Protein 6SZC (pdb70)

Structure (mmCIF, N/CA/C/O backbone):
data_6SZC
#
_entry.id   6SZC
#
loop_
_atom_site.group_PDB
_atom_site.id
_atom_site.type_symbol
_atom_site.label_atom_id
_atom_site.label_alt_id
_atom_site.label_comp_id
_atom_site.label_asym_id
_atom_site.label_entity_id
_atom_site.label_seq_id
_atom_site.pdbx_PDB_ins_code
_atom_site.Cartn_x
_atom_site.Cartn_y
_atom_site.Cartn_z
_atom_site.occupancy
_atom_site.B_iso_or_equiv
_atom_site.auth_seq_id
_atom_site.auth_comp_id
_atom_site.auth_asym_id
_atom_site.auth_atom_id
_atom_site.pdbx_PDB_model_num
ATOM 1 N N . GLN A 1 41 ? -4.508 10.527 -1.037 1.00 4.90 2053 GLN A N 1
ATOM 2 C CA . GLN A 1 41 ? -3.611 9.366 -1.235 1.00 4.58 2053 GLN A CA 1
ATOM 3 C C . GLN A 1 41 ? -3.426 8.618 0.077 1.00 3.90 2053 GLN A C 1
ATOM 4 O O . GLN A 1 41 ? -3.615 9.187 1.150 1.00 4.20 2053 GLN A O 1
ATOM 18 N N . GLY A 1 42 ? -3.058 7.343 -0.012 1.00 3.41 2054 GLY A N 1
ATOM 19 C CA . GLY A 1 42 ? -2.837 6.541 1.179 1.00 3.09 2054 GLY A CA 1
ATOM 20 C C . GLY A 1 42 ? -4.130 6.185 1.886 1.00 2.21 2054 GLY A C 1
ATOM 21 O O . GLY A 1 42 ? -4.622 5.061 1.774 1.00 2.29 2054 GLY A O 1
ATOM 25 N N . GLY A 1 43 ? -4.679 7.146 2.605 1.00 1.77 2055 GLY A N 1
ATOM 26 C CA . GLY A 1 43 ? -5.918 6.940 3.319 1.00 1.45 2055 GLY A CA 1
ATOM 27 C C . GLY A 1 43 ? -6.601 8.254 3.618 1.00 1.28 2055 GLY A C 1
ATOM 28 O O . GLY A 1 43 ? -6.430 8.821 4.698 1.00 1.66 2055 GLY A O 1
ATOM 32 N N . ASP A 1 44 ? -7.352 8.747 2.642 1.00 1.08 2056 ASP A N 1
ATOM 33 C CA . ASP A 1 44 ? -8.036 10.028 2.758 1.00 1.00 2056 ASP A CA 1
ATOM 34 C C . ASP A 1 44 ? -9.080 10.002 3.868 1.00 1.03 2056 ASP A C 1
ATOM 35 O O . ASP A 1 44 ? -10.000 9.184 3.858 1.00 1.04 2056 ASP A O 1
ATOM 44 N N . PRO A 1 45 ? -8.932 10.904 4.851 1.00 1.20 2057 PRO A N 1
ATOM 45 C CA . PRO A 1 45 ? -9.841 10.992 5.997 1.00 1.36 2057 PRO A CA 1
ATOM 46 C C . PRO A 1 45 ? -11.218 11.518 5.609 1.00 1.24 2057 PRO A C 1
ATOM 47 O O . PRO A 1 45 ? -12.241 11.031 6.088 1.00 1.34 2057 PRO A O 1
ATOM 58 N N . LEU A 1 46 ? -11.232 12.509 4.727 1.00 1.18 2058 LEU A N 1
ATOM 59 C CA . LEU A 1 46 ? -12.476 13.144 4.304 1.00 1.17 2058 LEU A CA 1
ATOM 60 C C . LEU A 1 46 ? -13.176 12.338 3.218 1.00 1.00 2058 LEU A C 1
ATOM 61 O O . LEU A 1 46 ? -14.271 12.683 2.777 1.00 1.06 2058 LEU A O 1
ATOM 77 N N . VAL A 1 47 ? -12.543 11.246 2.811 1.00 0.86 2059 VAL A N 1
ATOM 78 C CA . VAL A 1 47 ? -13.106 10.358 1.809 1.00 0.74 2059 VAL A CA 1
ATOM 79 C C . VAL A 1 47 ? -12.895 8.918 2.244 1.00 0.66 2059 VAL A C 1
ATOM 80 O O . VAL A 1 47 ? -11.910 8.283 1.861 1.00 0.62 2059 VAL A O 1
ATOM 93 N N . PRO A 1 48 ? -13.799 8.399 3.082 1.00 0.71 2060 PRO A N 1
ATOM 94 C CA . PRO A 1 48 ? -13.705 7.034 3.591 1.00 0.72 2060 PRO A CA 1
ATOM 95 C C . PRO A 1 48 ? -13.622 6.015 2.464 1.00 0.59 2060 PRO A C 1
ATOM 96 O O . PRO A 1 48 ? -14.402 6.060 1.511 1.00 0.58 2060 PRO A O 1
ATOM 107 N N . ILE A 1 49 ? -12.654 5.120 2.563 1.00 0.62 2061 ILE A N 1
ATOM 108 C CA . ILE A 1 49 ? -12.474 4.083 1.562 1.00 0.56 2061 ILE A CA 1
ATOM 109 C C . ILE A 1 49 ? -13.685 3.155 1.559 1.00 0.51 2061 ILE A C 1
ATOM 110 O O . ILE A 1 49 ? -14.245 2.854 2.615 1.00 0.57 2061 ILE A O 1
ATOM 126 N N . ASP A 1 50 ? -14.091 2.720 0.373 1.00 0.45 2062 ASP A N 1
ATOM 127 C CA . ASP A 1 50 ? -15.287 1.904 0.228 1.00 0.43 2062 ASP A CA 1
ATOM 128 C C . ASP A 1 50 ? -14.983 0.454 0.581 1.00 0.43 2062 ASP A C 1
ATOM 129 O O . ASP A 1 50 ? -14.048 -0.142 0.050 1.00 0.43 2062 ASP A O 1
ATOM 138 N N . GLU A 1 51 ? -15.782 -0.115 1.464 1.00 0.47 2063 GLU A N 1
ATOM 139 C CA . GLU A 1 51 ? -15.494 -1.435 2.004 1.00 0.52 2063 GLU A CA 1
ATOM 140 C C . GLU A 1 51 ? -16.149 -2.543 1.183 1.00 0.51 2063 GLU A C 1
ATOM 141 O O . GLU A 1 51 ? -16.038 -3.720 1.523 1.00 0.58 2063 GLU A O 1
ATOM 153 N N . THR A 1 52 ? -16.832 -2.177 0.106 1.00 0.49 2064 THR A N 1
ATOM 154 C CA . THR A 1 52 ? -17.478 -3.170 -0.741 1.00 0.54 2064 THR A CA 1
ATOM 155 C C . THR A 1 52 ? -16.785 -3.273 -2.096 1.00 0.50 2064 THR A C 1
ATOM 156 O O . THR A 1 52 ? -17.119 -4.129 -2.916 1.00 0.59 2064 THR A O 1
ATOM 167 N N . VAL A 1 53 ? -15.809 -2.402 -2.323 1.00 0.44 2065 VAL A N 1
ATOM 168 C CA . VAL A 1 53 ? -15.042 -2.421 -3.564 1.00 0.43 2065 VAL A CA 1
ATOM 169 C C . VAL A 1 53 ? -13.806 -3.295 -3.395 1.00 0.37 2065 VAL A C 1
ATOM 170 O O . VAL A 1 53 ? -13.649 -3.951 -2.365 1.00 0.46 2065 VAL A O 1
ATOM 183 N N . GLU A 1 54 ? -12.940 -3.314 -4.403 1.00 0.34 2066 GLU A N 1
ATOM 184 C CA . GLU A 1 54 ? -11.720 -4.102 -4.331 1.00 0.32 2066 GLU A CA 1
ATOM 185 C C . GLU A 1 54 ? -10.573 -3.290 -3.727 1.00 0.26 2066 GLU A C 1
ATOM 186 O O . GLU A 1 54 ? -10.110 -2.298 -4.313 1.00 0.28 2066 GLU A O 1
ATOM 198 N N . PRO A 1 55 ? -10.147 -3.665 -2.516 1.00 0.27 2067 PRO A N 1
ATOM 199 C CA . PRO A 1 55 ? -8.916 -3.199 -1.922 1.00 0.30 2067 PRO A CA 1
ATOM 200 C C . PRO A 1 55 ? -7.814 -4.252 -2.059 1.00 0.28 2067 PRO A C 1
ATOM 201 O O . PRO A 1 55 ? -7.870 -5.304 -1.425 1.00 0.34 2067 PRO A O 1
ATOM 212 N N . THR A 1 56 ? -6.827 -3.988 -2.898 1.00 0.29 2068 THR A N 1
ATOM 213 C CA . THR A 1 56 ? -5.777 -4.964 -3.171 1.00 0.32 2068 THR A CA 1
ATOM 214 C C . THR A 1 56 ? -4.457 -4.273 -3.471 1.00 0.39 2068 THR A C 1
ATOM 215 O O . THR A 1 56 ? -4.335 -3.057 -3.351 1.00 0.70 2068 THR A O 1
ATOM 226 N N . PHE A 1 57 ? -3.451 -5.057 -3.803 1.00 0.25 2069 PHE A N 1
ATOM 227 C CA . PHE A 1 57 ? -2.244 -4.514 -4.393 1.00 0.26 2069 PHE A CA 1
ATOM 228 C C . PHE A 1 57 ? -2.315 -4.781 -5.881 1.00 0.27 2069 PHE A C 1
ATOM 229 O O . PHE A 1 57 ? -3.017 -5.706 -6.281 1.00 0.31 2069 PHE A O 1
ATOM 246 N N . GLU A 1 58 ? -1.613 -4.005 -6.691 1.00 0.30 2070 GLU A N 1
ATOM 247 C CA . GLU A 1 58 ? -1.801 -4.043 -8.141 1.00 0.36 2070 GLU A CA 1
ATOM 248 C C . GLU A 1 58 ? -1.659 -5.468 -8.702 1.00 0.36 2070 GLU A C 1
ATOM 249 O O . GLU A 1 58 ? -2.376 -5.855 -9.633 1.00 0.44 2070 GLU A O 1
ATOM 261 N N . ASP A 1 59 ? -0.760 -6.256 -8.105 1.00 0.40 2071 ASP A N 1
ATOM 262 C CA . ASP A 1 59 ? -0.521 -7.639 -8.541 1.00 0.53 2071 ASP A CA 1
ATOM 263 C C . ASP A 1 59 ? -1.656 -8.565 -8.100 1.00 0.50 2071 ASP A C 1
ATOM 264 O O . ASP A 1 59 ? -1.677 -9.748 -8.444 1.00 0.62 2071 ASP A O 1
ATOM 273 N N . GLY A 1 60 ? -2.590 -8.025 -7.335 1.00 0.43 2072 GLY A N 1
ATOM 274 C CA . GLY A 1 60 ? -3.677 -8.819 -6.804 1.00 0.48 2072 GLY A CA 1
ATOM 275 C C . GLY A 1 60 ? -3.341 -9.398 -5.447 1.00 0.48 2072 GLY A C 1
ATOM 276 O O . GLY A 1 60 ? -4.032 -10.285 -4.954 1.00 0.63 2072 GLY A O 1
ATOM 280 N N . SER A 1 61 ? -2.290 -8.874 -4.836 1.00 0.37 2073 SER A N 1
ATOM 281 C CA . SER A 1 61 ? -1.787 -9.411 -3.577 1.00 0.38 2073 SER A CA 1
ATOM 282 C C . SER A 1 61 ? -2.527 -8.808 -2.381 1.00 0.35 2073 SER A C 1
ATOM 283 O O . SER A 1 61 ? -3.191 -7.773 -2.507 1.00 0.38 2073 SER A O 1
ATOM 291 N N . LYS A 1 62 ? -2.432 -9.473 -1.226 1.00 0.35 2074 LYS A N 1
ATOM 292 C CA . LYS A 1 62 ? -3.181 -9.063 -0.038 1.00 0.34 2074 LYS A CA 1
ATOM 293 C C . LYS A 1 62 ? -2.254 -8.613 1.095 1.00 0.34 2074 LYS A C 1
ATOM 294 O O . LYS A 1 62 ? -2.666 -7.863 1.981 1.00 0.42 2074 LYS A O 1
ATOM 313 N N . GLU A 1 63 ? -1.013 -9.084 1.079 1.00 0.33 2075 GLU A N 1
ATOM 314 C CA . GLU A 1 63 ? -0.007 -8.620 2.027 1.00 0.32 2075 GLU A CA 1
ATOM 315 C C . GLU A 1 63 ? 1.378 -8.737 1.419 1.00 0.34 2075 GLU A C 1
ATOM 316 O O . GLU A 1 63 ? 1.699 -9.715 0.747 1.00 0.47 2075 GLU A O 1
ATOM 328 N N . LYS A 1 64 ? 2.179 -7.711 1.631 1.00 0.35 2076 LYS A N 1
ATOM 329 C CA . LYS A 1 64 ? 3.558 -7.719 1.198 1.00 0.38 2076 LYS A CA 1
ATOM 330 C C . LYS A 1 64 ? 4.460 -7.272 2.332 1.00 0.37 2076 LYS A C 1
ATOM 331 O O . LYS A 1 64 ? 4.570 -6.080 2.618 1.00 0.37 2076 LYS A O 1
ATOM 350 N N . THR A 1 65 ? 5.069 -8.236 3.001 1.00 0.45 2077 THR A N 1
ATOM 351 C CA . THR A 1 65 ? 6.011 -7.939 4.058 1.00 0.47 2077 THR A CA 1
ATOM 352 C C . THR A 1 65 ? 7.436 -8.132 3.573 1.00 0.52 2077 THR A C 1
ATOM 353 O O . THR A 1 65 ? 7.861 -9.248 3.283 1.00 0.63 2077 THR A O 1
ATOM 364 N N . ILE A 1 66 ? 8.159 -7.039 3.461 1.00 0.51 2078 ILE A N 1
ATOM 365 C CA . ILE A 1 66 ? 9.573 -7.097 3.153 1.00 0.60 2078 ILE A CA 1
ATOM 366 C C . ILE A 1 66 ? 10.338 -6.572 4.357 1.00 0.60 2078 ILE A C 1
ATOM 367 O O . ILE A 1 66 ? 10.070 -5.465 4.818 1.00 0.53 2078 ILE A O 1
ATOM 383 N N . PRO A 1 67 ? 11.255 -7.383 4.911 1.00 0.72 2079 PRO A N 1
ATOM 384 C CA . PRO A 1 67 ? 12.010 -7.030 6.119 1.00 0.79 2079 PRO A CA 1
ATOM 385 C C . PRO A 1 67 ? 12.594 -5.620 6.068 1.00 0.74 2079 PRO A C 1
ATOM 386 O O . PRO A 1 67 ? 13.533 -5.345 5.317 1.00 0.76 2079 PRO A O 1
ATOM 397 N N . GLY A 1 68 ? 12.019 -4.730 6.870 1.00 0.73 2080 GLY A N 1
ATOM 398 C CA . GLY A 1 68 ? 12.497 -3.366 6.938 1.00 0.76 2080 GLY A CA 1
ATOM 399 C C . GLY A 1 68 ? 11.642 -2.400 6.137 1.00 0.70 2080 GLY A C 1
ATOM 400 O O . GLY A 1 68 ? 11.676 -1.196 6.376 1.00 0.94 2080 GLY A O 1
ATOM 404 N N . GLN A 1 69 ? 10.854 -2.929 5.214 1.00 0.54 2081 GLN A N 1
ATOM 405 C CA . GLN A 1 69 ? 10.091 -2.100 4.284 1.00 0.53 2081 GLN A CA 1
ATOM 406 C C . GLN A 1 69 ? 8.713 -1.780 4.849 1.00 0.50 2081 GLN A C 1
ATOM 407 O O . GLN A 1 69 ? 8.130 -0.733 4.559 1.00 0.57 2081 GLN A O 1
ATOM 421 N N . GLY A 1 70 ? 8.197 -2.697 5.649 1.00 0.47 2082 GLY A N 1
ATOM 422 C CA . GLY A 1 70 ? 6.884 -2.524 6.225 1.00 0.50 2082 GLY A CA 1
ATOM 423 C C . GLY A 1 70 ? 5.928 -3.604 5.766 1.00 0.40 2082 GLY A C 1
ATOM 424 O O . GLY A 1 70 ? 6.333 -4.552 5.086 1.00 0.45 2082 GLY A O 1
ATOM 428 N N . THR A 1 71 ? 4.668 -3.480 6.145 1.00 0.33 2083 THR A N 1
ATOM 429 C CA . THR A 1 71 ? 3.652 -4.415 5.705 1.00 0.29 2083 THR A CA 1
ATOM 430 C C . THR A 1 71 ? 2.413 -3.674 5.240 1.00 0.25 2083 THR A C 1
ATOM 431 O O . THR A 1 71 ? 1.947 -2.728 5.881 1.00 0.30 2083 THR A O 1
ATOM 442 N N . TYR A 1 72 ? 1.902 -4.093 4.110 1.00 0.28 2084 TYR A N 1
ATOM 443 C CA . TYR A 1 72 ? 0.638 -3.600 3.622 1.00 0.34 2084 TYR A CA 1
ATOM 444 C C . TYR A 1 72 ? -0.360 -4.737 3.748 1.00 0.32 2084 TYR A C 1
ATOM 445 O O . TYR A 1 72 ? -0.138 -5.815 3.204 1.00 0.29 2084 TYR A O 1
ATOM 463 N N . THR A 1 73 ? -1.417 -4.525 4.511 1.00 0.39 2085 THR A N 1
ATOM 464 C CA . THR A 1 73 ? -2.334 -5.609 4.835 1.00 0.40 2085 THR A CA 1
ATOM 465 C C . THR A 1 73 ? -3.781 -5.256 4.530 1.00 0.41 2085 THR A C 1
ATOM 466 O O . THR A 1 73 ? -4.316 -4.278 5.053 1.00 0.49 2085 THR A O 1
ATOM 477 N N . ILE A 1 74 ? -4.407 -6.052 3.679 1.00 0.39 2086 ILE A N 1
ATOM 478 C CA . ILE A 1 74 ? -5.823 -5.908 3.406 1.00 0.40 2086 ILE A CA 1
ATOM 479 C C . ILE A 1 74 ? -6.577 -7.145 3.874 1.00 0.45 2086 ILE A C 1
ATOM 480 O O . ILE A 1 74 ? -6.141 -8.276 3.652 1.00 0.55 2086 ILE A O 1
ATOM 496 N N . VAL A 1 75 ? -7.696 -6.925 4.546 1.00 0.49 2087 VAL A N 1
ATOM 497 C CA . VAL A 1 75 ? -8.577 -8.013 4.935 1.00 0.59 2087 VAL A CA 1
ATOM 498 C C . VAL A 1 75 ? -9.941 -7.825 4.270 1.00 0.58 2087 VAL A C 1
ATOM 499 O O . VAL A 1 75 ? -10.351 -6.691 3.997 1.00 0.53 2087 VAL A O 1
ATOM 512 N N . PRO A 1 76 ? -10.651 -8.940 3.990 1.00 0.66 2088 PRO A N 1
ATOM 513 C CA . PRO A 1 76 ? -11.910 -8.945 3.210 1.00 0.68 2088 PRO A CA 1
ATOM 514 C C . PRO A 1 76 ? -13.017 -8.053 3.779 1.00 0.66 2088 PRO A C 1
ATOM 515 O O . PRO A 1 76 ? -14.079 -7.920 3.171 1.00 0.69 2088 PRO A O 1
ATOM 526 N N . ASP A 1 77 ? -12.772 -7.445 4.934 1.00 0.67 2089 ASP A N 1
ATOM 527 C CA . ASP A 1 77 ? -13.729 -6.515 5.526 1.00 0.73 2089 ASP A CA 1
ATOM 528 C C . ASP A 1 77 ? -13.752 -5.206 4.748 1.00 0.66 2089 ASP A C 1
ATOM 529 O O . ASP A 1 77 ? -14.581 -4.333 5.004 1.00 0.73 2089 ASP A O 1
ATOM 538 N N . GLY A 1 78 ? -12.825 -5.069 3.809 1.00 0.59 2090 GLY A N 1
ATOM 539 C CA . GLY A 1 78 ? -12.770 -3.880 2.987 1.00 0.63 2090 GLY A CA 1
ATOM 540 C C . GLY A 1 78 ? -11.871 -2.819 3.582 1.00 0.70 2090 GLY A C 1
ATOM 541 O O . GLY A 1 78 ? -11.936 -1.653 3.201 1.00 0.83 2090 GLY A O 1
ATOM 545 N N . THR A 1 79 ? -11.027 -3.229 4.517 1.00 0.70 2091 THR A N 1
ATOM 546 C CA . THR A 1 79 ? -10.120 -2.310 5.182 1.00 0.79 2091 THR A CA 1
ATOM 547 C C . THR A 1 79 ? -8.668 -2.710 4.920 1.00 0.60 2091 THR A C 1
ATOM 548 O O . THR A 1 79 ? -8.328 -3.899 4.919 1.00 0.59 2091 THR A O 1
ATOM 559 N N . VAL A 1 80 ? -7.822 -1.714 4.669 1.00 0.60 2092 VAL A N 1
ATOM 560 C CA . VAL A 1 80 ? -6.420 -1.961 4.350 1.00 0.54 2092 VAL A CA 1
ATOM 561 C C . VAL A 1 80 ? -5.518 -1.075 5.193 1.00 0.55 2092 VAL A C 1
ATOM 562 O O . VAL A 1 80 ? -5.831 0.089 5.440 1.00 0.78 2092 VAL A O 1
ATOM 575 N N . THR A 1 81 ? -4.410 -1.630 5.644 1.00 0.47 2093 THR A N 1
ATOM 576 C CA . THR A 1 81 ? -3.411 -0.863 6.349 1.00 0.53 2093 THR A CA 1
ATOM 577 C C . THR A 1 81 ? -2.239 -0.538 5.428 1.00 0.44 2093 THR A C 1
ATOM 578 O O . THR A 1 81 ? -1.471 -1.426 5.049 1.00 0.41 2093 THR A O 1
ATOM 589 N N . PHE A 1 82 ? -2.122 0.728 5.047 1.00 0.46 2094 PHE A N 1
ATOM 590 C CA . PHE A 1 82 ? -0.971 1.186 4.289 1.00 0.42 2094 PHE A CA 1
ATOM 591 C C . PHE A 1 82 ? 0.122 1.564 5.271 1.00 0.43 2094 PHE A C 1
ATOM 592 O O . PHE A 1 82 ? 0.125 2.673 5.800 1.00 0.52 2094 PHE A O 1
ATOM 609 N N . THR A 1 83 ? 1.044 0.648 5.523 1.00 0.37 2095 THR A N 1
ATOM 610 C CA . THR A 1 83 ? 2.118 0.915 6.457 1.00 0.39 2095 THR A CA 1
ATOM 611 C C . THR A 1 83 ? 3.471 0.827 5.757 1.00 0.37 2095 THR A C 1
ATOM 612 O O . THR A 1 83 ? 4.093 -0.236 5.704 1.00 0.37 2095 THR A O 1
ATOM 623 N N . PRO A 1 84 ? 3.922 1.952 5.188 1.00 0.50 2096 PRO A N 1
ATOM 624 C CA . PRO A 1 84 ? 5.219 2.054 4.541 1.00 0.61 2096 PRO A CA 1
ATOM 625 C C . PRO A 1 84 ? 6.307 2.496 5.515 1.00 0.69 2096 PRO A C 1
ATOM 626 O O . PRO A 1 84 ? 6.013 2.983 6.611 1.00 0.81 2096 PRO A O 1
ATOM 637 N N . ASP A 1 85 ? 7.556 2.335 5.120 1.00 0.89 2097 ASP A N 1
ATOM 638 C CA . ASP A 1 85 ? 8.669 2.752 5.953 1.00 1.14 2097 ASP A CA 1
ATOM 639 C C . ASP A 1 85 ? 9.664 3.555 5.131 1.00 1.37 2097 ASP A C 1
ATOM 640 O O . ASP A 1 85 ? 10.479 2.993 4.401 1.00 1.39 2097 ASP A O 1
ATOM 649 N N . LYS A 1 86 ? 9.588 4.873 5.242 1.00 1.89 2098 LYS A N 1
ATOM 650 C CA . LYS A 1 86 ? 10.477 5.754 4.493 1.00 2.37 2098 LYS A CA 1
ATOM 651 C C . LYS A 1 86 ? 11.832 5.877 5.178 1.00 2.32 2098 LYS A C 1
ATOM 652 O O . LYS A 1 86 ? 12.620 6.767 4.859 1.00 2.66 2098 LYS A O 1
ATOM 671 N N . GLN A 1 87 ? 12.091 4.991 6.126 1.00 2.03 2099 GLN A N 1
ATOM 672 C CA . GLN A 1 87 ? 13.355 4.987 6.846 1.00 2.09 2099 GLN A CA 1
ATOM 673 C C . GLN A 1 87 ? 14.178 3.773 6.433 1.00 1.67 2099 GLN A C 1
ATOM 674 O O . GLN A 1 87 ? 15.244 3.502 6.992 1.00 1.81 2099 GLN A O 1
ATOM 688 N N . PHE A 1 88 ? 13.667 3.043 5.451 1.00 1.40 2100 PHE A N 1
ATOM 689 C CA . PHE A 1 88 ? 14.321 1.839 4.968 1.00 1.20 2100 PHE A CA 1
ATOM 690 C C . PHE A 1 88 ? 15.300 2.162 3.849 1.00 1.31 2100 PHE A C 1
ATOM 691 O O . PHE A 1 88 ? 14.930 2.220 2.677 1.00 1.72 2100 PHE A O 1
ATOM 708 N N . VAL A 1 89 ? 16.550 2.383 4.217 1.00 1.55 2101 VAL A N 1
ATOM 709 C CA . VAL A 1 89 ? 17.598 2.581 3.233 1.00 1.92 2101 VAL A CA 1
ATOM 710 C C . VAL A 1 89 ? 18.114 1.231 2.759 1.00 2.31 2101 VAL A C 1
ATOM 711 O O . VAL A 1 89 ? 18.790 0.514 3.498 1.00 2.68 2101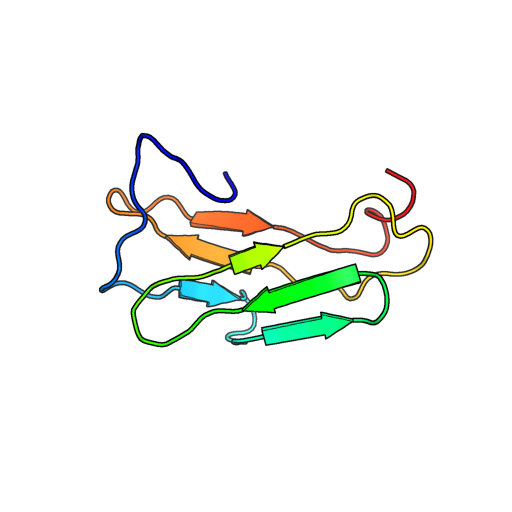 VAL A O 1
ATOM 724 N N . GLY A 1 90 ? 17.768 0.885 1.534 1.00 2.55 2102 GLY A N 1
ATOM 725 C CA . GLY A 1 90 ? 18.155 -0.388 0.974 1.00 3.15 2102 GLY A CA 1
ATOM 726 C C . GLY A 1 90 ? 17.448 -0.654 -0.335 1.00 3.22 2102 GLY A C 1
ATOM 727 O O . GLY A 1 90 ? 17.372 0.226 -1.193 1.00 3.84 2102 GLY A O 1
ATOM 731 N N . LYS A 1 91 ? 16.915 -1.851 -0.490 1.00 2.91 2103 LYS A N 1
ATOM 732 C CA . LYS A 1 91 ? 16.210 -2.205 -1.709 1.00 3.06 2103 LYS A CA 1
ATOM 733 C C . LYS A 1 91 ? 14.826 -2.760 -1.396 1.00 2.39 2103 LYS A C 1
ATOM 734 O O . LYS A 1 91 ? 14.686 -3.929 -1.032 1.00 2.33 2103 LYS A O 1
ATOM 753 N N . PRO A 1 92 ? 13.789 -1.923 -1.509 1.00 2.06 2104 PRO A N 1
ATOM 754 C CA . PRO A 1 92 ? 12.406 -2.367 -1.351 1.00 1.50 2104 PRO A CA 1
ATOM 755 C C . PRO A 1 92 ? 11.928 -3.170 -2.560 1.00 1.35 2104 PRO A C 1
ATOM 756 O O . PRO A 1 92 ? 12.453 -3.020 -3.668 1.00 1.62 2104 PRO A O 1
ATOM 767 N N . ASP A 1 93 ? 10.941 -4.027 -2.337 1.00 1.04 2105 ASP A N 1
ATOM 768 C CA . ASP A 1 93 ? 10.395 -4.864 -3.399 1.00 0.98 2105 ASP A CA 1
ATOM 769 C C . ASP A 1 93 ? 9.357 -4.084 -4.194 1.00 0.79 2105 ASP A C 1
ATOM 770 O O . ASP A 1 93 ? 8.443 -3.498 -3.612 1.00 0.78 2105 ASP A O 1
ATOM 779 N N . PRO A 1 94 ? 9.513 -4.037 -5.529 1.00 0.77 2106 PRO A N 1
ATOM 780 C CA . PRO A 1 94 ? 8.578 -3.338 -6.420 1.00 0.73 2106 PRO A CA 1
ATOM 781 C C . PRO A 1 94 ? 7.141 -3.827 -6.273 1.00 0.61 2106 PRO A C 1
ATOM 782 O O . PRO A 1 94 ? 6.782 -4.893 -6.778 1.00 0.74 2106 PRO A O 1
ATOM 793 N N . VAL A 1 95 ? 6.329 -3.047 -5.578 1.00 0.48 2107 VAL A N 1
ATOM 794 C CA . VAL A 1 95 ? 4.921 -3.363 -5.402 1.00 0.37 2107 VAL A CA 1
ATOM 795 C C . VAL A 1 95 ? 4.094 -2.081 -5.322 1.00 0.35 2107 VAL A C 1
ATOM 796 O O . VAL A 1 95 ? 4.513 -1.090 -4.717 1.00 0.60 2107 VAL A O 1
ATOM 809 N N . THR A 1 96 ? 2.941 -2.094 -5.968 1.00 0.32 2108 THR A N 1
ATOM 810 C CA . THR A 1 96 ? 2.024 -0.975 -5.920 1.00 0.30 2108 THR A CA 1
ATOM 811 C C . THR A 1 96 ? 0.752 -1.370 -5.179 1.00 0.30 2108 THR A C 1
ATOM 812 O O . THR A 1 96 ? 0.093 -2.346 -5.527 1.00 0.33 2108 THR A O 1
ATOM 823 N N . VAL A 1 97 ? 0.428 -0.616 -4.150 1.00 0.38 2109 VAL A N 1
ATOM 824 C CA . VAL A 1 97 ? -0.758 -0.870 -3.350 1.00 0.46 2109 VAL A CA 1
ATOM 825 C C . VAL A 1 97 ? -1.925 -0.065 -3.927 1.00 0.52 2109 VAL A C 1
ATOM 826 O O . VAL A 1 97 ? -1.763 1.121 -4.190 1.00 0.61 2109 VAL A O 1
ATOM 839 N N . LYS A 1 98 ? -3.086 -0.690 -4.144 1.00 0.53 2110 LYS A N 1
ATOM 840 C CA . LYS A 1 98 ? -4.184 0.001 -4.826 1.00 0.63 2110 LYS A CA 1
ATOM 841 C C . LYS A 1 98 ? -5.562 -0.372 -4.271 1.00 0.70 2110 LYS A C 1
ATOM 842 O O . LYS A 1 98 ? -6.068 -1.470 -4.510 1.00 0.99 2110 LYS A O 1
ATOM 861 N N . ARG A 1 99 ? -6.183 0.562 -3.575 1.00 0.52 2111 ARG A N 1
ATOM 862 C CA . ARG A 1 99 ? -7.569 0.405 -3.148 1.00 0.54 2111 ARG A CA 1
ATOM 863 C C . ARG A 1 99 ? -8.347 1.652 -3.544 1.00 0.44 2111 ARG A C 1
ATOM 864 O O . ARG A 1 99 ? -7.819 2.762 -3.463 1.00 0.47 2111 ARG A O 1
ATOM 885 N N . VAL A 1 100 ? -9.577 1.483 -3.997 1.00 0.35 2112 VAL A N 1
ATOM 886 C CA . VAL A 1 100 ? -10.373 2.632 -4.416 1.00 0.28 2112 VAL A CA 1
ATOM 887 C C . VAL A 1 100 ? -11.351 3.049 -3.320 1.00 0.25 2112 VAL A C 1
ATOM 888 O O . VAL A 1 100 ? -11.894 2.209 -2.602 1.00 0.29 2112 VAL A O 1
ATOM 901 N N . ASP A 1 101 ? -11.535 4.355 -3.172 1.00 0.26 2113 ASP A N 1
ATOM 902 C CA . ASP A 1 101 ? -12.409 4.897 -2.136 1.00 0.31 2113 ASP A CA 1
ATOM 903 C C . ASP A 1 101 ? -13.865 4.944 -2.596 1.00 0.33 2113 ASP A C 1
ATOM 904 O O . ASP A 1 101 ? -14.204 4.398 -3.648 1.00 0.34 2113 ASP A O 1
ATOM 913 N N . LYS A 1 102 ? -14.721 5.595 -1.807 1.00 0.40 2114 LYS A N 1
ATOM 914 C CA . LYS A 1 102 ? -16.143 5.701 -2.132 1.00 0.46 2114 LYS A CA 1
ATOM 915 C C . LYS A 1 102 ? -16.367 6.349 -3.493 1.00 0.52 2114 LYS A C 1
ATOM 916 O O . LYS A 1 102 ? -17.271 5.953 -4.227 1.00 0.65 2114 LYS A O 1
ATOM 935 N N . ASN A 1 103 ? -15.548 7.334 -3.832 1.00 0.52 2115 ASN A N 1
ATOM 936 C CA . ASN A 1 103 ? -15.678 8.021 -5.114 1.00 0.60 2115 ASN A CA 1
ATOM 937 C C . ASN A 1 103 ? -15.039 7.190 -6.213 1.00 0.54 2115 ASN A C 1
ATOM 938 O O . ASN A 1 103 ? -15.451 7.238 -7.375 1.00 0.70 2115 ASN A O 1
ATOM 949 N N . GLY A 1 104 ? -14.028 6.429 -5.831 1.00 0.38 2116 GLY A N 1
ATOM 950 C CA . GLY A 1 104 ? -13.377 5.531 -6.753 1.00 0.39 2116 GLY A CA 1
ATOM 951 C C . GLY A 1 104 ? -11.957 5.948 -7.058 1.00 0.38 2116 GLY A C 1
ATOM 952 O O . GLY A 1 104 ? -11.397 5.560 -8.085 1.00 0.44 2116 GLY A O 1
ATOM 956 N N . THR A 1 105 ? -11.369 6.738 -6.172 1.00 0.36 2117 THR A N 1
ATOM 957 C CA . THR A 1 105 ? -9.992 7.160 -6.336 1.00 0.38 2117 THR A CA 1
ATOM 958 C C . THR A 1 105 ? -9.047 6.125 -5.729 1.00 0.33 2117 THR A C 1
ATOM 959 O O . THR A 1 105 ? -9.151 5.797 -4.547 1.00 0.33 2117 THR A O 1
ATOM 970 N N . PRO A 1 106 ? -8.141 5.561 -6.541 1.00 0.38 2118 PRO A N 1
ATOM 971 C CA . PRO A 1 106 ? -7.164 4.586 -6.067 1.00 0.40 2118 PRO A CA 1
ATOM 972 C C . PRO A 1 106 ? -6.061 5.227 -5.228 1.00 0.35 2118 PRO A C 1
ATOM 973 O O . PRO A 1 106 ? -5.141 5.848 -5.764 1.00 0.39 2118 PRO A O 1
ATOM 984 N N . VAL A 1 107 ? -6.164 5.088 -3.914 1.00 0.33 2119 VAL A N 1
ATOM 985 C CA . VAL A 1 107 ? -5.089 5.494 -3.022 1.00 0.33 2119 VAL A CA 1
ATOM 986 C C . VAL A 1 107 ? -3.977 4.467 -3.109 1.00 0.36 2119 VAL A C 1
ATOM 987 O O . VAL A 1 107 ? -4.149 3.303 -2.749 1.00 0.39 2119 VAL A O 1
ATOM 1000 N N . THR A 1 108 ? -2.851 4.894 -3.647 1.00 0.39 2120 THR A N 1
ATOM 1001 C CA . THR A 1 108 ? -1.796 3.971 -3.992 1.00 0.44 2120 THR A CA 1
ATOM 1002 C C . THR A 1 108 ? -0.503 4.259 -3.251 1.00 0.53 2120 THR A C 1
ATOM 1003 O O . THR A 1 108 ? -0.251 5.382 -2.808 1.00 0.67 2120 THR A O 1
ATOM 1014 N N . ALA A 1 109 ? 0.293 3.220 -3.105 1.00 0.53 2121 ALA A N 1
ATOM 1015 C CA . ALA A 1 109 ? 1.663 3.353 -2.663 1.00 0.65 2121 ALA A CA 1
ATOM 1016 C C . ALA A 1 109 ? 2.541 2.574 -3.625 1.00 0.73 2121 ALA A C 1
ATOM 1017 O O . ALA A 1 109 ? 2.281 1.401 -3.890 1.00 0.69 2121 ALA A O 1
ATOM 1024 N N . THR A 1 110 ? 3.561 3.218 -4.154 1.00 0.98 2122 THR A N 1
ATOM 1025 C CA . THR A 1 110 ? 4.391 2.604 -5.172 1.00 1.15 2122 THR A CA 1
ATOM 1026 C C . THR A 1 110 ? 5.810 2.423 -4.664 1.00 0.99 2122 THR A C 1
ATOM 1027 O O . THR A 1 110 ? 6.577 3.379 -4.570 1.00 1.22 2122 THR A O 1
ATOM 1038 N N . TYR A 1 111 ? 6.149 1.196 -4.316 1.00 0.85 2123 TYR A N 1
ATOM 1039 C CA . TYR A 1 111 ? 7.469 0.899 -3.811 1.00 0.77 2123 TYR A CA 1
ATOM 1040 C C . TYR A 1 111 ? 8.361 0.342 -4.903 1.00 0.94 2123 TYR A C 1
ATOM 1041 O O . TYR A 1 111 ? 7.962 -0.536 -5.665 1.00 1.20 2123 TYR A O 1
ATOM 1059 N N . SER A 1 112 ? 9.560 0.891 -4.987 1.00 1.07 2124 SER A N 1
ATOM 1060 C CA . SER A 1 112 ? 10.536 0.517 -5.998 1.00 1.29 2124 SER A CA 1
ATOM 1061 C C . SER A 1 112 ? 11.928 0.884 -5.485 1.00 1.24 2124 SER A C 1
ATOM 1062 O O . SER A 1 112 ? 12.035 1.635 -4.519 1.00 1.31 2124 SER A O 1
ATOM 1070 N N . PRO A 1 113 ? 13.007 0.364 -6.114 1.00 1.46 2125 PRO A N 1
ATOM 1071 C CA . PRO A 1 113 ? 14.398 0.593 -5.661 1.00 1.71 2125 PRO A CA 1
ATOM 1072 C C . PRO A 1 113 ? 14.803 2.071 -5.608 1.00 1.73 2125 PRO A C 1
ATOM 1073 O O . PRO A 1 113 ? 15.898 2.403 -5.158 1.00 2.16 2125 PRO A O 1
ATOM 1084 N N . GLU A 1 114 ? 13.927 2.945 -6.083 1.00 1.86 2126 GLU A N 1
ATOM 1085 C CA . GLU A 1 114 ? 14.148 4.382 -5.993 1.00 2.08 2126 GLU A CA 1
ATOM 1086 C C . GLU A 1 114 ? 13.750 4.873 -4.599 1.00 1.98 2126 GLU A C 1
ATOM 1087 O O . GLU A 1 114 ? 14.401 5.738 -4.015 1.00 2.37 2126 GLU A O 1
ATOM 1099 N N . PHE A 1 115 ? 12.697 4.271 -4.059 1.00 2.04 2127 PHE A N 1
ATOM 1100 C CA . PHE A 1 115 ? 12.128 4.691 -2.783 1.00 2.23 2127 PHE A CA 1
ATOM 1101 C C . PHE A 1 115 ? 12.849 4.015 -1.623 1.00 2.57 2127 PHE A C 1
ATOM 1102 O O . PHE A 1 115 ? 12.287 3.161 -0.940 1.00 3.09 2127 PHE A O 1
ATOM 1119 N N . THR A 1 116 ? 14.100 4.391 -1.419 1.00 2.82 2128 THR A N 1
ATOM 1120 C CA . THR A 1 116 ? 14.898 3.833 -0.341 1.00 3.38 2128 THR A CA 1
ATOM 1121 C C . THR A 1 116 ? 15.314 4.919 0.654 1.00 2.89 2128 THR A C 1
ATOM 1122 O O . THR A 1 116 ? 14.675 5.107 1.689 1.00 3.03 2128 THR A O 1
ATOM 1133 N N . LYS A 1 117 ? 16.357 5.657 0.320 1.00 2.90 2129 LYS A N 1
ATOM 1134 C CA . LYS A 1 117 ? 16.860 6.716 1.176 1.00 2.79 2129 LYS A CA 1
ATOM 1135 C C . LYS A 1 117 ? 16.146 8.025 0.882 1.00 3.43 2129 LYS A C 1
ATOM 1136 O O . LYS A 1 117 ? 16.768 9.063 0.651 1.00 3.99 2129 LYS A O 1
ATOM 1155 N N . VAL A 1 118 ? 14.831 7.963 0.902 1.00 3.76 2130 VAL A N 1
ATOM 1156 C CA . VAL A 1 118 ? 14.003 9.110 0.584 1.00 4.65 2130 VAL A CA 1
ATOM 1157 C C . VAL A 1 118 ? 13.239 9.566 1.819 1.00 5.15 2130 VAL A C 1
ATOM 1158 O O . VAL A 1 118 ? 12.168 8.996 2.107 1.00 5.63 2130 VAL A O 1
ATOM 1172 N N . GLN A 1 41 ? -1.284 9.710 0.019 1.00 4.90 2053 GLN A N 2
ATOM 1173 C CA . GLN A 1 41 ? -0.921 9.571 1.450 1.00 4.58 2053 GLN A CA 2
ATOM 1174 C C . GLN A 1 41 ? -1.181 8.145 1.927 1.00 3.90 2053 GLN A C 2
ATOM 1175 O O . GLN A 1 41 ? -1.295 7.892 3.130 1.00 4.20 2053 GLN A O 2
ATOM 1189 N N . GLY A 1 42 ? -1.268 7.213 0.982 1.00 3.41 2054 GLY A N 2
ATOM 1190 C CA . GLY A 1 42 ? -1.609 5.845 1.319 1.00 3.09 2054 GLY A CA 2
ATOM 1191 C C . GLY A 1 42 ? -3.004 5.751 1.899 1.00 2.21 2054 GLY A C 2
ATOM 1192 O O . GLY A 1 42 ? -3.248 4.992 2.837 1.00 2.29 2054 GLY A O 2
ATOM 1196 N N . GLY A 1 43 ? -3.915 6.530 1.339 1.00 1.77 2055 GLY A N 2
ATOM 1197 C CA . GLY A 1 43 ? -5.260 6.607 1.865 1.00 1.45 2055 GLY A CA 2
ATOM 1198 C C . GLY A 1 43 ? -5.666 8.041 2.118 1.00 1.28 2055 GLY A C 2
ATOM 1199 O O . GLY A 1 43 ? -4.981 8.765 2.840 1.00 1.66 2055 GLY A O 2
ATOM 1203 N N . ASP A 1 44 ? -6.762 8.463 1.510 1.00 1.08 2056 ASP A N 2
ATOM 1204 C CA . ASP A 1 44 ? -7.242 9.830 1.664 1.00 1.00 2056 ASP A CA 2
ATOM 1205 C C . ASP A 1 44 ? -8.164 9.941 2.866 1.00 1.03 2056 ASP A C 2
ATOM 1206 O O . ASP A 1 44 ? -9.224 9.321 2.900 1.00 1.04 2056 ASP A O 2
ATOM 1215 N N . PRO A 1 45 ? -7.776 10.735 3.874 1.00 1.20 2057 PRO A N 2
ATOM 1216 C CA . PRO A 1 45 ? -8.565 10.893 5.096 1.00 1.36 2057 PRO A CA 2
ATOM 1217 C C . PRO A 1 45 ? -9.805 11.746 4.866 1.00 1.24 2057 PRO A C 2
ATOM 1218 O O . PRO A 1 45 ? -10.783 11.662 5.609 1.00 1.34 2057 PRO A O 2
ATOM 1229 N N . LEU A 1 46 ? -9.759 12.557 3.814 1.00 1.18 2058 LEU A N 2
ATOM 1230 C CA . LEU A 1 46 ? -10.863 13.444 3.482 1.00 1.17 2058 LEU A CA 2
ATOM 1231 C C . LEU A 1 46 ? -12.004 12.660 2.851 1.00 1.00 2058 LEU A C 2
ATOM 1232 O O . LEU A 1 46 ? -13.141 13.127 2.802 1.00 1.06 2058 LEU A O 2
ATOM 1248 N N . VAL A 1 47 ? -11.692 11.463 2.367 1.00 0.86 2059 VAL A N 2
ATOM 1249 C CA . VAL A 1 47 ? -12.698 10.591 1.787 1.00 0.74 2059 VAL A CA 2
ATOM 1250 C C . VAL A 1 47 ? -12.534 9.183 2.331 1.00 0.66 2059 VAL A C 2
ATOM 1251 O O . VAL A 1 47 ? -11.677 8.433 1.861 1.00 0.62 2059 VAL A O 2
ATOM 1264 N N . PRO A 1 48 ? -13.329 8.806 3.340 1.00 0.71 2060 PRO A N 2
ATOM 1265 C CA . PRO A 1 48 ? -13.270 7.464 3.913 1.00 0.72 2060 PRO A CA 2
ATOM 1266 C C . PRO A 1 48 ? -13.473 6.384 2.852 1.00 0.59 2060 PRO A C 2
ATOM 1267 O O . PRO A 1 48 ? -14.511 6.333 2.185 1.00 0.58 2060 PRO A O 2
ATOM 1278 N N . ILE A 1 49 ? -12.454 5.546 2.694 1.00 0.62 2061 ILE A N 2
ATOM 1279 C CA . ILE A 1 49 ? -12.471 4.452 1.725 1.00 0.56 2061 ILE A CA 2
ATOM 1280 C C . ILE A 1 49 ? -13.703 3.567 1.907 1.00 0.51 2061 ILE A C 2
ATOM 1281 O O . ILE A 1 49 ? -14.074 3.234 3.033 1.00 0.57 2061 ILE A O 2
ATOM 1297 N N . ASP A 1 50 ? -14.328 3.194 0.794 1.00 0.45 2062 ASP A N 2
ATOM 1298 C CA . ASP A 1 50 ? -15.500 2.328 0.827 1.00 0.43 2062 ASP A CA 2
ATOM 1299 C C . ASP A 1 50 ? -15.094 0.911 1.204 1.00 0.43 2062 ASP A C 2
ATOM 1300 O O . ASP A 1 50 ? -14.162 0.348 0.632 1.00 0.43 2062 ASP A O 2
ATOM 1309 N N . GLU A 1 51 ? -15.805 0.334 2.150 1.00 0.47 2063 GLU A N 2
ATOM 1310 C CA . GLU A 1 51 ? -15.424 -0.953 2.707 1.00 0.52 2063 GLU A CA 2
ATOM 1311 C C . GLU A 1 51 ? -15.985 -2.119 1.897 1.00 0.51 2063 GLU A C 2
ATOM 1312 O O . GLU A 1 51 ? -15.668 -3.278 2.169 1.00 0.58 2063 GLU A O 2
ATOM 1324 N N . THR A 1 52 ? -16.804 -1.827 0.896 1.00 0.49 2064 THR A N 2
ATOM 1325 C CA . THR A 1 52 ? -17.416 -2.881 0.104 1.00 0.54 2064 THR A CA 2
ATOM 1326 C C . THR A 1 52 ? -16.875 -2.914 -1.325 1.00 0.50 2064 THR A C 2
ATOM 1327 O O . THR A 1 52 ? -17.338 -3.700 -2.153 1.00 0.59 2064 THR A O 2
ATOM 1338 N N . VAL A 1 53 ? -15.899 -2.062 -1.616 1.00 0.44 2065 VAL A N 2
ATOM 1339 C CA . VAL A 1 53 ? -15.220 -2.100 -2.908 1.00 0.43 2065 VAL A CA 2
ATOM 1340 C C . VAL A 1 53 ? -14.016 -3.030 -2.829 1.00 0.37 2065 VAL A C 2
ATOM 1341 O O . VAL A 1 53 ? -13.779 -3.649 -1.789 1.00 0.46 2065 VAL A O 2
ATOM 1354 N N . GLU A 1 54 ? -13.257 -3.129 -3.912 1.00 0.34 2066 GLU A N 2
ATOM 1355 C CA . GLU A 1 54 ? -12.105 -4.014 -3.936 1.00 0.32 2066 GLU A CA 2
ATOM 1356 C C . GLU A 1 54 ? -10.823 -3.277 -3.563 1.00 0.26 2066 GLU A C 2
ATOM 1357 O O . GLU A 1 54 ? -10.413 -2.315 -4.231 1.00 0.28 2066 GLU A O 2
ATOM 1369 N N . PRO A 1 55 ? -10.205 -3.684 -2.450 1.00 0.27 2067 PRO A N 2
ATOM 1370 C CA . PRO A 1 55 ? -8.865 -3.293 -2.094 1.00 0.30 2067 PRO A CA 2
ATOM 1371 C C . PRO A 1 55 ? -7.854 -4.393 -2.429 1.00 0.28 2067 PRO A C 2
ATOM 1372 O O . PRO A 1 55 ? -7.815 -5.436 -1.781 1.00 0.34 2067 PRO A O 2
ATOM 1383 N N . THR A 1 56 ? -7.043 -4.160 -3.447 1.00 0.29 2068 THR A N 2
ATOM 1384 C CA . THR A 1 56 ? -6.055 -5.139 -3.882 1.00 0.32 2068 THR A CA 2
ATOM 1385 C C . THR A 1 56 ? -4.784 -4.448 -4.332 1.00 0.39 2068 THR A C 2
ATOM 1386 O O . THR A 1 56 ? -4.826 -3.364 -4.913 1.00 0.70 2068 THR A O 2
ATOM 1397 N N . PHE A 1 57 ? -3.654 -5.076 -4.081 1.00 0.25 2069 PHE A N 2
ATOM 1398 C CA . PHE A 1 57 ? -2.387 -4.522 -4.518 1.00 0.26 2069 PHE A CA 2
ATOM 1399 C C . PHE A 1 57 ? -2.319 -4.646 -6.028 1.00 0.27 2069 PHE A C 2
ATOM 1400 O O . PHE A 1 57 ? -2.994 -5.507 -6.591 1.00 0.31 2069 PHE A O 2
ATOM 1417 N N . GLU A 1 58 ? -1.523 -3.808 -6.672 1.00 0.30 2070 GLU A N 2
ATOM 1418 C CA . GLU A 1 58 ? -1.535 -3.698 -8.129 1.00 0.36 2070 GLU A CA 2
ATOM 1419 C C . GLU A 1 58 ? -1.386 -5.064 -8.804 1.00 0.36 2070 GLU A C 2
ATOM 1420 O O . GLU A 1 58 ? -2.053 -5.351 -9.802 1.00 0.44 2070 GLU A O 2
ATOM 1432 N N . ASP A 1 59 ? -0.538 -5.914 -8.236 1.00 0.40 2071 ASP A N 2
ATOM 1433 C CA . ASP A 1 59 ? -0.270 -7.229 -8.812 1.00 0.53 2071 ASP A CA 2
ATOM 1434 C C . ASP A 1 59 ? -1.216 -8.288 -8.246 1.00 0.50 2071 ASP A C 2
ATOM 1435 O O . ASP A 1 59 ? -0.939 -9.482 -8.324 1.00 0.62 2071 ASP A O 2
ATOM 1444 N N . GLY A 1 60 ? -2.331 -7.844 -7.675 1.00 0.43 2072 GLY A N 2
ATOM 1445 C CA . GLY A 1 60 ? -3.311 -8.765 -7.131 1.00 0.48 2072 GLY A CA 2
ATOM 1446 C C . GLY A 1 60 ? -2.875 -9.369 -5.810 1.00 0.48 2072 GLY A C 2
ATOM 1447 O O . GLY A 1 60 ? -3.262 -10.487 -5.474 1.00 0.63 2072 GLY A O 2
ATOM 1451 N N . SER A 1 61 ? -2.080 -8.628 -5.052 1.00 0.37 2073 SER A N 2
ATOM 1452 C CA . SER A 1 61 ? -1.554 -9.132 -3.787 1.00 0.38 2073 SER A CA 2
ATOM 1453 C C . SER A 1 61 ? -2.429 -8.683 -2.614 1.00 0.35 2073 SER A C 2
ATOM 1454 O O . SER A 1 61 ? -3.234 -7.756 -2.748 1.00 0.38 2073 SER A O 2
ATOM 1462 N N . LYS A 1 62 ? -2.280 -9.358 -1.475 1.00 0.35 2074 LYS A N 2
ATOM 1463 C CA . LYS A 1 62 ? -3.089 -9.071 -0.292 1.00 0.34 2074 LYS A CA 2
ATOM 1464 C C . LYS A 1 62 ? -2.220 -8.691 0.908 1.00 0.34 2074 LYS A C 2
ATOM 1465 O O . LYS A 1 62 ? -2.682 -8.015 1.827 1.00 0.42 2074 LYS A O 2
ATOM 1484 N N . GLU A 1 63 ? -0.972 -9.144 0.909 1.00 0.33 2075 GLU A N 2
ATOM 1485 C CA . GLU A 1 63 ? -0.022 -8.775 1.950 1.00 0.32 2075 GLU A CA 2
ATOM 1486 C C . GLU A 1 63 ? 1.404 -8.970 1.465 1.00 0.34 2075 GLU A C 2
ATOM 1487 O O . GLU A 1 63 ? 1.783 -10.049 1.002 1.00 0.47 2075 GLU A O 2
ATOM 1499 N N . LYS A 1 64 ? 2.179 -7.906 1.546 1.00 0.35 2076 LYS A N 2
ATOM 1500 C CA . LYS A 1 64 ? 3.589 -7.963 1.218 1.00 0.38 2076 LYS A CA 2
ATOM 1501 C C . LYS A 1 64 ? 4.412 -7.487 2.395 1.00 0.37 2076 LYS A C 2
ATOM 1502 O O . LYS A 1 64 ? 4.489 -6.289 2.664 1.00 0.37 2076 LYS A O 2
ATOM 1521 N N . THR A 1 65 ? 4.988 -8.428 3.120 1.00 0.45 2077 THR A N 2
ATOM 1522 C CA . THR A 1 65 ? 5.879 -8.090 4.202 1.00 0.47 2077 THR A CA 2
ATOM 1523 C C . THR A 1 65 ? 7.315 -8.127 3.738 1.00 0.52 2077 THR A C 2
ATOM 1524 O O . THR A 1 65 ? 7.844 -9.182 3.381 1.00 0.63 2077 THR A O 2
ATOM 1535 N N . ILE A 1 66 ? 7.927 -6.969 3.717 1.00 0.51 2078 ILE A N 2
ATOM 1536 C CA . ILE A 1 66 ? 9.345 -6.871 3.495 1.00 0.60 2078 ILE A CA 2
ATOM 1537 C C . ILE A 1 66 ? 9.970 -6.291 4.756 1.00 0.60 2078 ILE A C 2
ATOM 1538 O O . ILE A 1 66 ? 9.743 -5.130 5.082 1.00 0.53 2078 ILE A O 2
ATOM 1554 N N . PRO A 1 67 ? 10.708 -7.120 5.513 1.00 0.72 2079 PRO A N 2
ATOM 1555 C CA . PRO A 1 67 ? 11.251 -6.742 6.824 1.00 0.79 2079 PRO A CA 2
ATOM 1556 C C . PRO A 1 67 ? 11.974 -5.400 6.816 1.00 0.74 2079 PRO A C 2
ATOM 1557 O O . PRO A 1 67 ? 12.993 -5.231 6.144 1.00 0.76 2079 PRO A O 2
ATOM 1568 N N . GLY A 1 68 ? 11.423 -4.443 7.553 1.00 0.73 2080 GLY A N 2
ATOM 1569 C CA . GLY A 1 68 ? 12.025 -3.130 7.645 1.00 0.76 2080 GLY A CA 2
ATOM 1570 C C . GLY A 1 68 ? 11.526 -2.187 6.571 1.00 0.70 2080 GLY A C 2
ATOM 1571 O O . GLY A 1 68 ? 11.813 -0.993 6.609 1.00 0.94 2080 GLY A O 2
ATOM 1575 N N . GLN A 1 69 ? 10.771 -2.722 5.622 1.00 0.54 2081 GLN A N 2
ATOM 1576 C CA . GLN A 1 69 ? 10.283 -1.944 4.490 1.00 0.53 2081 GLN A CA 2
ATOM 1577 C C . GLN A 1 69 ? 8.791 -1.690 4.641 1.00 0.50 2081 GLN A C 2
ATOM 1578 O O . GLN A 1 69 ? 8.268 -0.664 4.195 1.00 0.57 2081 GLN A O 2
ATOM 1592 N N . GLY A 1 70 ? 8.111 -2.632 5.272 1.00 0.47 2082 GLY A N 2
ATOM 1593 C CA . GLY A 1 70 ? 6.721 -2.434 5.605 1.00 0.50 2082 GLY A CA 2
ATOM 1594 C C . GLY A 1 70 ? 5.868 -3.649 5.320 1.00 0.40 2082 GLY A C 2
ATOM 1595 O O . GLY A 1 70 ? 6.335 -4.637 4.747 1.00 0.45 2082 GLY A O 2
ATOM 1599 N N . THR A 1 71 ? 4.623 -3.583 5.757 1.00 0.33 2083 THR A N 2
ATOM 1600 C CA . THR A 1 71 ? 3.638 -4.594 5.433 1.00 0.29 2083 THR A CA 2
ATOM 1601 C C . THR A 1 71 ? 2.317 -3.933 5.108 1.00 0.25 2083 THR A C 2
ATOM 1602 O O . THR A 1 71 ? 1.819 -3.094 5.860 1.00 0.30 2083 THR A O 2
ATOM 1613 N N . TYR A 1 72 ? 1.774 -4.290 3.974 1.00 0.28 2084 TYR A N 2
ATOM 1614 C CA . TYR A 1 72 ? 0.472 -3.815 3.579 1.00 0.34 2084 TYR A CA 2
ATOM 1615 C C . TYR A 1 72 ? -0.495 -4.977 3.688 1.00 0.32 2084 TYR A C 2
ATOM 1616 O O . TYR A 1 72 ? -0.232 -6.050 3.151 1.00 0.29 2084 TYR A O 2
ATOM 1634 N N . THR A 1 73 ? -1.577 -4.790 4.417 1.00 0.39 2085 THR A N 2
ATOM 1635 C CA . THR A 1 73 ? -2.502 -5.879 4.675 1.00 0.40 2085 THR A CA 2
ATOM 1636 C C . THR A 1 73 ? -3.934 -5.507 4.326 1.00 0.41 2085 THR A C 2
ATOM 1637 O O . THR A 1 73 ? -4.435 -4.460 4.739 1.00 0.49 2085 THR A O 2
ATOM 1648 N N . ILE A 1 74 ? -4.580 -6.363 3.551 1.00 0.39 2086 ILE A N 2
ATOM 1649 C CA . ILE A 1 74 ? -5.985 -6.195 3.233 1.00 0.40 2086 ILE A CA 2
ATOM 1650 C C . ILE A 1 74 ? -6.766 -7.449 3.591 1.00 0.45 2086 ILE A C 2
ATOM 1651 O O . ILE A 1 74 ? -6.353 -8.567 3.274 1.00 0.55 2086 ILE A O 2
ATOM 1667 N N . VAL A 1 75 ? -7.878 -7.257 4.279 1.00 0.49 2087 VAL A N 2
ATOM 1668 C CA . VAL A 1 75 ? -8.831 -8.328 4.503 1.00 0.59 2087 VAL A CA 2
ATOM 1669 C C . VAL A 1 75 ? -10.212 -7.881 4.032 1.00 0.58 2087 VAL A C 2
ATOM 1670 O O . VAL A 1 75 ? -10.587 -6.711 4.196 1.00 0.53 2087 VAL A O 2
ATOM 1683 N N . PRO A 1 76 ? -10.980 -8.811 3.439 1.00 0.66 2088 PRO A N 2
ATOM 1684 C CA . PRO A 1 76 ? -12.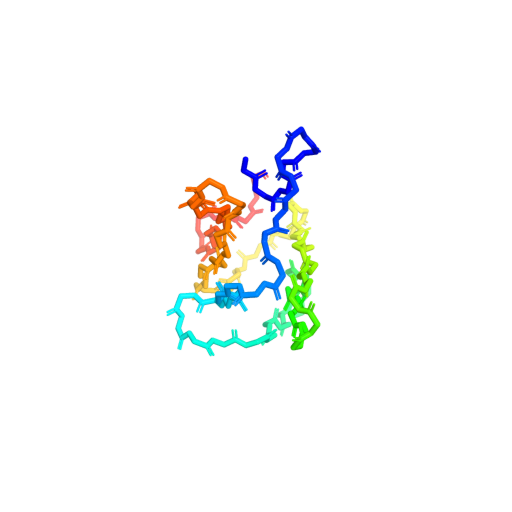250 -8.510 2.749 1.00 0.68 2088 PRO A CA 2
ATOM 1685 C C . PRO A 1 76 ? -13.333 -7.927 3.657 1.00 0.66 2088 PRO A C 2
ATOM 1686 O O . PRO A 1 76 ? -14.434 -7.619 3.197 1.00 0.69 2088 PRO A O 2
ATOM 1697 N N . ASP A 1 77 ? -13.019 -7.761 4.935 1.00 0.67 2089 ASP A N 2
ATOM 1698 C CA . ASP A 1 77 ? -13.956 -7.174 5.882 1.00 0.73 2089 ASP A CA 2
ATOM 1699 C C . ASP A 1 77 ? -14.082 -5.672 5.624 1.00 0.66 2089 ASP A C 2
ATOM 1700 O O . ASP A 1 77 ? -14.975 -5.005 6.144 1.00 0.73 2089 ASP A O 2
ATOM 1709 N N . GLY A 1 78 ? -13.177 -5.152 4.800 1.00 0.59 2090 GLY A N 2
ATOM 1710 C CA . GLY A 1 78 ? -13.229 -3.754 4.422 1.00 0.63 2090 GLY A CA 2
ATOM 1711 C C . GLY A 1 78 ? -12.156 -2.935 5.099 1.00 0.70 2090 GLY A C 2
ATOM 1712 O O . GLY A 1 78 ? -12.117 -1.712 4.966 1.00 0.83 2090 GLY A O 2
ATOM 1716 N N . THR A 1 79 ? -11.271 -3.607 5.812 1.00 0.70 2091 THR A N 2
ATOM 1717 C CA . THR A 1 79 ? -10.206 -2.929 6.523 1.00 0.79 2091 THR A CA 2
ATOM 1718 C C . THR A 1 79 ? -8.861 -3.235 5.876 1.00 0.60 2091 THR A C 2
ATOM 1719 O O . THR A 1 79 ? -8.519 -4.396 5.626 1.00 0.59 2091 THR A O 2
ATOM 1730 N N . VAL A 1 80 ? -8.120 -2.179 5.572 1.00 0.60 2092 VAL A N 2
ATOM 1731 C CA . VAL A 1 80 ? -6.853 -2.299 4.871 1.00 0.54 2092 VAL A CA 2
ATOM 1732 C C . VAL A 1 80 ? -5.826 -1.378 5.511 1.00 0.55 2092 VAL A C 2
ATOM 1733 O O . VAL A 1 80 ? -6.137 -0.238 5.855 1.00 0.78 2092 VAL A O 2
ATOM 1746 N N . THR A 1 81 ? -4.615 -1.870 5.683 1.00 0.47 2093 THR A N 2
ATOM 1747 C CA . THR A 1 81 ? -3.573 -1.108 6.319 1.00 0.53 2093 THR A CA 2
ATOM 1748 C C . THR A 1 81 ? -2.382 -0.903 5.380 1.00 0.44 2093 THR A C 2
ATOM 1749 O O . THR A 1 81 ? -1.665 -1.853 5.051 1.00 0.41 2093 THR A O 2
ATOM 1760 N N . PHE A 1 82 ? -2.197 0.335 4.928 1.00 0.46 2094 PHE A N 2
ATOM 1761 C CA . PHE A 1 82 ? -1.038 0.700 4.118 1.00 0.42 2094 PHE A CA 2
ATOM 1762 C C . PHE A 1 82 ? 0.098 1.145 5.036 1.00 0.43 2094 PHE A C 2
ATOM 1763 O O . PHE A 1 82 ? 0.110 2.286 5.499 1.00 0.52 2094 PHE A O 2
ATOM 1780 N N . THR A 1 83 ? 1.042 0.254 5.313 1.00 0.37 2095 THR A N 2
ATOM 1781 C CA . THR A 1 83 ? 2.147 0.583 6.204 1.00 0.39 2095 THR A CA 2
ATOM 1782 C C . THR A 1 83 ? 3.486 0.598 5.462 1.00 0.37 2095 THR A C 2
ATOM 1783 O O . THR A 1 83 ? 4.158 -0.428 5.358 1.00 0.37 2095 THR A O 2
ATOM 1794 N N . PRO A 1 84 ? 3.874 1.758 4.908 1.00 0.50 2096 PRO A N 2
ATOM 1795 C CA . PRO A 1 84 ? 5.162 1.932 4.257 1.00 0.61 2096 PRO A CA 2
ATOM 1796 C C . PRO A 1 84 ? 6.241 2.460 5.211 1.00 0.69 2096 PRO A C 2
ATOM 1797 O O . PRO A 1 84 ? 6.111 3.553 5.769 1.00 0.81 2096 PRO A O 2
ATOM 1808 N N . ASP A 1 85 ? 7.303 1.689 5.397 1.00 0.89 2097 ASP A N 2
ATOM 1809 C CA . ASP A 1 85 ? 8.447 2.150 6.175 1.00 1.14 2097 ASP A CA 2
ATOM 1810 C C . ASP A 1 85 ? 9.441 2.847 5.256 1.00 1.37 2097 ASP A C 2
ATOM 1811 O O . ASP A 1 85 ? 10.413 2.250 4.794 1.00 1.39 2097 ASP A O 2
ATOM 1820 N N . LYS A 1 86 ? 9.198 4.129 5.017 1.00 1.89 2098 LYS A N 2
ATOM 1821 C CA . LYS A 1 86 ? 9.946 4.888 4.023 1.00 2.37 2098 LYS A CA 2
ATOM 1822 C C . LYS A 1 86 ? 11.346 5.258 4.507 1.00 2.32 2098 LYS A C 2
ATOM 1823 O O . LYS A 1 86 ? 12.124 5.870 3.774 1.00 2.66 2098 LYS A O 2
ATOM 1842 N N . GLN A 1 87 ? 11.659 4.884 5.738 1.00 2.03 2099 GLN A N 2
ATOM 1843 C CA . GLN A 1 87 ? 12.985 5.116 6.294 1.00 2.09 2099 GLN A CA 2
ATOM 1844 C C . GLN A 1 87 ? 13.937 3.990 5.896 1.00 1.67 2099 GLN A C 2
ATOM 1845 O O . GLN A 1 87 ? 15.124 4.006 6.237 1.00 1.81 2099 GLN A O 2
ATOM 1859 N N . PHE A 1 88 ? 13.405 3.010 5.177 1.00 1.40 2100 PHE A N 2
ATOM 1860 C CA . PHE A 1 88 ? 14.193 1.873 4.725 1.00 1.20 2100 PHE A CA 2
ATOM 1861 C C . PHE A 1 88 ? 14.935 2.219 3.441 1.00 1.31 2100 PHE A C 2
ATOM 1862 O O . PHE A 1 88 ? 14.456 1.957 2.337 1.00 1.72 2100 PHE A O 2
ATOM 1879 N N . VAL A 1 89 ? 16.101 2.822 3.587 1.00 1.55 2101 VAL A N 2
ATOM 1880 C CA . VAL A 1 89 ? 16.913 3.180 2.440 1.00 1.92 2101 VAL A CA 2
ATOM 1881 C C . VAL A 1 89 ? 17.897 2.062 2.123 1.00 2.31 2101 VAL A C 2
ATOM 1882 O O . VAL A 1 89 ? 18.938 1.931 2.768 1.00 2.68 2101 VAL A O 2
ATOM 1895 N N . GLY A 1 90 ? 17.553 1.251 1.138 1.00 2.55 2102 GLY A N 2
ATOM 1896 C CA . GLY A 1 90 ? 18.409 0.154 0.738 1.00 3.15 2102 GLY A CA 2
ATOM 1897 C C . GLY A 1 90 ? 17.939 -0.469 -0.554 1.00 3.22 2102 GLY A C 2
ATOM 1898 O O . GLY A 1 90 ? 18.168 0.079 -1.632 1.00 3.84 2102 GLY A O 2
ATOM 1902 N N . LYS A 1 91 ? 17.275 -1.610 -0.451 1.00 2.91 2103 LYS A N 2
ATOM 1903 C CA . LYS A 1 91 ? 16.667 -2.248 -1.612 1.00 3.06 2103 LYS A CA 2
ATOM 1904 C C . LYS A 1 91 ? 15.226 -2.645 -1.313 1.00 2.39 2103 LYS A C 2
ATOM 1905 O O . LYS A 1 91 ? 14.927 -3.824 -1.124 1.00 2.33 2103 LYS A O 2
ATOM 1924 N N . PRO A 1 92 ? 14.316 -1.665 -1.246 1.00 2.06 2104 PRO A N 2
ATOM 1925 C CA . PRO A 1 92 ? 12.895 -1.930 -1.037 1.00 1.50 2104 PRO A CA 2
ATOM 1926 C C . PRO A 1 92 ? 12.290 -2.670 -2.222 1.00 1.35 2104 PRO A C 2
ATOM 1927 O O . PRO A 1 92 ? 12.446 -2.249 -3.370 1.00 1.62 2104 PRO A O 2
ATOM 1938 N N . ASP A 1 93 ? 11.620 -3.778 -1.935 1.00 1.04 2105 ASP A N 2
ATOM 1939 C CA . ASP A 1 93 ? 10.996 -4.589 -2.973 1.00 0.98 2105 ASP A CA 2
ATOM 1940 C C . ASP A 1 93 ? 9.946 -3.781 -3.729 1.00 0.79 2105 ASP A C 2
ATOM 1941 O O . ASP A 1 93 ? 9.023 -3.231 -3.119 1.00 0.78 2105 ASP A O 2
ATOM 1950 N N . PRO A 1 94 ? 10.099 -3.675 -5.062 1.00 0.77 2106 PRO A N 2
ATOM 1951 C CA . PRO A 1 94 ? 9.159 -2.946 -5.921 1.00 0.73 2106 PRO A CA 2
ATOM 1952 C C . PRO A 1 94 ? 7.745 -3.504 -5.829 1.00 0.61 2106 PRO A C 2
ATOM 1953 O O . PRO A 1 94 ? 7.506 -4.677 -6.124 1.00 0.74 2106 PRO A O 2
ATOM 1964 N N . VAL A 1 95 ? 6.816 -2.659 -5.418 1.00 0.48 2107 VAL A N 2
ATOM 1965 C CA . VAL A 1 95 ? 5.440 -3.069 -5.232 1.00 0.37 2107 VAL A CA 2
ATOM 1966 C C . VAL A 1 95 ? 4.522 -1.852 -5.327 1.00 0.35 2107 VAL A C 2
ATOM 1967 O O . VAL A 1 95 ? 4.979 -0.714 -5.227 1.00 0.60 2107 VAL A O 2
ATOM 1980 N N . THR A 1 96 ? 3.248 -2.087 -5.554 1.00 0.32 2108 THR A N 2
ATOM 1981 C CA . THR A 1 96 ? 2.271 -1.016 -5.593 1.00 0.30 2108 THR A CA 2
ATOM 1982 C C . THR A 1 96 ? 0.978 -1.464 -4.928 1.00 0.30 2108 THR A C 2
ATOM 1983 O O . THR A 1 96 ? 0.360 -2.442 -5.343 1.00 0.33 2108 THR A O 2
ATOM 1994 N N . VAL A 1 97 ? 0.588 -0.763 -3.879 1.00 0.38 2109 VAL A N 2
ATOM 1995 C CA . VAL A 1 97 ? -0.632 -1.088 -3.154 1.00 0.46 2109 VAL A CA 2
ATOM 1996 C C . VAL A 1 97 ? -1.785 -0.274 -3.731 1.00 0.52 2109 VAL A C 2
ATOM 1997 O O . VAL A 1 97 ? -1.571 0.858 -4.150 1.00 0.61 2109 VAL A O 2
ATOM 2010 N N . LYS A 1 98 ? -2.994 -0.835 -3.773 1.00 0.53 2110 LYS A N 2
ATOM 2011 C CA . LYS A 1 98 ? -4.109 -0.151 -4.415 1.00 0.63 2110 LYS A CA 2
ATOM 2012 C C . LYS A 1 98 ? -5.437 -0.478 -3.723 1.00 0.70 2110 LYS A C 2
ATOM 2013 O O . LYS A 1 98 ? -5.642 -1.586 -3.237 1.00 0.99 2110 LYS A O 2
ATOM 2032 N N . ARG A 1 99 ? -6.310 0.515 -3.644 1.00 0.52 2111 ARG A N 2
ATOM 2033 C CA . ARG A 1 99 ? -7.709 0.302 -3.289 1.00 0.54 2111 ARG A CA 2
ATOM 2034 C C . ARG A 1 99 ? -8.487 1.565 -3.602 1.00 0.44 2111 ARG A C 2
ATOM 2035 O O . ARG A 1 99 ? -7.951 2.665 -3.496 1.00 0.47 2111 ARG A O 2
ATOM 2056 N N . VAL A 1 100 ? -9.734 1.416 -4.013 1.00 0.35 2112 VAL A N 2
ATOM 2057 C CA . VAL A 1 100 ? -10.517 2.572 -4.430 1.00 0.28 2112 VAL A CA 2
ATOM 2058 C C . VAL A 1 100 ? -11.442 3.046 -3.314 1.00 0.25 2112 VAL A C 2
ATOM 2059 O O . VAL A 1 100 ? -11.875 2.260 -2.475 1.00 0.29 2112 VAL A O 2
ATOM 2072 N N . ASP A 1 101 ? -11.704 4.347 -3.290 1.00 0.26 2113 ASP A N 2
ATOM 2073 C CA . ASP A 1 101 ? -12.601 4.930 -2.296 1.00 0.31 2113 ASP A CA 2
ATOM 2074 C C . ASP A 1 101 ? -14.029 4.942 -2.827 1.00 0.33 2113 ASP A C 2
ATOM 2075 O O . ASP A 1 101 ? -14.315 4.331 -3.859 1.00 0.34 2113 ASP A O 2
ATOM 2084 N N . LYS A 1 102 ? -14.920 5.636 -2.130 1.00 0.40 2114 LYS A N 2
ATOM 2085 C CA . LYS A 1 102 ? -16.308 5.740 -2.556 1.00 0.46 2114 LYS A CA 2
ATOM 2086 C C . LYS A 1 102 ? -16.410 6.383 -3.938 1.00 0.52 2114 LYS A C 2
ATOM 2087 O O . LYS A 1 102 ? -17.221 5.964 -4.765 1.00 0.65 2114 LYS A O 2
ATOM 2106 N N . ASN A 1 103 ? -15.570 7.383 -4.194 1.00 0.52 2115 ASN A N 2
ATOM 2107 C CA . ASN A 1 103 ? -15.547 8.041 -5.499 1.00 0.60 2115 ASN A CA 2
ATOM 2108 C C . ASN A 1 103 ? -14.940 7.126 -6.558 1.00 0.54 2115 ASN A C 2
ATOM 2109 O O . ASN A 1 103 ? -15.300 7.195 -7.733 1.00 0.70 2115 ASN A O 2
ATOM 2120 N N . GLY A 1 104 ? -14.025 6.267 -6.134 1.00 0.38 2116 GLY A N 2
ATOM 2121 C CA . GLY A 1 104 ? -13.398 5.336 -7.051 1.00 0.39 2116 GLY A CA 2
ATOM 2122 C C . GLY A 1 104 ? -11.941 5.665 -7.293 1.00 0.38 2116 GLY A C 2
ATOM 2123 O O . GLY A 1 104 ? -11.318 5.128 -8.208 1.00 0.44 2116 GLY A O 2
ATOM 2127 N N . THR A 1 105 ? -11.397 6.541 -6.468 1.00 0.36 2117 THR A N 2
ATOM 2128 C CA . THR A 1 105 ? -10.012 6.954 -6.582 1.00 0.38 2117 THR A CA 2
ATOM 2129 C C . THR A 1 105 ? -9.097 5.900 -5.964 1.00 0.33 2117 THR A C 2
ATOM 2130 O O . THR A 1 105 ? -9.244 5.555 -4.790 1.00 0.33 2117 THR A O 2
ATOM 2141 N N . PRO A 1 106 ? -8.163 5.348 -6.747 1.00 0.38 2118 PRO A N 2
ATOM 2142 C CA . PRO A 1 106 ? -7.221 4.351 -6.252 1.00 0.40 2118 PRO A CA 2
ATOM 2143 C C . PRO A 1 106 ? -6.143 4.966 -5.363 1.00 0.35 2118 PRO A C 2
ATOM 2144 O O . PRO A 1 106 ? -5.218 5.614 -5.854 1.00 0.39 2118 PRO A O 2
ATOM 2155 N N . VAL A 1 107 ? -6.270 4.779 -4.055 1.00 0.33 2119 VAL A N 2
ATOM 2156 C CA . VAL A 1 107 ? -5.209 5.164 -3.140 1.00 0.33 2119 VAL A CA 2
ATOM 2157 C C . VAL A 1 107 ? -4.092 4.143 -3.246 1.00 0.36 2119 VAL A C 2
ATOM 2158 O O . VAL A 1 107 ? -4.288 2.948 -3.012 1.00 0.39 2119 VAL A O 2
ATOM 2171 N N . THR A 1 108 ? -2.935 4.609 -3.669 1.00 0.39 2120 THR A N 2
ATOM 2172 C CA . THR A 1 108 ? -1.850 3.717 -3.998 1.00 0.44 2120 THR A CA 2
ATOM 2173 C C . THR A 1 108 ? -0.559 4.128 -3.318 1.00 0.53 2120 THR A C 2
ATOM 2174 O O . THR A 1 108 ? -0.429 5.250 -2.827 1.00 0.67 2120 THR A O 2
ATOM 2185 N N . ALA A 1 109 ? 0.378 3.203 -3.281 1.00 0.53 2121 ALA A N 2
ATOM 2186 C CA . ALA A 1 109 ? 1.729 3.499 -2.863 1.00 0.65 2121 ALA A CA 2
ATOM 2187 C C . ALA A 1 109 ? 2.688 2.926 -3.890 1.00 0.73 2121 ALA A C 2
ATOM 2188 O O . ALA A 1 109 ? 2.611 1.742 -4.222 1.00 0.69 2121 ALA A O 2
ATOM 2195 N N . THR A 1 110 ? 3.580 3.758 -4.394 1.00 0.98 2122 THR A N 2
ATOM 2196 C CA . THR A 1 110 ? 4.505 3.338 -5.431 1.00 1.15 2122 THR A CA 2
ATOM 2197 C C . THR A 1 110 ? 5.863 3.021 -4.830 1.00 0.99 2122 THR A C 2
ATOM 2198 O O . THR A 1 110 ? 6.648 3.917 -4.531 1.00 1.22 2122 THR A O 2
ATOM 2209 N N . TYR A 1 111 ? 6.130 1.744 -4.639 1.00 0.85 2123 TYR A N 2
ATOM 2210 C CA . TYR A 1 111 ? 7.368 1.319 -4.022 1.00 0.77 2123 TYR A CA 2
ATOM 2211 C C . TYR A 1 111 ? 8.393 0.933 -5.074 1.00 0.94 2123 TYR A C 2
ATOM 2212 O O . TYR A 1 111 ? 8.207 -0.030 -5.819 1.00 1.20 2123 TYR A O 2
ATOM 2230 N N . SER A 1 112 ? 9.463 1.704 -5.136 1.00 1.07 2124 SER A N 2
ATOM 2231 C CA . SER A 1 112 ? 10.542 1.458 -6.073 1.00 1.29 2124 SER A CA 2
ATOM 2232 C C . SER A 1 112 ? 11.874 1.407 -5.322 1.00 1.24 2124 SER A C 2
ATOM 2233 O O . SER A 1 112 ? 11.960 1.925 -4.207 1.00 1.31 2124 SER A O 2
ATOM 2241 N N . PRO A 1 113 ? 12.913 0.775 -5.898 1.00 1.46 2125 PRO A N 2
ATOM 2242 C CA . PRO A 1 113 ? 14.221 0.616 -5.241 1.00 1.71 2125 PRO A CA 2
ATOM 2243 C C . PRO A 1 113 ? 14.737 1.894 -4.572 1.00 1.73 2125 PRO A C 2
ATOM 2244 O O . PRO A 1 113 ? 15.212 1.863 -3.438 1.00 2.16 2125 PRO A O 2
ATOM 2255 N N . GLU A 1 114 ? 14.642 3.017 -5.267 1.00 1.86 2126 GLU A N 2
ATOM 2256 C CA . GLU A 1 114 ? 15.167 4.274 -4.749 1.00 2.08 2126 GLU A CA 2
ATOM 2257 C C . GLU A 1 114 ? 14.046 5.222 -4.341 1.00 1.98 2126 GLU A C 2
ATOM 2258 O O . GLU A 1 114 ? 14.214 6.440 -4.373 1.00 2.37 2126 GLU A O 2
ATOM 2270 N N . PHE A 1 115 ? 12.908 4.667 -3.955 1.00 2.04 2127 PHE A N 2
ATOM 2271 C CA . PHE A 1 115 ? 11.766 5.483 -3.565 1.00 2.23 2127 PHE A CA 2
ATOM 2272 C C . PHE A 1 115 ? 11.932 6.001 -2.142 1.00 2.57 2127 PHE A C 2
ATOM 2273 O O . PHE A 1 115 ? 11.738 7.187 -1.870 1.00 3.09 2127 PHE A O 2
ATOM 2290 N N . THR A 1 116 ? 12.304 5.110 -1.243 1.00 2.82 2128 THR A N 2
ATOM 2291 C CA . THR A 1 116 ? 12.360 5.434 0.166 1.00 3.38 2128 THR A CA 2
ATOM 2292 C C . THR A 1 116 ? 13.716 6.001 0.566 1.00 2.89 2128 THR A C 2
ATOM 2293 O O . THR A 1 116 ? 14.722 5.291 0.597 1.00 3.03 2128 THR A O 2
ATOM 2304 N N . LYS A 1 117 ? 13.715 7.295 0.858 1.00 2.90 2129 LYS A N 2
ATOM 2305 C CA . LYS A 1 117 ? 14.921 8.028 1.239 1.00 2.79 2129 LYS A CA 2
ATOM 2306 C C . LYS A 1 117 ? 14.571 9.471 1.548 1.00 3.43 2129 LYS A C 2
ATOM 2307 O O . LYS A 1 117 ? 15.295 10.404 1.197 1.00 3.99 2129 LYS A O 2
ATOM 2326 N N . VAL A 1 118 ? 13.452 9.642 2.218 1.00 3.76 2130 VAL A N 2
ATOM 2327 C CA . VAL A 1 118 ? 12.934 10.958 2.525 1.00 4.65 2130 VAL A CA 2
ATOM 2328 C C . VAL A 1 118 ? 12.533 11.066 3.992 1.00 5.15 2130 VAL A C 2
ATOM 2329 O O . VAL A 1 118 ? 11.359 10.798 4.320 1.00 5.63 2130 VAL A O 2
ATOM 2343 N N . GLN A 1 41 ? -7.549 6.777 7.668 1.00 4.90 2053 GLN A N 3
ATOM 2344 C CA . GLN A 1 41 ? -7.253 5.340 7.854 1.00 4.58 2053 GLN A CA 3
ATOM 2345 C C . GLN A 1 41 ? -7.553 4.564 6.580 1.00 3.90 2053 GLN A C 3
ATOM 2346 O O . GLN A 1 41 ? -8.714 4.335 6.239 1.00 4.20 2053 GLN A O 3
ATOM 2360 N N . GLY A 1 42 ? -6.505 4.170 5.872 1.00 3.41 2054 GLY A N 3
ATOM 2361 C CA . GLY A 1 42 ? -6.682 3.398 4.661 1.00 3.09 2054 GLY A CA 3
ATOM 2362 C C . GLY A 1 42 ? -6.535 4.240 3.413 1.00 2.21 2054 GLY A C 3
ATOM 2363 O O . GLY A 1 42 ? -6.404 3.707 2.312 1.00 2.29 2054 GLY A O 3
ATOM 2367 N N . GLY A 1 43 ? -6.563 5.556 3.579 1.00 1.77 2055 GLY A N 3
ATOM 2368 C CA . GLY A 1 43 ? -6.427 6.439 2.444 1.00 1.45 2055 GLY A CA 3
ATOM 2369 C C . GLY A 1 43 ? -6.956 7.835 2.709 1.00 1.28 2055 GLY A C 3
ATOM 2370 O O . GLY A 1 43 ? -6.357 8.597 3.470 1.00 1.66 2055 GLY A O 3
ATOM 2374 N N . ASP A 1 44 ? -8.092 8.164 2.104 1.00 1.08 2056 ASP A N 3
ATOM 2375 C CA . ASP A 1 44 ? -8.603 9.533 2.123 1.00 1.00 2056 ASP A CA 3
ATOM 2376 C C . ASP A 1 44 ? -9.391 9.823 3.392 1.00 1.03 2056 ASP A C 3
ATOM 2377 O O . ASP A 1 44 ? -10.322 9.094 3.734 1.00 1.04 2056 ASP A O 3
ATOM 2386 N N . PRO A 1 45 ? -9.037 10.902 4.103 1.00 1.20 2057 PRO A N 3
ATOM 2387 C CA . PRO A 1 45 ? -9.751 11.314 5.308 1.00 1.36 2057 PRO A CA 3
ATOM 2388 C C . PRO A 1 45 ? -11.080 11.999 4.994 1.00 1.24 2057 PRO A C 3
ATOM 2389 O O . PRO A 1 45 ? -11.980 12.038 5.833 1.00 1.34 2057 PRO A O 3
ATOM 2400 N N . LEU A 1 46 ? -11.202 12.537 3.784 1.00 1.18 2058 LEU A N 3
ATOM 2401 C CA . LEU A 1 46 ? -12.420 13.229 3.375 1.00 1.17 2058 LEU A CA 3
ATOM 2402 C C . LEU A 1 46 ? -13.274 12.334 2.488 1.00 1.00 2058 LEU A C 3
ATOM 2403 O O . LEU A 1 46 ? -14.422 12.658 2.184 1.00 1.06 2058 LEU A O 3
ATOM 2419 N N . VAL A 1 47 ? -12.710 11.205 2.081 1.00 0.86 2059 VAL A N 3
ATOM 2420 C CA . VAL A 1 47 ? -13.440 10.217 1.310 1.00 0.74 2059 VAL A CA 3
ATOM 2421 C C . VAL A 1 47 ? -13.290 8.881 2.000 1.00 0.66 2059 VAL A C 3
ATOM 2422 O O . VAL A 1 47 ? -12.381 8.114 1.679 1.00 0.62 2059 VAL A O 3
ATOM 2435 N N . PRO A 1 48 ? -14.144 8.619 2.999 1.00 0.71 2060 PRO A N 3
ATOM 2436 C CA . PRO A 1 48 ? -14.131 7.367 3.744 1.00 0.72 2060 PRO A CA 3
ATOM 2437 C C . PRO A 1 48 ? -13.895 6.162 2.842 1.00 0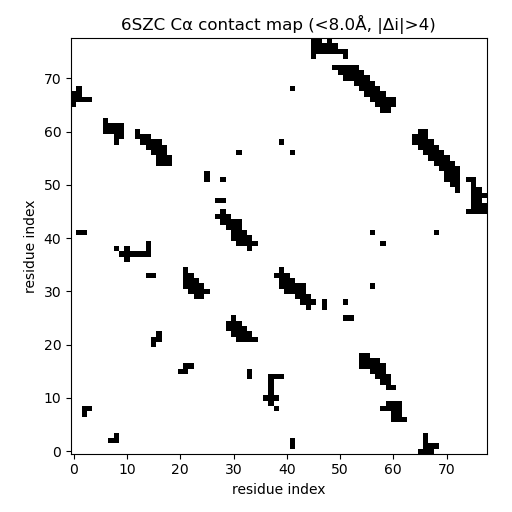.59 2060 PRO A C 3
ATOM 2438 O O . PRO A 1 48 ? -14.681 5.886 1.928 1.00 0.58 2060 PRO A O 3
ATOM 2449 N N . ILE A 1 49 ? -12.792 5.474 3.095 1.00 0.62 2061 ILE A N 3
ATOM 2450 C CA . ILE A 1 49 ? -12.425 4.284 2.350 1.00 0.56 2061 ILE A CA 3
ATOM 2451 C C . ILE A 1 49 ? -13.556 3.258 2.370 1.00 0.51 2061 ILE A C 3
ATOM 2452 O O . ILE A 1 49 ? -13.922 2.735 3.423 1.00 0.57 2061 ILE A O 3
ATOM 2468 N N . ASP A 1 50 ? -14.112 2.999 1.194 1.00 0.45 2062 ASP A N 3
ATOM 2469 C CA . ASP A 1 50 ? -15.287 2.149 1.063 1.00 0.43 2062 ASP A CA 3
ATOM 2470 C C . ASP A 1 50 ? -14.938 0.684 1.288 1.00 0.43 2062 ASP A C 3
ATOM 2471 O O . ASP A 1 50 ? -14.068 0.126 0.620 1.00 0.43 2062 ASP A O 3
ATOM 2480 N N . GLU A 1 51 ? -15.644 0.053 2.207 1.00 0.47 2063 GLU A N 3
ATOM 2481 C CA . GLU A 1 51 ? -15.318 -1.302 2.610 1.00 0.52 2063 GLU A CA 3
ATOM 2482 C C . GLU A 1 51 ? -15.991 -2.340 1.710 1.00 0.51 2063 GLU A C 3
ATOM 2483 O O . GLU A 1 51 ? -15.767 -3.537 1.869 1.00 0.58 2063 GLU A O 3
ATOM 2495 N N . THR A 1 52 ? -16.799 -1.894 0.757 1.00 0.49 2064 THR A N 3
ATOM 2496 C CA . THR A 1 52 ? -17.511 -2.823 -0.111 1.00 0.54 2064 THR A CA 3
ATOM 2497 C C . THR A 1 52 ? -16.908 -2.865 -1.518 1.00 0.50 2064 THR A C 3
ATOM 2498 O O . THR A 1 52 ? -17.314 -3.673 -2.352 1.00 0.59 2064 THR A O 3
ATOM 2509 N N . VAL A 1 53 ? -15.935 -1.999 -1.776 1.00 0.44 2065 VAL A N 3
ATOM 2510 C CA . VAL A 1 53 ? -15.229 -2.004 -3.054 1.00 0.43 2065 VAL A CA 3
ATOM 2511 C C . VAL A 1 53 ? -13.935 -2.801 -2.928 1.00 0.37 2065 VAL A C 3
ATOM 2512 O O . VAL A 1 53 ? -13.479 -3.064 -1.814 1.00 0.46 2065 VAL A O 3
ATOM 2525 N N . GLU A 1 54 ? -13.353 -3.181 -4.064 1.00 0.34 2066 GLU A N 3
ATOM 2526 C CA . GLU A 1 54 ? -12.180 -4.059 -4.080 1.00 0.32 2066 GLU A CA 3
ATOM 2527 C C . GLU A 1 54 ? -10.912 -3.338 -3.623 1.00 0.26 2066 GLU A C 3
ATOM 2528 O O . GLU A 1 54 ? -10.455 -2.375 -4.257 1.00 0.28 2066 GLU A O 3
ATOM 2540 N N . PRO A 1 55 ? -10.362 -3.760 -2.474 1.00 0.27 2067 PRO A N 3
ATOM 2541 C CA . PRO A 1 55 ? -9.055 -3.353 -2.015 1.00 0.30 2067 PRO A CA 3
ATOM 2542 C C . PRO A 1 55 ? -7.998 -4.436 -2.252 1.00 0.28 2067 PRO A C 3
ATOM 2543 O O . PRO A 1 55 ? -7.997 -5.470 -1.585 1.00 0.34 2067 PRO A O 3
ATOM 2554 N N . THR A 1 56 ? -7.097 -4.206 -3.194 1.00 0.29 2068 THR A N 3
ATOM 2555 C CA . THR A 1 56 ? -6.070 -5.187 -3.502 1.00 0.32 2068 THR A CA 3
ATOM 2556 C C . THR A 1 56 ? -4.721 -4.521 -3.730 1.00 0.39 2068 THR A C 3
ATOM 2557 O O . THR A 1 56 ? -4.566 -3.314 -3.560 1.00 0.70 2068 THR A O 3
ATOM 2568 N N . PHE A 1 57 ? -3.732 -5.328 -4.043 1.00 0.25 2069 PHE A N 3
ATOM 2569 C CA . PHE A 1 57 ? -2.462 -4.822 -4.520 1.00 0.26 2069 PHE A CA 3
ATOM 2570 C C . PHE A 1 57 ? -2.424 -5.005 -6.024 1.00 0.27 2069 PHE A C 3
ATOM 2571 O O . PHE A 1 57 ? -3.078 -5.918 -6.524 1.00 0.31 2069 PHE A O 3
ATOM 2588 N N . GLU A 1 58 ? -1.683 -4.165 -6.737 1.00 0.30 2070 GLU A N 3
ATOM 2589 C CA . GLU A 1 58 ? -1.742 -4.140 -8.203 1.00 0.36 2070 GLU A CA 3
ATOM 2590 C C . GLU A 1 58 ? -1.531 -5.533 -8.803 1.00 0.36 2070 GLU A C 3
ATOM 2591 O O . GLU A 1 58 ? -2.214 -5.924 -9.757 1.00 0.44 2070 GLU A O 3
ATOM 2603 N N . ASP A 1 59 ? -0.617 -6.288 -8.208 1.00 0.40 2071 ASP A N 3
ATOM 2604 C CA . ASP A 1 59 ? -0.265 -7.618 -8.699 1.00 0.53 2071 ASP A CA 3
ATOM 2605 C C . ASP A 1 59 ? -1.300 -8.663 -8.269 1.00 0.50 2071 ASP A C 3
ATOM 2606 O O . ASP A 1 59 ? -1.221 -9.827 -8.657 1.00 0.62 2071 ASP A O 3
ATOM 2615 N N . GLY A 1 60 ? -2.289 -8.237 -7.494 1.00 0.43 2072 GLY A N 3
ATOM 2616 C CA . GLY A 1 60 ? -3.289 -9.159 -6.990 1.00 0.48 2072 GLY A CA 3
ATOM 2617 C C . GLY A 1 60 ? -2.903 -9.742 -5.648 1.00 0.48 2072 GLY A C 3
ATOM 2618 O O . GLY A 1 60 ? -3.291 -10.859 -5.311 1.00 0.63 2072 GLY A O 3
ATOM 2622 N N . SER A 1 61 ? -2.145 -8.979 -4.873 1.00 0.37 2073 SER A N 3
ATOM 2623 C CA . SER A 1 61 ? -1.667 -9.443 -3.577 1.00 0.38 2073 SER A CA 3
ATOM 2624 C C . SER A 1 61 ? -2.557 -8.913 -2.451 1.00 0.35 2073 SER A C 3
ATOM 2625 O O . SER A 1 61 ? -3.410 -8.054 -2.681 1.00 0.38 2073 SER A O 3
ATOM 2633 N N . LYS A 1 62 ? -2.364 -9.442 -1.243 1.00 0.35 2074 LYS A N 3
ATOM 2634 C CA . LYS A 1 62 ? -3.161 -9.036 -0.086 1.00 0.34 2074 LYS A CA 3
ATOM 2635 C C . LYS A 1 62 ? -2.268 -8.639 1.095 1.00 0.34 2074 LYS A C 3
ATOM 2636 O O . LYS A 1 62 ? -2.723 -8.007 2.049 1.00 0.42 2074 LYS A O 3
ATOM 2655 N N . GLU A 1 63 ? -1.004 -9.032 1.035 1.00 0.33 2075 GLU A N 3
ATOM 2656 C CA . GLU A 1 63 ? -0.010 -8.599 2.006 1.00 0.32 2075 GLU A CA 3
ATOM 2657 C C . GLU A 1 63 ? 1.375 -8.696 1.398 1.00 0.34 2075 GLU A C 3
ATOM 2658 O O . GLU A 1 63 ? 1.799 -9.763 0.956 1.00 0.47 2075 GLU A O 3
ATOM 2670 N N . LYS A 1 64 ? 2.062 -7.575 1.348 1.00 0.35 2076 LYS A N 3
ATOM 2671 C CA . LYS A 1 64 ? 3.453 -7.569 0.960 1.00 0.38 2076 LYS A CA 3
ATOM 2672 C C . LYS A 1 64 ? 4.301 -7.115 2.126 1.00 0.37 2076 LYS A C 3
ATOM 2673 O O . LYS A 1 64 ? 4.087 -6.039 2.683 1.00 0.37 2076 LYS A O 3
ATOM 2692 N N . THR A 1 65 ? 5.227 -7.963 2.524 1.00 0.45 2077 THR A N 3
ATOM 2693 C CA . THR A 1 65 ? 6.104 -7.659 3.627 1.00 0.47 2077 THR A CA 3
ATOM 2694 C C . THR A 1 65 ? 7.552 -7.889 3.244 1.00 0.52 2077 THR A C 3
ATOM 2695 O O . THR A 1 65 ? 7.934 -8.987 2.841 1.00 0.63 2077 THR A O 3
ATOM 2706 N N . ILE A 1 66 ? 8.340 -6.843 3.349 1.00 0.51 2078 ILE A N 3
ATOM 2707 C CA . ILE A 1 66 ? 9.775 -6.944 3.185 1.00 0.60 2078 ILE A CA 3
ATOM 2708 C C . ILE A 1 66 ? 10.418 -6.490 4.483 1.00 0.60 2078 ILE A C 3
ATOM 2709 O O . ILE A 1 66 ? 10.110 -5.402 4.964 1.00 0.53 2078 ILE A O 3
ATOM 2725 N N . PRO A 1 67 ? 11.269 -7.331 5.099 1.00 0.72 2079 PRO A N 3
ATOM 2726 C CA . PRO A 1 67 ? 11.888 -7.014 6.392 1.00 0.79 2079 PRO A CA 3
ATOM 2727 C C . PRO A 1 67 ? 12.561 -5.649 6.391 1.00 0.74 2079 PRO A C 3
ATOM 2728 O O . PRO A 1 67 ? 13.611 -5.462 5.777 1.00 0.76 2079 PRO A O 3
ATOM 2739 N N . GLY A 1 68 ? 11.946 -4.701 7.087 1.00 0.73 2080 GLY A N 3
ATOM 2740 C CA . GLY A 1 68 ? 12.467 -3.353 7.139 1.00 0.76 2080 GLY A CA 3
ATOM 2741 C C . GLY A 1 68 ? 11.637 -2.377 6.326 1.00 0.70 2080 GLY A C 3
ATOM 2742 O O . GLY A 1 68 ? 11.646 -1.177 6.595 1.00 0.94 2080 GLY A O 3
ATOM 2746 N N . GLN A 1 69 ? 10.905 -2.891 5.344 1.00 0.54 2081 GLN A N 3
ATOM 2747 C CA . GLN A 1 69 ? 10.116 -2.051 4.447 1.00 0.53 2081 GLN A CA 3
ATOM 2748 C C . GLN A 1 69 ? 8.709 -1.865 5.000 1.00 0.50 2081 GLN A C 3
ATOM 2749 O O . GLN A 1 69 ? 8.072 -0.834 4.780 1.00 0.57 2081 GLN A O 3
ATOM 2763 N N . GLY A 1 70 ? 8.228 -2.876 5.709 1.00 0.47 2082 GLY A N 3
ATOM 2764 C CA . GLY A 1 70 ? 6.932 -2.780 6.350 1.00 0.50 2082 GLY A CA 3
ATOM 2765 C C . GLY A 1 70 ? 5.942 -3.796 5.828 1.00 0.40 2082 GLY A C 3
ATOM 2766 O O . GLY A 1 70 ? 6.298 -4.680 5.042 1.00 0.45 2082 GLY A O 3
ATOM 2770 N N . THR A 1 71 ? 4.699 -3.673 6.273 1.00 0.33 2083 THR A N 3
ATOM 2771 C CA . THR A 1 71 ? 3.631 -4.541 5.816 1.00 0.29 2083 THR A CA 3
ATOM 2772 C C . THR A 1 71 ? 2.435 -3.714 5.384 1.00 0.25 2083 THR A C 3
ATOM 2773 O O . THR A 1 71 ? 2.013 -2.780 6.072 1.00 0.30 2083 THR A O 3
ATOM 2784 N N . TYR A 1 72 ? 1.914 -4.044 4.230 1.00 0.28 2084 TYR A N 3
ATOM 2785 C CA . TYR A 1 72 ? 0.681 -3.463 3.757 1.00 0.34 2084 TYR A CA 3
ATOM 2786 C C . TYR A 1 72 ? -0.357 -4.569 3.772 1.00 0.32 2084 TYR A C 3
ATOM 2787 O O . TYR A 1 72 ? -0.230 -5.553 3.047 1.00 0.29 2084 TYR A O 3
ATOM 2805 N N . THR A 1 73 ? -1.337 -4.445 4.645 1.00 0.39 2085 THR A N 3
ATOM 2806 C CA . THR A 1 73 ? -2.265 -5.533 4.884 1.00 0.40 2085 THR A CA 3
ATOM 2807 C C . THR A 1 73 ? -3.703 -5.148 4.573 1.00 0.41 2085 THR A C 3
ATOM 2808 O O . THR A 1 73 ? -4.186 -4.092 4.991 1.00 0.49 2085 THR A O 3
ATOM 2819 N N . ILE A 1 74 ? -4.372 -6.010 3.824 1.00 0.39 2086 ILE A N 3
ATOM 2820 C CA . ILE A 1 74 ? -5.782 -5.846 3.537 1.00 0.40 2086 ILE A CA 3
ATOM 2821 C C . ILE A 1 74 ? -6.548 -7.076 4.018 1.00 0.45 2086 ILE A C 3
ATOM 2822 O O . ILE A 1 74 ? -6.085 -8.205 3.853 1.00 0.55 2086 ILE A O 3
ATOM 2838 N N . VAL A 1 75 ? -7.701 -6.853 4.635 1.00 0.49 2087 VAL A N 3
ATOM 2839 C CA . VAL A 1 75 ? -8.569 -7.951 5.043 1.00 0.59 2087 VAL A CA 3
ATOM 2840 C C . VAL A 1 75 ? -9.918 -7.840 4.331 1.00 0.58 2087 VAL A C 3
ATOM 2841 O O . VAL A 1 75 ? -10.340 -6.740 3.955 1.00 0.53 2087 VAL A O 3
ATOM 2854 N N . PRO A 1 76 ? -10.610 -8.987 4.138 1.00 0.66 2088 PRO A N 3
ATOM 2855 C CA . PRO A 1 76 ? -11.820 -9.085 3.293 1.00 0.68 2088 PRO A CA 3
ATOM 2856 C C . PRO A 1 76 ? -12.978 -8.198 3.749 1.00 0.66 2088 PRO A C 3
ATOM 2857 O O . PRO A 1 76 ? -14.008 -8.124 3.076 1.00 0.69 2088 PRO A O 3
ATOM 2868 N N . ASP A 1 77 ? -12.816 -7.528 4.881 1.00 0.67 2089 ASP A N 3
ATOM 2869 C CA . ASP A 1 77 ? -13.834 -6.610 5.372 1.00 0.73 2089 ASP A CA 3
ATOM 2870 C C . ASP A 1 77 ? -13.852 -5.345 4.528 1.00 0.66 2089 ASP A C 3
ATOM 2871 O O . ASP A 1 77 ? -14.782 -4.545 4.609 1.00 0.73 2089 ASP A O 3
ATOM 2880 N N . GLY A 1 78 ? -12.815 -5.176 3.716 1.00 0.59 2090 GLY A N 3
ATOM 2881 C CA . GLY A 1 78 ? -12.747 -4.041 2.822 1.00 0.63 2090 GLY A CA 3
ATOM 2882 C C . GLY A 1 78 ? -11.886 -2.928 3.374 1.00 0.70 2090 GLY A C 3
ATOM 2883 O O . GLY A 1 78 ? -11.933 -1.799 2.889 1.00 0.83 2090 GLY A O 3
ATOM 2887 N N . THR A 1 79 ? -11.083 -3.251 4.372 1.00 0.70 2091 THR A N 3
ATOM 2888 C CA . THR A 1 79 ? -10.236 -2.262 5.015 1.00 0.79 2091 THR A CA 3
ATOM 2889 C C . THR A 1 79 ? -8.762 -2.594 4.789 1.00 0.60 2091 THR A C 3
ATOM 2890 O O . THR A 1 79 ? -8.372 -3.766 4.778 1.00 0.59 2091 THR A O 3
ATOM 2901 N N . VAL A 1 80 ? -7.959 -1.558 4.569 1.00 0.60 2092 VAL A N 3
ATOM 2902 C CA . VAL A 1 80 ? -6.535 -1.720 4.305 1.00 0.54 2092 VAL A CA 3
ATOM 2903 C C . VAL A 1 80 ? -5.735 -0.740 5.151 1.00 0.55 2092 VAL A C 3
ATOM 2904 O O . VAL A 1 80 ? -6.227 0.336 5.494 1.00 0.78 2092 VAL A O 3
ATOM 2917 N N . THR A 1 81 ? -4.515 -1.118 5.493 1.00 0.47 2093 THR A N 3
ATOM 2918 C CA . THR A 1 81 ? -3.608 -0.223 6.181 1.00 0.53 2093 THR A CA 3
ATOM 2919 C C . THR A 1 81 ? -2.291 -0.124 5.417 1.00 0.44 2093 THR A C 3
ATOM 2920 O O . THR A 1 81 ? -1.631 -1.134 5.147 1.00 0.41 2093 THR A O 3
ATOM 2931 N N . PHE A 1 82 ? -1.932 1.091 5.030 1.00 0.46 2094 PHE A N 3
ATOM 2932 C CA . PHE A 1 82 ? -0.676 1.324 4.340 1.00 0.42 2094 PHE A CA 3
ATOM 2933 C C . PHE A 1 82 ? 0.412 1.625 5.364 1.00 0.43 2094 PHE A C 3
ATOM 2934 O O . PHE A 1 82 ? 0.512 2.747 5.860 1.00 0.52 2094 PHE A O 3
ATOM 2951 N N . THR A 1 83 ? 1.211 0.616 5.701 1.00 0.37 2095 THR A N 3
ATOM 2952 C CA . THR A 1 83 ? 2.301 0.809 6.644 1.00 0.39 2095 THR A CA 3
ATOM 2953 C C . THR A 1 83 ? 3.651 0.641 5.942 1.00 0.37 2095 THR A C 3
ATOM 2954 O O . THR A 1 83 ? 4.213 -0.453 5.904 1.00 0.37 2095 THR A O 3
ATOM 2965 N N . PRO A 1 84 ? 4.175 1.733 5.364 1.00 0.50 2096 PRO A N 3
ATOM 2966 C CA . PRO A 1 84 ? 5.460 1.737 4.683 1.00 0.61 2096 PRO A CA 3
ATOM 2967 C C . PRO A 1 84 ? 6.607 2.133 5.608 1.00 0.69 2096 PRO A C 3
ATOM 2968 O O . PRO A 1 84 ? 6.397 2.404 6.794 1.00 0.81 2096 PRO A O 3
ATOM 2979 N N . ASP A 1 85 ? 7.812 2.164 5.066 1.00 0.89 2097 ASP A N 3
ATOM 2980 C CA . ASP A 1 85 ? 8.955 2.713 5.780 1.00 1.14 2097 ASP A CA 3
ATOM 2981 C C . ASP A 1 85 ? 9.700 3.675 4.868 1.00 1.37 2097 ASP A C 3
ATOM 2982 O O . ASP A 1 85 ? 9.852 3.421 3.672 1.00 1.39 2097 ASP A O 3
ATOM 2991 N N . LYS A 1 86 ? 10.144 4.782 5.437 1.00 1.89 2098 LYS A N 3
ATOM 2992 C CA . LYS A 1 86 ? 10.728 5.868 4.664 1.00 2.37 2098 LYS A CA 3
ATOM 2993 C C . LYS A 1 86 ? 12.240 5.707 4.510 1.00 2.32 2098 LYS A C 3
ATOM 2994 O O . LYS A 1 86 ? 12.828 6.193 3.543 1.00 2.66 2098 LYS A O 3
ATOM 3013 N N . GLN A 1 87 ? 12.864 5.016 5.455 1.00 2.03 2099 GLN A N 3
ATOM 3014 C CA . GLN A 1 87 ? 14.318 4.945 5.509 1.00 2.09 2099 GLN A CA 3
ATOM 3015 C C . GLN A 1 87 ? 14.818 3.512 5.399 1.00 1.67 2099 GLN A C 3
ATOM 3016 O O . GLN A 1 87 ? 15.797 3.138 6.049 1.00 1.81 2099 GLN A O 3
ATOM 3030 N N . PHE A 1 88 ? 14.156 2.705 4.589 1.00 1.40 2100 PHE A N 3
ATOM 3031 C CA . PHE A 1 88 ? 14.582 1.328 4.408 1.00 1.20 2100 PHE A CA 3
ATOM 3032 C C . PHE A 1 88 ? 15.712 1.242 3.387 1.00 1.31 2100 PHE A C 3
ATOM 3033 O O . PHE A 1 88 ? 15.483 1.044 2.190 1.00 1.72 2100 PHE A O 3
ATOM 3050 N N . VAL A 1 89 ? 16.931 1.403 3.865 1.00 1.55 2101 VAL A N 3
ATOM 3051 C CA . VAL A 1 89 ? 18.095 1.261 3.018 1.00 1.92 2101 VAL A CA 3
ATOM 3052 C C . VAL A 1 89 ? 18.600 -0.172 3.075 1.00 2.31 2101 VAL A C 3
ATOM 3053 O O . VAL A 1 89 ? 19.111 -0.625 4.100 1.00 2.68 2101 VAL A O 3
ATOM 3066 N N . GLY A 1 90 ? 18.428 -0.886 1.979 1.00 2.55 2102 GLY A N 3
ATOM 3067 C CA . GLY A 1 90 ? 18.858 -2.264 1.912 1.00 3.15 2102 GLY A CA 3
ATOM 3068 C C . GLY A 1 90 ? 18.361 -2.938 0.656 1.00 3.22 2102 GLY A C 3
ATOM 3069 O O . GLY A 1 90 ? 18.754 -2.560 -0.447 1.00 3.84 2102 GLY A O 3
ATOM 3073 N N . LYS A 1 91 ? 17.474 -3.907 0.810 1.00 2.91 2103 LYS A N 3
ATOM 3074 C CA . LYS A 1 91 ? 16.921 -4.616 -0.336 1.00 3.06 2103 LYS A CA 3
ATOM 3075 C C . LYS A 1 91 ? 15.398 -4.464 -0.410 1.00 2.39 2103 LYS A C 3
ATOM 3076 O O . LYS A 1 91 ? 14.649 -5.378 -0.060 1.00 2.33 2103 LYS A O 3
ATOM 3095 N N . PRO A 1 92 ? 14.920 -3.294 -0.868 1.00 2.06 2104 PRO A N 3
ATOM 3096 C CA . PRO A 1 92 ? 13.490 -3.020 -1.030 1.00 1.50 2104 PRO A CA 3
ATOM 3097 C C . PRO A 1 92 ? 12.914 -3.736 -2.244 1.00 1.35 2104 PRO A C 3
ATOM 3098 O O . PRO A 1 92 ? 13.644 -4.097 -3.170 1.00 1.62 2104 PRO A O 3
ATOM 3109 N N . ASP A 1 93 ? 11.610 -3.944 -2.241 1.00 1.04 2105 ASP A N 3
ATOM 3110 C CA . ASP A 1 93 ? 10.947 -4.620 -3.345 1.00 0.98 2105 ASP A CA 3
ATOM 3111 C C . ASP A 1 93 ? 9.903 -3.711 -3.974 1.00 0.79 2105 ASP A C 3
ATOM 3112 O O . ASP A 1 93 ? 8.952 -3.294 -3.306 1.00 0.78 2105 ASP A O 3
ATOM 3121 N N . PRO A 1 94 ? 10.089 -3.366 -5.260 1.00 0.77 2106 PRO A N 3
ATOM 3122 C CA . PRO A 1 94 ? 9.136 -2.541 -6.008 1.00 0.73 2106 PRO A CA 3
ATOM 3123 C C . PRO A 1 94 ? 7.732 -3.129 -5.977 1.00 0.61 2106 PRO A C 3
ATOM 3124 O O . PRO A 1 94 ? 7.535 -4.307 -6.283 1.00 0.74 2106 PRO A O 3
ATOM 3135 N N . VAL A 1 95 ? 6.761 -2.310 -5.605 1.00 0.48 2107 VAL A N 3
ATOM 3136 C CA . VAL A 1 95 ? 5.397 -2.776 -5.457 1.00 0.37 2107 VAL A CA 3
ATOM 3137 C C . VAL A 1 95 ? 4.422 -1.605 -5.575 1.00 0.35 2107 VAL A C 3
ATOM 3138 O O . VAL A 1 95 ? 4.814 -0.442 -5.451 1.00 0.60 2107 VAL A O 3
ATOM 3151 N N . THR A 1 96 ? 3.166 -1.912 -5.841 1.00 0.32 2108 THR A N 3
ATOM 3152 C CA . THR A 1 96 ? 2.130 -0.902 -5.908 1.00 0.30 2108 THR A CA 3
ATOM 3153 C C . THR A 1 96 ? 0.847 -1.418 -5.266 1.00 0.30 2108 THR A C 3
ATOM 3154 O O . THR A 1 96 ? 0.278 -2.421 -5.697 1.00 0.33 2108 THR A O 3
ATOM 3165 N N . VAL A 1 97 ? 0.411 -0.735 -4.225 1.00 0.38 2109 VAL A N 3
ATOM 3166 C CA . VAL A 1 97 ? -0.834 -1.076 -3.561 1.00 0.46 2109 VAL A CA 3
ATOM 3167 C C . VAL A 1 97 ? -1.953 -0.269 -4.208 1.00 0.52 2109 VAL A C 3
ATOM 3168 O O . VAL A 1 97 ? -1.753 0.904 -4.505 1.00 0.61 2109 VAL A O 3
ATOM 3181 N N . LYS A 1 98 ? -3.111 -0.881 -4.451 1.00 0.53 2110 LYS A N 3
ATOM 3182 C CA . LYS A 1 98 ? -4.162 -0.205 -5.206 1.00 0.63 2110 LYS A CA 3
ATOM 3183 C C . LYS A 1 98 ? -5.547 -0.585 -4.697 1.00 0.70 2110 LYS A C 3
ATOM 3184 O O . LYS A 1 98 ? -6.034 -1.687 -4.936 1.00 0.99 2110 LYS A O 3
ATOM 3203 N N . ARG A 1 99 ? -6.197 0.348 -4.035 1.00 0.52 2111 ARG A N 3
ATOM 3204 C CA . ARG A 1 99 ? -7.563 0.150 -3.598 1.00 0.54 2111 ARG A CA 3
ATOM 3205 C C . ARG A 1 99 ? -8.345 1.436 -3.804 1.00 0.44 2111 ARG A C 3
ATOM 3206 O O . ARG A 1 99 ? -7.806 2.525 -3.629 1.00 0.47 2111 ARG A O 3
ATOM 3227 N N . VAL A 1 100 ? -9.604 1.320 -4.194 1.00 0.35 2112 VAL A N 3
ATOM 3228 C CA . VAL A 1 100 ? -10.394 2.506 -4.501 1.00 0.28 2112 VAL A CA 3
ATOM 3229 C C . VAL A 1 100 ? -11.301 2.889 -3.338 1.00 0.25 2112 VAL A C 3
ATOM 3230 O O . VAL A 1 100 ? -11.553 2.084 -2.439 1.00 0.29 2112 VAL A O 3
ATOM 3243 N N . ASP A 1 101 ? -11.754 4.134 -3.352 1.00 0.26 2113 ASP A N 3
ATOM 3244 C CA . ASP A 1 101 ? -12.645 4.654 -2.323 1.00 0.31 2113 ASP A CA 3
ATOM 3245 C C . ASP A 1 101 ? -14.046 4.888 -2.880 1.00 0.33 2113 ASP A C 3
ATOM 3246 O O . ASP A 1 101 ? -14.347 4.465 -3.998 1.00 0.34 2113 ASP A O 3
ATOM 3255 N N . LYS A 1 102 ? -14.895 5.566 -2.112 1.00 0.40 2114 LYS A N 3
ATOM 3256 C CA . LYS A 1 102 ? -16.277 5.814 -2.527 1.00 0.46 2114 LYS A CA 3
ATOM 3257 C C . LYS A 1 102 ? -16.349 6.680 -3.785 1.00 0.52 2114 LYS A C 3
ATOM 3258 O O . LYS A 1 102 ? -17.318 6.610 -4.538 1.00 0.65 2114 LYS A O 3
ATOM 3277 N N . ASN A 1 103 ? -15.318 7.481 -4.019 1.00 0.52 2115 ASN A N 3
ATOM 3278 C CA . ASN A 1 103 ? -15.273 8.345 -5.194 1.00 0.60 2115 ASN A CA 3
ATOM 3279 C C . ASN A 1 103 ? -14.715 7.583 -6.387 1.00 0.54 2115 ASN A C 3
ATOM 3280 O O . ASN A 1 103 ? -14.759 8.061 -7.520 1.00 0.70 2115 ASN A O 3
ATOM 3291 N N . GLY A 1 104 ? -14.192 6.395 -6.119 1.00 0.38 2116 GLY A N 3
ATOM 3292 C CA . GLY A 1 104 ? -13.565 5.603 -7.157 1.00 0.39 2116 GLY A CA 3
ATOM 3293 C C . GLY A 1 104 ? -12.108 5.976 -7.330 1.00 0.38 2116 GLY A C 3
ATOM 3294 O O . GLY A 1 104 ? -11.483 5.643 -8.339 1.00 0.44 2116 GLY A O 3
ATOM 3298 N N . THR A 1 105 ? -11.572 6.676 -6.340 1.00 0.36 2117 THR A N 3
ATOM 3299 C CA . THR A 1 105 ? -10.187 7.107 -6.367 1.00 0.38 2117 THR A CA 3
ATOM 3300 C C . THR A 1 105 ? -9.285 5.994 -5.842 1.00 0.33 2117 THR A C 3
ATOM 3301 O O . THR A 1 105 ? -9.571 5.405 -4.801 1.00 0.33 2117 THR A O 3
ATOM 3312 N N . PRO A 1 106 ? -8.204 5.662 -6.558 1.00 0.38 2118 PRO A N 3
ATOM 3313 C CA . PRO A 1 106 ? -7.276 4.638 -6.125 1.00 0.40 2118 PRO A CA 3
ATOM 3314 C C . PRO A 1 106 ? -6.180 5.191 -5.220 1.00 0.35 2118 PRO A C 3
ATOM 3315 O O . PRO A 1 106 ? -5.253 5.854 -5.689 1.00 0.39 2118 PRO A O 3
ATOM 3326 N N . VAL A 1 107 ? -6.299 4.939 -3.923 1.00 0.33 2119 VAL A N 3
ATOM 3327 C CA . VAL A 1 107 ? -5.227 5.262 -2.995 1.00 0.33 2119 VAL A CA 3
ATOM 3328 C C . VAL A 1 107 ? -4.118 4.233 -3.154 1.00 0.36 2119 VAL A C 3
ATOM 3329 O O . VAL A 1 107 ? -4.279 3.052 -2.834 1.00 0.39 2119 VAL A O 3
ATOM 3342 N N . THR A 1 108 ? -3.014 4.683 -3.719 1.00 0.39 2120 THR A N 3
ATOM 3343 C CA . THR A 1 108 ? -1.950 3.792 -4.123 1.00 0.44 2120 THR A CA 3
ATOM 3344 C C . THR A 1 108 ? -0.626 4.185 -3.496 1.00 0.53 2120 THR A C 3
ATOM 3345 O O . THR A 1 108 ? -0.493 5.259 -2.908 1.00 0.67 2120 THR A O 3
ATOM 3356 N N . ALA A 1 109 ? 0.350 3.306 -3.630 1.00 0.53 2121 ALA A N 3
ATOM 3357 C CA . ALA A 1 109 ? 1.702 3.597 -3.201 1.00 0.65 2121 ALA A CA 3
ATOM 3358 C C . ALA A 1 109 ? 2.685 3.143 -4.269 1.00 0.73 2121 ALA A C 3
ATOM 3359 O O . ALA A 1 109 ? 2.633 1.996 -4.718 1.00 0.69 2121 ALA A O 3
ATOM 3366 N N . THR A 1 110 ? 3.563 4.044 -4.677 1.00 0.98 2122 THR A N 3
ATOM 3367 C CA . THR A 1 110 ? 4.593 3.730 -5.653 1.00 1.15 2122 THR A CA 3
ATOM 3368 C C . THR A 1 110 ? 5.879 3.347 -4.942 1.00 0.99 2122 THR A C 3
ATOM 3369 O O . THR A 1 110 ? 6.627 4.212 -4.479 1.00 1.22 2122 THR A O 3
ATOM 3380 N N . TYR A 1 111 ? 6.132 2.058 -4.836 1.00 0.85 2123 TYR A N 3
ATOM 3381 C CA . TYR A 1 111 ? 7.273 1.588 -4.081 1.00 0.77 2123 TYR A CA 3
ATOM 3382 C C . TYR A 1 111 ? 8.405 1.147 -4.988 1.00 0.94 2123 TYR A C 3
ATOM 3383 O O . TYR A 1 111 ? 8.231 0.302 -5.862 1.00 1.20 2123 TYR A O 3
ATOM 3401 N N . SER A 1 112 ? 9.561 1.748 -4.775 1.00 1.07 2124 SER A N 3
ATOM 3402 C CA . SER A 1 112 ? 10.776 1.387 -5.481 1.00 1.29 2124 SER A CA 3
ATOM 3403 C C . SER A 1 112 ? 11.970 1.760 -4.610 1.00 1.24 2124 SER A C 3
ATOM 3404 O O . SER A 1 112 ? 11.842 2.654 -3.774 1.00 1.31 2124 SER A O 3
ATOM 3412 N N . PRO A 1 113 ? 13.119 1.077 -4.750 1.00 1.46 2125 PRO A N 3
ATOM 3413 C CA . PRO A 1 113 ? 14.314 1.349 -3.934 1.00 1.71 2125 PRO A CA 3
ATOM 3414 C C . PRO A 1 113 ? 14.617 2.843 -3.754 1.00 1.73 2125 PRO A C 3
ATOM 3415 O O . PRO A 1 113 ? 14.993 3.282 -2.663 1.00 2.16 2125 PRO A O 3
ATOM 3426 N N . GLU A 1 114 ? 14.416 3.620 -4.814 1.00 1.86 2126 GLU A N 3
ATOM 3427 C CA . GLU A 1 114 ? 14.711 5.054 -4.805 1.00 2.08 2126 GLU A CA 3
ATOM 3428 C C . GLU A 1 114 ? 13.826 5.837 -3.822 1.00 1.98 2126 GLU A C 3
ATOM 3429 O O . GLU A 1 114 ? 14.093 7.007 -3.543 1.00 2.37 2126 GLU A O 3
ATOM 3441 N N . PHE A 1 115 ? 12.780 5.199 -3.305 1.00 2.04 2127 PHE A N 3
ATOM 3442 C CA . PHE A 1 115 ? 11.868 5.855 -2.369 1.00 2.23 2127 PHE A CA 3
ATOM 3443 C C . PHE A 1 115 ? 12.260 5.577 -0.923 1.00 2.57 2127 PHE A C 3
ATOM 3444 O O . PHE A 1 115 ? 11.659 6.116 0.006 1.00 3.09 2127 PHE A O 3
ATOM 3461 N N . THR A 1 116 ? 13.255 4.728 -0.730 1.00 2.82 2128 THR A N 3
ATOM 3462 C CA . THR A 1 116 ? 13.714 4.401 0.609 1.00 3.38 2128 THR A CA 3
ATOM 3463 C C . THR A 1 116 ? 15.199 4.699 0.763 1.00 2.89 2128 THR A C 3
ATOM 3464 O O . THR A 1 116 ? 15.644 5.203 1.795 1.00 3.03 2128 THR A O 3
ATOM 3475 N N . LYS A 1 117 ? 15.959 4.389 -0.276 1.00 2.90 2129 LYS A N 3
ATOM 3476 C CA . LYS A 1 117 ? 17.386 4.659 -0.294 1.00 2.79 2129 LYS A CA 3
ATOM 3477 C C . LYS A 1 117 ? 17.757 5.458 -1.543 1.00 3.43 2129 LYS A C 3
ATOM 3478 O O . LYS A 1 117 ? 16.879 6.015 -2.206 1.00 3.99 2129 LYS A O 3
ATOM 3497 N N . VAL A 1 118 ? 19.054 5.513 -1.843 1.00 3.76 2130 VAL A N 3
ATOM 3498 C CA . VAL A 1 118 ? 19.574 6.264 -2.980 1.00 4.65 2130 VAL A CA 3
ATOM 3499 C C . VAL A 1 118 ? 19.366 7.762 -2.762 1.00 5.15 2130 VAL A C 3
ATOM 3500 O O . VAL A 1 118 ? 20.155 8.357 -1.999 1.00 5.63 2130 VAL A O 3
ATOM 3514 N N . GLN A 1 41 ? -2.061 6.951 5.911 1.00 4.90 2053 GLN A N 4
ATOM 3515 C CA . GLN A 1 41 ? -1.597 5.544 5.929 1.00 4.58 2053 GLN A CA 4
ATOM 3516 C C . GLN A 1 41 ? -2.500 4.672 5.062 1.00 3.90 2053 GLN A C 4
ATOM 3517 O O . GLN A 1 41 ? -2.664 3.479 5.322 1.00 4.20 2053 GLN A O 4
ATOM 3531 N N . GLY A 1 42 ? -3.082 5.270 4.031 1.00 3.41 2054 GLY A N 4
ATOM 3532 C CA . GLY A 1 42 ? -3.961 4.535 3.151 1.00 3.09 2054 GLY A CA 4
ATOM 3533 C C . GLY A 1 42 ? -5.416 4.729 3.506 1.00 2.21 2054 GLY A C 4
ATOM 3534 O O . GLY A 1 42 ? -6.022 3.877 4.153 1.00 2.29 2054 GLY A O 4
ATOM 3538 N N . GLY A 1 43 ? -5.975 5.853 3.092 1.00 1.77 2055 GLY A N 4
ATOM 3539 C CA . GLY A 1 43 ? -7.366 6.133 3.372 1.00 1.45 2055 GLY A CA 4
ATOM 3540 C C . GLY A 1 43 ? -7.607 7.600 3.629 1.00 1.28 2055 GLY A C 4
ATOM 3541 O O . GLY A 1 43 ? -7.002 8.188 4.529 1.00 1.66 2055 GLY A O 4
ATOM 3545 N N . ASP A 1 44 ? -8.489 8.194 2.844 1.00 1.08 2056 ASP A N 4
ATOM 3546 C CA . ASP A 1 44 ? -8.757 9.620 2.944 1.00 1.00 2056 ASP A CA 4
ATOM 3547 C C . ASP A 1 44 ? -9.699 9.902 4.108 1.00 1.03 2056 ASP A C 4
ATOM 3548 O O . ASP A 1 44 ? -10.740 9.263 4.241 1.00 1.04 2056 ASP A O 4
ATOM 3557 N N . PRO A 1 45 ? -9.333 10.850 4.982 1.00 1.20 2057 PRO A N 4
ATOM 3558 C CA . PRO A 1 45 ? -10.168 11.229 6.123 1.00 1.36 2057 PRO A CA 4
ATOM 3559 C C . PRO A 1 45 ? -11.436 11.967 5.701 1.00 1.24 2057 PRO A C 4
ATOM 3560 O O . PRO A 1 45 ? -12.417 12.008 6.444 1.00 1.34 2057 PRO A O 4
ATOM 3571 N N . LEU A 1 46 ? -11.412 12.549 4.509 1.00 1.18 2058 LEU A N 4
ATOM 3572 C CA . LEU A 1 46 ? -12.572 13.254 3.985 1.00 1.17 2058 LEU A CA 4
ATOM 3573 C C . LEU A 1 46 ? -13.411 12.315 3.131 1.00 1.00 2058 LEU A C 4
ATOM 3574 O O . LEU A 1 46 ? -14.619 12.503 2.985 1.00 1.06 2058 LEU A O 4
ATOM 3590 N N . VAL A 1 47 ? -12.764 11.308 2.557 1.00 0.86 2059 VAL A N 4
ATOM 3591 C CA . VAL A 1 47 ? -13.466 10.316 1.755 1.00 0.74 2059 VAL A CA 4
ATOM 3592 C C . VAL A 1 47 ? -13.147 8.912 2.248 1.00 0.66 2059 VAL A C 4
ATOM 3593 O O . VAL A 1 47 ? -12.169 8.304 1.807 1.00 0.62 2059 VAL A O 4
ATOM 3606 N N . PRO A 1 48 ? -13.949 8.384 3.184 1.00 0.71 2060 PRO A N 4
ATOM 3607 C CA . PRO A 1 48 ? -13.774 7.021 3.680 1.00 0.72 2060 PRO A CA 4
ATOM 3608 C C . PRO A 1 48 ? -13.838 5.998 2.547 1.00 0.59 2060 PRO A C 4
ATOM 3609 O O . PRO A 1 48 ? -14.827 5.929 1.811 1.00 0.58 2060 PRO A O 4
ATOM 3620 N N . ILE A 1 49 ? -12.762 5.233 2.404 1.00 0.62 2061 ILE A N 4
ATOM 3621 C CA . ILE A 1 49 ? -12.658 4.210 1.369 1.00 0.56 2061 ILE A CA 4
ATOM 3622 C C . ILE A 1 49 ? -13.855 3.265 1.418 1.00 0.51 2061 ILE A C 4
ATOM 3623 O O . ILE A 1 49 ? -14.232 2.782 2.486 1.00 0.57 2061 ILE A O 4
ATOM 3639 N N . ASP A 1 50 ? -14.449 3.012 0.259 1.00 0.45 2062 ASP A N 4
ATOM 3640 C CA . ASP A 1 50 ? -15.632 2.171 0.181 1.00 0.43 2062 ASP A CA 4
ATOM 3641 C C . ASP A 1 50 ? -15.290 0.735 0.550 1.00 0.43 2062 ASP A C 4
ATOM 3642 O O . ASP A 1 50 ? -14.293 0.183 0.092 1.00 0.43 2062 ASP A O 4
ATOM 3651 N N . GLU A 1 51 ? -16.131 0.127 1.363 1.00 0.47 2063 GLU A N 4
ATOM 3652 C CA . GLU A 1 51 ? -15.823 -1.171 1.936 1.00 0.52 2063 GLU A CA 4
ATOM 3653 C C . GLU A 1 51 ? -16.376 -2.311 1.090 1.00 0.51 2063 GLU A C 4
ATOM 3654 O O . GLU A 1 51 ? -16.160 -3.483 1.401 1.00 0.58 2063 GLU A O 4
ATOM 3666 N N . THR A 1 52 ? -17.082 -1.977 0.018 1.00 0.49 2064 THR A N 4
ATOM 3667 C CA . THR A 1 52 ? -17.618 -2.998 -0.867 1.00 0.54 2064 THR A CA 4
ATOM 3668 C C . THR A 1 52 ? -16.851 -3.066 -2.186 1.00 0.50 2064 THR A C 4
ATOM 3669 O O . THR A 1 52 ? -17.181 -3.862 -3.067 1.00 0.59 2064 THR A O 4
ATOM 3680 N N . VAL A 1 53 ? -15.814 -2.248 -2.316 1.00 0.44 2065 VAL A N 4
ATOM 3681 C CA . VAL A 1 53 ? -14.969 -2.280 -3.506 1.00 0.43 2065 VAL A CA 4
ATOM 3682 C C . VAL A 1 53 ? -13.783 -3.211 -3.288 1.00 0.37 2065 VAL A C 4
ATOM 3683 O O . VAL A 1 53 ? -13.701 -3.885 -2.259 1.00 0.46 2065 VAL A O 4
ATOM 3696 N N . GLU A 1 54 ? -12.872 -3.250 -4.254 1.00 0.34 2066 GLU A N 4
ATOM 3697 C CA . GLU A 1 54 ? -11.689 -4.092 -4.156 1.00 0.32 2066 GLU A CA 4
ATOM 3698 C C . GLU A 1 54 ? -10.520 -3.339 -3.523 1.00 0.26 2066 GLU A C 4
ATOM 3699 O O . GLU A 1 54 ? -10.032 -2.339 -4.071 1.00 0.28 2066 GLU A O 4
ATOM 3711 N N . PRO A 1 55 ? -10.099 -3.775 -2.329 1.00 0.27 2067 PRO A N 4
ATOM 3712 C CA . PRO A 1 55 ? -8.849 -3.369 -1.731 1.00 0.30 2067 PRO A CA 4
ATOM 3713 C C . PRO A 1 55 ? -7.773 -4.447 -1.904 1.00 0.28 2067 PRO A C 4
ATOM 3714 O O . PRO A 1 55 ? -7.827 -5.493 -1.264 1.00 0.34 2067 PRO A O 4
ATOM 3725 N N . THR A 1 56 ? -6.799 -4.191 -2.764 1.00 0.29 2068 THR A N 4
ATOM 3726 C CA . THR A 1 56 ? -5.755 -5.170 -3.052 1.00 0.32 2068 THR A CA 4
ATOM 3727 C C . THR A 1 56 ? -4.450 -4.475 -3.402 1.00 0.39 2068 THR A C 4
ATOM 3728 O O . THR A 1 56 ? -4.346 -3.253 -3.329 1.00 0.70 2068 THR A O 4
ATOM 3739 N N . PHE A 1 57 ? -3.442 -5.255 -3.739 1.00 0.25 2069 PHE A N 4
ATOM 3740 C CA . PHE A 1 57 ? -2.251 -4.714 -4.359 1.00 0.26 2069 PHE A CA 4
ATOM 3741 C C . PHE A 1 57 ? -2.331 -4.999 -5.844 1.00 0.27 2069 PHE A C 4
ATOM 3742 O O . PHE A 1 57 ? -2.810 -6.057 -6.248 1.00 0.31 2069 PHE A O 4
ATOM 3759 N N . GLU A 1 58 ? -1.864 -4.054 -6.649 1.00 0.30 2070 GLU A N 4
ATOM 3760 C CA . GLU A 1 58 ? -2.018 -4.122 -8.097 1.00 0.36 2070 GLU A CA 4
ATOM 3761 C C . GLU A 1 58 ? -1.261 -5.315 -8.679 1.00 0.36 2070 GLU A C 4
ATOM 3762 O O . GLU A 1 58 ? -1.501 -5.725 -9.814 1.00 0.44 2070 GLU A O 4
ATOM 3774 N N . ASP A 1 59 ? -0.357 -5.876 -7.884 1.00 0.40 2071 ASP A N 4
ATOM 3775 C CA . ASP A 1 59 ? 0.392 -7.060 -8.285 1.00 0.53 2071 ASP A CA 4
ATOM 3776 C C . ASP A 1 59 ? -0.403 -8.332 -7.995 1.00 0.50 2071 ASP A C 4
ATOM 3777 O O . ASP A 1 59 ? 0.078 -9.442 -8.222 1.00 0.62 2071 ASP A O 4
ATOM 3786 N N . GLY A 1 60 ? -1.617 -8.162 -7.485 1.00 0.43 2072 GLY A N 4
ATOM 3787 C CA . GLY A 1 60 ? -2.484 -9.295 -7.219 1.00 0.48 2072 GLY A CA 4
ATOM 3788 C C . GLY A 1 60 ? -2.231 -9.919 -5.862 1.00 0.48 2072 GLY A C 4
ATOM 3789 O O . GLY A 1 60 ? -2.539 -11.091 -5.641 1.00 0.63 2072 GLY A O 4
ATOM 3793 N N . SER A 1 61 ? -1.673 -9.140 -4.953 1.00 0.37 2073 SER A N 4
ATOM 3794 C CA . SER A 1 61 ? -1.333 -9.635 -3.629 1.00 0.38 2073 SER A CA 4
ATOM 3795 C C . SER A 1 61 ? -2.234 -9.021 -2.556 1.00 0.35 2073 SER A C 4
ATOM 3796 O O . SER A 1 61 ? -2.938 -8.034 -2.804 1.00 0.38 2073 SER A O 4
ATOM 3804 N N . LYS A 1 62 ? -2.227 -9.636 -1.376 1.00 0.35 2074 LYS A N 4
ATOM 3805 C CA . LYS A 1 62 ? -3.030 -9.174 -0.250 1.00 0.34 2074 LYS A CA 4
ATOM 3806 C C . LYS A 1 62 ? -2.135 -8.661 0.877 1.00 0.34 2074 LYS A C 4
ATOM 3807 O O . LYS A 1 62 ? -2.399 -7.613 1.460 1.00 0.42 2074 LYS A O 4
ATOM 3826 N N . GLU A 1 63 ? -1.083 -9.407 1.185 1.00 0.33 2075 GLU A N 4
ATOM 3827 C CA . GLU A 1 63 ? -0.087 -8.954 2.147 1.00 0.32 2075 GLU A CA 4
ATOM 3828 C C . GLU A 1 63 ? 1.270 -8.871 1.479 1.00 0.34 2075 GLU A C 4
ATOM 3829 O O . GLU A 1 63 ? 1.640 -9.745 0.696 1.00 0.47 2075 GLU A O 4
ATOM 3841 N N . LYS A 1 64 ? 2.001 -7.816 1.778 1.00 0.35 2076 LYS A N 4
ATOM 3842 C CA . LYS A 1 64 ? 3.333 -7.645 1.230 1.00 0.38 2076 LYS A CA 4
ATOM 3843 C C . LYS A 1 64 ? 4.321 -7.381 2.355 1.00 0.37 2076 LYS A C 4
ATOM 3844 O O . LYS A 1 64 ? 4.417 -6.261 2.854 1.00 0.37 2076 LYS A O 4
ATOM 3863 N N . THR A 1 65 ? 5.034 -8.418 2.765 1.00 0.45 2077 THR A N 4
ATOM 3864 C CA . THR A 1 65 ? 6.065 -8.274 3.776 1.00 0.47 2077 THR A CA 4
ATOM 3865 C C . THR A 1 65 ? 7.440 -8.471 3.164 1.00 0.52 2077 THR A C 4
ATOM 3866 O O . THR A 1 65 ? 7.729 -9.511 2.568 1.00 0.63 2077 THR A O 4
ATOM 3877 N N . ILE A 1 66 ? 8.273 -7.462 3.296 1.00 0.51 2078 ILE A N 4
ATOM 3878 C CA . ILE A 1 66 ? 9.654 -7.551 2.873 1.00 0.60 2078 ILE A CA 4
ATOM 3879 C C . ILE A 1 66 ? 10.544 -7.148 4.040 1.00 0.60 2078 ILE A C 4
ATOM 3880 O O . ILE A 1 66 ? 10.332 -6.094 4.637 1.00 0.53 2078 ILE A O 4
ATOM 3896 N N . PRO A 1 67 ? 11.510 -8.010 4.412 1.00 0.72 2079 PRO A N 4
ATOM 3897 C CA . PRO A 1 67 ? 12.376 -7.796 5.579 1.00 0.79 2079 PRO A CA 4
ATOM 3898 C C . PRO A 1 67 ? 12.957 -6.386 5.648 1.00 0.74 2079 PRO A C 4
ATOM 3899 O O . PRO A 1 67 ? 13.803 -6.007 4.836 1.00 0.76 2079 PRO A O 4
ATOM 3910 N N . GLY A 1 68 ? 12.477 -5.612 6.614 1.00 0.73 2080 GLY A N 4
ATOM 3911 C CA . GLY A 1 68 ? 12.986 -4.274 6.822 1.00 0.76 2080 GLY A CA 4
ATOM 3912 C C . GLY A 1 68 ? 12.176 -3.213 6.102 1.00 0.70 2080 GLY A C 4
ATOM 3913 O O . GLY A 1 68 ? 12.326 -2.028 6.382 1.00 0.94 2080 GLY A O 4
ATOM 3917 N N . GLN A 1 69 ? 11.308 -3.630 5.191 1.00 0.54 2081 GLN A N 4
ATOM 3918 C CA . GLN A 1 69 ? 10.544 -2.686 4.382 1.00 0.53 2081 GLN A CA 4
ATOM 3919 C C . GLN A 1 69 ? 9.181 -2.422 5.008 1.00 0.50 2081 GLN A C 4
ATOM 3920 O O . GLN A 1 69 ? 8.638 -1.322 4.902 1.00 0.57 2081 GLN A O 4
ATOM 3934 N N . GLY A 1 70 ? 8.639 -3.436 5.663 1.00 0.47 2082 GLY A N 4
ATOM 3935 C CA . GLY A 1 70 ? 7.370 -3.286 6.343 1.00 0.50 2082 GLY A CA 4
ATOM 3936 C C . GLY A 1 70 ? 6.331 -4.250 5.817 1.00 0.40 2082 GLY A C 4
ATOM 3937 O O . GLY A 1 70 ? 6.675 -5.314 5.294 1.00 0.45 2082 GLY A O 4
ATOM 3941 N N . THR A 1 71 ? 5.062 -3.896 5.969 1.00 0.33 2083 THR A N 4
ATOM 3942 C CA . THR A 1 71 ? 3.976 -4.714 5.454 1.00 0.29 2083 THR A CA 4
ATOM 3943 C C . THR A 1 71 ? 2.733 -3.874 5.201 1.00 0.25 2083 THR A C 4
ATOM 3944 O O . THR A 1 71 ? 2.391 -2.974 5.972 1.00 0.30 2083 THR A O 4
ATOM 3955 N N . TYR A 1 72 ? 2.086 -4.159 4.097 1.00 0.28 2084 TYR A N 4
ATOM 3956 C CA . TYR A 1 72 ? 0.792 -3.595 3.801 1.00 0.34 2084 TYR A CA 4
ATOM 3957 C C . TYR A 1 72 ? -0.220 -4.725 3.931 1.00 0.32 2084 TYR A C 4
ATOM 3958 O O . TYR A 1 72 ? -0.068 -5.761 3.284 1.00 0.29 2084 TYR A O 4
ATOM 3976 N N . THR A 1 73 ? -1.203 -4.566 4.800 1.00 0.39 2085 THR A N 4
ATOM 3977 C CA . THR A 1 73 ? -2.159 -5.635 5.055 1.00 0.40 2085 THR A CA 4
ATOM 3978 C C . THR A 1 73 ? -3.579 -5.213 4.701 1.00 0.41 2085 THR A C 4
ATOM 3979 O O . THR A 1 73 ? -4.021 -4.118 5.064 1.00 0.49 2085 THR A O 4
ATOM 3990 N N . ILE A 1 74 ? -4.289 -6.079 3.992 1.00 0.39 2086 ILE A N 4
ATOM 3991 C CA . ILE A 1 74 ? -5.684 -5.835 3.658 1.00 0.40 2086 ILE A CA 4
ATOM 3992 C C . ILE A 1 74 ? -6.578 -6.837 4.373 1.00 0.45 2086 ILE A C 4
ATOM 3993 O O . ILE A 1 74 ? -6.262 -8.023 4.451 1.00 0.55 2086 ILE A O 4
ATOM 4009 N N . VAL A 1 75 ? -7.681 -6.361 4.918 1.00 0.49 2087 VAL A N 4
ATOM 4010 C CA . VAL A 1 75 ? -8.671 -7.245 5.504 1.00 0.59 2087 VAL A CA 4
ATOM 4011 C C . VAL A 1 75 ? -10.024 -7.029 4.834 1.00 0.58 2087 VAL A C 4
ATOM 4012 O O . VAL A 1 75 ? -10.364 -5.904 4.450 1.00 0.53 2087 VAL A O 4
ATOM 4025 N N . PRO A 1 76 ? -10.804 -8.116 4.677 1.00 0.66 2088 PRO A N 4
ATOM 4026 C CA . PRO A 1 76 ? -12.062 -8.111 3.912 1.00 0.68 2088 PRO A CA 4
ATOM 4027 C C . PRO A 1 76 ? -13.132 -7.178 4.480 1.00 0.66 2088 PRO A C 4
ATOM 4028 O O . PRO A 1 76 ? -14.232 -7.087 3.934 1.00 0.69 2088 PRO A O 4
ATOM 4039 N N . ASP A 1 77 ? -12.817 -6.492 5.573 1.00 0.67 2089 ASP A N 4
ATOM 4040 C CA . ASP A 1 77 ? -13.709 -5.481 6.122 1.00 0.73 2089 ASP A CA 4
ATOM 4041 C C . ASP A 1 77 ? -13.782 -4.296 5.165 1.00 0.66 2089 ASP A C 4
ATOM 4042 O O . ASP A 1 77 ? -14.740 -3.526 5.175 1.00 0.73 2089 ASP A O 4
ATOM 4051 N N . GLY A 1 78 ? -12.766 -4.185 4.319 1.00 0.59 2090 GLY A N 4
ATOM 4052 C CA . GLY A 1 78 ? -12.711 -3.112 3.350 1.00 0.63 2090 GLY A CA 4
ATOM 4053 C C . GLY A 1 78 ? -11.623 -2.117 3.679 1.00 0.70 2090 GLY A C 4
ATOM 4054 O O . GLY A 1 78 ? -11.470 -1.099 3.004 1.00 0.83 2090 GLY A O 4
ATOM 4058 N N . THR A 1 79 ? -10.847 -2.431 4.704 1.00 0.70 2091 THR A N 4
ATOM 4059 C CA . THR A 1 79 ? -9.833 -1.519 5.197 1.00 0.79 2091 THR A CA 4
ATOM 4060 C C . THR A 1 79 ? -8.433 -2.088 4.976 1.00 0.60 2091 THR A C 4
ATOM 4061 O O . THR A 1 79 ? -8.214 -3.300 5.065 1.00 0.59 2091 THR A O 4
ATOM 4072 N N . VAL A 1 80 ? -7.498 -1.200 4.655 1.00 0.60 2092 VAL A N 4
ATOM 4073 C CA . VAL A 1 80 ? -6.114 -1.574 4.394 1.00 0.54 2092 VAL A CA 4
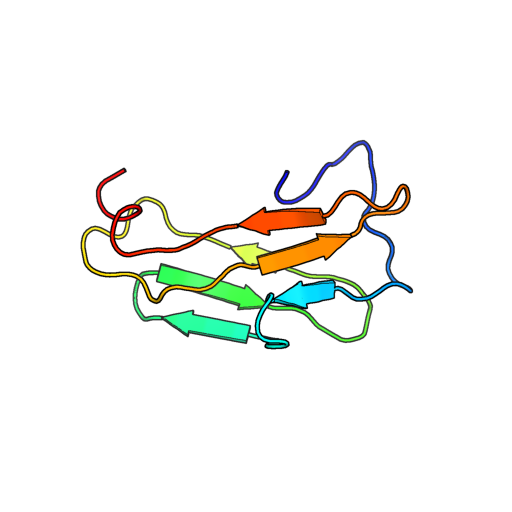ATOM 4074 C C . VAL A 1 80 ? -5.189 -0.546 5.022 1.00 0.55 2092 VAL A C 4
ATOM 4075 O O . VAL A 1 80 ? -5.451 0.655 4.942 1.00 0.78 2092 VAL A O 4
ATOM 4088 N N . THR A 1 81 ? -4.124 -1.000 5.652 1.00 0.47 2093 THR A N 4
ATOM 4089 C CA . THR A 1 81 ? -3.142 -0.087 6.198 1.00 0.53 2093 THR A CA 4
ATOM 4090 C C . THR A 1 81 ? -1.873 -0.113 5.353 1.00 0.44 2093 THR A C 4
ATOM 4091 O O . THR A 1 81 ? -1.261 -1.165 5.151 1.00 0.41 2093 THR A O 4
ATOM 4102 N N . PHE A 1 82 ? -1.504 1.043 4.823 1.00 0.46 2094 PHE A N 4
ATOM 4103 C CA . PHE A 1 82 ? -0.285 1.158 4.044 1.00 0.42 2094 PHE A CA 4
ATOM 4104 C C . PHE A 1 82 ? 0.865 1.451 5.004 1.00 0.43 2094 PHE A C 4
ATOM 4105 O O . PHE A 1 82 ? 1.057 2.597 5.407 1.00 0.52 2094 PHE A O 4
ATOM 4122 N N . THR A 1 83 ? 1.616 0.421 5.388 1.00 0.37 2095 THR A N 4
ATOM 4123 C CA . THR A 1 83 ? 2.647 0.593 6.397 1.00 0.39 2095 THR A CA 4
ATOM 4124 C C . THR A 1 83 ? 4.046 0.300 5.859 1.00 0.37 2095 THR A C 4
ATOM 4125 O O . THR A 1 83 ? 4.453 -0.857 5.744 1.00 0.37 2095 THR A O 4
ATOM 4136 N N . PRO A 1 84 ? 4.791 1.352 5.503 1.00 0.50 2096 PRO A N 4
ATOM 4137 C CA . PRO A 1 84 ? 6.216 1.249 5.245 1.00 0.61 2096 PRO A CA 4
ATOM 4138 C C . PRO A 1 84 ? 7.000 1.393 6.547 1.00 0.69 2096 PRO A C 4
ATOM 4139 O O . PRO A 1 84 ? 6.604 2.156 7.432 1.00 0.81 2096 PRO A O 4
ATOM 4150 N N . ASP A 1 85 ? 8.085 0.646 6.682 1.00 0.89 2097 ASP A N 4
ATOM 4151 C CA . ASP A 1 85 ? 8.880 0.681 7.905 1.00 1.14 2097 ASP A CA 4
ATOM 4152 C C . ASP A 1 85 ? 9.436 2.077 8.139 1.00 1.37 2097 ASP A C 4
ATOM 4153 O O . ASP A 1 85 ? 9.953 2.716 7.220 1.00 1.39 2097 ASP A O 4
ATOM 4162 N N . LYS A 1 86 ? 9.331 2.535 9.377 1.00 1.89 2098 LYS A N 4
ATOM 4163 C CA . LYS A 1 86 ? 9.663 3.909 9.731 1.00 2.37 2098 LYS A CA 4
ATOM 4164 C C . LYS A 1 86 ? 11.166 4.156 9.703 1.00 2.32 2098 LYS A C 4
ATOM 4165 O O . LYS A 1 86 ? 11.608 5.303 9.711 1.00 2.66 2098 LYS A O 4
ATOM 4184 N N . GLN A 1 87 ? 11.953 3.089 9.663 1.00 2.03 2099 GLN A N 4
ATOM 4185 C CA . GLN A 1 87 ? 13.395 3.222 9.676 1.00 2.09 2099 GLN A CA 4
ATOM 4186 C C . GLN A 1 87 ? 13.984 2.608 8.420 1.00 1.67 2099 GLN A C 4
ATOM 4187 O O . GLN A 1 87 ? 15.148 2.211 8.402 1.00 1.81 2099 GLN A O 4
ATOM 4201 N N . PHE A 1 88 ? 13.175 2.518 7.372 1.00 1.40 2100 PHE A N 4
ATOM 4202 C CA . PHE A 1 88 ? 13.644 1.957 6.122 1.00 1.20 2100 PHE A CA 4
ATOM 4203 C C . PHE A 1 88 ? 14.588 2.924 5.432 1.00 1.31 2100 PHE A C 4
ATOM 4204 O O . PHE A 1 88 ? 14.252 4.087 5.200 1.00 1.72 2100 PHE A O 4
ATOM 4221 N N . VAL A 1 89 ? 15.771 2.434 5.131 1.00 1.55 2101 VAL A N 4
ATOM 4222 C CA . VAL A 1 89 ? 16.769 3.207 4.422 1.00 1.92 2101 VAL A CA 4
ATOM 4223 C C . VAL A 1 89 ? 16.404 3.321 2.937 1.00 2.31 2101 VAL A C 4
ATOM 4224 O O . VAL A 1 89 ? 16.604 2.391 2.154 1.00 2.68 2101 VAL A O 4
ATOM 4237 N N . GLY A 1 90 ? 15.833 4.459 2.569 1.00 2.55 2102 GLY A N 4
ATOM 4238 C CA . GLY A 1 90 ? 15.425 4.680 1.196 1.00 3.15 2102 GLY A CA 4
ATOM 4239 C C . GLY A 1 90 ? 13.930 4.517 1.014 1.00 3.22 2102 GLY A C 4
ATOM 4240 O O . GLY A 1 90 ? 13.150 4.817 1.922 1.00 3.84 2102 GLY A O 4
ATOM 4244 N N . LYS A 1 91 ? 13.528 4.052 -0.156 1.00 2.91 2103 LYS A N 4
ATOM 4245 C CA . LYS A 1 91 ? 12.123 3.807 -0.448 1.00 3.06 2103 LYS A CA 4
ATOM 4246 C C . LYS A 1 91 ? 11.847 2.314 -0.574 1.00 2.39 2103 LYS A C 4
ATOM 4247 O O . LYS A 1 91 ? 12.606 1.588 -1.217 1.00 2.33 2103 LYS A O 4
ATOM 4266 N N . PRO A 1 92 ? 10.757 1.851 0.066 1.00 2.06 2104 PRO A N 4
ATOM 4267 C CA . PRO A 1 92 ? 10.315 0.445 0.048 1.00 1.50 2104 PRO A CA 4
ATOM 4268 C C . PRO A 1 92 ? 10.376 -0.210 -1.334 1.00 1.35 2104 PRO A C 4
ATOM 4269 O O . PRO A 1 92 ? 10.219 0.448 -2.366 1.00 1.62 2104 PRO A O 4
ATOM 4280 N N . ASP A 1 93 ? 10.616 -1.521 -1.325 1.00 1.04 2105 ASP A N 4
ATOM 4281 C CA . ASP A 1 93 ? 10.671 -2.327 -2.543 1.00 0.98 2105 ASP A CA 4
ATOM 4282 C C . ASP A 1 93 ? 9.383 -2.219 -3.356 1.00 0.79 2105 ASP A C 4
ATOM 4283 O O . ASP A 1 93 ? 8.314 -1.951 -2.805 1.00 0.78 2105 ASP A O 4
ATOM 4292 N N . PRO A 1 94 ? 9.492 -2.439 -4.682 1.00 0.77 2106 PRO A N 4
ATOM 4293 C CA . PRO A 1 94 ? 8.390 -2.269 -5.643 1.00 0.73 2106 PRO A CA 4
ATOM 4294 C C . PRO A 1 94 ? 7.114 -3.027 -5.287 1.00 0.61 2106 PRO A C 4
ATOM 4295 O O . P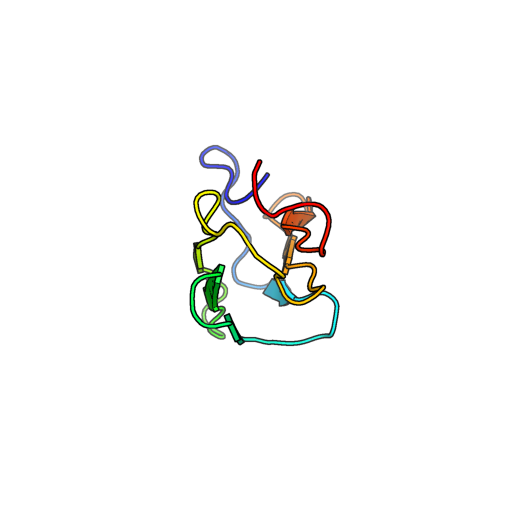RO A 1 94 ? 7.074 -4.261 -5.297 1.00 0.74 2106 PRO A O 4
ATOM 4306 N N . VAL A 1 95 ? 6.076 -2.265 -4.977 1.00 0.48 2107 VAL A N 4
ATOM 4307 C CA . VAL A 1 95 ? 4.742 -2.802 -4.777 1.00 0.37 2107 VAL A CA 4
ATOM 4308 C C . VAL A 1 95 ? 3.711 -1.686 -4.911 1.00 0.35 2107 VAL A C 4
ATOM 4309 O O . VAL A 1 95 ? 3.759 -0.690 -4.188 1.00 0.60 2107 VAL A O 4
ATOM 4322 N N . THR A 1 96 ? 2.806 -1.829 -5.862 1.00 0.32 2108 THR A N 4
ATOM 4323 C CA . THR A 1 96 ? 1.751 -0.853 -6.031 1.00 0.30 2108 THR A CA 4
ATOM 4324 C C . THR A 1 96 ? 0.493 -1.311 -5.311 1.00 0.30 2108 THR A C 4
ATOM 4325 O O . THR A 1 96 ? -0.071 -2.363 -5.610 1.00 0.33 2108 THR A O 4
ATOM 4336 N N . VAL A 1 97 ? 0.079 -0.519 -4.345 1.00 0.38 2109 VAL A N 4
ATOM 4337 C CA . VAL A 1 97 ? -1.089 -0.822 -3.541 1.00 0.46 2109 VAL A CA 4
ATOM 4338 C C . VAL A 1 97 ? -2.315 -0.179 -4.184 1.00 0.52 2109 VAL A C 4
ATOM 4339 O O . VAL A 1 97 ? -2.237 0.959 -4.619 1.00 0.61 2109 VAL A O 4
ATOM 4352 N N . LYS A 1 98 ? -3.436 -0.897 -4.263 1.00 0.53 2110 LYS A N 4
ATOM 4353 C CA . LYS A 1 98 ? -4.595 -0.391 -5.001 1.00 0.63 2110 LYS A CA 4
ATOM 4354 C C . LYS A 1 98 ? -5.914 -0.693 -4.284 1.00 0.70 2110 LYS A C 4
ATOM 4355 O O . LYS A 1 98 ? -6.381 -1.831 -4.263 1.00 0.99 2110 LYS A O 4
ATOM 4374 N N . ARG A 1 99 ? -6.531 0.344 -3.744 1.00 0.52 2111 ARG A N 4
ATOM 4375 C CA . ARG A 1 99 ? -7.886 0.244 -3.214 1.00 0.54 2111 ARG A CA 4
ATOM 4376 C C . ARG A 1 99 ? -8.633 1.534 -3.534 1.00 0.44 2111 ARG A C 4
ATOM 4377 O O . ARG A 1 99 ? -8.100 2.625 -3.337 1.00 0.47 2111 ARG A O 4
ATOM 4398 N N . VAL A 1 100 ? -9.847 1.417 -4.045 1.00 0.35 2112 VAL A N 4
ATOM 4399 C CA . VAL A 1 100 ? -10.581 2.599 -4.499 1.00 0.28 2112 VAL A CA 4
ATOM 4400 C C . VAL A 1 100 ? -11.589 3.072 -3.456 1.00 0.25 2112 VAL A C 4
ATOM 4401 O O . VAL A 1 100 ? -12.059 2.293 -2.631 1.00 0.29 2112 VAL A O 4
ATOM 4414 N N . ASP A 1 101 ? -11.887 4.367 -3.480 1.00 0.26 2113 ASP A N 4
ATOM 4415 C CA . ASP A 1 101 ? -12.864 4.940 -2.566 1.00 0.31 2113 ASP A CA 4
ATOM 4416 C C . ASP A 1 101 ? -14.247 4.946 -3.211 1.00 0.33 2113 ASP A C 4
ATOM 4417 O O . ASP A 1 101 ? -14.435 4.361 -4.279 1.00 0.34 2113 ASP A O 4
ATOM 4426 N N . LYS A 1 102 ? -15.205 5.609 -2.578 1.00 0.40 2114 LYS A N 4
ATOM 4427 C CA . LYS A 1 102 ? -16.564 5.670 -3.102 1.00 0.46 2114 LYS A CA 4
ATOM 4428 C C . LYS A 1 102 ? -16.611 6.417 -4.435 1.00 0.52 2114 LYS A C 4
ATOM 4429 O O . LYS A 1 102 ? -17.389 6.066 -5.323 1.00 0.65 2114 LYS A O 4
ATOM 4448 N N . ASN A 1 103 ? -15.755 7.425 -4.586 1.00 0.52 2115 ASN A N 4
ATOM 4449 C CA . ASN A 1 103 ? -15.650 8.151 -5.850 1.00 0.60 2115 ASN A CA 4
ATOM 4450 C C . ASN A 1 103 ? -15.027 7.271 -6.921 1.00 0.54 2115 ASN A C 4
ATOM 4451 O O . ASN A 1 103 ? -15.320 7.415 -8.108 1.00 0.70 2115 ASN A O 4
ATOM 4462 N N . GLY A 1 104 ? -14.167 6.360 -6.491 1.00 0.38 2116 GLY A N 4
ATOM 4463 C CA . GLY A 1 104 ? -13.492 5.477 -7.418 1.00 0.39 2116 GLY A CA 4
ATOM 4464 C C . GLY A 1 104 ? -12.017 5.795 -7.531 1.00 0.38 2116 GLY A C 4
ATOM 4465 O O . GLY A 1 104 ? -11.314 5.231 -8.369 1.00 0.44 2116 GLY A O 4
ATOM 4469 N N . THR A 1 105 ? -11.552 6.696 -6.679 1.00 0.36 2117 THR A N 4
ATOM 4470 C CA . THR A 1 105 ? -10.155 7.080 -6.651 1.00 0.38 2117 THR A CA 4
ATOM 4471 C C . THR A 1 105 ? -9.348 6.066 -5.849 1.00 0.33 2117 THR A C 4
ATOM 4472 O O . THR A 1 105 ? -9.609 5.850 -4.665 1.00 0.33 2117 THR A O 4
ATOM 4483 N N . PRO A 1 106 ? -8.378 5.403 -6.483 1.00 0.38 2118 PRO A N 4
ATOM 4484 C CA . PRO A 1 106 ? -7.532 4.436 -5.807 1.00 0.40 2118 PRO A CA 4
ATOM 4485 C C . PRO A 1 106 ? -6.433 5.102 -4.987 1.00 0.35 2118 PRO A C 4
ATOM 4486 O O . PRO A 1 106 ? -5.576 5.799 -5.533 1.00 0.39 2118 PRO A O 4
ATOM 4497 N N . VAL A 1 107 ? -6.469 4.910 -3.672 1.00 0.33 2119 VAL A N 4
ATOM 4498 C CA . VAL A 1 107 ? -5.341 5.284 -2.836 1.00 0.33 2119 VAL A CA 4
ATOM 4499 C C . VAL A 1 107 ? -4.248 4.257 -3.043 1.00 0.36 2119 VAL A C 4
ATOM 4500 O O . VAL A 1 107 ? -4.375 3.090 -2.665 1.00 0.39 2119 VAL A O 4
ATOM 4513 N N . THR A 1 108 ? -3.204 4.694 -3.714 1.00 0.39 2120 THR A N 4
ATOM 4514 C CA . THR A 1 108 ? -2.165 3.804 -4.171 1.00 0.44 2120 THR A CA 4
ATOM 4515 C C . THR A 1 108 ? -0.815 4.231 -3.643 1.00 0.53 2120 THR A C 4
ATOM 4516 O O . THR A 1 108 ? -0.658 5.323 -3.088 1.00 0.67 2120 THR A O 4
ATOM 4527 N N . ALA A 1 109 ? 0.150 3.356 -3.808 1.00 0.53 2121 ALA A N 4
ATOM 4528 C CA . ALA A 1 109 ? 1.530 3.703 -3.589 1.00 0.65 2121 ALA A CA 4
ATOM 4529 C C . ALA A 1 109 ? 2.319 3.278 -4.805 1.00 0.73 2121 ALA A C 4
ATOM 4530 O O . ALA A 1 109 ? 2.242 2.124 -5.226 1.00 0.69 2121 ALA A O 4
ATOM 4537 N N . THR A 1 110 ? 3.059 4.203 -5.376 1.00 0.98 2122 THR A N 4
ATOM 4538 C CA . THR A 1 110 ? 3.842 3.908 -6.553 1.00 1.15 2122 THR A CA 4
ATOM 4539 C C . THR A 1 110 ? 5.251 3.545 -6.134 1.00 0.99 2122 THR A C 4
ATOM 4540 O O . THR A 1 110 ? 6.071 4.415 -5.845 1.00 1.22 2122 THR A O 4
ATOM 4551 N N . TYR A 1 111 ? 5.520 2.257 -6.072 1.00 0.85 2123 TYR A N 4
ATOM 4552 C CA . TYR A 1 111 ? 6.805 1.793 -5.609 1.00 0.77 2123 TYR A CA 4
ATOM 4553 C C . TYR A 1 111 ? 7.517 0.969 -6.660 1.00 0.94 2123 TYR A C 4
ATOM 4554 O O . TYR A 1 111 ? 6.992 -0.024 -7.166 1.00 1.20 2123 TYR A O 4
ATOM 4572 N N . SER A 1 112 ? 8.721 1.412 -6.980 1.00 1.07 2124 SER A N 4
ATOM 4573 C CA . SER A 1 112 ? 9.535 0.809 -8.014 1.00 1.29 2124 SER A CA 4
ATOM 4574 C C . SER A 1 112 ? 10.953 0.617 -7.463 1.00 1.24 2124 SER A C 4
ATOM 4575 O O . SER A 1 112 ? 11.289 1.212 -6.436 1.00 1.31 2124 SER A O 4
ATOM 4583 N N . PRO A 1 113 ? 11.793 -0.241 -8.086 1.00 1.46 2125 PRO A N 4
ATOM 4584 C CA . PRO A 1 113 ? 13.192 -0.433 -7.660 1.00 1.71 2125 PRO A CA 4
ATOM 4585 C C . PRO A 1 113 ? 14.072 0.792 -7.937 1.00 1.73 2125 PRO A C 4
ATOM 4586 O O . PRO A 1 113 ? 15.136 0.693 -8.557 1.00 2.16 2125 PRO A O 4
ATOM 4597 N N . GLU A 1 114 ? 13.608 1.939 -7.474 1.00 1.86 2126 GLU A N 4
ATOM 4598 C CA . GLU A 1 114 ? 14.348 3.182 -7.552 1.00 2.08 2126 GLU A CA 4
ATOM 4599 C C . GLU A 1 114 ? 14.282 3.854 -6.188 1.00 1.98 2126 GLU A C 4
ATOM 4600 O O . GLU A 1 114 ? 13.309 3.652 -5.454 1.00 2.37 2126 GLU A O 4
ATOM 4612 N N . PHE A 1 115 ? 15.307 4.633 -5.852 1.00 2.04 2127 PHE A N 4
ATOM 4613 C CA . PHE A 1 115 ? 15.437 5.214 -4.517 1.00 2.23 2127 PHE A CA 4
ATOM 4614 C C . PHE A 1 115 ? 15.604 4.110 -3.484 1.00 2.57 2127 PHE A C 4
ATOM 4615 O O . PHE A 1 115 ? 14.942 4.102 -2.448 1.00 3.09 2127 PHE A O 4
ATOM 4632 N N . THR A 1 116 ? 16.490 3.174 -3.781 1.00 2.82 2128 THR A N 4
ATOM 4633 C CA . THR A 1 116 ? 16.738 2.044 -2.902 1.00 3.38 2128 THR A CA 4
ATOM 4634 C C . THR A 1 116 ? 17.571 2.459 -1.687 1.00 2.89 2128 THR A C 4
ATOM 4635 O O . THR A 1 116 ? 17.764 3.652 -1.435 1.00 3.03 2128 THR A O 4
ATOM 4646 N N . LYS A 1 117 ? 18.059 1.480 -0.937 1.00 2.90 2129 LYS A N 4
ATOM 4647 C CA . LYS A 1 117 ? 18.875 1.752 0.241 1.00 2.79 2129 LYS A CA 4
ATOM 4648 C C . LYS A 1 117 ? 20.184 2.440 -0.142 1.00 3.43 2129 LYS A C 4
ATOM 4649 O O . LYS A 1 117 ? 20.528 2.549 -1.321 1.00 3.99 2129 LYS A O 4
ATOM 4668 N N . VAL A 1 118 ? 20.907 2.896 0.863 1.00 3.76 2130 VAL A N 4
ATOM 4669 C CA . VAL A 1 118 ? 22.246 3.415 0.672 1.00 4.65 2130 VAL A CA 4
ATOM 4670 C C . VAL A 1 118 ? 23.222 2.518 1.423 1.00 5.15 2130 VAL A C 4
ATOM 4671 O O . VAL A 1 118 ? 24.355 2.316 0.940 1.00 5.63 2130 VAL A O 4
ATOM 4685 N N . GLN A 1 41 ? -0.297 9.458 -3.394 1.00 4.90 2053 GLN A N 5
ATOM 4686 C CA . GLN A 1 41 ? -0.462 8.899 -2.033 1.00 4.58 2053 GLN A CA 5
ATOM 4687 C C . GLN A 1 41 ? -1.760 8.096 -1.969 1.00 3.90 2053 GLN A C 5
ATOM 4688 O O . GLN A 1 41 ? -2.554 8.123 -2.911 1.00 4.20 2053 GLN A O 5
ATOM 4702 N N . GLY A 1 42 ? -1.967 7.371 -0.878 1.00 3.41 2054 GLY A N 5
ATOM 4703 C CA . GLY A 1 42 ? -3.175 6.599 -0.726 1.00 3.09 2054 GLY A CA 5
ATOM 4704 C C . GLY A 1 42 ? -3.499 6.326 0.726 1.00 2.21 2054 GLY A C 5
ATOM 4705 O O . GLY A 1 42 ? -2.661 6.542 1.603 1.00 2.29 2054 GLY A O 5
ATOM 4709 N N . GLY A 1 43 ? -4.709 5.846 0.978 1.00 1.77 2055 GLY A N 5
ATOM 4710 C CA . GLY A 1 43 ? -5.113 5.513 2.327 1.00 1.45 2055 GLY A CA 5
ATOM 4711 C C . GLY A 1 43 ? -5.627 6.719 3.081 1.00 1.28 2055 GLY A C 5
ATOM 4712 O O . GLY A 1 43 ? -5.258 6.943 4.235 1.00 1.66 2055 GLY A O 5
ATOM 4716 N N . ASP A 1 44 ? -6.472 7.495 2.420 1.00 1.08 2056 ASP A N 5
ATOM 4717 C CA . ASP A 1 44 ? -7.046 8.702 3.003 1.00 1.00 2056 ASP A CA 5
ATOM 4718 C C . ASP A 1 44 ? -7.874 8.380 4.243 1.00 1.03 2056 ASP A C 5
ATOM 4719 O O . ASP A 1 44 ? -8.831 7.611 4.179 1.00 1.04 2056 ASP A O 5
ATOM 4728 N N . PRO A 1 45 ? -7.507 8.956 5.397 1.00 1.20 2057 PRO A N 5
ATOM 4729 C CA . PRO A 1 45 ? -8.272 8.791 6.631 1.00 1.36 2057 PRO A CA 5
ATOM 4730 C C . PRO A 1 45 ? -9.533 9.654 6.640 1.00 1.24 2057 PRO A C 5
ATOM 4731 O O . PRO A 1 45 ? -10.486 9.380 7.370 1.00 1.34 2057 PRO A O 5
ATOM 4742 N N . LEU A 1 46 ? -9.528 10.697 5.816 1.00 1.18 2058 LEU A N 5
ATOM 4743 C CA . LEU A 1 46 ? -10.685 11.572 5.674 1.00 1.17 2058 LEU A CA 5
ATOM 4744 C C . LEU A 1 46 ? -11.656 10.992 4.655 1.00 1.00 2058 LEU A C 5
ATOM 4745 O O . LEU A 1 46 ? -12.848 11.301 4.663 1.00 1.06 2058 LEU A O 5
ATOM 4761 N N . VAL A 1 47 ? -11.137 10.141 3.782 1.00 0.86 2059 VAL A N 5
ATOM 4762 C CA . VAL A 1 47 ? -11.954 9.479 2.776 1.00 0.74 2059 VAL A CA 5
ATOM 4763 C C . VAL A 1 47 ? -11.737 7.978 2.882 1.00 0.66 2059 VAL A C 5
ATOM 4764 O O . VAL A 1 47 ? -10.917 7.409 2.163 1.00 0.62 2059 VAL A O 5
ATOM 4777 N N . PRO A 1 48 ? -12.455 7.327 3.803 1.00 0.71 2060 PRO A N 5
ATOM 4778 C CA . PRO A 1 48 ? -12.279 5.902 4.077 1.00 0.72 2060 PRO A CA 5
ATOM 4779 C C . PRO A 1 48 ? -12.512 5.046 2.841 1.00 0.59 2060 PRO A C 5
ATOM 4780 O O . PRO A 1 48 ? -13.399 5.328 2.030 1.00 0.58 2060 PRO A O 5
ATOM 4791 N N . ILE A 1 49 ? -11.701 4.008 2.700 1.00 0.62 2061 ILE A N 5
ATOM 4792 C CA . ILE A 1 49 ? -11.806 3.098 1.572 1.00 0.56 2061 ILE A CA 5
ATOM 4793 C C . ILE A 1 49 ? -13.153 2.389 1.595 1.00 0.51 2061 ILE A C 5
ATOM 4794 O O . ILE A 1 49 ? -13.612 1.946 2.649 1.00 0.57 2061 ILE A O 5
ATOM 4810 N N . ASP A 1 50 ? -13.789 2.300 0.436 1.00 0.45 2062 ASP A N 5
ATOM 4811 C CA . ASP A 1 50 ? -15.093 1.669 0.336 1.00 0.43 2062 ASP A CA 5
ATOM 4812 C C . ASP A 1 50 ? -14.962 0.163 0.535 1.00 0.43 2062 ASP A C 5
ATOM 4813 O O . ASP A 1 50 ? -14.156 -0.493 -0.121 1.00 0.43 2062 ASP A O 5
ATOM 4822 N N . GLU A 1 51 ? -15.767 -0.377 1.432 1.00 0.47 2063 GLU A N 5
ATOM 4823 C CA . GLU A 1 51 ? -15.621 -1.764 1.845 1.00 0.52 2063 GLU A CA 5
ATOM 4824 C C . GLU A 1 51 ? -16.435 -2.713 0.964 1.00 0.51 2063 GLU A C 5
ATOM 4825 O O . GLU A 1 51 ? -16.417 -3.928 1.173 1.00 0.58 2063 GLU A O 5
ATOM 4837 N N . THR A 1 52 ? -17.138 -2.173 -0.026 1.00 0.49 2064 THR A N 5
ATOM 4838 C CA . THR A 1 52 ? -17.911 -3.010 -0.933 1.00 0.54 2064 THR A CA 5
ATOM 4839 C C . THR A 1 52 ? -17.221 -3.127 -2.291 1.00 0.50 2064 THR A C 5
ATOM 4840 O O . THR A 1 52 ? -17.579 -3.972 -3.113 1.00 0.59 2064 THR A O 5
ATOM 4851 N N . VAL A 1 53 ? -16.225 -2.280 -2.520 1.00 0.44 2065 VAL A N 5
ATOM 4852 C CA . VAL A 1 53 ? -15.431 -2.348 -3.742 1.00 0.43 2065 VAL A CA 5
ATOM 4853 C C . VAL A 1 53 ? -14.216 -3.237 -3.517 1.00 0.37 2065 VAL A C 5
ATOM 4854 O O . VAL A 1 53 ? -14.088 -3.855 -2.459 1.00 0.46 2065 VAL A O 5
ATOM 4867 N N . GLU A 1 54 ? -13.333 -3.312 -4.504 1.00 0.34 2066 GLU A N 5
ATOM 4868 C CA . GLU A 1 54 ? -12.138 -4.132 -4.384 1.00 0.32 2066 GLU A CA 5
ATOM 4869 C C . GLU A 1 54 ? -10.957 -3.320 -3.856 1.00 0.26 2066 GLU A C 5
ATOM 4870 O O . GLU A 1 54 ? -10.494 -2.360 -4.499 1.00 0.28 2066 GLU A O 5
ATOM 4882 N N . PRO A 1 55 ? -10.496 -3.650 -2.639 1.00 0.27 2067 PRO A N 5
ATOM 4883 C CA . PRO A 1 55 ? -9.241 -3.174 -2.118 1.00 0.30 2067 PRO A CA 5
ATOM 4884 C C . PRO A 1 55 ? -8.146 -4.236 -2.239 1.00 0.28 2067 PRO A C 5
ATOM 4885 O O . PRO A 1 55 ? -8.133 -5.218 -1.502 1.00 0.34 2067 PRO A O 5
ATOM 4896 N N . THR A 1 56 ? -7.220 -4.036 -3.164 1.00 0.29 2068 THR A N 5
ATOM 4897 C CA . THR A 1 56 ? -6.153 -4.997 -3.384 1.00 0.32 2068 THR A CA 5
ATOM 4898 C C . THR A 1 56 ? -4.824 -4.298 -3.616 1.00 0.39 2068 THR A C 5
ATOM 4899 O O . THR A 1 56 ? -4.728 -3.070 -3.538 1.00 0.70 2068 THR A O 5
ATOM 4910 N N . PHE A 1 57 ? -3.787 -5.091 -3.803 1.00 0.25 2069 PHE A N 5
ATOM 4911 C CA . PHE A 1 57 ? -2.513 -4.586 -4.271 1.00 0.26 2069 PHE A CA 5
ATOM 4912 C C . PHE A 1 57 ? -2.364 -4.929 -5.744 1.00 0.27 2069 PHE A C 5
ATOM 4913 O O . PHE A 1 57 ? -3.028 -5.845 -6.218 1.00 0.31 2069 PHE A O 5
ATOM 4930 N N . GLU A 1 58 ? -1.492 -4.211 -6.443 1.00 0.30 2070 GLU A N 5
ATOM 4931 C CA . GLU A 1 58 ? -1.420 -4.257 -7.909 1.00 0.36 2070 GLU A CA 5
ATOM 4932 C C . GLU A 1 58 ? -1.328 -5.693 -8.440 1.00 0.36 2070 GLU A C 5
ATOM 4933 O O . GLU A 1 58 ? -2.026 -6.058 -9.387 1.00 0.44 2070 GLU A O 5
ATOM 4945 N N . ASP A 1 59 ? -0.494 -6.513 -7.813 1.00 0.40 2071 ASP A N 5
ATOM 4946 C CA . ASP A 1 59 ? -0.287 -7.891 -8.266 1.00 0.53 2071 ASP A CA 5
ATOM 4947 C C . ASP A 1 59 ? -1.408 -8.813 -7.763 1.00 0.50 2071 ASP A C 5
ATOM 4948 O O . ASP A 1 59 ? -1.378 -10.025 -7.963 1.00 0.62 2071 ASP A O 5
ATOM 4957 N N . GLY A 1 60 ? -2.414 -8.222 -7.133 1.00 0.43 2072 GLY A N 5
ATOM 4958 C CA . GLY A 1 60 ? -3.518 -8.992 -6.593 1.00 0.48 2072 GLY A CA 5
ATOM 4959 C C . GLY A 1 60 ? -3.255 -9.421 -5.168 1.00 0.48 2072 GLY A C 5
ATOM 4960 O O . GLY A 1 60 ? -3.990 -10.232 -4.603 1.00 0.63 2072 GLY A O 5
ATOM 4964 N N . SER A 1 61 ? -2.221 -8.844 -4.576 1.00 0.37 2073 SER A N 5
ATOM 4965 C CA . SER A 1 61 ? -1.769 -9.254 -3.253 1.00 0.38 2073 SER A CA 5
ATOM 4966 C C . SER A 1 61 ? -2.718 -8.746 -2.173 1.00 0.35 2073 SER A C 5
ATOM 4967 O O . SER A 1 61 ? -3.520 -7.835 -2.412 1.00 0.38 2073 SER A O 5
ATOM 4975 N N . LYS A 1 62 ? -2.642 -9.351 -0.992 1.00 0.35 2074 LYS A N 5
ATOM 4976 C CA . LYS A 1 62 ? -3.486 -8.956 0.129 1.00 0.34 2074 LYS A CA 5
ATOM 4977 C C . LYS A 1 62 ? -2.636 -8.506 1.320 1.00 0.34 2074 LYS A C 5
ATOM 4978 O O . LYS A 1 62 ? -3.111 -7.793 2.201 1.00 0.42 2074 LYS A O 5
ATOM 4997 N N . GLU A 1 63 ? -1.380 -8.933 1.344 1.00 0.33 2075 GLU A N 5
ATOM 4998 C CA . GLU A 1 63 ? -0.436 -8.505 2.371 1.00 0.32 2075 GLU A CA 5
ATOM 4999 C C . GLU A 1 63 ? 0.989 -8.648 1.863 1.00 0.34 2075 GLU A C 5
ATOM 5000 O O . GLU A 1 63 ? 1.371 -9.691 1.333 1.00 0.47 2075 GLU A O 5
ATOM 5012 N N . LYS A 1 64 ? 1.764 -7.588 2.008 1.00 0.35 2076 LYS A N 5
ATOM 5013 C CA . LYS A 1 64 ? 3.159 -7.601 1.605 1.00 0.38 2076 LYS A CA 5
ATOM 5014 C C . LYS A 1 64 ? 4.055 -7.158 2.748 1.00 0.37 2076 LYS A C 5
ATOM 5015 O O . LYS A 1 64 ? 4.169 -5.965 3.034 1.00 0.37 2076 LYS A O 5
ATOM 5034 N N . THR A 1 65 ? 4.667 -8.124 3.416 1.00 0.45 2077 THR A N 5
ATOM 5035 C CA . THR A 1 65 ? 5.631 -7.830 4.457 1.00 0.47 2077 THR A CA 5
ATOM 5036 C C . THR A 1 65 ? 7.040 -7.883 3.899 1.00 0.52 2077 THR A C 5
ATOM 5037 O O . THR A 1 65 ? 7.456 -8.892 3.328 1.00 0.63 2077 THR A O 5
ATOM 5048 N N . ILE A 1 66 ? 7.762 -6.796 4.057 1.00 0.51 2078 ILE A N 5
ATOM 5049 C CA . ILE A 1 66 ? 9.141 -6.734 3.623 1.00 0.60 2078 ILE A CA 5
ATOM 5050 C C . ILE A 1 66 ? 10.016 -6.286 4.792 1.00 0.60 2078 ILE A C 5
ATOM 5051 O O . ILE A 1 66 ? 9.766 -5.235 5.387 1.00 0.53 2078 ILE A O 5
ATOM 5067 N N . PRO A 1 67 ? 11.020 -7.105 5.160 1.00 0.72 2079 PRO A N 5
ATOM 5068 C CA . PRO A 1 67 ? 11.884 -6.852 6.322 1.00 0.79 2079 PRO A CA 5
ATOM 5069 C C . PRO A 1 67 ? 12.487 -5.451 6.331 1.00 0.74 2079 PRO A C 5
ATOM 5070 O O . PRO A 1 67 ? 13.350 -5.124 5.514 1.00 0.76 2079 PRO A O 5
ATOM 5081 N N . GLY A 1 68 ? 12.019 -4.631 7.262 1.00 0.73 2080 GLY A N 5
ATOM 5082 C CA . GLY A 1 68 ? 12.538 -3.290 7.412 1.00 0.76 2080 GLY A CA 5
ATOM 5083 C C . GLY A 1 68 ? 11.723 -2.259 6.660 1.00 0.70 2080 GLY A C 5
ATOM 5084 O O . GLY A 1 68 ? 11.956 -1.059 6.799 1.00 0.94 2080 GLY A O 5
ATOM 5088 N N . GLN A 1 69 ? 10.759 -2.718 5.877 1.00 0.54 2081 GLN A N 5
ATOM 5089 C CA . GLN A 1 69 ? 9.975 -1.823 5.035 1.00 0.53 2081 GLN A CA 5
ATOM 5090 C C . GLN A 1 69 ? 8.549 -1.696 5.568 1.00 0.50 2081 GLN A C 5
ATOM 5091 O O . GLN A 1 69 ? 7.921 -0.640 5.463 1.00 0.57 2081 GLN A O 5
ATOM 5105 N N . GLY A 1 70 ? 8.046 -2.779 6.145 1.00 0.47 2082 GLY A N 5
ATOM 5106 C CA . GLY A 1 70 ? 6.734 -2.747 6.757 1.00 0.50 2082 GLY A CA 5
ATOM 5107 C C . GLY A 1 70 ? 5.782 -3.748 6.141 1.00 0.40 2082 GLY A C 5
ATOM 5108 O O . GLY A 1 70 ? 6.207 -4.769 5.592 1.00 0.45 2082 GLY A O 5
ATOM 5112 N N . THR A 1 71 ? 4.491 -3.469 6.248 1.00 0.33 2083 THR A N 5
ATOM 5113 C CA . THR A 1 71 ? 3.468 -4.322 5.668 1.00 0.29 2083 THR A CA 5
ATOM 5114 C C . THR A 1 71 ? 2.243 -3.505 5.292 1.00 0.25 2083 THR A C 5
ATOM 5115 O O . THR A 1 71 ? 1.819 -2.610 6.027 1.00 0.30 2083 THR A O 5
ATOM 5126 N N . TYR A 1 72 ? 1.701 -3.795 4.132 1.00 0.28 2084 TYR A N 5
ATOM 5127 C CA . TYR A 1 72 ? 0.427 -3.243 3.731 1.00 0.34 2084 TYR A CA 5
ATOM 5128 C C . TYR A 1 72 ? -0.576 -4.384 3.702 1.00 0.32 2084 TYR A C 5
ATOM 5129 O O . TYR A 1 72 ? -0.357 -5.380 3.009 1.00 0.29 2084 TYR A O 5
ATOM 5147 N N . THR A 1 73 ? -1.644 -4.267 4.470 1.00 0.39 2085 THR A N 5
ATOM 5148 C CA . THR A 1 73 ? -2.570 -5.375 4.644 1.00 0.40 2085 THR A CA 5
ATOM 5149 C C . THR A 1 73 ? -3.979 -5.050 4.160 1.00 0.41 2085 THR A C 5
ATOM 5150 O O . THR A 1 73 ? -4.360 -3.881 4.026 1.00 0.49 2085 THR A O 5
ATOM 5161 N N . ILE A 1 74 ? -4.730 -6.106 3.868 1.00 0.39 2086 ILE A N 5
ATOM 5162 C CA . ILE A 1 74 ? -6.142 -6.000 3.552 1.00 0.40 2086 ILE A CA 5
ATOM 5163 C C . ILE A 1 74 ? -6.818 -7.353 3.769 1.00 0.45 2086 ILE A C 5
ATOM 5164 O O . ILE A 1 74 ? -6.383 -8.375 3.229 1.00 0.55 2086 ILE A O 5
ATOM 5180 N N . VAL A 1 75 ? -7.850 -7.369 4.599 1.00 0.49 2087 VAL A N 5
ATOM 5181 C CA . VAL A 1 75 ? -8.651 -8.567 4.784 1.00 0.59 2087 VAL A CA 5
ATOM 5182 C C . VAL A 1 75 ? -10.004 -8.365 4.109 1.00 0.58 2087 VAL A C 5
ATOM 5183 O O . VAL A 1 75 ? -10.426 -7.225 3.898 1.00 0.53 2087 VAL A O 5
ATOM 5196 N N . PRO A 1 76 ? -10.700 -9.464 3.759 1.00 0.66 2088 PRO A N 5
ATOM 5197 C CA . PRO A 1 76 ? -11.924 -9.422 2.939 1.00 0.68 2088 PRO A CA 5
ATOM 5198 C C . PRO A 1 76 ? -13.082 -8.645 3.574 1.00 0.66 2088 PRO A C 5
ATOM 5199 O O . PRO A 1 76 ? -14.164 -8.558 2.992 1.00 0.69 2088 PRO A O 5
ATOM 5210 N N . ASP A 1 77 ? -12.862 -8.095 4.764 1.00 0.67 2089 ASP A N 5
ATOM 5211 C CA . ASP A 1 77 ? -13.850 -7.229 5.397 1.00 0.73 2089 ASP A CA 5
ATOM 5212 C C . ASP A 1 77 ? -13.734 -5.815 4.848 1.00 0.66 2089 ASP A C 5
ATOM 5213 O O . ASP A 1 77 ? -14.610 -4.979 5.066 1.00 0.73 2089 ASP A O 5
ATOM 5222 N N . GLY A 1 78 ? -12.642 -5.558 4.137 1.00 0.59 2090 GLY A N 5
ATOM 5223 C CA . GLY A 1 78 ? -12.422 -4.250 3.557 1.00 0.63 2090 GLY A CA 5
ATOM 5224 C C . GLY A 1 78 ? -11.527 -3.383 4.416 1.00 0.70 2090 GLY A C 5
ATOM 5225 O O . GLY A 1 78 ? -11.684 -2.165 4.453 1.00 0.83 2090 GLY A O 5
ATOM 5229 N N . THR A 1 79 ? -10.586 -4.009 5.109 1.00 0.70 2091 THR A N 5
ATOM 5230 C CA . THR A 1 79 ? -9.676 -3.281 5.978 1.00 0.79 2091 THR A CA 5
ATOM 5231 C C . THR A 1 79 ? -8.461 -2.809 5.192 1.00 0.60 2091 THR A C 5
ATOM 5232 O O . THR A 1 79 ? -7.907 -3.555 4.384 1.00 0.59 2091 THR A O 5
ATOM 5243 N N . VAL A 1 80 ? -8.055 -1.570 5.407 1.00 0.60 2092 VAL A N 5
ATOM 5244 C CA . VAL A 1 80 ? -6.938 -1.010 4.667 1.00 0.54 2092 VAL A CA 5
ATOM 5245 C C . VAL A 1 80 ? -6.004 -0.224 5.575 1.00 0.55 2092 VAL A C 5
ATOM 5246 O O . VAL A 1 80 ? -6.435 0.665 6.306 1.00 0.78 2092 VAL A O 5
ATOM 5259 N N . THR A 1 81 ? -4.729 -0.571 5.533 1.00 0.47 2093 THR A N 5
ATOM 5260 C CA . THR A 1 81 ? -3.711 0.212 6.201 1.00 0.53 2093 THR A CA 5
ATOM 5261 C C . THR A 1 81 ? -2.402 0.162 5.417 1.00 0.44 2093 THR A C 5
ATOM 5262 O O . THR A 1 81 ? -1.746 -0.879 5.322 1.00 0.41 2093 THR A O 5
ATOM 5273 N N . PHE A 1 82 ? -2.049 1.287 4.813 1.00 0.46 2094 PHE A N 5
ATOM 5274 C CA . PHE A 1 82 ? -0.782 1.406 4.113 1.00 0.42 2094 PHE A CA 5
ATOM 5275 C C . PHE A 1 82 ? 0.291 1.778 5.124 1.00 0.43 2094 PHE A C 5
ATOM 5276 O O . PHE A 1 82 ? 0.361 2.927 5.568 1.00 0.52 2094 PHE A O 5
ATOM 5293 N N . THR A 1 83 ? 1.091 0.797 5.530 1.00 0.37 2095 THR A N 5
ATOM 5294 C CA . THR A 1 83 ? 2.115 1.028 6.533 1.00 0.39 2095 THR A CA 5
ATOM 5295 C C . THR A 1 83 ? 3.511 0.957 5.911 1.00 0.37 2095 THR A C 5
ATOM 5296 O O . THR A 1 83 ? 4.129 -0.109 5.862 1.00 0.37 2095 THR A O 5
ATOM 5307 N N . PRO A 1 84 ? 4.012 2.095 5.411 1.00 0.50 2096 PRO A N 5
ATOM 5308 C CA . PRO A 1 84 ? 5.318 2.186 4.781 1.00 0.61 2096 PRO A CA 5
ATOM 5309 C C . PRO A 1 84 ? 6.419 2.570 5.768 1.00 0.69 2096 PRO A C 5
ATOM 5310 O O . PRO A 1 84 ? 6.139 2.984 6.897 1.00 0.81 2096 PRO A O 5
ATOM 5321 N N . ASP A 1 85 ? 7.665 2.419 5.353 1.00 0.89 2097 ASP A N 5
ATOM 5322 C CA . ASP A 1 85 ? 8.795 2.926 6.123 1.00 1.14 2097 ASP A CA 5
ATOM 5323 C C . ASP A 1 85 ? 9.728 3.700 5.202 1.00 1.37 2097 ASP A C 5
ATOM 5324 O O . ASP A 1 85 ? 10.383 3.120 4.339 1.00 1.39 2097 ASP A O 5
ATOM 5333 N N . LYS A 1 86 ? 9.773 5.015 5.374 1.00 1.89 2098 LYS A N 5
ATOM 5334 C CA . LYS A 1 86 ? 10.573 5.865 4.497 1.00 2.37 2098 LYS A CA 5
ATOM 5335 C C . LYS A 1 86 ? 12.003 6.009 5.014 1.00 2.32 2098 LYS A C 5
ATOM 5336 O O . LYS A 1 86 ? 12.723 6.932 4.630 1.00 2.66 2098 LYS A O 5
ATOM 5355 N N . GLN A 1 87 ? 12.411 5.099 5.884 1.00 2.03 2099 GLN A N 5
ATOM 5356 C CA . GLN A 1 87 ? 13.757 5.121 6.430 1.00 2.09 2099 GLN A CA 5
ATOM 5357 C C . GLN A 1 87 ? 14.487 3.831 6.079 1.00 1.67 2099 GLN A C 5
ATOM 5358 O O . GLN A 1 87 ? 15.601 3.585 6.542 1.00 1.81 2099 GLN A O 5
ATOM 5372 N N . PHE A 1 88 ? 13.850 3.020 5.247 1.00 1.40 2100 PHE A N 5
ATOM 5373 C CA . PHE A 1 88 ? 14.410 1.741 4.838 1.00 1.20 2100 PHE A CA 5
ATOM 5374 C C . PHE A 1 88 ? 15.381 1.915 3.679 1.00 1.31 2100 PHE A C 5
ATOM 5375 O O . PHE A 1 88 ? 14.988 2.289 2.572 1.00 1.72 2100 PHE A O 5
ATOM 5392 N N . VAL A 1 89 ? 16.649 1.654 3.943 1.00 1.55 2101 VAL A N 5
ATOM 5393 C CA . VAL A 1 89 ? 17.663 1.686 2.909 1.00 1.92 2101 VAL A CA 5
ATOM 5394 C C . VAL A 1 89 ? 18.208 0.282 2.682 1.00 2.31 2101 VAL A C 5
ATOM 5395 O O . VAL A 1 89 ? 19.058 -0.201 3.430 1.00 2.68 2101 VAL A O 5
ATOM 5408 N N . GLY A 1 90 ? 17.698 -0.372 1.651 1.00 2.55 2102 GLY A N 5
ATOM 5409 C CA . GLY A 1 90 ? 18.110 -1.725 1.347 1.00 3.15 2102 GLY A CA 5
ATOM 5410 C C . GLY A 1 90 ? 17.263 -2.329 0.253 1.00 3.22 2102 GLY A C 5
ATOM 5411 O O . GLY A 1 90 ? 16.850 -3.487 0.343 1.00 3.84 2102 GLY A O 5
ATOM 5415 N N . LYS A 1 91 ? 17.010 -1.525 -0.777 1.00 2.91 2103 LYS A N 5
ATOM 5416 C CA . LYS A 1 91 ? 16.180 -1.913 -1.917 1.00 3.06 2103 LYS A CA 5
ATOM 5417 C C . LYS A 1 91 ? 14.755 -2.261 -1.479 1.00 2.39 2103 LYS A C 5
ATOM 5418 O O . LYS A 1 91 ? 14.433 -3.431 -1.264 1.00 2.33 2103 LYS A O 5
ATOM 5437 N N . PRO A 1 92 ? 13.888 -1.246 -1.323 1.00 2.06 2104 PRO A N 5
ATOM 5438 C CA . PRO A 1 92 ? 12.469 -1.469 -1.040 1.00 1.50 2104 PRO A CA 5
ATOM 5439 C C . PRO A 1 92 ? 11.814 -2.297 -2.142 1.00 1.35 2104 PRO A C 5
ATOM 5440 O O . PRO A 1 92 ? 12.029 -2.042 -3.330 1.00 1.62 2104 PRO A O 5
ATOM 5451 N N . ASP A 1 93 ? 11.034 -3.292 -1.739 1.00 1.04 2105 ASP A N 5
ATOM 5452 C CA . ASP A 1 93 ? 10.391 -4.202 -2.682 1.00 0.98 2105 ASP A CA 5
ATOM 5453 C C . ASP A 1 93 ? 9.455 -3.446 -3.613 1.00 0.79 2105 ASP A C 5
ATOM 5454 O O . ASP A 1 93 ? 8.574 -2.713 -3.155 1.00 0.78 2105 ASP A O 5
ATOM 5463 N N . PRO A 1 94 ? 9.656 -3.598 -4.933 1.00 0.77 2106 PRO A N 5
ATOM 5464 C CA . PRO A 1 94 ? 8.828 -2.938 -5.939 1.00 0.73 2106 PRO A CA 5
ATOM 5465 C C . PRO A 1 94 ? 7.384 -3.413 -5.891 1.00 0.61 2106 PRO A C 5
ATOM 5466 O O . PRO A 1 94 ? 7.024 -4.444 -6.466 1.00 0.74 2106 PRO A O 5
ATOM 5477 N N . VAL A 1 95 ? 6.564 -2.657 -5.191 1.00 0.48 2107 VAL A N 5
ATOM 5478 C CA . VAL A 1 95 ? 5.158 -2.964 -5.068 1.00 0.37 2107 VAL A CA 5
ATOM 5479 C C . VAL A 1 95 ? 4.335 -1.732 -5.426 1.00 0.35 2107 VAL A C 5
ATOM 5480 O O . VAL A 1 95 ? 4.843 -0.610 -5.442 1.00 0.60 2107 VAL A O 5
ATOM 5493 N N . THR A 1 96 ? 3.082 -1.946 -5.738 1.00 0.32 2108 THR A N 5
ATOM 5494 C CA . THR A 1 96 ? 2.163 -0.862 -5.979 1.00 0.30 2108 THR A CA 5
ATOM 5495 C C . THR A 1 96 ? 0.815 -1.205 -5.382 1.00 0.30 2108 THR A C 5
ATOM 5496 O O . THR A 1 96 ? 0.304 -2.311 -5.561 1.00 0.33 2108 THR A O 5
ATOM 5507 N N . VAL A 1 97 ? 0.265 -0.278 -4.635 1.00 0.38 2109 VAL A N 5
ATOM 5508 C CA . VAL A 1 97 ? -1.037 -0.472 -4.048 1.00 0.46 2109 VAL A CA 5
ATOM 5509 C C . VAL A 1 97 ? -2.087 0.085 -4.993 1.00 0.52 2109 VAL A C 5
ATOM 5510 O O . VAL A 1 97 ? -1.884 1.141 -5.574 1.00 0.61 2109 VAL A O 5
ATOM 5523 N N . LYS A 1 98 ? -3.186 -0.628 -5.173 1.00 0.53 2110 LYS A N 5
ATOM 5524 C CA . LYS A 1 98 ? -4.223 -0.180 -6.088 1.00 0.63 2110 LYS A CA 5
AT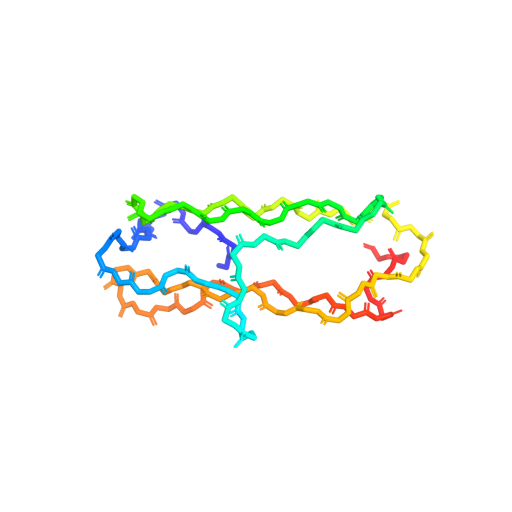OM 5525 C C . LYS A 1 98 ? -5.593 -0.562 -5.548 1.00 0.70 2110 LYS A C 5
ATOM 5526 O O . LYS A 1 98 ? -5.968 -1.733 -5.549 1.00 0.99 2110 LYS A O 5
ATOM 5545 N N . ARG A 1 99 ? -6.336 0.430 -5.090 1.00 0.52 2111 ARG A N 5
ATOM 5546 C CA . ARG A 1 99 ? -7.697 0.215 -4.626 1.00 0.54 2111 ARG A CA 5
ATOM 5547 C C . ARG A 1 99 ? -8.455 1.524 -4.641 1.00 0.44 2111 ARG A C 5
ATOM 5548 O O . ARG A 1 99 ? -7.848 2.591 -4.594 1.00 0.47 2111 ARG A O 5
ATOM 5569 N N . VAL A 1 100 ? -9.771 1.454 -4.717 1.00 0.35 2112 VAL A N 5
ATOM 5570 C CA . VAL A 1 100 ? -10.566 2.673 -4.824 1.00 0.28 2112 VAL A CA 5
ATOM 5571 C C . VAL A 1 100 ? -11.346 2.948 -3.543 1.00 0.25 2112 VAL A C 5
ATOM 5572 O O . VAL A 1 100 ? -11.842 2.030 -2.889 1.00 0.29 2112 VAL A O 5
ATOM 5585 N N . ASP A 1 101 ? -11.411 4.220 -3.173 1.00 0.26 2113 ASP A N 5
ATOM 5586 C CA . ASP A 1 101 ? -12.149 4.640 -1.988 1.00 0.31 2113 ASP A CA 5
ATOM 5587 C C . ASP A 1 101 ? -13.598 4.969 -2.331 1.00 0.33 2113 ASP A C 5
ATOM 5588 O O . ASP A 1 101 ? -14.059 4.674 -3.436 1.00 0.34 2113 ASP A O 5
ATOM 5597 N N . LYS A 1 102 ? -14.313 5.575 -1.389 1.00 0.40 2114 LYS A N 5
ATOM 5598 C CA . LYS A 1 102 ? -15.731 5.881 -1.570 1.00 0.46 2114 LYS A CA 5
ATOM 5599 C C . LYS A 1 102 ? -15.976 6.794 -2.773 1.00 0.52 2114 LYS A C 5
ATOM 5600 O O . LYS A 1 102 ? -17.026 6.718 -3.412 1.00 0.65 2114 LYS A O 5
ATOM 5619 N N . ASN A 1 103 ? -15.011 7.643 -3.096 1.00 0.52 2115 ASN A N 5
ATOM 5620 C CA . ASN A 1 103 ? -15.155 8.555 -4.227 1.00 0.60 2115 ASN A CA 5
ATOM 5621 C C . ASN A 1 103 ? -14.727 7.880 -5.521 1.00 0.54 2115 ASN A C 5
ATOM 5622 O O . ASN A 1 103 ? -14.966 8.394 -6.613 1.00 0.70 2115 ASN A O 5
ATOM 5633 N N . GLY A 1 104 ? -14.097 6.721 -5.392 1.00 0.38 2116 GLY A N 5
ATOM 5634 C CA . GLY A 1 104 ? -13.633 5.993 -6.555 1.00 0.39 2116 GLY A CA 5
ATOM 5635 C C . GLY A 1 104 ? -12.214 6.362 -6.927 1.00 0.38 2116 GLY A C 5
ATOM 5636 O O . GLY A 1 104 ? -11.739 6.032 -8.015 1.00 0.44 2116 GLY A O 5
ATOM 5640 N N . THR A 1 105 ? -11.536 7.052 -6.022 1.00 0.36 2117 THR A N 5
ATOM 5641 C CA . THR A 1 105 ? -10.154 7.436 -6.237 1.00 0.38 2117 THR A CA 5
ATOM 5642 C C . THR A 1 105 ? -9.222 6.256 -5.970 1.00 0.33 2117 THR A C 5
ATOM 5643 O O . THR A 1 105 ? -9.322 5.601 -4.931 1.00 0.33 2117 THR A O 5
ATOM 5654 N N . PRO A 1 106 ? -8.329 5.941 -6.921 1.00 0.38 2118 PRO A N 5
ATOM 5655 C CA . PRO A 1 106 ? -7.350 4.877 -6.748 1.00 0.40 2118 PRO A CA 5
ATOM 5656 C C . PRO A 1 106 ? -6.212 5.299 -5.827 1.00 0.35 2118 PRO A C 5
ATOM 5657 O O . PRO A 1 106 ? -5.277 5.983 -6.246 1.00 0.39 2118 PRO A O 5
ATOM 5668 N N . VAL A 1 107 ? -6.302 4.890 -4.573 1.00 0.33 2119 VAL A N 5
ATOM 5669 C CA . VAL A 1 107 ? -5.240 5.130 -3.611 1.00 0.33 2119 VAL A CA 5
ATOM 5670 C C . VAL A 1 107 ? -4.084 4.175 -3.882 1.00 0.36 2119 VAL A C 5
ATOM 5671 O O . VAL A 1 107 ? -4.194 2.958 -3.697 1.00 0.39 2119 VAL A O 5
ATOM 5684 N N . THR A 1 108 ? -2.991 4.735 -4.377 1.00 0.39 2120 THR A N 5
ATOM 5685 C CA . THR A 1 108 ? -1.844 3.944 -4.773 1.00 0.44 2120 THR A CA 5
ATOM 5686 C C . THR A 1 108 ? -0.609 4.347 -3.984 1.00 0.53 2120 THR A C 5
ATOM 5687 O O . THR A 1 108 ? -0.596 5.377 -3.304 1.00 0.67 2120 THR A O 5
ATOM 5698 N N . ALA A 1 109 ? 0.417 3.524 -4.075 1.00 0.53 2121 ALA A N 5
ATOM 5699 C CA . ALA A 1 109 ? 1.709 3.841 -3.503 1.00 0.65 2121 ALA A CA 5
ATOM 5700 C C . ALA A 1 109 ? 2.795 3.377 -4.456 1.00 0.73 2121 ALA A C 5
ATOM 5701 O O . ALA A 1 109 ? 2.786 2.226 -4.898 1.00 0.69 2121 ALA A O 5
ATOM 5708 N N . THR A 1 110 ? 3.714 4.267 -4.779 1.00 0.98 2122 THR A N 5
ATOM 5709 C CA . THR A 1 110 ? 4.770 3.956 -5.721 1.00 1.15 2122 THR A CA 5
ATOM 5710 C C . THR A 1 110 ? 5.998 3.432 -4.996 1.00 0.99 2122 THR A C 5
ATOM 5711 O O . THR A 1 110 ? 6.794 4.198 -4.453 1.00 1.22 2122 THR A O 5
ATOM 5722 N N . TYR A 1 111 ? 6.139 2.119 -4.980 1.00 0.85 2123 TYR A N 5
ATOM 5723 C CA . TYR A 1 111 ? 7.245 1.486 -4.296 1.00 0.77 2123 TYR A CA 5
ATOM 5724 C C . TYR A 1 111 ? 8.150 0.761 -5.280 1.00 0.94 2123 TYR A C 5
ATOM 5725 O O . TYR A 1 111 ? 7.703 -0.088 -6.047 1.00 1.20 2123 TYR A O 5
ATOM 5743 N N . SER A 1 112 ? 9.418 1.129 -5.264 1.00 1.07 2124 SER A N 5
ATOM 5744 C CA . SER A 1 112 ? 10.426 0.522 -6.121 1.00 1.29 2124 SER A CA 5
ATOM 5745 C C . SER A 1 112 ? 11.800 0.734 -5.499 1.00 1.24 2124 SER A C 5
ATOM 5746 O O . SER A 1 112 ? 11.929 1.561 -4.597 1.00 1.31 2124 SER A O 5
ATOM 5754 N N . PRO A 1 113 ? 12.830 -0.015 -5.935 1.00 1.46 2125 PRO A N 5
ATOM 5755 C CA . PRO A 1 113 ? 14.197 0.147 -5.428 1.00 1.71 2125 PRO A CA 5
ATOM 5756 C C . PRO A 1 113 ? 14.617 1.615 -5.334 1.00 1.73 2125 PRO A C 5
ATOM 5757 O O . PRO A 1 113 ? 15.098 2.069 -4.290 1.00 2.16 2125 PRO A O 5
ATOM 5768 N N . GLU A 1 114 ? 14.400 2.361 -6.413 1.00 1.86 2126 GLU A N 5
ATOM 5769 C CA . GLU A 1 114 ? 14.753 3.774 -6.452 1.00 2.08 2126 GLU A CA 5
ATOM 5770 C C . GLU A 1 114 ? 13.664 4.623 -5.788 1.00 1.98 2126 GLU A C 5
ATOM 5771 O O . GLU A 1 114 ? 13.051 5.488 -6.413 1.00 2.37 2126 GLU A O 5
ATOM 5783 N N . PHE A 1 115 ? 13.415 4.337 -4.523 1.00 2.04 2127 PHE A N 5
ATOM 5784 C CA . PHE A 1 115 ? 12.492 5.114 -3.714 1.00 2.23 2127 PHE A CA 5
ATOM 5785 C C . PHE A 1 115 ? 13.194 5.554 -2.436 1.00 2.57 2127 PHE A C 5
ATOM 5786 O O . PHE A 1 115 ? 13.738 4.716 -1.711 1.00 3.09 2127 PHE A O 5
ATOM 5803 N N . THR A 1 116 ? 13.200 6.865 -2.183 1.00 2.82 2128 THR A N 5
ATOM 5804 C CA . THR A 1 116 ? 13.851 7.459 -1.007 1.00 3.38 2128 THR A CA 5
ATOM 5805 C C . THR A 1 116 ? 15.300 6.964 -0.847 1.00 2.89 2128 THR A C 5
ATOM 5806 O O . THR A 1 116 ? 15.969 6.661 -1.842 1.00 3.03 2128 THR A O 5
ATOM 5817 N N . LYS A 1 117 ? 15.774 6.897 0.407 1.00 2.90 2129 LYS A N 5
ATOM 5818 C CA . LYS A 1 117 ? 17.124 6.417 0.744 1.00 2.79 2129 LYS A CA 5
ATOM 5819 C C . LYS A 1 117 ? 18.187 7.443 0.383 1.00 3.43 2129 LYS A C 5
ATOM 5820 O O . LYS A 1 117 ? 17.885 8.575 -0.005 1.00 3.99 2129 LYS A O 5
ATOM 5839 N N . VAL A 1 118 ? 19.434 7.031 0.519 1.00 3.76 2130 VAL A N 5
ATOM 5840 C CA . VAL A 1 118 ? 20.555 7.864 0.162 1.00 4.65 2130 VAL A CA 5
ATOM 5841 C C . VAL A 1 118 ? 21.232 7.328 -1.096 1.00 5.15 2130 VAL A C 5
ATOM 5842 O O . VAL A 1 118 ? 21.175 8.013 -2.137 1.00 5.63 2130 VAL A O 5
ATOM 5856 N N . GLN A 1 41 ? -3.648 6.775 8.482 1.00 4.90 2053 GLN A N 6
ATOM 5857 C CA . GLN A 1 41 ? -3.943 7.856 7.513 1.00 4.58 2053 GLN A CA 6
ATOM 5858 C C . GLN A 1 41 ? -4.899 7.361 6.429 1.00 3.90 2053 GLN A C 6
ATOM 5859 O O . GLN A 1 41 ? -5.796 8.090 6.000 1.00 4.20 2053 GLN A O 6
ATOM 5873 N N . GLY A 1 42 ? -4.700 6.126 5.979 1.00 3.41 2054 GLY A N 6
ATOM 5874 C CA . GLY A 1 42 ? -5.599 5.540 5.002 1.00 3.09 2054 GLY A CA 6
ATOM 5875 C C . GLY A 1 42 ? -5.250 5.929 3.582 1.00 2.21 2054 GLY A C 6
ATOM 5876 O O . GLY A 1 42 ? -4.859 5.085 2.774 1.00 2.29 2054 GLY A O 6
ATOM 5880 N N . GLY A 1 43 ? -5.387 7.210 3.288 1.00 1.77 2055 GLY A N 6
ATOM 5881 C CA . GLY A 1 43 ? -5.105 7.717 1.962 1.00 1.45 2055 GLY A CA 6
ATOM 5882 C C . GLY A 1 43 ? -5.698 9.092 1.772 1.00 1.28 2055 GLY A C 6
ATOM 5883 O O . GLY A 1 43 ? -4.975 10.082 1.672 1.00 1.66 2055 GLY A O 6
ATOM 5887 N N . ASP A 1 44 ? -7.019 9.156 1.736 1.00 1.08 2056 ASP A N 6
ATOM 5888 C CA . ASP A 1 44 ? -7.722 10.429 1.692 1.00 1.00 2056 ASP A CA 6
ATOM 5889 C C . ASP A 1 44 ? -8.639 10.563 2.895 1.00 1.03 2056 ASP A C 6
ATOM 5890 O O . ASP A 1 44 ? -9.713 9.970 2.931 1.00 1.04 2056 ASP A O 6
ATOM 5899 N N . PRO A 1 45 ? -8.228 11.340 3.908 1.00 1.20 2057 PRO A N 6
ATOM 5900 C CA . PRO A 1 45 ? -9.046 11.562 5.103 1.00 1.36 2057 PRO A CA 6
ATOM 5901 C C . PRO A 1 45 ? -10.294 12.388 4.793 1.00 1.24 2057 PRO A C 6
ATOM 5902 O O . PRO A 1 45 ? -11.185 12.529 5.629 1.00 1.34 2057 PRO A O 6
ATOM 5913 N N . LEU A 1 46 ? -10.346 12.929 3.581 1.00 1.18 2058 LEU A N 6
ATOM 5914 C CA . LEU A 1 46 ? -11.503 13.686 3.126 1.00 1.17 2058 LEU A CA 6
ATOM 5915 C C . LEU A 1 46 ? -12.560 12.742 2.568 1.00 1.00 2058 LEU A C 6
ATOM 5916 O O . LEU A 1 46 ? -13.732 13.099 2.462 1.00 1.06 2058 LEU A O 6
ATOM 5932 N N . VAL A 1 47 ? -12.140 11.527 2.227 1.00 0.86 2059 VAL A N 6
ATOM 5933 C CA . VAL A 1 47 ? -13.030 10.544 1.636 1.00 0.74 2059 VAL A CA 6
ATOM 5934 C C . VAL A 1 47 ? -12.745 9.184 2.238 1.00 0.66 2059 VAL A C 6
ATOM 5935 O O . VAL A 1 47 ? -11.894 8.445 1.739 1.00 0.62 2059 VAL A O 6
ATOM 5948 N N . PRO A 1 48 ? -13.426 8.848 3.334 1.00 0.71 2060 PRO A N 6
ATOM 5949 C CA . PRO A 1 48 ? -13.247 7.562 4.000 1.00 0.72 2060 PRO A CA 6
ATOM 5950 C C . PRO A 1 48 ? -13.419 6.396 3.028 1.00 0.59 2060 PRO A C 6
ATOM 5951 O O . PRO A 1 48 ? -14.466 6.253 2.391 1.00 0.58 2060 PRO A O 6
ATOM 5962 N N . ILE A 1 49 ? -12.362 5.598 2.910 1.00 0.62 2061 ILE A N 6
ATOM 5963 C CA . ILE A 1 49 ? -12.309 4.480 1.969 1.00 0.56 2061 ILE A CA 6
ATOM 5964 C C . ILE A 1 49 ? -13.548 3.592 2.077 1.00 0.51 2061 ILE A C 6
ATOM 5965 O O . ILE A 1 49 ? -13.990 3.247 3.174 1.00 0.57 2061 ILE A O 6
ATOM 5981 N N . ASP A 1 50 ? -14.096 3.236 0.923 1.00 0.45 2062 ASP A N 6
ATOM 5982 C CA . ASP A 1 50 ? -15.317 2.446 0.858 1.00 0.43 2062 ASP A CA 6
ATOM 5983 C C . ASP A 1 50 ? -15.028 0.983 1.164 1.00 0.43 2062 ASP A C 6
ATOM 5984 O O . ASP A 1 50 ? -14.129 0.384 0.580 1.00 0.43 2062 ASP A O 6
ATOM 5993 N N . GLU A 1 51 ? -15.802 0.406 2.064 1.00 0.47 2063 GLU A N 6
ATOM 5994 C CA . GLU A 1 51 ? -15.539 -0.947 2.529 1.00 0.52 2063 GLU A CA 6
ATOM 5995 C C . GLU A 1 51 ? -16.200 -2.000 1.645 1.00 0.51 2063 GLU A C 6
ATOM 5996 O O . GLU A 1 51 ? -15.949 -3.197 1.805 1.00 0.58 2063 GLU A O 6
ATOM 6008 N N . THR A 1 52 ? -17.036 -1.572 0.712 1.00 0.49 2064 THR A N 6
ATOM 6009 C CA . THR A 1 52 ? -17.732 -2.517 -0.144 1.00 0.54 2064 THR A CA 6
ATOM 6010 C C . THR A 1 52 ? -17.089 -2.613 -1.528 1.00 0.50 2064 THR A C 6
ATOM 6011 O O . THR A 1 52 ? -17.543 -3.379 -2.380 1.00 0.59 2064 THR A O 6
ATOM 6022 N N . VAL A 1 53 ? -16.015 -1.860 -1.740 1.00 0.44 2065 VAL A N 6
ATOM 6023 C CA . VAL A 1 53 ? -15.278 -1.923 -3.001 1.00 0.43 2065 VAL A CA 6
ATOM 6024 C C . VAL A 1 53 ? -14.135 -2.927 -2.902 1.00 0.37 2065 VAL A C 6
ATOM 6025 O O . VAL A 1 53 ? -14.006 -3.626 -1.896 1.00 0.46 2065 VAL A O 6
ATOM 6038 N N . GLU A 1 54 ? -13.317 -2.997 -3.948 1.00 0.34 2066 GLU A N 6
ATOM 6039 C CA . GLU A 1 54 ? -12.175 -3.903 -3.973 1.00 0.32 2066 GLU A CA 6
ATOM 6040 C C . GLU A 1 54 ? -10.884 -3.186 -3.583 1.00 0.26 2066 GLU A C 6
ATOM 6041 O O . GLU A 1 54 ? -10.369 -2.335 -4.324 1.00 0.28 2066 GLU A O 6
ATOM 6053 N N . PRO A 1 55 ? -10.375 -3.479 -2.384 1.00 0.27 2067 PRO A N 6
ATOM 6054 C CA . PRO A 1 55 ? -9.042 -3.097 -1.966 1.00 0.30 2067 PRO A CA 6
ATOM 6055 C C . PRO A 1 55 ? -8.042 -4.218 -2.244 1.00 0.28 2067 PRO A C 6
ATOM 6056 O O . PRO A 1 55 ? -8.067 -5.257 -1.583 1.00 0.34 2067 PRO A O 6
ATOM 6067 N N . THR A 1 56 ? -7.176 -4.013 -3.226 1.00 0.29 2068 THR A N 6
ATOM 6068 C CA . THR A 1 56 ? -6.212 -5.031 -3.627 1.00 0.32 2068 THR A CA 6
ATOM 6069 C C . THR A 1 56 ? -4.937 -4.387 -4.144 1.00 0.39 2068 THR A C 6
ATOM 6070 O O . THR A 1 56 ? -4.972 -3.328 -4.765 1.00 0.70 2068 THR A O 6
ATOM 6081 N N . PHE A 1 57 ? -3.810 -5.028 -3.898 1.00 0.25 2069 PHE A N 6
ATOM 6082 C CA . PHE A 1 57 ? -2.549 -4.540 -4.422 1.00 0.26 2069 PHE A CA 6
ATOM 6083 C C . PHE A 1 57 ? -2.551 -4.790 -5.916 1.00 0.27 2069 PHE A C 6
ATOM 6084 O O . PHE A 1 57 ? -3.150 -5.757 -6.376 1.00 0.31 2069 PHE A O 6
ATOM 6101 N N . GLU A 1 58 ? -1.887 -3.919 -6.663 1.00 0.30 2070 GLU A N 6
ATOM 6102 C CA . GLU A 1 58 ? -2.066 -3.853 -8.110 1.00 0.36 2070 GLU A CA 6
ATOM 6103 C C . GLU A 1 58 ? -1.680 -5.163 -8.807 1.00 0.36 2070 GLU A C 6
ATOM 6104 O O . GLU A 1 58 ? -2.099 -5.416 -9.936 1.00 0.44 2070 GLU A O 6
ATOM 6116 N N . ASP A 1 59 ? -0.890 -5.997 -8.130 1.00 0.40 2071 ASP A N 6
ATOM 6117 C CA . ASP A 1 59 ? -0.484 -7.292 -8.683 1.00 0.53 2071 ASP A CA 6
ATOM 6118 C C . ASP A 1 59 ? -1.450 -8.397 -8.263 1.00 0.50 2071 ASP A C 6
ATOM 6119 O O . ASP A 1 59 ? -1.257 -9.562 -8.607 1.00 0.62 2071 ASP A O 6
ATOM 6128 N N . GLY A 1 60 ? -2.482 -8.030 -7.517 1.00 0.43 2072 GLY A N 6
ATOM 6129 C CA . GLY A 1 60 ? -3.418 -9.013 -7.007 1.00 0.48 2072 GLY A CA 6
ATOM 6130 C C . GLY A 1 60 ? -2.971 -9.587 -5.679 1.00 0.48 2072 GLY A C 6
ATOM 6131 O O . GLY A 1 60 ? -3.338 -10.704 -5.315 1.00 0.63 2072 GLY A O 6
ATOM 6135 N N . SER A 1 61 ? -2.173 -8.822 -4.949 1.00 0.37 2073 SER A N 6
ATOM 6136 C CA . SER A 1 61 ? -1.661 -9.266 -3.662 1.00 0.38 2073 SER A CA 6
ATOM 6137 C C . SER A 1 61 ? -2.544 -8.750 -2.528 1.00 0.35 2073 SER A C 6
ATOM 6138 O O . SER A 1 61 ? -3.209 -7.718 -2.663 1.00 0.38 2073 SER A O 6
ATOM 6146 N N . LYS A 1 62 ? -2.567 -9.487 -1.425 1.00 0.35 2074 LYS A N 6
ATOM 6147 C CA . LYS A 1 62 ? -3.365 -9.118 -0.263 1.00 0.34 2074 LYS A CA 6
ATOM 6148 C C . LYS A 1 62 ? -2.462 -8.718 0.904 1.00 0.34 2074 LYS A C 6
ATOM 6149 O O . LYS A 1 62 ? -2.885 -8.006 1.814 1.00 0.42 2074 LYS A O 6
ATOM 6168 N N . GLU A 1 63 ? -1.222 -9.184 0.875 1.00 0.33 2075 GLU A N 6
ATOM 6169 C CA . GLU A 1 63 ? -0.222 -8.768 1.847 1.00 0.32 2075 GLU A CA 6
ATOM 6170 C C . GLU A 1 63 ? 1.145 -8.677 1.189 1.00 0.34 2075 GLU A C 6
ATOM 6171 O O . GLU A 1 63 ? 1.474 -9.457 0.296 1.00 0.47 2075 GLU A O 6
ATOM 6183 N N . LYS A 1 64 ? 1.921 -7.706 1.629 1.00 0.35 2076 LYS A N 6
ATOM 6184 C CA . LYS A 1 64 ? 3.255 -7.482 1.111 1.00 0.38 2076 LYS A CA 6
ATOM 6185 C C . LYS A 1 64 ? 4.190 -7.129 2.254 1.00 0.37 2076 LYS A C 6
ATOM 6186 O O . LYS A 1 64 ? 4.089 -6.042 2.828 1.00 0.37 2076 LYS A O 6
ATOM 6205 N N . THR A 1 65 ? 5.071 -8.048 2.604 1.00 0.45 2077 THR A N 6
ATOM 6206 C CA . THR A 1 65 ? 6.027 -7.795 3.660 1.00 0.47 2077 THR A CA 6
ATOM 6207 C C . THR A 1 65 ? 7.455 -7.867 3.147 1.00 0.52 2077 THR A C 6
ATOM 6208 O O . THR A 1 65 ? 7.826 -8.790 2.419 1.00 0.63 2077 THR A O 6
ATOM 6219 N N . ILE A 1 66 ? 8.239 -6.875 3.524 1.00 0.51 2078 ILE A N 6
ATOM 6220 C CA . ILE A 1 66 ? 9.664 -6.869 3.264 1.00 0.60 2078 ILE A CA 6
ATOM 6221 C C . ILE A 1 66 ? 10.373 -6.395 4.525 1.00 0.60 2078 ILE A C 6
ATOM 6222 O O . ILE A 1 66 ? 10.056 -5.322 5.038 1.00 0.53 2078 ILE A O 6
ATOM 6238 N N . PRO A 1 67 ? 11.298 -7.205 5.064 1.00 0.72 2079 PRO A N 6
ATOM 6239 C CA . PRO A 1 67 ? 12.016 -6.875 6.300 1.00 0.79 2079 PRO A CA 6
ATOM 6240 C C . PRO A 1 67 ? 12.659 -5.493 6.249 1.00 0.74 2079 PRO A C 6
ATOM 6241 O O . PRO A 1 67 ? 13.628 -5.269 5.520 1.00 0.76 2079 PRO A O 6
ATOM 6252 N N . GLY A 1 68 ? 12.104 -4.571 7.023 1.00 0.73 2080 GLY A N 6
ATOM 6253 C CA . GLY A 1 68 ? 12.607 -3.215 7.051 1.00 0.76 2080 GLY A CA 6
ATOM 6254 C C . GLY A 1 68 ? 11.677 -2.240 6.357 1.00 0.70 2080 GLY A C 6
ATOM 6255 O O . GLY A 1 68 ? 11.702 -1.043 6.642 1.00 0.94 2080 GLY A O 6
ATOM 6259 N N . GLN A 1 69 ? 10.837 -2.756 5.467 1.00 0.54 2081 GLN A N 6
ATOM 6260 C CA . GLN A 1 69 ? 9.950 -1.917 4.667 1.00 0.53 2081 GLN A CA 6
ATOM 6261 C C . GLN A 1 69 ? 8.571 -1.835 5.310 1.00 0.50 2081 GLN A C 6
ATOM 6262 O O . GLN A 1 69 ? 7.875 -0.826 5.195 1.00 0.57 2081 GLN A O 6
ATOM 6276 N N . GLY A 1 70 ? 8.182 -2.906 5.984 1.00 0.47 2082 GLY A N 6
ATOM 6277 C CA . GLY A 1 70 ? 6.899 -2.936 6.653 1.00 0.50 2082 GLY A CA 6
ATOM 6278 C C . GLY A 1 70 ? 5.963 -3.956 6.045 1.00 0.40 2082 GLY A C 6
ATOM 6279 O O . GLY A 1 70 ? 6.410 -4.953 5.471 1.00 0.45 2082 GLY A O 6
ATOM 6283 N N . THR A 1 71 ? 4.666 -3.723 6.178 1.00 0.33 2083 THR A N 6
ATOM 6284 C CA . THR A 1 71 ? 3.669 -4.616 5.617 1.00 0.29 2083 THR A CA 6
ATOM 6285 C C . THR A 1 71 ? 2.408 -3.852 5.243 1.00 0.25 2083 THR A C 6
ATOM 6286 O O . THR A 1 71 ? 2.028 -2.872 5.891 1.00 0.30 2083 THR A O 6
ATOM 6297 N N . TYR A 1 72 ? 1.793 -4.292 4.169 1.00 0.28 2084 TYR A N 6
ATOM 6298 C CA . TYR A 1 72 ? 0.505 -3.791 3.757 1.00 0.34 2084 TYR A CA 6
ATOM 6299 C C . TYR A 1 72 ? -0.454 -4.972 3.741 1.00 0.32 2084 TYR A C 6
ATOM 6300 O O . TYR A 1 72 ? -0.155 -5.992 3.122 1.00 0.29 2084 TYR A O 6
ATOM 6318 N N . THR A 1 73 ? -1.567 -4.870 4.454 1.00 0.39 2085 THR A N 6
ATOM 6319 C CA . THR A 1 73 ? -2.476 -6.003 4.576 1.00 0.40 2085 THR A CA 6
ATOM 6320 C C . THR A 1 73 ? -3.917 -5.634 4.246 1.00 0.41 2085 THR A C 6
ATOM 6321 O O . THR A 1 73 ? -4.425 -4.599 4.686 1.00 0.49 2085 THR A O 6
ATOM 6332 N N . ILE A 1 74 ? -4.560 -6.486 3.459 1.00 0.39 2086 ILE A N 6
ATOM 6333 C CA . ILE A 1 74 ? -5.991 -6.398 3.217 1.00 0.40 2086 ILE A CA 6
ATOM 6334 C C . ILE A 1 74 ? -6.642 -7.760 3.420 1.00 0.45 2086 ILE A C 6
ATOM 6335 O O . ILE A 1 74 ? -6.243 -8.754 2.811 1.00 0.55 2086 ILE A O 6
ATOM 6351 N N . VAL A 1 75 ? -7.627 -7.801 4.298 1.00 0.49 2087 VAL A N 6
ATOM 6352 C CA . VAL A 1 75 ? -8.446 -8.984 4.469 1.00 0.59 2087 VAL A CA 6
ATOM 6353 C C . VAL A 1 75 ? -9.861 -8.683 3.984 1.00 0.58 2087 VAL A C 6
ATOM 6354 O O . VAL A 1 75 ? -10.296 -7.526 4.026 1.00 0.53 2087 VAL A O 6
ATOM 6367 N N . PRO A 1 76 ? -10.589 -9.717 3.509 1.00 0.66 2088 PRO A N 6
ATOM 6368 C CA . PRO A 1 76 ? -11.874 -9.565 2.790 1.00 0.68 2088 PRO A CA 6
ATOM 6369 C C . PRO A 1 76 ? -12.948 -8.784 3.548 1.00 0.66 2088 PRO A C 6
ATOM 6370 O O . PRO A 1 76 ? -14.014 -8.504 2.998 1.00 0.69 2088 PRO A O 6
ATOM 6381 N N . ASP A 1 77 ? -12.679 -8.437 4.800 1.00 0.67 2089 ASP A N 6
ATOM 6382 C CA . ASP A 1 77 ? -13.595 -7.610 5.574 1.00 0.73 2089 ASP A CA 6
ATOM 6383 C C . ASP A 1 77 ? -13.664 -6.205 4.982 1.00 0.66 2089 ASP A C 6
ATOM 6384 O O . ASP A 1 77 ? -14.656 -5.492 5.147 1.00 0.73 2089 ASP A O 6
ATOM 6393 N N . GLY A 1 78 ? -12.608 -5.826 4.272 1.00 0.59 2090 GLY A N 6
ATOM 6394 C CA . GLY A 1 78 ? -12.555 -4.517 3.652 1.00 0.63 2090 GLY A CA 6
ATOM 6395 C C . GLY A 1 78 ? -11.653 -3.564 4.404 1.00 0.70 2090 GLY A C 6
ATOM 6396 O O . GLY A 1 78 ? -11.751 -2.349 4.242 1.00 0.83 2090 GLY A O 6
ATOM 6400 N N . THR A 1 79 ? -10.760 -4.117 5.210 1.00 0.70 2091 THR A N 6
ATOM 6401 C CA . THR A 1 79 ? -9.878 -3.308 6.034 1.00 0.79 2091 THR A CA 6
ATOM 6402 C C . THR A 1 79 ? -8.440 -3.402 5.535 1.00 0.60 2091 THR A C 6
ATOM 6403 O O . THR A 1 79 ? -7.897 -4.499 5.363 1.00 0.59 2091 THR A O 6
ATOM 6414 N N . VAL A 1 80 ? -7.834 -2.247 5.283 1.00 0.60 2092 VAL A N 6
ATOM 6415 C CA . VAL A 1 80 ? -6.475 -2.187 4.765 1.00 0.54 2092 VAL A CA 6
ATOM 6416 C C . VAL A 1 80 ? -5.656 -1.177 5.546 1.00 0.55 2092 VAL A C 6
ATOM 6417 O O . VAL A 1 80 ? -6.136 -0.087 5.858 1.00 0.78 2092 VAL A O 6
ATOM 6430 N N . THR A 1 81 ? -4.431 -1.535 5.862 1.00 0.47 2093 THR A N 6
ATOM 6431 C CA . THR A 1 81 ? -3.521 -0.602 6.485 1.00 0.53 2093 THR A CA 6
ATOM 6432 C C . THR A 1 81 ? -2.297 -0.393 5.603 1.00 0.44 2093 THR A C 6
ATOM 6433 O O . THR A 1 81 ? -1.570 -1.340 5.288 1.00 0.41 2093 THR A O 6
ATOM 6444 N N . PHE A 1 82 ? -2.096 0.840 5.159 1.00 0.46 2094 PHE A N 6
ATOM 6445 C CA . PHE A 1 82 ? -0.888 1.179 4.431 1.00 0.42 2094 PHE A CA 6
ATOM 6446 C C . PHE A 1 82 ? 0.205 1.519 5.433 1.00 0.43 2094 PHE A C 6
ATOM 6447 O O . PHE A 1 82 ? 0.263 2.642 5.933 1.00 0.52 2094 PHE A O 6
ATOM 6464 N N . THR A 1 83 ? 1.063 0.549 5.740 1.00 0.37 2095 THR A N 6
ATOM 6465 C CA . THR A 1 83 ? 2.119 0.764 6.714 1.00 0.39 2095 THR A CA 6
ATOM 6466 C C . THR A 1 83 ? 3.497 0.640 6.057 1.00 0.37 2095 THR A C 6
ATOM 6467 O O . THR A 1 83 ? 4.094 -0.438 6.033 1.00 0.37 2095 THR A O 6
ATOM 6478 N N . PRO A 1 84 ? 4.004 1.750 5.497 1.00 0.50 2096 PRO A N 6
ATOM 6479 C CA . PRO A 1 84 ? 5.327 1.809 4.896 1.00 0.61 2096 PRO A CA 6
ATOM 6480 C C . PRO A 1 84 ? 6.397 2.268 5.886 1.00 0.69 2096 PRO A C 6
ATOM 6481 O O . PRO A 1 84 ? 6.085 2.716 6.992 1.00 0.81 2096 PRO A O 6
ATOM 6492 N N . ASP A 1 85 ? 7.654 2.148 5.486 1.00 0.89 2097 ASP A N 6
ATOM 6493 C CA . ASP A 1 85 ? 8.757 2.711 6.251 1.00 1.14 2097 ASP A CA 6
ATOM 6494 C C . ASP A 1 85 ? 9.469 3.748 5.397 1.00 1.37 2097 ASP A C 6
ATOM 6495 O O . ASP A 1 85 ? 10.185 3.405 4.457 1.00 1.39 2097 ASP A O 6
ATOM 6504 N N . LYS A 1 86 ? 9.263 5.012 5.729 1.00 1.89 2098 LYS A N 6
ATOM 6505 C CA . LYS A 1 86 ? 9.729 6.118 4.897 1.00 2.37 2098 LYS A CA 6
ATOM 6506 C C . LYS A 1 86 ? 11.248 6.249 4.911 1.00 2.32 2098 LYS A C 6
ATOM 6507 O O . LYS A 1 86 ? 11.816 7.005 4.121 1.00 2.66 2098 LYS A O 6
ATOM 6526 N N . GLN A 1 87 ? 11.906 5.517 5.800 1.00 2.03 2099 GLN A N 6
ATOM 6527 C CA . GLN A 1 87 ? 13.345 5.644 5.960 1.00 2.09 2099 GLN A CA 6
ATOM 6528 C C . GLN A 1 87 ? 14.065 4.398 5.459 1.00 1.67 2099 GLN A C 6
ATOM 6529 O O . GLN A 1 87 ? 15.275 4.251 5.648 1.00 1.81 2099 GLN A O 6
ATOM 6543 N N . PHE A 1 88 ? 13.332 3.509 4.812 1.00 1.40 2100 PHE A N 6
ATOM 6544 C CA . PHE A 1 88 ? 13.919 2.280 4.308 1.00 1.20 2100 PHE A CA 6
ATOM 6545 C C . PHE A 1 88 ? 14.448 2.471 2.890 1.00 1.31 2100 PHE A C 6
ATOM 6546 O O . PHE A 1 88 ? 13.821 2.059 1.915 1.00 1.72 2100 PHE A O 6
ATOM 6563 N N . VAL A 1 89 ? 15.597 3.115 2.780 1.00 1.55 2101 VAL A N 6
ATOM 6564 C CA . VAL A 1 89 ? 16.260 3.247 1.497 1.00 1.92 2101 VAL A CA 6
ATOM 6565 C C . VAL A 1 89 ? 17.441 2.287 1.417 1.00 2.31 2101 VAL A C 6
ATOM 6566 O O . VAL A 1 89 ? 18.316 2.275 2.288 1.00 2.68 2101 VAL A O 6
ATOM 6579 N N . GLY A 1 90 ? 17.437 1.464 0.384 1.00 2.55 2102 GLY A N 6
ATOM 6580 C CA . GLY A 1 90 ? 18.468 0.465 0.210 1.00 3.15 2102 GLY A CA 6
ATOM 6581 C C . GLY A 1 90 ? 18.052 -0.573 -0.807 1.00 3.22 2102 GLY A C 6
ATOM 6582 O O . GLY A 1 90 ? 18.423 -0.488 -1.977 1.00 3.84 2102 GLY A O 6
ATOM 6586 N N . LYS A 1 91 ? 17.264 -1.543 -0.371 1.00 2.91 2103 LYS A N 6
ATOM 6587 C CA . LYS A 1 91 ? 16.727 -2.543 -1.281 1.00 3.06 2103 LYS A CA 6
ATOM 6588 C C . LYS A 1 91 ? 15.275 -2.875 -0.925 1.00 2.39 2103 LYS A C 6
ATOM 6589 O O . LYS A 1 91 ? 14.994 -3.901 -0.304 1.00 2.33 2103 LYS A O 6
ATOM 6608 N N . PRO A 1 92 ? 14.338 -1.986 -1.285 1.00 2.06 2104 PRO A N 6
ATOM 6609 C CA . PRO A 1 92 ? 12.907 -2.227 -1.129 1.00 1.50 2104 PRO A CA 6
ATOM 6610 C C . PRO A 1 92 ? 12.361 -3.095 -2.259 1.00 1.35 2104 PRO A C 6
ATOM 6611 O O . PRO A 1 92 ? 13.052 -3.354 -3.250 1.00 1.62 2104 PRO A O 6
ATOM 6622 N N . ASP A 1 93 ? 11.131 -3.553 -2.110 1.00 1.04 2105 ASP A N 6
ATOM 6623 C CA . ASP A 1 93 ? 10.492 -4.359 -3.141 1.00 0.98 2105 ASP A CA 6
ATOM 6624 C C . ASP A 1 93 ? 9.494 -3.517 -3.923 1.00 0.79 2105 ASP A C 6
ATOM 6625 O O . ASP A 1 93 ? 8.618 -2.884 -3.331 1.00 0.78 2105 ASP A O 6
ATOM 6634 N N . PRO A 1 94 ? 9.635 -3.475 -5.259 1.00 0.77 2106 PRO A N 6
ATOM 6635 C CA . PRO A 1 94 ? 8.732 -2.714 -6.128 1.00 0.73 2106 PRO A CA 6
ATOM 6636 C C . PRO A 1 94 ? 7.301 -3.238 -6.061 1.00 0.61 2106 PRO A C 6
ATOM 6637 O O . PRO A 1 94 ? 6.978 -4.277 -6.637 1.00 0.74 2106 PRO A O 6
ATOM 6648 N N . VAL A 1 95 ? 6.450 -2.519 -5.348 1.00 0.48 2107 VAL A N 6
ATOM 6649 C CA . VAL A 1 95 ? 5.077 -2.942 -5.155 1.00 0.37 2107 VAL A CA 6
ATOM 6650 C C . VAL A 1 95 ? 4.125 -1.751 -5.202 1.00 0.35 2107 VAL A C 6
ATOM 6651 O O . VAL A 1 95 ? 4.387 -0.701 -4.605 1.00 0.60 2107 VAL A O 6
ATOM 6664 N N . THR A 1 96 ? 3.043 -1.913 -5.941 1.00 0.32 2108 THR A N 6
ATOM 6665 C CA . THR A 1 96 ? 1.978 -0.935 -5.965 1.00 0.30 2108 THR A CA 6
ATOM 6666 C C . THR A 1 96 ? 0.810 -1.418 -5.111 1.00 0.30 2108 THR A C 6
ATOM 6667 O O . THR A 1 96 ? 0.102 -2.365 -5.469 1.00 0.33 2108 THR A O 6
ATOM 6678 N N . VAL A 1 97 ? 0.627 -0.771 -3.975 1.00 0.38 2109 VAL A N 6
ATOM 6679 C CA . VAL A 1 97 ? -0.438 -1.116 -3.048 1.00 0.46 2109 VAL A CA 6
ATOM 6680 C C . VAL A 1 97 ? -1.670 -0.288 -3.387 1.00 0.52 2109 VAL A C 6
ATOM 6681 O O . VAL A 1 97 ? -1.591 0.935 -3.408 1.00 0.61 2109 VAL A O 6
ATOM 6694 N N . LYS A 1 98 ? -2.800 -0.936 -3.659 1.00 0.53 2110 LYS A N 6
ATOM 6695 C CA . LYS A 1 98 ? -3.943 -0.227 -4.209 1.00 0.63 2110 LYS A CA 6
ATOM 6696 C C . LYS A 1 98 ? -5.228 -0.511 -3.431 1.00 0.70 2110 LYS A C 6
ATOM 6697 O O . LYS A 1 98 ? -5.392 -1.571 -2.830 1.00 0.99 2110 LYS A O 6
ATOM 6716 N N . ARG A 1 99 ? -6.105 0.480 -3.420 1.00 0.52 2111 ARG A N 6
ATOM 6717 C CA . ARG A 1 99 ? -7.491 0.313 -3.008 1.00 0.54 2111 ARG A CA 6
ATOM 6718 C C . ARG A 1 99 ? -8.265 1.550 -3.427 1.00 0.44 2111 ARG A C 6
ATOM 6719 O O . ARG A 1 99 ? -7.759 2.664 -3.314 1.00 0.47 2111 ARG A O 6
ATOM 6740 N N . VAL A 1 100 ? -9.466 1.363 -3.940 1.00 0.35 2112 VAL A N 6
ATOM 6741 C CA . VAL A 1 100 ? -10.230 2.491 -4.456 1.00 0.28 2112 VAL A CA 6
ATOM 6742 C C . VAL A 1 100 ? -11.247 2.973 -3.429 1.00 0.25 2112 VAL A C 6
ATOM 6743 O O . VAL A 1 100 ? -11.734 2.198 -2.612 1.00 0.29 2112 VAL A O 6
ATOM 6756 N N . ASP A 1 101 ? -11.529 4.268 -3.456 1.00 0.26 2113 ASP A N 6
ATOM 6757 C CA . ASP A 1 101 ? -12.472 4.865 -2.518 1.00 0.31 2113 ASP A CA 6
ATOM 6758 C C . ASP A 1 101 ? -13.869 4.924 -3.131 1.00 0.33 2113 ASP A C 6
ATOM 6759 O O . ASP A 1 101 ? -14.115 4.322 -4.179 1.00 0.34 2113 ASP A O 6
ATOM 6768 N N . LYS A 1 102 ? -14.776 5.648 -2.487 1.00 0.40 2114 LYS A N 6
ATOM 6769 C CA . LYS A 1 102 ? -16.147 5.778 -2.972 1.00 0.46 2114 LYS A CA 6
ATOM 6770 C C . LYS A 1 102 ? -16.193 6.467 -4.339 1.00 0.52 2114 LYS A C 6
ATOM 6771 O O . LYS A 1 102 ? -17.054 6.166 -5.166 1.00 0.65 2114 LYS A O 6
ATOM 6790 N N . ASN A 1 103 ? -15.257 7.382 -4.577 1.00 0.52 2115 ASN A N 6
ATOM 6791 C CA . ASN A 1 103 ? -15.154 8.055 -5.872 1.00 0.60 2115 ASN A CA 6
ATOM 6792 C C . ASN A 1 103 ? -14.496 7.142 -6.900 1.00 0.54 2115 ASN A C 6
ATOM 6793 O O . ASN A 1 103 ? -14.545 7.403 -8.102 1.00 0.70 2115 ASN A O 6
ATOM 6804 N N . GLY A 1 104 ? -13.868 6.078 -6.419 1.00 0.38 2116 GLY A N 6
ATOM 6805 C CA . GLY A 1 104 ? -13.203 5.143 -7.304 1.00 0.39 2116 GLY A CA 6
ATOM 6806 C C . GLY A 1 104 ? -11.746 5.490 -7.517 1.00 0.38 2116 GLY A C 6
ATOM 6807 O O . GLY A 1 104 ? -11.093 4.941 -8.403 1.00 0.44 2116 GLY A O 6
ATOM 6811 N N . THR A 1 105 ? -11.234 6.397 -6.700 1.00 0.36 2117 THR A N 6
ATOM 6812 C CA . THR A 1 105 ? -9.849 6.817 -6.797 1.00 0.38 2117 THR A CA 6
ATOM 6813 C C . THR A 1 105 ? -8.956 5.869 -6.000 1.00 0.33 2117 THR A C 6
ATOM 6814 O O . THR A 1 105 ? -9.154 5.682 -4.798 1.00 0.33 2117 THR A O 6
ATOM 6825 N N . PRO A 1 106 ? -7.980 5.232 -6.659 1.00 0.38 2118 PRO A N 6
ATOM 6826 C CA . PRO A 1 106 ? -7.073 4.304 -5.998 1.00 0.40 2118 PRO A CA 6
ATOM 6827 C C . PRO A 1 106 ? -6.030 5.013 -5.139 1.00 0.35 2118 PRO A C 6
ATOM 6828 O O . PRO A 1 106 ? -5.111 5.647 -5.658 1.00 0.39 2118 PRO A O 6
ATOM 6839 N N . VAL A 1 107 ? -6.182 4.916 -3.825 1.00 0.33 2119 VAL A N 6
ATOM 6840 C CA . VAL A 1 107 ? -5.131 5.347 -2.919 1.00 0.33 2119 VAL A CA 6
ATOM 6841 C C . VAL A 1 107 ? -4.032 4.305 -2.958 1.00 0.36 2119 VAL A C 6
ATOM 6842 O O . VAL A 1 107 ? -4.229 3.153 -2.568 1.00 0.39 2119 VAL A O 6
ATOM 6855 N N . THR A 1 108 ? -2.897 4.694 -3.501 1.00 0.39 2120 THR A N 6
ATOM 6856 C CA . THR A 1 108 ? -1.854 3.743 -3.800 1.00 0.44 2120 THR A CA 6
ATOM 6857 C C . THR A 1 108 ? -0.520 4.151 -3.207 1.00 0.53 2120 THR A C 6
ATOM 6858 O O . THR A 1 108 ? -0.294 5.315 -2.873 1.00 0.67 2120 THR A O 6
ATOM 6869 N N . ALA A 1 109 ? 0.347 3.169 -3.066 1.00 0.53 2121 ALA A N 6
ATOM 6870 C CA . ALA A 1 109 ? 1.733 3.403 -2.728 1.00 0.65 2121 ALA A CA 6
ATOM 6871 C C . ALA A 1 109 ? 2.588 2.662 -3.738 1.00 0.73 2121 ALA A C 6
ATOM 6872 O O . ALA A 1 109 ? 2.382 1.468 -3.959 1.00 0.69 2121 ALA A O 6
ATOM 6879 N N . THR A 1 110 ? 3.527 3.355 -4.357 1.00 0.98 2122 THR A N 6
ATOM 6880 C CA . THR A 1 110 ? 4.328 2.757 -5.410 1.00 1.15 2122 THR A CA 6
ATOM 6881 C C . THR A 1 110 ? 5.790 2.676 -5.008 1.00 0.99 2122 THR A C 6
ATOM 6882 O O . THR A 1 110 ? 6.531 3.657 -5.092 1.00 1.22 2122 THR A O 6
ATOM 6893 N N . TYR A 1 111 ? 6.198 1.500 -4.568 1.00 0.85 2123 TYR A N 6
ATOM 6894 C CA . TYR A 1 111 ? 7.568 1.277 -4.152 1.00 0.77 2123 TYR A CA 6
ATOM 6895 C C . TYR A 1 111 ? 8.423 0.815 -5.315 1.00 0.94 2123 TYR A C 6
ATOM 6896 O O . TYR A 1 111 ? 7.924 0.202 -6.260 1.00 1.20 2123 TYR A O 6
ATOM 6914 N N . SER A 1 112 ? 9.707 1.120 -5.246 1.00 1.07 2124 SER A N 6
ATOM 6915 C CA . SER A 1 112 ? 10.629 0.778 -6.311 1.00 1.29 2124 SER A CA 6
ATOM 6916 C C . SER A 1 112 ? 12.023 0.496 -5.745 1.00 1.24 2124 SER A C 6
ATOM 6917 O O . SER A 1 112 ? 12.265 0.767 -4.567 1.00 1.31 2124 SER A O 6
ATOM 6925 N N . PRO A 1 113 ? 12.949 -0.073 -6.547 1.00 1.46 2125 PRO A N 6
ATOM 6926 C CA . PRO A 1 113 ? 14.316 -0.372 -6.091 1.00 1.71 2125 PRO A CA 6
ATOM 6927 C C . PRO A 1 113 ? 15.004 0.829 -5.438 1.00 1.73 2125 PRO A C 6
ATOM 6928 O O . PRO A 1 113 ? 15.697 0.685 -4.427 1.00 2.16 2125 PRO A O 6
ATOM 6939 N N . GLU A 1 114 ? 14.813 2.009 -6.012 1.00 1.86 2126 GLU A N 6
ATOM 6940 C CA . GLU A 1 114 ? 15.407 3.223 -5.469 1.00 2.08 2126 GLU A CA 6
ATOM 6941 C C . GLU A 1 114 ? 14.451 3.893 -4.485 1.00 1.98 2126 GLU A C 6
ATOM 6942 O O . GLU A 1 114 ? 14.804 4.143 -3.331 1.00 2.37 2126 GLU A O 6
ATOM 6954 N N . PHE A 1 115 ? 13.238 4.160 -4.962 1.00 2.04 2127 PHE A N 6
ATOM 6955 C CA . PHE A 1 115 ? 12.172 4.771 -4.167 1.00 2.23 2127 PHE A CA 6
ATOM 6956 C C . PHE A 1 115 ? 12.540 6.188 -3.714 1.00 2.57 2127 PHE A C 6
ATOM 6957 O O . PHE A 1 115 ? 12.341 7.151 -4.458 1.00 3.09 2127 PHE A O 6
ATOM 6974 N N . THR A 1 116 ? 13.082 6.311 -2.508 1.00 2.82 2128 THR A N 6
ATOM 6975 C CA . THR A 1 116 ? 13.419 7.605 -1.925 1.00 3.38 2128 THR A CA 6
ATOM 6976 C C . THR A 1 116 ? 14.396 7.397 -0.769 1.00 2.89 2128 THR A C 6
ATOM 6977 O O . THR A 1 116 ? 14.474 6.302 -0.217 1.00 3.03 2128 THR A O 6
ATOM 6988 N N . LYS A 1 117 ? 15.143 8.431 -0.414 1.00 2.90 2129 LYS A N 6
ATOM 6989 C CA . LYS A 1 117 ? 16.037 8.359 0.730 1.00 2.79 2129 LYS A CA 6
ATOM 6990 C C . LYS A 1 117 ? 15.751 9.498 1.695 1.00 3.43 2129 LYS A C 6
ATOM 6991 O O . LYS A 1 117 ? 14.883 10.334 1.444 1.00 3.99 2129 LYS A O 6
ATOM 7010 N N . VAL A 1 118 ? 16.491 9.532 2.790 1.00 3.76 2130 VAL A N 6
ATOM 7011 C CA . VAL A 1 118 ? 16.268 10.514 3.833 1.00 4.65 2130 VAL A CA 6
ATOM 7012 C C . VAL A 1 118 ? 17.551 11.280 4.123 1.00 5.15 2130 VAL A C 6
ATOM 7013 O O . VAL A 1 118 ? 17.654 12.452 3.714 1.00 5.63 2130 VAL A O 6
ATOM 7027 N N . GLN A 1 41 ? -1.697 6.242 6.999 1.00 4.90 2053 GLN A N 7
ATOM 7028 C CA . GLN A 1 41 ? -1.567 4.818 6.611 1.00 4.58 2053 GLN A CA 7
ATOM 7029 C C . GLN A 1 41 ? -2.578 4.463 5.525 1.00 3.90 2053 GLN A C 7
ATOM 7030 O O . GLN A 1 41 ? -3.223 3.412 5.574 1.00 4.20 2053 GLN A O 7
ATOM 7044 N N . GLY A 1 42 ? -2.705 5.339 4.539 1.00 3.41 2054 GLY A N 7
ATOM 7045 C CA . GLY A 1 42 ? -3.648 5.117 3.466 1.00 3.09 2054 GLY A CA 7
ATOM 7046 C C . GLY A 1 42 ? -3.462 6.104 2.337 1.00 2.21 2054 GLY A C 7
ATOM 7047 O O . GLY A 1 42 ? -2.744 5.827 1.377 1.00 2.29 2054 GLY A O 7
ATOM 7051 N N . GLY A 1 43 ? -4.096 7.262 2.457 1.00 1.77 2055 GLY A N 7
ATOM 7052 C CA . GLY A 1 43 ? -3.964 8.281 1.435 1.00 1.45 2055 GLY A CA 7
ATOM 7053 C C . GLY A 1 43 ? -5.279 8.949 1.096 1.00 1.28 2055 GLY A C 7
ATOM 7054 O O . GLY A 1 43 ? -5.304 9.935 0.364 1.00 1.66 2055 GLY A O 7
ATOM 7058 N N . ASP A 1 44 ? -6.373 8.403 1.611 1.00 1.08 2056 ASP A N 7
ATOM 7059 C CA . ASP A 1 44 ? -7.701 8.970 1.388 1.00 1.00 2056 ASP A CA 7
ATOM 7060 C C . ASP A 1 44 ? -8.075 9.935 2.512 1.00 1.03 2056 ASP A C 7
ATOM 7061 O O . ASP A 1 44 ? -8.628 9.539 3.534 1.00 1.04 2056 ASP A O 7
ATOM 7070 N N . PRO A 1 45 ? -7.851 11.238 2.302 1.00 1.20 2057 PRO A N 7
ATOM 7071 C CA . PRO A 1 45 ? -7.966 12.235 3.368 1.00 1.36 2057 PRO A CA 7
ATOM 7072 C C . PRO A 1 45 ? -9.405 12.441 3.825 1.00 1.24 2057 PRO A C 7
ATOM 7073 O O . PRO A 1 45 ? -9.708 12.351 5.014 1.00 1.34 2057 PRO A O 7
ATOM 7084 N N . LEU A 1 46 ? -10.287 12.717 2.882 1.00 1.18 2058 LEU A N 7
ATOM 7085 C CA . LEU A 1 46 ? -11.684 12.952 3.197 1.00 1.17 2058 LEU A CA 7
ATOM 7086 C C . LEU A 1 46 ? -12.556 11.957 2.459 1.00 1.00 2058 LEU A C 7
ATOM 7087 O O . LEU A 1 46 ? -13.754 12.182 2.289 1.00 1.06 2058 LEU A O 7
ATOM 7103 N N . VAL A 1 47 ? -11.966 10.855 2.014 1.00 0.86 2059 VAL A N 7
ATOM 7104 C CA . VAL A 1 47 ? -12.728 9.859 1.289 1.00 0.74 2059 VAL A CA 7
ATOM 7105 C C . VAL A 1 47 ? -12.447 8.482 1.850 1.00 0.66 2059 VAL A C 7
ATOM 7106 O O . VAL A 1 47 ? -11.699 7.710 1.258 1.00 0.62 2059 VAL A O 7
ATOM 7119 N N . PRO A 1 48 ? -13.052 8.161 2.996 1.00 0.71 2060 PRO A N 7
ATOM 7120 C CA . PRO A 1 48 ? -12.860 6.872 3.649 1.00 0.72 2060 PRO A CA 7
ATOM 7121 C C . PRO A 1 48 ? -13.148 5.707 2.707 1.00 0.59 2060 PRO A C 7
ATOM 7122 O O . PRO A 1 48 ? -14.248 5.592 2.156 1.00 0.58 2060 PRO A O 7
ATOM 7133 N N . ILE A 1 49 ? -12.134 4.869 2.511 1.00 0.62 2061 ILE A N 7
ATOM 7134 C CA . ILE A 1 49 ? -12.212 3.720 1.613 1.00 0.56 2061 ILE A CA 7
ATOM 7135 C C . ILE A 1 49 ? -13.456 2.874 1.879 1.00 0.51 2061 ILE A C 7
ATOM 7136 O O . ILE A 1 49 ? -13.723 2.483 3.017 1.00 0.57 2061 ILE A O 7
ATOM 7152 N N . ASP A 1 50 ? -14.207 2.602 0.817 1.00 0.45 2062 ASP A N 7
ATOM 7153 C CA . ASP A 1 50 ? -15.430 1.814 0.913 1.00 0.43 2062 ASP A CA 7
ATOM 7154 C C . ASP A 1 50 ? -15.100 0.376 1.295 1.00 0.43 2062 ASP A C 7
ATOM 7155 O O . ASP A 1 50 ? -14.168 -0.222 0.761 1.00 0.43 2062 ASP A O 7
ATOM 7164 N N . GLU A 1 51 ? -15.875 -0.178 2.205 1.00 0.47 2063 GLU A N 7
ATOM 7165 C CA . GLU A 1 51 ? -15.556 -1.469 2.791 1.00 0.52 2063 GLU A CA 7
ATOM 7166 C C . GLU A 1 51 ? -16.136 -2.635 1.992 1.00 0.51 2063 GLU A C 7
ATOM 7167 O O . GLU A 1 51 ? -15.972 -3.794 2.373 1.00 0.58 2063 GLU A O 7
ATOM 7179 N N . THR A 1 52 ? -16.813 -2.340 0.889 1.00 0.49 2064 THR A N 7
ATOM 7180 C CA . THR A 1 52 ? -17.388 -3.390 0.061 1.00 0.54 2064 THR A CA 7
ATOM 7181 C C . THR A 1 52 ? -16.832 -3.361 -1.365 1.00 0.50 2064 THR A C 7
ATOM 7182 O O . THR A 1 52 ? -17.197 -4.193 -2.202 1.00 0.59 2064 THR A O 7
ATOM 7193 N N . VAL A 1 53 ? -15.943 -2.412 -1.637 1.00 0.44 2065 VAL A N 7
ATOM 7194 C CA . VAL A 1 53 ? -15.305 -2.320 -2.948 1.00 0.43 2065 VAL A CA 7
ATOM 7195 C C . VAL A 1 53 ? -14.074 -3.213 -2.996 1.00 0.37 2065 VAL A C 7
ATOM 7196 O O . VAL A 1 53 ? -13.833 -3.991 -2.071 1.00 0.46 2065 VAL A O 7
ATOM 7209 N N . GLU A 1 54 ? -13.314 -3.122 -4.081 1.00 0.34 2066 GLU A N 7
ATOM 7210 C CA . GLU A 1 54 ? -12.118 -3.934 -4.243 1.00 0.32 2066 GLU A CA 7
ATOM 7211 C C . GLU A 1 54 ? -10.864 -3.178 -3.806 1.00 0.26 2066 GLU A C 7
ATOM 7212 O O . GLU A 1 54 ? -10.414 -2.245 -4.484 1.00 0.28 2066 GLU A O 7
ATOM 7224 N N . PRO A 1 55 ? -10.311 -3.529 -2.638 1.00 0.27 2067 PRO A N 7
ATOM 7225 C CA . PRO A 1 55 ? -8.996 -3.101 -2.235 1.00 0.30 2067 PRO A CA 7
ATOM 7226 C C . PRO A 1 55 ? -7.968 -4.207 -2.469 1.00 0.28 2067 PRO A C 7
ATOM 7227 O O . PRO A 1 55 ? -7.929 -5.202 -1.745 1.00 0.34 2067 PRO A O 7
ATOM 7238 N N . THR A 1 56 ? -7.135 -4.027 -3.479 1.00 0.29 2068 THR A N 7
ATOM 7239 C CA . THR A 1 56 ? -6.166 -5.040 -3.859 1.00 0.32 2068 THR A CA 7
ATOM 7240 C C . THR A 1 56 ? -4.850 -4.397 -4.257 1.00 0.39 2068 THR A C 7
ATOM 7241 O O . THR A 1 56 ? -4.817 -3.289 -4.785 1.00 0.70 2068 THR A O 7
ATOM 7252 N N . PHE A 1 57 ? -3.763 -5.090 -4.004 1.00 0.25 2069 PHE A N 7
ATOM 7253 C CA . PHE A 1 57 ? -2.463 -4.592 -4.394 1.00 0.26 2069 PHE A CA 7
ATOM 7254 C C . PHE A 1 57 ? -2.319 -4.753 -5.892 1.00 0.27 2069 PHE A C 7
ATOM 7255 O O . PHE A 1 57 ? -2.907 -5.675 -6.454 1.00 0.31 2069 PHE A O 7
ATOM 7272 N N . GLU A 1 58 ? -1.569 -3.871 -6.533 1.00 0.30 2070 GLU A N 7
ATOM 7273 C CA . GLU A 1 58 ? -1.482 -3.846 -7.991 1.00 0.36 2070 GLU A CA 7
ATOM 7274 C C . GLU A 1 58 ? -1.162 -5.242 -8.532 1.00 0.36 2070 GLU A C 7
ATOM 7275 O O . GLU A 1 58 ? -1.775 -5.704 -9.495 1.00 0.44 2070 GLU A O 7
ATOM 7287 N N . ASP A 1 59 ? -0.242 -5.925 -7.855 1.00 0.40 2071 ASP A N 7
ATOM 7288 C CA . ASP A 1 59 ? 0.209 -7.257 -8.260 1.00 0.53 2071 ASP A CA 7
ATOM 7289 C C . ASP A 1 59 ? -0.851 -8.337 -8.014 1.00 0.50 2071 ASP A C 7
ATOM 7290 O O . ASP A 1 59 ? -0.614 -9.514 -8.293 1.00 0.62 2071 ASP A O 7
ATOM 7299 N N . GLY A 1 60 ? -2.014 -7.948 -7.498 1.00 0.43 2072 GLY A N 7
ATOM 7300 C CA . GLY A 1 60 ? -3.038 -8.921 -7.171 1.00 0.48 2072 GLY A CA 7
ATOM 7301 C C . GLY A 1 60 ? -2.807 -9.554 -5.813 1.00 0.48 2072 GLY A C 7
ATOM 7302 O O . GLY A 1 60 ? -3.172 -10.706 -5.583 1.00 0.63 2072 GLY A O 7
ATOM 7306 N N . SER A 1 61 ? -2.195 -8.802 -4.912 1.00 0.37 2073 SER A N 7
ATOM 7307 C CA . SER A 1 61 ? -1.853 -9.316 -3.593 1.00 0.38 2073 SER A CA 7
ATOM 7308 C C . SER A 1 61 ? -2.772 -8.730 -2.520 1.00 0.35 2073 SER A C 7
ATOM 7309 O O . SER A 1 61 ? -3.408 -7.695 -2.729 1.00 0.38 2073 SER A O 7
ATOM 7317 N N . LYS A 1 62 ? -2.854 -9.417 -1.384 1.00 0.35 2074 LYS A N 7
ATOM 7318 C CA . LYS A 1 62 ? -3.637 -8.949 -0.246 1.00 0.34 2074 LYS A CA 7
ATOM 7319 C C . LYS A 1 62 ? -2.720 -8.518 0.898 1.00 0.34 2074 LYS A C 7
ATOM 7320 O O . LYS A 1 62 ? -3.136 -7.804 1.811 1.00 0.42 2074 LYS A O 7
ATOM 7339 N N . GLU A 1 63 ? -1.479 -8.976 0.854 1.00 0.33 2075 GLU A N 7
ATOM 7340 C CA . GLU A 1 63 ? -0.456 -8.532 1.790 1.00 0.32 2075 GLU A CA 7
ATOM 7341 C C . GLU A 1 63 ? 0.901 -8.558 1.119 1.00 0.34 2075 GLU A C 7
ATOM 7342 O O . GLU A 1 63 ? 1.234 -9.494 0.392 1.00 0.47 2075 GLU A O 7
ATOM 7354 N N . LYS A 1 64 ? 1.667 -7.515 1.349 1.00 0.35 2076 LYS A N 7
ATOM 7355 C CA . LYS A 1 64 ? 3.024 -7.446 0.861 1.00 0.38 2076 LYS A CA 7
ATOM 7356 C C . LYS A 1 64 ? 3.947 -7.099 2.007 1.00 0.37 2076 LYS A C 7
ATOM 7357 O O . LYS A 1 64 ? 3.863 -6.005 2.567 1.00 0.37 2076 LYS A O 7
ATOM 7376 N N . THR A 1 65 ? 4.805 -8.028 2.371 1.00 0.45 2077 THR A N 7
ATOM 7377 C CA . THR A 1 65 ? 5.780 -7.764 3.397 1.00 0.47 2077 THR A CA 7
ATOM 7378 C C . THR A 1 65 ? 7.185 -7.877 2.848 1.00 0.52 2077 THR A C 7
ATOM 7379 O O . THR A 1 65 ? 7.565 -8.888 2.257 1.00 0.63 2077 THR A O 7
ATOM 7390 N N . ILE A 1 66 ? 7.936 -6.816 3.031 1.00 0.51 2078 ILE A N 7
ATOM 7391 C CA . ILE A 1 66 ? 9.330 -6.782 2.666 1.00 0.60 2078 ILE A CA 7
ATOM 7392 C C . ILE A 1 66 ? 10.133 -6.499 3.926 1.00 0.60 2078 ILE A C 7
ATOM 7393 O O . ILE A 1 66 ? 9.897 -5.488 4.584 1.00 0.53 2078 ILE A O 7
ATOM 7409 N N . PRO A 1 67 ? 11.049 -7.413 4.296 1.00 0.72 2079 PRO A N 7
ATOM 7410 C CA . PRO A 1 67 ? 11.811 -7.338 5.552 1.00 0.79 2079 PRO A CA 7
ATOM 7411 C C . PRO A 1 67 ? 12.303 -5.934 5.891 1.00 0.74 2079 PRO A C 7
ATOM 7412 O O . PRO A 1 67 ? 13.206 -5.401 5.242 1.00 0.76 2079 PRO A O 7
ATOM 7423 N N . GLY A 1 68 ? 11.689 -5.344 6.909 1.00 0.73 2080 GLY A N 7
ATOM 7424 C CA . GLY A 1 68 ? 12.093 -4.032 7.373 1.00 0.76 2080 GLY A CA 7
ATOM 7425 C C . GLY A 1 68 ? 11.320 -2.906 6.715 1.00 0.70 2080 GLY A C 7
ATOM 7426 O O . GLY A 1 68 ? 11.081 -1.868 7.334 1.00 0.94 2080 GLY A O 7
ATOM 7430 N N . GLN A 1 69 ? 10.897 -3.119 5.474 1.00 0.54 2081 GLN A N 7
ATOM 7431 C CA . GLN A 1 69 ? 10.245 -2.069 4.698 1.00 0.53 2081 GLN A CA 7
ATOM 7432 C C . GLN A 1 69 ? 8.820 -1.857 5.194 1.00 0.50 2081 GLN A C 7
ATOM 7433 O O . GLN A 1 69 ? 8.276 -0.758 5.119 1.00 0.57 2081 GLN A O 7
ATOM 7447 N N . GLY A 1 70 ? 8.219 -2.921 5.696 1.00 0.47 2082 GLY A N 7
ATOM 7448 C CA . GLY A 1 70 ? 6.907 -2.809 6.291 1.00 0.50 2082 GLY A CA 7
ATOM 7449 C C . GLY A 1 70 ? 5.912 -3.771 5.686 1.00 0.40 2082 GLY A C 7
ATOM 7450 O O . GLY A 1 70 ? 6.284 -4.651 4.901 1.00 0.45 2082 GLY A O 7
ATOM 7454 N N . THR A 1 71 ? 4.650 -3.607 6.052 1.00 0.33 2083 THR A N 7
ATOM 7455 C CA . THR A 1 71 ? 3.591 -4.450 5.533 1.00 0.29 2083 THR A CA 7
ATOM 7456 C C . THR A 1 71 ? 2.345 -3.632 5.249 1.00 0.25 2083 THR A C 7
ATOM 7457 O O . THR A 1 71 ? 1.906 -2.815 6.069 1.00 0.30 2083 THR A O 7
ATOM 7468 N N . TYR A 1 72 ? 1.792 -3.839 4.081 1.00 0.28 2084 TYR A N 7
ATOM 7469 C CA . TYR A 1 72 ? 0.492 -3.310 3.755 1.00 0.34 2084 TYR A CA 7
ATOM 7470 C C . TYR A 1 72 ? -0.477 -4.481 3.768 1.00 0.32 2084 TYR A C 7
ATOM 7471 O O . TYR A 1 72 ? -0.187 -5.525 3.181 1.00 0.29 2084 TYR A O 7
ATOM 7489 N N . THR A 1 73 ? -1.589 -4.346 4.467 1.00 0.39 2085 THR A N 7
ATOM 7490 C CA . THR A 1 73 ? -2.520 -5.455 4.597 1.00 0.40 2085 THR A CA 7
ATOM 7491 C C . THR A 1 73 ? -3.959 -5.037 4.344 1.00 0.41 2085 THR A C 7
ATOM 7492 O O . THR A 1 73 ? -4.388 -3.948 4.736 1.00 0.49 2085 THR A O 7
ATOM 7503 N N . ILE A 1 74 ? -4.687 -5.909 3.664 1.00 0.39 2086 ILE A N 7
ATOM 7504 C CA . ILE A 1 74 ? -6.111 -5.738 3.457 1.00 0.40 2086 ILE A CA 7
ATOM 7505 C C . ILE A 1 74 ? -6.841 -7.023 3.827 1.00 0.45 2086 ILE A C 7
ATOM 7506 O O . ILE A 1 74 ? -6.433 -8.117 3.426 1.00 0.55 2086 ILE A O 7
ATOM 7522 N N . VAL A 1 75 ? -7.895 -6.895 4.614 1.00 0.49 2087 VAL A N 7
ATOM 7523 C CA . VAL A 1 75 ? -8.736 -8.035 4.936 1.00 0.59 2087 VAL A CA 7
ATOM 7524 C C . VAL A 1 75 ? -10.133 -7.823 4.361 1.00 0.58 2087 VAL A C 7
ATOM 7525 O O . VAL A 1 75 ? -10.597 -6.681 4.244 1.00 0.53 2087 VAL A O 7
ATOM 7538 N N . PRO A 1 76 ? -10.817 -8.927 3.995 1.00 0.66 2088 PRO A N 7
ATOM 7539 C CA . PRO A 1 76 ? -12.084 -8.895 3.237 1.00 0.68 2088 PRO A CA 7
ATOM 7540 C C . PRO A 1 76 ? -13.208 -8.125 3.930 1.00 0.66 2088 PRO A C 7
ATOM 7541 O O . PRO A 1 76 ? -14.271 -7.916 3.342 1.00 0.69 2088 PRO A O 7
ATOM 7552 N N . ASP A 1 77 ? -12.972 -7.694 5.166 1.00 0.67 2089 ASP A N 7
ATOM 7553 C CA . ASP A 1 77 ? -13.952 -6.909 5.907 1.00 0.73 2089 ASP A CA 7
ATOM 7554 C C . ASP A 1 77 ? -14.077 -5.517 5.302 1.00 0.66 2089 ASP A C 7
ATOM 7555 O O . ASP A 1 77 ? -15.010 -4.773 5.609 1.00 0.73 2089 ASP A O 7
ATOM 7564 N N . GLY A 1 78 ? -13.122 -5.171 4.450 1.00 0.59 2090 GLY A N 7
ATOM 7565 C CA . GLY A 1 78 ? -13.148 -3.887 3.786 1.00 0.63 2090 GLY A CA 7
ATOM 7566 C C . GLY A 1 78 ? -12.285 -2.864 4.488 1.00 0.70 2090 GLY A C 7
ATOM 7567 O O . GLY A 1 78 ? -12.429 -1.663 4.268 1.00 0.83 2090 GLY A O 7
ATOM 7571 N N . THR A 1 79 ? -11.386 -3.340 5.330 1.00 0.70 2091 THR A N 7
ATOM 7572 C CA . THR A 1 79 ? -10.486 -2.463 6.051 1.00 0.79 2091 THR A CA 7
ATOM 7573 C C . THR A 1 79 ? -9.049 -2.727 5.617 1.00 0.60 2091 THR A C 7
ATOM 7574 O O . THR A 1 79 ? -8.621 -3.881 5.496 1.00 0.59 2091 THR A O 7
ATOM 7585 N N . VAL A 1 80 ? -8.319 -1.654 5.346 1.00 0.60 2092 VAL A N 7
ATOM 7586 C CA . VAL A 1 80 ? -6.980 -1.754 4.786 1.00 0.54 2092 VAL A CA 7
ATOM 7587 C C . VAL A 1 80 ? -6.032 -0.808 5.514 1.00 0.55 2092 VAL A C 7
ATOM 7588 O O . VAL A 1 80 ? -6.448 0.245 5.998 1.00 0.78 2092 VAL A O 7
ATOM 7601 N N . THR A 1 81 ? -4.765 -1.176 5.589 1.00 0.47 2093 THR A N 7
ATOM 7602 C CA . THR A 1 81 ? -3.761 -0.303 6.169 1.00 0.53 2093 THR A CA 7
ATOM 7603 C C . THR A 1 81 ? -2.492 -0.290 5.316 1.00 0.44 2093 THR A C 7
ATOM 7604 O O . THR A 1 81 ? -1.911 -1.337 5.015 1.00 0.41 2093 THR A O 7
ATOM 7615 N N . PHE A 1 82 ? -2.093 0.903 4.895 1.00 0.46 2094 PHE A N 7
ATOM 7616 C CA . PHE A 1 82 ? -0.866 1.079 4.134 1.00 0.42 2094 PHE A CA 7
ATOM 7617 C C . PHE A 1 82 ? 0.241 1.549 5.070 1.00 0.43 2094 PHE A C 7
ATOM 7618 O O . PHE A 1 82 ? 0.320 2.731 5.400 1.00 0.52 2094 PHE A O 7
ATOM 7635 N N . THR A 1 83 ? 1.086 0.626 5.516 1.00 0.37 2095 THR A N 7
ATOM 7636 C CA . THR A 1 83 ? 2.161 0.972 6.433 1.00 0.39 2095 THR A CA 7
ATOM 7637 C C . THR A 1 83 ? 3.526 0.782 5.774 1.00 0.37 2095 THR A C 7
ATOM 7638 O O . THR A 1 83 ? 4.057 -0.332 5.726 1.00 0.37 2095 THR A O 7
ATOM 7649 N N . PRO A 1 84 ? 4.099 1.875 5.244 1.00 0.50 2096 PRO A N 7
ATOM 7650 C CA . PRO A 1 84 ? 5.395 1.854 4.576 1.00 0.61 2096 PRO A CA 7
ATOM 7651 C C . PRO A 1 84 ? 6.560 2.087 5.537 1.00 0.69 2096 PRO A C 7
ATOM 7652 O O . PRO A 1 84 ? 6.368 2.326 6.733 1.00 0.81 2096 PRO A O 7
ATOM 7663 N N . ASP A 1 85 ? 7.766 2.003 4.996 1.00 0.89 2097 ASP A N 7
ATOM 7664 C CA . ASP A 1 85 ? 8.992 2.206 5.756 1.00 1.14 2097 ASP A CA 7
ATOM 7665 C C . ASP A 1 85 ? 9.198 3.666 6.133 1.00 1.37 2097 ASP A C 7
ATOM 7666 O O . ASP A 1 85 ? 9.594 4.491 5.312 1.00 1.39 2097 ASP A O 7
ATOM 7675 N N . LYS A 1 86 ? 8.904 3.991 7.378 1.00 1.89 2098 LYS A N 7
ATOM 7676 C CA . LYS A 1 86 ? 9.188 5.320 7.889 1.00 2.37 2098 LYS A CA 7
ATOM 7677 C C . LYS A 1 86 ? 10.568 5.352 8.541 1.00 2.32 2098 LYS A C 7
ATOM 7678 O O . LYS A 1 86 ? 11.085 6.417 8.877 1.00 2.66 2098 LYS A O 7
ATOM 7697 N N . GLN A 1 87 ? 11.160 4.176 8.712 1.00 2.03 2099 GLN A N 7
ATOM 7698 C CA . GLN A 1 87 ? 12.481 4.062 9.319 1.00 2.09 2099 GLN A CA 7
ATOM 7699 C C . GLN A 1 87 ? 13.450 3.398 8.353 1.00 1.67 2099 GLN A C 7
ATOM 7700 O O . GLN A 1 87 ? 14.525 3.928 8.070 1.00 1.81 2099 GLN A O 7
ATOM 7714 N N . PHE A 1 88 ? 13.046 2.239 7.847 1.00 1.40 2100 PHE A N 7
ATOM 7715 C CA . PHE A 1 88 ? 13.869 1.451 6.940 1.00 1.20 2100 PHE A CA 7
ATOM 7716 C C . PHE A 1 88 ? 14.221 2.235 5.685 1.00 1.31 2100 PHE A C 7
ATOM 7717 O O . PHE A 1 88 ? 13.431 3.046 5.201 1.00 1.72 2100 PHE A O 7
ATOM 7734 N N . VAL A 1 89 ? 15.417 1.997 5.179 1.00 1.55 2101 VAL A N 7
ATOM 7735 C CA . VAL A 1 89 ? 15.852 2.598 3.939 1.00 1.92 2101 VAL A CA 7
ATOM 7736 C C . VAL A 1 89 ? 17.019 1.793 3.367 1.00 2.31 2101 VAL A C 7
ATOM 7737 O O . VAL A 1 89 ? 17.843 1.267 4.117 1.00 2.68 2101 VAL A O 7
ATOM 7750 N N . GLY A 1 90 ? 17.073 1.665 2.049 1.00 2.55 2102 GLY A N 7
ATOM 7751 C CA . GLY A 1 90 ? 18.125 0.885 1.426 1.00 3.15 2102 GLY A CA 7
ATOM 7752 C C . GLY A 1 90 ? 17.702 0.303 0.096 1.00 3.22 2102 GLY A C 7
ATOM 7753 O O . GLY A 1 90 ? 17.820 0.956 -0.940 1.00 3.84 2102 GLY A O 7
ATOM 7757 N N . LYS A 1 91 ? 17.219 -0.930 0.119 1.00 2.91 2103 LYS A N 7
ATOM 7758 C CA . LYS A 1 91 ? 16.731 -1.576 -1.089 1.00 3.06 2103 LYS A CA 7
ATOM 7759 C C . LYS A 1 91 ? 15.266 -1.967 -0.931 1.00 2.39 2103 LYS A C 7
ATOM 7760 O O . LYS A 1 91 ? 14.951 -3.067 -0.471 1.00 2.33 2103 LYS A O 7
ATOM 7779 N N . PRO A 1 92 ? 14.351 -1.058 -1.285 1.00 2.06 2104 PRO A N 7
ATOM 7780 C CA . PRO A 1 92 ? 12.918 -1.331 -1.261 1.00 1.50 2104 PRO A CA 7
ATOM 7781 C C . PRO A 1 92 ? 12.510 -2.223 -2.427 1.00 1.35 2104 PRO A C 7
ATOM 7782 O O . PRO A 1 92 ? 13.007 -2.064 -3.547 1.00 1.62 2104 PRO A O 7
ATOM 7793 N N . ASP A 1 93 ? 11.625 -3.169 -2.166 1.00 1.04 2105 ASP A N 7
ATOM 7794 C CA . ASP A 1 93 ? 11.141 -4.059 -3.210 1.00 0.98 2105 ASP A CA 7
ATOM 7795 C C . ASP A 1 93 ? 9.979 -3.400 -3.944 1.00 0.79 2105 ASP A C 7
ATOM 7796 O O . ASP A 1 93 ? 9.063 -2.864 -3.310 1.00 0.78 2105 ASP A O 7
ATOM 7805 N N . PRO A 1 94 ? 10.032 -3.390 -5.288 1.00 0.77 2106 PRO A N 7
ATOM 7806 C CA . PRO A 1 94 ? 9.010 -2.755 -6.125 1.00 0.73 2106 PRO A CA 7
ATOM 7807 C C . PRO A 1 94 ? 7.624 -3.356 -5.928 1.00 0.61 2106 PRO A C 7
ATOM 7808 O O . PRO A 1 94 ? 7.407 -4.547 -6.159 1.00 0.74 2106 PRO A O 7
ATOM 7819 N N . VAL A 1 95 ? 6.692 -2.522 -5.497 1.00 0.48 2107 VAL A N 7
ATOM 7820 C CA . VAL A 1 95 ? 5.317 -2.942 -5.302 1.00 0.37 2107 VAL A CA 7
ATOM 7821 C C . VAL A 1 95 ? 4.387 -1.733 -5.305 1.00 0.35 2107 VAL A C 7
ATOM 7822 O O . VAL A 1 95 ? 4.679 -0.705 -4.686 1.00 0.60 2107 VAL A O 7
ATOM 7835 N N . THR A 1 96 ? 3.294 -1.842 -6.037 1.00 0.32 2108 THR A N 7
ATOM 7836 C CA . THR A 1 96 ? 2.268 -0.824 -6.019 1.00 0.30 2108 THR A CA 7
ATOM 7837 C C . THR A 1 96 ? 1.065 -1.320 -5.224 1.00 0.30 2108 THR A C 7
ATOM 7838 O O . THR A 1 96 ? 0.467 -2.344 -5.547 1.00 0.33 2108 THR A O 7
ATOM 7849 N N . VAL A 1 97 ? 0.742 -0.614 -4.162 1.00 0.38 2109 VAL A N 7
ATOM 7850 C CA . VAL A 1 97 ? -0.386 -0.971 -3.320 1.00 0.46 2109 VAL A CA 7
ATOM 7851 C C . VAL A 1 97 ? -1.604 -0.169 -3.762 1.00 0.52 2109 VAL A C 7
ATOM 7852 O O . VAL A 1 97 ? -1.466 1.006 -4.080 1.00 0.61 2109 VAL A O 7
ATOM 7865 N N . LYS A 1 98 ? -2.784 -0.784 -3.807 1.00 0.53 2110 LYS A N 7
ATOM 7866 C CA . LYS A 1 98 ? -3.943 -0.123 -4.392 1.00 0.63 2110 LYS A CA 7
ATOM 7867 C C . LYS A 1 98 ? -5.218 -0.412 -3.589 1.00 0.70 2110 LYS A C 7
ATOM 7868 O O . LYS A 1 98 ? -5.350 -1.464 -2.968 1.00 0.99 2110 LYS A O 7
ATOM 7887 N N . ARG A 1 99 ? -6.125 0.563 -3.566 1.00 0.52 2111 ARG A N 7
ATOM 7888 C CA . ARG A 1 99 ? -7.462 0.387 -3.005 1.00 0.54 2111 ARG A CA 7
ATOM 7889 C C . ARG A 1 99 ? -8.319 1.593 -3.385 1.00 0.44 2111 ARG A C 7
ATOM 7890 O O . ARG A 1 99 ? -7.850 2.728 -3.315 1.00 0.47 2111 ARG A O 7
ATOM 7911 N N . VAL A 1 100 ? -9.551 1.363 -3.819 1.00 0.35 2112 VAL A N 7
ATOM 7912 C CA . VAL A 1 100 ? -10.410 2.472 -4.227 1.00 0.28 2112 VAL A CA 7
ATOM 7913 C C . VAL A 1 100 ? -11.393 2.843 -3.123 1.00 0.25 2112 VAL A C 7
ATOM 7914 O O . VAL A 1 100 ? -11.783 2.003 -2.313 1.00 0.29 2112 VAL A O 7
ATOM 7927 N N . ASP A 1 101 ? -11.765 4.117 -3.081 1.00 0.26 2113 ASP A N 7
ATOM 7928 C CA . ASP A 1 101 ? -12.720 4.613 -2.098 1.00 0.31 2113 ASP A CA 7
ATOM 7929 C C . ASP A 1 101 ? -14.134 4.604 -2.667 1.00 0.33 2113 ASP A C 7
ATOM 7930 O O . ASP A 1 101 ? -14.379 4.036 -3.733 1.00 0.34 2113 ASP A O 7
ATOM 7939 N N . LYS A 1 102 ? -15.058 5.243 -1.954 1.00 0.40 2114 LYS A N 7
ATOM 7940 C CA . LYS A 1 102 ? -16.456 5.306 -2.366 1.00 0.46 2114 LYS A CA 7
ATOM 7941 C C . LYS A 1 102 ? -16.616 5.941 -3.747 1.00 0.52 2114 LYS A C 7
ATOM 7942 O O . LYS A 1 102 ? -17.391 5.455 -4.572 1.00 0.65 2114 LYS A O 7
ATOM 7961 N N . ASN A 1 103 ? -15.870 7.009 -4.007 1.00 0.52 2115 ASN A N 7
ATOM 7962 C CA . ASN A 1 103 ? -15.989 7.725 -5.276 1.00 0.60 2115 ASN A CA 7
ATOM 7963 C C . ASN A 1 103 ? -15.198 7.008 -6.370 1.00 0.54 2115 ASN A C 7
ATOM 7964 O O . ASN A 1 103 ? -15.430 7.222 -7.562 1.00 0.70 2115 ASN A O 7
ATOM 7975 N N . GLY A 1 104 ? -14.269 6.153 -5.959 1.00 0.38 2116 GLY A N 7
ATOM 7976 C CA . GLY A 1 104 ? -13.565 5.316 -6.911 1.00 0.39 2116 GLY A CA 7
ATOM 7977 C C . GLY A 1 104 ? -12.136 5.752 -7.163 1.00 0.38 2116 GLY A C 7
ATOM 7978 O O . GLY A 1 104 ? -11.531 5.344 -8.154 1.00 0.44 2116 GLY A O 7
ATOM 7982 N N . THR A 1 105 ? -11.592 6.579 -6.284 1.00 0.36 2117 THR A N 7
ATOM 7983 C CA . THR A 1 105 ? -10.197 6.975 -6.393 1.00 0.38 2117 THR A CA 7
ATOM 7984 C C . THR A 1 105 ? -9.293 5.923 -5.749 1.00 0.33 2117 THR A C 7
ATOM 7985 O O . THR A 1 105 ? -9.421 5.627 -4.560 1.00 0.33 2117 THR A O 7
ATOM 7996 N N . PRO A 1 106 ? -8.389 5.316 -6.530 1.00 0.38 2118 PRO A N 7
ATOM 7997 C CA . PRO A 1 106 ? -7.439 4.342 -6.011 1.00 0.40 2118 PRO A CA 7
ATOM 7998 C C . PRO A 1 106 ? -6.277 5.010 -5.281 1.00 0.35 2118 PRO A C 7
ATOM 7999 O O . PRO A 1 106 ? -5.361 5.540 -5.913 1.00 0.39 2118 PRO A O 7
ATOM 8010 N N . VAL A 1 107 ? -6.321 4.995 -3.957 1.00 0.33 2119 VAL A N 7
ATOM 8011 C CA . VAL A 1 107 ? -5.193 5.459 -3.165 1.00 0.33 2119 VAL A CA 7
ATOM 8012 C C . VAL A 1 107 ? -4.102 4.404 -3.214 1.00 0.36 2119 VAL A C 7
ATOM 8013 O O . VAL A 1 107 ? -4.304 3.252 -2.823 1.00 0.39 2119 VAL A O 7
ATOM 8026 N N . THR A 1 108 ? -2.967 4.786 -3.764 1.00 0.39 2120 THR A N 7
ATOM 8027 C CA . THR A 1 108 ? -1.926 3.833 -4.067 1.00 0.44 2120 THR A CA 7
ATOM 8028 C C . THR A 1 108 ? -0.600 4.235 -3.454 1.00 0.53 2120 THR A C 7
ATOM 8029 O O . THR A 1 108 ? -0.390 5.392 -3.083 1.00 0.67 2120 THR A O 7
ATOM 8040 N N . ALA A 1 109 ? 0.282 3.262 -3.347 1.00 0.53 2121 ALA A N 7
ATOM 8041 C CA . ALA A 1 109 ? 1.665 3.511 -3.005 1.00 0.65 2121 ALA A CA 7
ATOM 8042 C C . ALA A 1 109 ? 2.535 2.806 -4.029 1.00 0.73 2121 ALA A C 7
ATOM 8043 O O . ALA A 1 109 ? 2.361 1.613 -4.265 1.00 0.69 2121 ALA A O 7
ATOM 8050 N N . THR A 1 110 ? 3.457 3.529 -4.632 1.00 0.98 2122 THR A N 7
ATOM 8051 C CA . THR A 1 110 ? 4.256 2.977 -5.711 1.00 1.15 2122 THR A CA 7
ATOM 8052 C C . THR A 1 110 ? 5.721 2.920 -5.314 1.00 0.99 2122 THR A C 7
ATOM 8053 O O . THR A 1 110 ? 6.413 3.941 -5.292 1.00 1.22 2122 THR A O 7
ATOM 8064 N N . TYR A 1 111 ? 6.191 1.729 -4.991 1.00 0.85 2123 TYR A N 7
ATOM 8065 C CA . TYR A 1 111 ? 7.559 1.564 -4.553 1.00 0.77 2123 TYR A CA 7
ATOM 8066 C C . TYR A 1 111 ? 8.453 1.043 -5.662 1.00 0.94 2123 TYR A C 7
ATOM 8067 O O . TYR A 1 111 ? 8.121 0.078 -6.349 1.00 1.20 2123 TYR A O 7
ATOM 8085 N N . SER A 1 112 ? 9.578 1.709 -5.834 1.00 1.07 2124 SER A N 7
ATOM 8086 C CA . SER A 1 112 ? 10.554 1.343 -6.841 1.00 1.29 2124 SER A CA 7
ATOM 8087 C C . SER A 1 112 ? 11.943 1.301 -6.209 1.00 1.24 2124 SER A C 7
ATOM 8088 O O . SER A 1 112 ? 12.235 2.077 -5.298 1.00 1.31 2124 SER A O 7
ATOM 8096 N N . PRO A 1 113 ? 12.818 0.400 -6.681 1.00 1.46 2125 PRO A N 7
ATOM 8097 C CA . PRO A 1 113 ? 14.170 0.239 -6.130 1.00 1.71 2125 PRO A CA 7
ATOM 8098 C C . PRO A 1 113 ? 15.124 1.358 -6.553 1.00 1.73 2125 PRO A C 7
ATOM 8099 O O . PRO A 1 113 ? 16.343 1.201 -6.503 1.00 2.16 2125 PRO A O 7
ATOM 8110 N N . GLU A 1 114 ? 14.560 2.491 -6.952 1.00 1.86 2126 GLU A N 7
ATOM 8111 C CA . GLU A 1 114 ? 15.351 3.621 -7.413 1.00 2.08 2126 GLU A CA 7
ATOM 8112 C C . GLU A 1 114 ? 15.877 4.427 -6.235 1.00 1.98 2126 GLU A C 7
ATOM 8113 O O . GLU A 1 114 ? 16.952 5.022 -6.303 1.00 2.37 2126 GLU A O 7
ATOM 8125 N N . PHE A 1 115 ? 15.115 4.445 -5.154 1.00 2.04 2127 PHE A N 7
ATOM 8126 C CA . PHE A 1 115 ? 15.529 5.144 -3.950 1.00 2.23 2127 PHE A CA 7
ATOM 8127 C C . PHE A 1 115 ? 16.396 4.229 -3.099 1.00 2.57 2127 PHE A C 7
ATOM 8128 O O . PHE A 1 115 ? 15.995 3.113 -2.771 1.00 3.09 2127 PHE A O 7
ATOM 8145 N N . THR A 1 116 ? 17.591 4.691 -2.770 1.00 2.82 2128 THR A N 7
ATOM 8146 C CA . THR A 1 116 ? 18.514 3.908 -1.971 1.00 3.38 2128 THR A CA 7
ATOM 8147 C C . THR A 1 116 ? 18.548 4.421 -0.532 1.00 2.89 2128 THR A C 7
ATOM 8148 O O . THR A 1 116 ? 17.871 3.878 0.338 1.00 3.03 2128 THR A O 7
ATOM 8159 N N . LYS A 1 117 ? 19.310 5.489 -0.302 1.00 2.90 2129 LYS A N 7
ATOM 8160 C CA . LYS A 1 117 ? 19.450 6.094 1.021 1.00 2.79 2129 LYS A CA 7
ATOM 8161 C C . LYS A 1 117 ? 20.423 7.261 0.940 1.00 3.43 2129 LYS A C 7
ATOM 8162 O O . LYS A 1 117 ? 20.896 7.601 -0.145 1.00 3.99 2129 LYS A O 7
ATOM 8181 N N . VAL A 1 118 ? 20.715 7.871 2.075 1.00 3.76 2130 VAL A N 7
ATOM 8182 C CA . VAL A 1 118 ? 21.661 8.971 2.116 1.00 4.65 2130 VAL A CA 7
ATOM 8183 C C . VAL A 1 118 ? 23.078 8.438 2.326 1.00 5.15 2130 VAL A C 7
ATOM 8184 O O . VAL A 1 118 ? 23.951 8.725 1.484 1.00 5.63 2130 VAL A O 7
ATOM 8198 N N . GLN A 1 41 ? -7.371 5.525 8.138 1.00 4.90 2053 GLN A N 8
ATOM 8199 C CA . GLN A 1 41 ? -6.329 4.473 8.117 1.00 4.58 2053 GLN A CA 8
ATOM 8200 C C . GLN A 1 41 ? -5.589 4.468 6.784 1.00 3.90 2053 GLN A C 8
ATOM 8201 O O . GLN A 1 41 ? -5.860 3.634 5.921 1.00 4.20 2053 GLN A O 8
ATOM 8215 N N . GLY A 1 42 ? -4.671 5.420 6.622 1.00 3.41 2054 GLY A N 8
ATOM 8216 C CA . GLY A 1 42 ? -3.842 5.483 5.428 1.00 3.09 2054 GLY A CA 8
ATOM 8217 C C . GLY A 1 42 ? -4.641 5.641 4.150 1.00 2.21 2054 GLY A C 8
ATOM 8218 O O . GLY A 1 42 ? -4.306 5.042 3.128 1.00 2.29 2054 GLY A O 8
ATOM 8222 N N . GLY A 1 43 ? -5.705 6.428 4.201 1.00 1.77 2055 GLY A N 8
ATOM 8223 C CA . GLY A 1 43 ? -6.519 6.636 3.027 1.00 1.45 2055 GLY A CA 8
ATOM 8224 C C . GLY A 1 43 ? -6.904 8.087 2.858 1.00 1.28 2055 GLY A C 8
ATOM 8225 O O . GLY A 1 43 ? -6.059 8.977 2.959 1.00 1.66 2055 GLY A O 8
ATOM 8229 N N . ASP A 1 44 ? -8.179 8.324 2.616 1.00 1.08 2056 ASP A N 8
ATOM 8230 C CA . ASP A 1 44 ? -8.689 9.675 2.442 1.00 1.00 2056 ASP A CA 8
ATOM 8231 C C . ASP A 1 44 ? -9.699 10.002 3.533 1.00 1.03 2056 ASP A C 8
ATOM 8232 O O . ASP A 1 44 ? -10.667 9.273 3.742 1.00 1.04 2056 ASP A O 8
ATOM 8241 N N . PRO A 1 45 ? -9.461 11.095 4.270 1.00 1.20 2057 PRO A N 8
ATOM 8242 C CA . PRO A 1 45 ? -10.372 11.560 5.322 1.00 1.36 2057 PRO A CA 8
ATOM 8243 C C . PRO A 1 45 ? -11.678 12.096 4.746 1.00 1.24 2057 PRO A C 8
ATOM 8244 O O . PRO A 1 45 ? -12.768 11.691 5.148 1.00 1.34 2057 PRO A O 8
ATOM 8255 N N . LEU A 1 46 ? -11.548 13.023 3.808 1.00 1.18 2058 LEU A N 8
ATOM 8256 C CA . LEU A 1 46 ? -12.670 13.597 3.098 1.00 1.17 2058 LEU A CA 8
ATOM 8257 C C . LEU A 1 46 ? -13.357 12.600 2.171 1.00 1.00 2058 LEU A C 8
ATOM 8258 O O . LEU A 1 46 ? -14.427 12.881 1.630 1.00 1.06 2058 LEU A O 8
ATOM 8274 N N . VAL A 1 47 ? -12.748 11.442 1.989 1.00 0.86 2059 VAL A N 8
ATOM 8275 C CA . VAL A 1 47 ? -13.311 10.417 1.125 1.00 0.74 2059 VAL A CA 8
ATOM 8276 C C . VAL A 1 47 ? -13.165 9.058 1.783 1.00 0.66 2059 VAL A C 8
ATOM 8277 O O . VAL A 1 47 ? -12.184 8.351 1.553 1.00 0.62 2059 VAL A O 8
ATOM 8290 N N . PRO A 1 48 ? -14.134 8.685 2.623 1.00 0.71 2060 PRO A N 8
ATOM 8291 C CA . PRO A 1 48 ? -14.088 7.425 3.360 1.00 0.72 2060 PRO A CA 8
ATOM 8292 C C . PRO A 1 48 ? -13.918 6.230 2.430 1.00 0.59 2060 PRO A C 8
ATOM 8293 O O . PRO A 1 48 ? -14.624 6.107 1.425 1.00 0.58 2060 PRO A O 8
ATOM 8304 N N . ILE A 1 49 ? -12.969 5.368 2.763 1.00 0.62 2061 ILE A N 8
ATOM 8305 C CA . ILE A 1 49 ? -12.688 4.192 1.957 1.00 0.56 2061 ILE A CA 8
ATOM 8306 C C . ILE A 1 49 ? -13.902 3.279 1.932 1.00 0.51 2061 ILE A C 8
ATOM 8307 O O . ILE A 1 49 ? -14.395 2.861 2.981 1.00 0.57 2061 ILE A O 8
ATOM 8323 N N . ASP A 1 50 ? -14.391 2.991 0.737 1.00 0.45 2062 ASP A N 8
ATOM 8324 C CA . ASP A 1 50 ? -15.593 2.192 0.594 1.00 0.43 2062 ASP A CA 8
ATOM 8325 C C . ASP A 1 50 ? -15.321 0.750 0.978 1.00 0.43 2062 ASP A C 8
ATOM 8326 O O . ASP A 1 50 ? -14.327 0.156 0.563 1.00 0.43 2062 ASP A O 8
ATOM 8335 N N . GLU A 1 51 ? -16.218 0.185 1.756 1.00 0.47 2063 GLU A N 8
ATOM 8336 C CA . GLU A 1 51 ? -15.995 -1.117 2.348 1.00 0.52 2063 GLU A CA 8
ATOM 8337 C C . GLU A 1 51 ? -16.484 -2.245 1.444 1.00 0.51 2063 GLU A C 8
ATOM 8338 O O . GLU A 1 51 ? -16.327 -3.421 1.774 1.00 0.58 2063 GLU A O 8
ATOM 8350 N N . THR A 1 52 ? -17.065 -1.895 0.302 1.00 0.49 2064 THR A N 8
ATOM 8351 C CA . THR A 1 52 ? -17.556 -2.904 -0.625 1.00 0.54 2064 THR A CA 8
ATOM 8352 C C . THR A 1 52 ? -16.771 -2.900 -1.940 1.00 0.50 2064 THR A C 8
ATOM 8353 O O . THR A 1 52 ? -17.009 -3.732 -2.816 1.00 0.59 2064 THR A O 8
ATOM 8364 N N . VAL A 1 53 ? -15.824 -1.977 -2.075 1.00 0.44 2065 VAL A N 8
ATOM 8365 C CA . VAL A 1 53 ? -14.984 -1.930 -3.271 1.00 0.43 2065 VAL A CA 8
ATOM 8366 C C . VAL A 1 53 ? -13.852 -2.942 -3.161 1.00 0.37 2065 VAL A C 8
ATOM 8367 O O . VAL A 1 53 ? -13.811 -3.734 -2.217 1.00 0.46 2065 VAL A O 8
ATOM 8380 N N . GLU A 1 54 ? -12.947 -2.928 -4.132 1.00 0.34 2066 GLU A N 8
ATOM 8381 C CA . GLU A 1 54 ? -11.825 -3.852 -4.136 1.00 0.32 2066 GLU A CA 8
ATOM 8382 C C . GLU A 1 54 ? -10.565 -3.193 -3.580 1.00 0.26 2066 GLU A C 8
ATOM 8383 O O . GLU A 1 54 ? -10.002 -2.272 -4.186 1.00 0.28 2066 GLU A O 8
ATOM 8395 N N . PRO A 1 55 ? -10.152 -3.615 -2.380 1.00 0.27 2067 PRO A N 8
ATOM 8396 C CA . PRO A 1 55 ? -8.843 -3.328 -1.847 1.00 0.30 2067 PRO A CA 8
ATOM 8397 C C . PRO A 1 55 ? -7.903 -4.523 -2.035 1.00 0.28 2067 PRO A C 8
ATOM 8398 O O . PRO A 1 55 ? -8.094 -5.581 -1.434 1.00 0.34 2067 PRO A O 8
ATOM 8409 N N . THR A 1 56 ? -6.915 -4.365 -2.898 1.00 0.29 2068 THR A N 8
ATOM 8410 C CA . THR A 1 56 ? -5.991 -5.441 -3.232 1.00 0.32 2068 THR A CA 8
ATOM 8411 C C . THR A 1 56 ? -4.593 -4.893 -3.484 1.00 0.39 2068 THR A C 8
ATOM 8412 O O . THR A 1 56 ? -4.339 -3.703 -3.328 1.00 0.70 2068 THR A O 8
ATOM 8423 N N . PHE A 1 57 ? -3.671 -5.770 -3.816 1.00 0.25 2069 PHE A N 8
ATOM 8424 C CA . PHE A 1 57 ? -2.380 -5.348 -4.320 1.00 0.26 2069 PHE A CA 8
ATOM 8425 C C . PHE A 1 57 ? -2.358 -5.539 -5.817 1.00 0.27 2069 PHE A C 8
ATOM 8426 O O . PHE A 1 57 ? -3.001 -6.451 -6.337 1.00 0.31 2069 PHE A O 8
ATOM 8443 N N . GLU A 1 58 ? -1.617 -4.669 -6.499 1.00 0.30 2070 GLU A N 8
ATOM 8444 C CA . GLU A 1 58 ? -1.616 -4.605 -7.958 1.00 0.36 2070 GLU A CA 8
ATOM 8445 C C . GLU A 1 58 ? -1.163 -5.927 -8.579 1.00 0.36 2070 GLU A C 8
ATOM 8446 O O . GLU A 1 58 ? -1.507 -6.237 -9.721 1.00 0.44 2070 GLU A O 8
ATOM 8458 N N . ASP A 1 59 ? -0.401 -6.701 -7.821 1.00 0.40 2071 ASP A N 8
ATOM 8459 C CA . ASP A 1 59 ? 0.067 -8.005 -8.277 1.00 0.53 2071 ASP A CA 8
ATOM 8460 C C . ASP A 1 59 ? -0.971 -9.089 -7.984 1.00 0.50 2071 ASP A C 8
ATOM 8461 O O . ASP A 1 59 ? -0.790 -10.249 -8.354 1.00 0.62 2071 ASP A O 8
ATOM 8470 N N . GLY A 1 60 ? -2.057 -8.705 -7.323 1.00 0.43 2072 GLY A N 8
ATOM 8471 C CA . GLY A 1 60 ? -3.123 -9.641 -7.024 1.00 0.48 2072 GLY A CA 8
ATOM 8472 C C . GLY A 1 60 ? -2.946 -10.336 -5.688 1.00 0.48 2072 GLY A C 8
ATOM 8473 O O . GLY A 1 60 ? -3.389 -11.473 -5.512 1.00 0.63 2072 GLY A O 8
ATOM 8477 N N . SER A 1 61 ? -2.310 -9.664 -4.739 1.00 0.37 2073 SER A N 8
ATOM 8478 C CA . SER A 1 61 ? -2.063 -10.263 -3.428 1.00 0.38 2073 SER A CA 8
ATOM 8479 C C . SER A 1 61 ? -2.903 -9.589 -2.343 1.00 0.35 2073 SER A C 8
ATOM 8480 O O . SER A 1 61 ? -3.675 -8.666 -2.627 1.00 0.38 2073 SER A O 8
ATOM 8488 N N . LYS A 1 62 ? -2.770 -10.070 -1.103 1.00 0.35 2074 LYS A N 8
ATOM 8489 C CA . LYS A 1 62 ? -3.532 -9.530 0.021 1.00 0.34 2074 LYS A CA 8
ATOM 8490 C C . LYS A 1 62 ? -2.603 -9.084 1.156 1.00 0.34 2074 LYS A C 8
ATOM 8491 O O . LYS A 1 62 ? -3.051 -8.531 2.161 1.00 0.42 2074 LYS A O 8
ATOM 8510 N N . GLU A 1 63 ? -1.314 -9.342 0.989 1.00 0.33 2075 GLU A N 8
ATOM 8511 C CA . GLU A 1 63 ? -0.283 -8.791 1.861 1.00 0.32 2075 GLU A CA 8
ATOM 8512 C C . GLU A 1 63 ? 1.056 -8.836 1.151 1.00 0.34 2075 GLU A C 8
ATOM 8513 O O . GLU A 1 63 ? 1.426 -9.852 0.561 1.00 0.47 2075 GLU A O 8
ATOM 8525 N N . LYS A 1 64 ? 1.765 -7.730 1.189 1.00 0.35 2076 LYS A N 8
ATOM 8526 C CA . LYS A 1 64 ? 3.108 -7.685 0.661 1.00 0.38 2076 LYS A CA 8
ATOM 8527 C C . LYS A 1 64 ? 4.088 -7.306 1.750 1.00 0.37 2076 LYS A C 8
ATOM 8528 O O . LYS A 1 64 ? 4.191 -6.140 2.126 1.00 0.37 2076 LYS A O 8
ATOM 8547 N N . THR A 1 65 ? 4.773 -8.304 2.283 1.00 0.45 2077 THR A N 8
ATOM 8548 C CA . THR A 1 65 ? 5.832 -8.055 3.235 1.00 0.47 2077 THR A CA 8
ATOM 8549 C C . THR A 1 65 ? 7.175 -8.072 2.540 1.00 0.52 2077 THR A C 8
ATOM 8550 O O . THR A 1 65 ? 7.630 -9.111 2.061 1.00 0.63 2077 THR A O 8
ATOM 8561 N N . ILE A 1 66 ? 7.790 -6.917 2.470 1.00 0.51 2078 ILE A N 8
ATOM 8562 C CA . ILE A 1 66 ? 9.118 -6.800 1.922 1.00 0.60 2078 ILE A CA 8
ATOM 8563 C C . ILE A 1 66 ? 10.085 -6.460 3.050 1.00 0.60 2078 ILE A C 8
ATOM 8564 O O . ILE A 1 66 ? 9.937 -5.429 3.704 1.00 0.53 2078 ILE A O 8
ATOM 8580 N N . PRO A 1 67 ? 11.053 -7.359 3.317 1.00 0.72 2079 PRO A N 8
ATOM 8581 C CA . PRO A 1 67 ? 11.988 -7.234 4.445 1.00 0.79 2079 PRO A CA 8
ATOM 8582 C C . PRO A 1 67 ? 12.593 -5.839 4.585 1.00 0.74 2079 PRO A C 8
ATOM 8583 O O . PRO A 1 67 ? 13.356 -5.390 3.727 1.00 0.76 2079 PRO A O 8
ATOM 8594 N N . GLY A 1 68 ? 12.225 -5.155 5.663 1.00 0.73 2080 GLY A N 8
ATOM 8595 C CA . GLY A 1 68 ? 12.771 -3.841 5.941 1.00 0.76 2080 GLY A CA 8
ATOM 8596 C C . GLY A 1 68 ? 11.984 -2.727 5.282 1.00 0.70 2080 GLY A C 8
ATOM 8597 O O . GLY A 1 68 ? 12.169 -1.554 5.602 1.00 0.94 2080 GLY A O 8
ATOM 8601 N N . GLN A 1 69 ? 11.083 -3.094 4.388 1.00 0.54 2081 GLN A N 8
ATOM 8602 C CA . GLN A 1 69 ? 10.341 -2.122 3.602 1.00 0.53 2081 GLN A CA 8
ATOM 8603 C C . GLN A 1 69 ? 8.940 -1.936 4.176 1.00 0.50 2081 GLN A C 8
ATOM 8604 O O . GLN A 1 69 ? 8.360 -0.850 4.107 1.00 0.57 2081 GLN A O 8
ATOM 8618 N N . GLY A 1 70 ? 8.402 -3.001 4.747 1.00 0.47 2082 GLY A N 8
ATOM 8619 C CA . GLY A 1 70 ? 7.144 -2.898 5.450 1.00 0.50 2082 GLY A CA 8
ATOM 8620 C C . GLY A 1 70 ? 6.156 -3.971 5.057 1.00 0.40 2082 GLY A C 8
ATOM 8621 O O . GLY A 1 70 ? 6.500 -4.929 4.358 1.00 0.45 2082 GLY A O 8
ATOM 8625 N N . THR A 1 71 ? 4.929 -3.805 5.521 1.00 0.33 2083 THR A N 8
ATOM 8626 C CA . THR A 1 71 ? 3.846 -4.714 5.197 1.00 0.29 2083 THR A CA 8
ATOM 8627 C C . THR A 1 71 ? 2.554 -3.934 5.066 1.00 0.25 2083 THR A C 8
ATOM 8628 O O . THR A 1 71 ? 2.269 -3.030 5.855 1.00 0.30 2083 THR A O 8
ATOM 8639 N N . TYR A 1 72 ? 1.798 -4.260 4.051 1.00 0.28 2084 TYR A N 8
ATOM 8640 C CA . TYR A 1 72 ? 0.488 -3.689 3.874 1.00 0.34 2084 TYR A CA 8
ATOM 8641 C C . TYR A 1 72 ? -0.517 -4.824 3.940 1.00 0.32 2084 TYR A C 8
ATOM 8642 O O . TYR A 1 72 ? -0.353 -5.835 3.259 1.00 0.29 2084 TYR A O 8
ATOM 8660 N N . THR A 1 73 ? -1.511 -4.695 4.793 1.00 0.39 2085 THR A N 8
ATOM 8661 C CA . THR A 1 73 ? -2.460 -5.773 4.997 1.00 0.40 2085 THR A CA 8
ATOM 8662 C C . THR A 1 73 ? -3.876 -5.343 4.669 1.00 0.41 2085 THR A C 8
ATOM 8663 O O . THR A 1 73 ? -4.356 -4.320 5.163 1.00 0.49 2085 THR A O 8
ATOM 8674 N N . ILE A 1 74 ? -4.534 -6.116 3.821 1.00 0.39 2086 ILE A N 8
ATOM 8675 C CA . ILE A 1 74 ? -5.923 -5.874 3.495 1.00 0.40 2086 ILE A CA 8
ATOM 8676 C C . ILE A 1 74 ? -6.797 -6.941 4.134 1.00 0.45 2086 ILE A C 8
ATOM 8677 O O . ILE A 1 74 ? -6.462 -8.127 4.115 1.00 0.55 2086 ILE A O 8
ATOM 8693 N N . VAL A 1 75 ? -7.894 -6.516 4.728 1.00 0.49 2087 VAL A N 8
ATOM 8694 C CA . VAL A 1 75 ? -8.873 -7.441 5.263 1.00 0.59 2087 VAL A CA 8
ATOM 8695 C C . VAL A 1 75 ? -10.228 -7.178 4.612 1.00 0.58 2087 VAL A C 8
ATOM 8696 O O . VAL A 1 75 ? -10.513 -6.048 4.199 1.00 0.53 2087 VAL A O 8
ATOM 8709 N N . PRO A 1 76 ? -11.068 -8.226 4.490 1.00 0.66 2088 PRO A N 8
ATOM 8710 C CA . PRO A 1 76 ? -12.361 -8.162 3.781 1.00 0.68 2088 PRO A CA 8
ATOM 8711 C C . PRO A 1 76 ? -13.337 -7.140 4.368 1.00 0.66 2088 PRO A C 8
ATOM 8712 O O . PRO A 1 76 ? -14.448 -6.975 3.864 1.00 0.69 2088 PRO A O 8
ATOM 8723 N N . ASP A 1 77 ? -12.924 -6.469 5.435 1.00 0.67 2089 ASP A N 8
ATOM 8724 C CA . ASP A 1 77 ? -13.691 -5.370 6.003 1.00 0.73 2089 ASP A CA 8
ATOM 8725 C C . ASP A 1 77 ? -13.729 -4.202 5.021 1.00 0.66 2089 ASP A C 8
ATOM 8726 O O . ASP A 1 77 ? -14.605 -3.342 5.086 1.00 0.73 2089 ASP A O 8
ATOM 8735 N N . GLY A 1 78 ? -12.780 -4.202 4.094 1.00 0.59 2090 GLY A N 8
ATOM 8736 C CA . GLY A 1 78 ? -12.694 -3.141 3.113 1.00 0.63 2090 GLY A CA 8
ATOM 8737 C C . GLY A 1 78 ? -11.647 -2.125 3.497 1.00 0.70 2090 GLY A C 8
ATOM 8738 O O . GLY A 1 78 ? -11.593 -1.024 2.952 1.00 0.83 2090 GLY A O 8
ATOM 8742 N N . THR A 1 79 ? -10.807 -2.509 4.441 1.00 0.70 2091 THR A N 8
ATOM 8743 C CA . THR A 1 79 ? -9.786 -1.626 4.959 1.00 0.79 2091 THR A CA 8
ATOM 8744 C C . THR A 1 79 ? -8.401 -2.225 4.733 1.00 0.60 2091 THR A C 8
ATOM 8745 O O . THR A 1 79 ? -8.231 -3.449 4.738 1.00 0.59 2091 THR A O 8
ATOM 8756 N N . VAL A 1 80 ? -7.424 -1.359 4.500 1.00 0.60 2092 VAL A N 8
ATOM 8757 C CA . VAL A 1 80 ? -6.051 -1.783 4.279 1.00 0.54 2092 VAL A CA 8
ATOM 8758 C C . VAL A 1 80 ? -5.119 -0.933 5.126 1.00 0.55 2092 VAL A C 8
ATOM 8759 O O . VAL A 1 80 ? -5.307 0.278 5.236 1.00 0.78 2092 VAL A O 8
ATOM 8772 N N . THR A 1 81 ? -4.127 -1.564 5.724 1.00 0.47 2093 THR A N 8
ATOM 8773 C CA . THR A 1 81 ? -3.172 -0.867 6.545 1.00 0.53 2093 THR A CA 8
ATOM 8774 C C . THR A 1 81 ? -1.908 -0.564 5.744 1.00 0.44 2093 THR A C 8
ATOM 8775 O O . THR A 1 81 ? -1.155 -1.472 5.386 1.00 0.41 2093 THR A O 8
ATOM 8786 N N . PHE A 1 82 ? -1.698 0.710 5.442 1.00 0.46 2094 PHE A N 8
ATOM 8787 C CA . PHE A 1 82 ? -0.521 1.134 4.697 1.00 0.42 2094 PHE A CA 8
ATOM 8788 C C . PHE A 1 82 ? 0.639 1.382 5.665 1.00 0.43 2094 PHE A C 8
ATOM 8789 O O . PHE A 1 82 ? 0.713 2.434 6.302 1.00 0.52 2094 PHE A O 8
ATOM 8806 N N . THR A 1 83 ? 1.528 0.399 5.797 1.00 0.37 2095 THR A N 8
ATOM 8807 C CA . THR A 1 83 ? 2.696 0.536 6.660 1.00 0.39 2095 THR A CA 8
ATOM 8808 C C . THR A 1 83 ? 3.971 0.647 5.823 1.00 0.37 2095 THR A C 8
ATOM 8809 O O . THR A 1 83 ? 4.512 -0.358 5.355 1.00 0.37 2095 THR A O 8
ATOM 8820 N N . PRO A 1 84 ? 4.454 1.885 5.629 1.00 0.50 2096 PRO A N 8
ATOM 8821 C CA . PRO A 1 84 ? 5.589 2.177 4.755 1.00 0.61 2096 PRO A CA 8
ATOM 8822 C C . PRO A 1 84 ? 6.950 2.088 5.452 1.00 0.69 2096 PRO A C 8
ATOM 8823 O O . PRO A 1 84 ? 7.045 2.109 6.683 1.00 0.81 2096 PRO A O 8
ATOM 8834 N N . ASP A 1 85 ? 7.996 1.978 4.636 1.00 0.89 2097 ASP A N 8
ATOM 8835 C CA . ASP A 1 85 ? 9.390 1.967 5.094 1.00 1.14 2097 ASP A CA 8
ATOM 8836 C C . ASP A 1 85 ? 9.848 3.358 5.560 1.00 1.37 2097 ASP A C 8
ATOM 8837 O O . ASP A 1 85 ? 10.929 3.829 5.203 1.00 1.39 2097 ASP A O 8
ATOM 8846 N N . LYS A 1 86 ? 9.044 4.000 6.390 1.00 1.89 2098 LYS A N 8
ATOM 8847 C CA . LYS A 1 86 ? 9.326 5.363 6.825 1.00 2.37 2098 LYS A CA 8
ATOM 8848 C C . LYS A 1 86 ? 10.526 5.403 7.775 1.00 2.32 2098 LYS A C 8
ATOM 8849 O O . LYS A 1 86 ? 11.041 6.471 8.103 1.00 2.66 2098 LYS A O 8
ATOM 8868 N N . GLN A 1 87 ? 10.968 4.233 8.204 1.00 2.03 2099 GLN A N 8
ATOM 8869 C CA . GLN A 1 87 ? 12.123 4.121 9.086 1.00 2.09 2099 GLN A CA 8
ATOM 8870 C C . GLN A 1 87 ? 13.258 3.358 8.399 1.00 1.67 2099 GLN A C 8
ATOM 8871 O O . GLN A 1 87 ? 14.118 2.778 9.063 1.00 1.81 2099 GLN A O 8
ATOM 8885 N N . PHE A 1 88 ? 13.263 3.369 7.073 1.00 1.40 2100 PHE A N 8
ATOM 8886 C CA . PHE A 1 88 ? 14.208 2.563 6.309 1.00 1.20 2100 PHE A CA 8
ATOM 8887 C C . PHE A 1 88 ? 15.197 3.431 5.537 1.00 1.31 2100 PHE A C 8
ATOM 8888 O O . PHE A 1 88 ? 14.845 4.493 5.020 1.00 1.72 2100 PHE A O 8
ATOM 8905 N N . VAL A 1 89 ? 16.443 2.970 5.478 1.00 1.55 2101 VAL A N 8
ATOM 8906 C CA . VAL A 1 89 ? 17.489 3.645 4.721 1.00 1.92 2101 VAL A CA 8
ATOM 8907 C C . VAL A 1 89 ? 18.248 2.637 3.854 1.00 2.31 2101 VAL A C 8
ATOM 8908 O O . VAL A 1 89 ? 19.048 1.845 4.355 1.00 2.68 2101 VAL A O 8
ATOM 8921 N N . GLY A 1 90 ? 17.976 2.663 2.558 1.00 2.55 2102 GLY A N 8
ATOM 8922 C CA . GLY A 1 90 ? 18.625 1.756 1.629 1.00 3.15 2102 GLY A CA 8
ATOM 8923 C C . GLY A 1 90 ? 17.981 1.818 0.260 1.00 3.22 2102 GLY A C 8
ATOM 8924 O O . GLY A 1 90 ? 18.276 2.718 -0.525 1.00 3.84 2102 GLY A O 8
ATOM 8928 N N . LYS A 1 91 ? 17.112 0.856 -0.027 1.00 2.91 2103 LYS A N 8
ATOM 8929 C CA . LYS A 1 91 ? 16.274 0.899 -1.219 1.00 3.06 2103 LYS A CA 8
ATOM 8930 C C . LYS A 1 91 ? 15.157 -0.142 -1.103 1.00 2.39 2103 LYS A C 8
ATOM 8931 O O . LYS A 1 91 ? 15.415 -1.336 -0.919 1.00 2.33 2103 LYS A O 8
ATOM 8950 N N . PRO A 1 92 ? 13.898 0.307 -1.149 1.00 2.06 2104 PRO A N 8
ATOM 8951 C CA . PRO A 1 92 ? 12.739 -0.580 -1.066 1.00 1.50 2104 PRO A CA 8
ATOM 8952 C C . PRO A 1 92 ? 12.457 -1.284 -2.390 1.00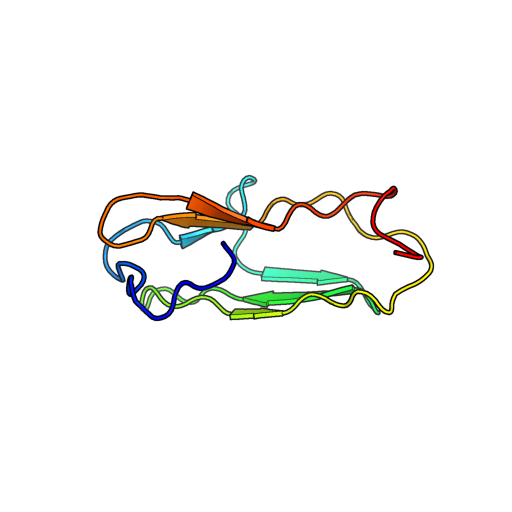 1.35 2104 PRO A C 8
ATOM 8953 O O . PRO A 1 92 ? 12.704 -0.738 -3.465 1.00 1.62 2104 PRO A O 8
ATOM 8964 N N . ASP A 1 93 ? 11.945 -2.501 -2.303 1.00 1.04 2105 ASP A N 8
ATOM 8965 C CA . ASP A 1 93 ? 11.618 -3.276 -3.490 1.00 0.98 2105 ASP A CA 8
ATOM 8966 C C . ASP A 1 93 ? 10.270 -2.825 -4.052 1.00 0.79 2105 ASP A C 8
ATOM 8967 O O . ASP A 1 93 ? 9.382 -2.412 -3.298 1.00 0.78 2105 ASP A O 8
ATOM 8976 N N . PRO A 1 94 ? 10.113 -2.879 -5.386 1.00 0.77 2106 PRO A N 8
ATOM 8977 C CA . PRO A 1 94 ? 8.944 -2.321 -6.081 1.00 0.73 2106 PRO A CA 8
ATOM 8978 C C . PRO A 1 94 ? 7.641 -3.067 -5.798 1.00 0.61 2106 PRO A C 8
ATOM 8979 O O . PRO A 1 94 ? 7.557 -4.289 -5.946 1.00 0.74 2106 PRO A O 8
ATOM 8990 N N . VAL A 1 95 ? 6.624 -2.309 -5.419 1.00 0.48 2107 VAL A N 8
ATOM 8991 C CA . VAL A 1 95 ? 5.302 -2.849 -5.153 1.00 0.37 2107 VAL A CA 8
ATOM 8992 C C . VAL A 1 95 ? 4.268 -1.730 -5.279 1.00 0.35 2107 VAL A C 8
ATOM 8993 O O . VAL A 1 95 ? 4.618 -0.551 -5.227 1.00 0.60 2107 VAL A O 8
ATOM 9006 N N . THR A 1 96 ? 3.015 -2.094 -5.473 1.00 0.32 2108 THR A N 8
ATOM 9007 C CA . THR A 1 96 ? 1.942 -1.116 -5.551 1.00 0.30 2108 THR A CA 8
ATOM 9008 C C . THR A 1 96 ? 0.695 -1.639 -4.852 1.00 0.30 2108 THR A C 8
ATOM 9009 O O . THR A 1 96 ? 0.177 -2.708 -5.187 1.00 0.33 2108 THR A O 8
ATOM 9020 N N . VAL A 1 97 ? 0.231 -0.888 -3.873 1.00 0.38 2109 VAL A N 8
ATOM 9021 C CA . VAL A 1 97 ? -0.974 -1.241 -3.143 1.00 0.46 2109 VAL A CA 8
ATOM 9022 C C . VAL A 1 97 ? -2.171 -0.570 -3.810 1.00 0.52 2109 VAL A C 8
ATOM 9023 O O . VAL A 1 97 ? -2.106 0.609 -4.128 1.00 0.61 2109 VAL A O 8
ATOM 9036 N N . LYS A 1 98 ? -3.249 -1.312 -4.029 1.00 0.53 2110 LYS A N 8
ATOM 9037 C CA . LYS A 1 98 ? -4.354 -0.824 -4.850 1.00 0.63 2110 LYS A CA 8
ATOM 9038 C C . LYS A 1 98 ? -5.684 -0.905 -4.100 1.00 0.70 2110 LYS A C 8
ATOM 9039 O O . LYS A 1 98 ? -6.209 -1.985 -3.877 1.00 0.99 2110 LYS A O 8
ATOM 9058 N N . ARG A 1 99 ? -6.240 0.228 -3.723 1.00 0.52 2111 ARG A N 8
ATOM 9059 C CA . ARG A 1 99 ? -7.612 0.249 -3.237 1.00 0.54 2111 ARG A CA 8
ATOM 9060 C C . ARG A 1 99 ? -8.280 1.555 -3.617 1.00 0.44 2111 ARG A C 8
ATOM 9061 O O . ARG A 1 99 ? -7.687 2.622 -3.489 1.00 0.47 2111 ARG A O 8
ATOM 9082 N N . VAL A 1 100 ? -9.505 1.470 -4.100 1.00 0.35 2112 VAL A N 8
ATOM 9083 C CA . VAL A 1 100 ? -10.228 2.664 -4.513 1.00 0.28 2112 VAL A CA 8
ATOM 9084 C C . VAL A 1 100 ? -11.193 3.113 -3.426 1.00 0.25 2112 VAL A C 8
ATOM 9085 O O . VAL A 1 100 ? -11.617 2.319 -2.588 1.00 0.29 2112 VAL A O 8
ATOM 9098 N N . ASP A 1 101 ? -11.505 4.398 -3.428 1.00 0.26 2113 ASP A N 8
ATOM 9099 C CA . ASP A 1 101 ? -12.447 4.962 -2.472 1.00 0.31 2113 ASP A CA 8
ATOM 9100 C C . ASP A 1 101 ? -13.855 5.009 -3.062 1.00 0.33 2113 ASP A C 8
ATOM 9101 O O . ASP A 1 101 ? -14.104 4.434 -4.125 1.00 0.34 2113 ASP A O 8
ATOM 9110 N N . LYS A 1 102 ? -14.771 5.692 -2.384 1.00 0.40 2114 LYS A N 8
ATOM 9111 C CA . LYS A 1 102 ? -16.158 5.784 -2.843 1.00 0.46 2114 LYS A CA 8
ATOM 9112 C C . LYS A 1 102 ? -16.278 6.538 -4.166 1.00 0.52 2114 LYS A C 8
ATOM 9113 O O . LYS A 1 102 ? -17.241 6.359 -4.910 1.00 0.65 2114 LYS A O 8
ATOM 9132 N N . ASN A 1 103 ? -15.295 7.371 -4.467 1.00 0.52 2115 ASN A N 8
ATOM 9133 C CA . ASN A 1 103 ? -15.318 8.153 -5.696 1.00 0.60 2115 ASN A CA 8
ATOM 9134 C C . ASN A 1 103 ? -14.634 7.390 -6.817 1.00 0.54 2115 ASN A C 8
ATOM 9135 O O . ASN A 1 103 ? -14.832 7.682 -7.998 1.00 0.70 2115 ASN A O 8
ATOM 9146 N N . GLY A 1 104 ? -13.830 6.410 -6.436 1.00 0.38 2116 GLY A N 8
ATOM 9147 C CA . GLY A 1 104 ? -13.126 5.600 -7.406 1.00 0.39 2116 GLY A CA 8
ATOM 9148 C C . GLY A 1 104 ? -11.670 5.992 -7.520 1.00 0.38 2116 GLY A C 8
ATOM 9149 O O . GLY A 1 104 ? -10.992 5.614 -8.472 1.00 0.44 2116 GLY A O 8
ATOM 9153 N N . THR A 1 105 ? -11.188 6.753 -6.548 1.00 0.36 2117 THR A N 8
ATOM 9154 C CA . THR A 1 105 ? -9.802 7.182 -6.542 1.00 0.38 2117 THR A CA 8
ATOM 9155 C C . THR A 1 105 ? -8.944 6.185 -5.765 1.00 0.33 2117 THR A C 8
ATOM 9156 O O . THR A 1 105 ? -9.191 5.924 -4.588 1.00 0.33 2117 THR A O 8
ATOM 9167 N N . PRO A 1 106 ? -7.952 5.575 -6.425 1.00 0.38 2118 PRO A N 8
ATOM 9168 C CA . PRO A 1 106 ? -7.071 4.601 -5.789 1.00 0.40 2118 PRO A CA 8
ATOM 9169 C C . PRO A 1 106 ? -6.075 5.233 -4.817 1.00 0.35 2118 PRO A C 8
ATOM 9170 O O . PRO A 1 106 ? -5.134 5.915 -5.228 1.00 0.39 2118 PRO A O 8
ATOM 9181 N N . VAL A 1 107 ? -6.307 5.031 -3.524 1.00 0.33 2119 VAL A N 8
ATOM 9182 C CA . VAL A 1 107 ? -5.285 5.292 -2.519 1.00 0.33 2119 VAL A CA 8
ATOM 9183 C C . VAL A 1 107 ? -4.279 4.165 -2.569 1.00 0.36 2119 VAL A C 8
ATOM 9184 O O . VAL A 1 107 ? -4.577 3.022 -2.212 1.00 0.39 2119 VAL A O 8
ATOM 9197 N N . THR A 1 108 ? -3.102 4.489 -3.058 1.00 0.39 2120 THR A N 8
ATOM 9198 C CA . THR A 1 108 ? -2.098 3.494 -3.350 1.00 0.44 2120 THR A CA 8
ATOM 9199 C C . THR A 1 108 ? -0.803 3.820 -2.636 1.00 0.53 2120 THR A C 8
ATOM 9200 O O . THR A 1 108 ? -0.705 4.820 -1.924 1.00 0.67 2120 THR A O 8
ATOM 9211 N N . ALA A 1 109 ? 0.182 2.970 -2.824 1.00 0.53 2121 ALA A N 8
ATOM 9212 C CA . ALA A 1 109 ? 1.523 3.261 -2.383 1.00 0.65 2121 ALA A CA 8
ATOM 9213 C C . ALA A 1 109 ? 2.471 3.045 -3.544 1.00 0.73 2121 ALA A C 8
ATOM 9214 O O . ALA A 1 109 ? 2.458 1.984 -4.175 1.00 0.69 2121 ALA A O 8
ATOM 9221 N N . THR A 1 110 ? 3.274 4.053 -3.827 1.00 0.98 2122 THR A N 8
ATOM 9222 C CA . THR A 1 110 ? 4.193 4.009 -4.943 1.00 1.15 2122 THR A CA 8
ATOM 9223 C C . THR A 1 110 ? 5.547 3.512 -4.477 1.00 0.99 2122 THR A C 8
ATOM 9224 O O . THR A 1 110 ? 6.316 4.253 -3.860 1.00 1.22 2122 THR A O 8
ATOM 9235 N N . TYR A 1 111 ? 5.828 2.253 -4.744 1.00 0.85 2123 TYR A N 8
ATOM 9236 C CA . TYR A 1 111 ? 7.045 1.650 -4.257 1.00 0.77 2123 TYR A CA 8
ATOM 9237 C C . TYR A 1 111 ? 7.923 1.143 -5.384 1.00 0.94 2123 TYR A C 8
ATOM 9238 O O . TYR A 1 111 ? 7.508 0.332 -6.210 1.00 1.20 2123 TYR A O 8
ATOM 9256 N N . SER A 1 112 ? 9.143 1.650 -5.398 1.00 1.07 2124 SER A N 8
ATOM 9257 C CA . SER A 1 112 ? 10.123 1.327 -6.415 1.00 1.29 2124 SER A CA 8
ATOM 9258 C C . SER A 1 112 ? 11.519 1.478 -5.820 1.00 1.24 2124 SER A C 8
ATOM 9259 O O . SER A 1 112 ? 11.693 2.181 -4.822 1.00 1.31 2124 SER A O 8
ATOM 9267 N N . PRO A 1 113 ? 12.534 0.821 -6.411 1.00 1.46 2125 PRO A N 8
ATOM 9268 C CA . PRO A 1 113 ? 13.913 0.888 -5.912 1.00 1.71 2125 PRO A CA 8
ATOM 9269 C C . PRO A 1 113 ? 14.576 2.236 -6.185 1.00 1.73 2125 PRO A C 8
ATOM 9270 O O . PRO A 1 113 ? 15.786 2.391 -6.016 1.00 2.16 2125 PRO A O 8
ATOM 9281 N N . GLU A 1 114 ? 13.778 3.206 -6.614 1.00 1.86 2126 GLU A N 8
ATOM 9282 C CA . GLU A 1 114 ? 14.266 4.552 -6.850 1.00 2.08 2126 GLU A CA 8
ATOM 9283 C C . GLU A 1 114 ? 14.388 5.293 -5.525 1.00 1.98 2126 GLU A C 8
ATOM 9284 O O . GLU A 1 114 ? 15.195 6.213 -5.380 1.00 2.37 2126 GLU A O 8
ATOM 9296 N N . PHE A 1 115 ? 13.585 4.875 -4.560 1.00 2.04 2127 PHE A N 8
ATOM 9297 C CA . PHE A 1 115 ? 13.644 5.439 -3.224 1.00 2.23 2127 PHE A CA 8
ATOM 9298 C C . PHE A 1 115 ? 14.842 4.861 -2.488 1.00 2.57 2127 PHE A C 8
ATOM 9299 O O . PHE A 1 115 ? 15.305 3.766 -2.807 1.00 3.09 2127 PHE A O 8
ATOM 9316 N N . THR A 1 116 ? 15.350 5.597 -1.518 1.00 2.82 2128 THR A N 8
ATOM 9317 C CA . THR A 1 116 ? 16.527 5.171 -0.783 1.00 3.38 2128 THR A CA 8
ATOM 9318 C C . THR A 1 116 ? 16.337 5.382 0.713 1.00 2.89 2128 THR A C 8
ATOM 9319 O O . THR A 1 116 ? 16.121 4.433 1.468 1.00 3.03 2128 THR A O 8
ATOM 9330 N N . LYS A 1 117 ? 16.398 6.633 1.127 1.00 2.90 2129 LYS A N 8
ATOM 9331 C CA . LYS A 1 117 ? 16.234 6.993 2.523 1.00 2.79 2129 LYS A CA 8
ATOM 9332 C C . LYS A 1 117 ? 15.053 7.937 2.683 1.00 3.43 2129 LYS A C 8
ATOM 9333 O O . LYS A 1 117 ? 14.545 8.477 1.700 1.00 3.99 2129 LYS A O 8
ATOM 9352 N N . VAL A 1 118 ? 14.613 8.129 3.910 1.00 3.76 2130 VAL A N 8
ATOM 9353 C CA . VAL A 1 118 ? 13.493 9.010 4.180 1.00 4.65 2130 VAL A CA 8
ATOM 9354 C C . VAL A 1 118 ? 13.999 10.398 4.548 1.00 5.15 2130 VAL A C 8
ATOM 9355 O O . VAL A 1 118 ? 13.883 11.313 3.710 1.00 5.63 2130 VAL A O 8
ATOM 9369 N N . GLN A 1 41 ? -6.251 5.853 8.359 1.00 4.90 2053 GLN A N 9
ATOM 9370 C CA . GLN A 1 41 ? -7.000 5.886 7.084 1.00 4.58 2053 GLN A CA 9
ATOM 9371 C C . GLN A 1 41 ? -6.139 5.330 5.952 1.00 3.90 2053 GLN A C 9
ATOM 9372 O O . GLN A 1 41 ? -6.427 4.255 5.424 1.00 4.20 2053 GLN A O 9
ATOM 9386 N N . GLY A 1 42 ? -5.078 6.043 5.591 1.00 3.41 2054 GLY A N 9
ATOM 9387 C CA . GLY A 1 42 ? -4.216 5.595 4.510 1.00 3.09 2054 GLY A CA 9
ATOM 9388 C C . GLY A 1 42 ? -4.867 5.781 3.157 1.00 2.21 2054 GLY A C 9
ATOM 9389 O O . GLY A 1 42 ? -4.820 4.893 2.301 1.00 2.29 2054 GLY A O 9
ATOM 9393 N N . GLY A 1 43 ? -5.492 6.930 2.979 1.00 1.77 2055 GLY A N 9
ATOM 9394 C CA . GLY A 1 43 ? -6.177 7.233 1.745 1.00 1.45 2055 GLY A CA 9
ATOM 9395 C C . GLY A 1 43 ? -6.648 8.666 1.725 1.00 1.28 2055 GLY A C 9
ATOM 9396 O O . GLY A 1 43 ? -5.859 9.580 1.477 1.00 1.66 2055 GLY A O 9
ATOM 9400 N N . ASP A 1 44 ? -7.922 8.876 2.008 1.00 1.08 2056 ASP A N 9
ATOM 9401 C CA . ASP A 1 44 ? -8.456 10.223 2.097 1.00 1.00 2056 ASP A CA 9
ATOM 9402 C C . ASP A 1 44 ? -9.146 10.424 3.436 1.00 1.03 2056 ASP A C 9
ATOM 9403 O O . ASP A 1 44 ? -10.057 9.677 3.789 1.00 1.04 2056 ASP A O 9
ATOM 9412 N N . PRO A 1 45 ? -8.719 11.433 4.204 1.00 1.20 2057 PRO A N 9
ATOM 9413 C CA . PRO A 1 45 ? -9.300 11.726 5.517 1.00 1.36 2057 PRO A CA 9
ATOM 9414 C C . PRO A 1 45 ? -10.735 12.243 5.422 1.00 1.24 2057 PRO A C 9
ATOM 9415 O O . PRO A 1 45 ? -11.493 12.183 6.393 1.00 1.34 2057 PRO A O 9
ATOM 9426 N N . LEU A 1 46 ? -11.108 12.746 4.251 1.00 1.18 2058 LEU A N 9
ATOM 9427 C CA . LEU A 1 46 ? -12.450 13.271 4.035 1.00 1.17 2058 LEU A CA 9
ATOM 9428 C C . LEU A 1 46 ? -13.307 12.246 3.307 1.00 1.00 2058 LEU A C 9
ATOM 9429 O O . LEU A 1 46 ? -14.533 12.237 3.443 1.00 1.06 2058 LEU A O 9
ATOM 9445 N N . VAL A 1 47 ? -12.659 11.383 2.536 1.00 0.86 2059 VAL A N 9
ATOM 9446 C CA . VAL A 1 47 ? -13.357 10.330 1.811 1.00 0.74 2059 VAL A CA 9
ATOM 9447 C C . VAL A 1 47 ? -12.902 8.966 2.316 1.00 0.66 2059 VAL A C 9
ATOM 9448 O O . VAL A 1 47 ? -12.018 8.346 1.723 1.00 0.62 2059 VAL A O 9
ATOM 9461 N N . PRO A 1 48 ? -13.478 8.490 3.433 1.00 0.71 2060 PRO A N 9
ATOM 9462 C CA . PRO A 1 48 ? -13.134 7.187 3.996 1.00 0.72 2060 PRO A CA 9
ATOM 9463 C C . PRO A 1 48 ? -13.263 6.079 2.961 1.00 0.59 2060 PRO A C 9
ATOM 9464 O O . PRO A 1 48 ? -14.334 5.880 2.379 1.00 0.58 2060 PRO A O 9
ATOM 9475 N N . ILE A 1 49 ? -12.150 5.401 2.707 1.00 0.62 2061 ILE A N 9
ATOM 9476 C CA . ILE A 1 49 ? -12.105 4.303 1.750 1.00 0.56 2061 ILE A CA 9
ATOM 9477 C C . ILE A 1 49 ? -13.229 3.305 2.013 1.00 0.51 2061 ILE A C 9
ATOM 9478 O O . ILE A 1 49 ? -13.442 2.875 3.147 1.00 0.57 2061 ILE A O 9
ATOM 9494 N N . ASP A 1 50 ? -13.939 2.955 0.952 1.00 0.45 2062 ASP A N 9
ATOM 9495 C CA . ASP A 1 50 ? -15.097 2.080 1.047 1.00 0.43 2062 ASP A CA 9
ATOM 9496 C C . ASP A 1 50 ? -14.668 0.658 1.406 1.00 0.43 2062 ASP A C 9
ATOM 9497 O O . ASP A 1 50 ? -13.706 0.126 0.845 1.00 0.43 2062 ASP A O 9
ATOM 9506 N N . GLU A 1 51 ? -15.378 0.045 2.344 1.00 0.47 2063 GLU A N 9
ATOM 9507 C CA . GLU A 1 51 ? -14.986 -1.256 2.873 1.00 0.52 2063 GLU A CA 9
ATOM 9508 C C . GLU A 1 51 ? -15.744 -2.400 2.199 1.00 0.51 2063 GLU A C 9
ATOM 9509 O O . GLU A 1 51 ? -15.578 -3.565 2.561 1.00 0.58 2063 GLU A O 9
ATOM 9521 N N . THR A 1 52 ? -16.572 -2.068 1.224 1.00 0.49 2064 THR A N 9
ATOM 9522 C CA . THR A 1 52 ? -17.240 -3.076 0.414 1.00 0.54 2064 THR A CA 9
ATOM 9523 C C . THR A 1 52 ? -16.652 -3.052 -0.990 1.00 0.50 2064 THR A C 9
ATOM 9524 O O . THR A 1 52 ? -17.082 -3.773 -1.892 1.00 0.59 2064 THR A O 9
ATOM 9535 N N . VAL A 1 53 ? -15.653 -2.203 -1.140 1.00 0.44 2065 VAL A N 9
ATOM 9536 C CA . VAL A 1 53 ? -14.958 -1.991 -2.388 1.00 0.43 2065 VAL A CA 9
ATOM 9537 C C . VAL A 1 53 ? -13.753 -2.929 -2.485 1.00 0.37 2065 VAL A C 9
ATOM 9538 O O . VAL A 1 53 ? -13.368 -3.533 -1.486 1.00 0.46 2065 VAL A O 9
ATOM 9551 N N . GLU A 1 54 ? -13.189 -3.075 -3.688 1.00 0.34 2066 GLU A N 9
ATOM 9552 C CA . GLU A 1 54 ? -11.999 -3.896 -3.896 1.00 0.32 2066 GLU A CA 9
ATOM 9553 C C . GLU A 1 54 ? -10.729 -3.154 -3.474 1.00 0.26 2066 GLU A C 9
ATOM 9554 O O . GLU A 1 54 ? -10.331 -2.168 -4.111 1.00 0.28 2066 GLU A O 9
ATOM 9566 N N . PRO A 1 55 ? -10.108 -3.575 -2.365 1.00 0.27 2067 PRO A N 9
ATOM 9567 C CA . PRO A 1 55 ? -8.777 -3.164 -1.995 1.00 0.30 2067 PRO A CA 9
ATOM 9568 C C . PRO A 1 55 ? -7.750 -4.256 -2.307 1.00 0.28 2067 PRO A C 9
ATOM 9569 O O . PRO A 1 55 ? -7.714 -5.294 -1.644 1.00 0.34 2067 PRO A O 9
ATOM 9580 N N . THR A 1 56 ? -6.923 -4.037 -3.312 1.00 0.29 2068 THR A N 9
ATOM 9581 C CA . THR A 1 56 ? -5.947 -5.037 -3.709 1.00 0.32 2068 THR A CA 9
ATOM 9582 C C . THR A 1 56 ? -4.581 -4.415 -3.939 1.00 0.39 2068 THR A C 9
ATOM 9583 O O . THR A 1 56 ? -4.401 -3.205 -3.836 1.00 0.70 2068 THR A O 9
ATOM 9594 N N . PHE A 1 57 ? -3.601 -5.253 -4.192 1.00 0.25 2069 PHE A N 9
ATOM 9595 C CA . PHE A 1 57 ? -2.310 -4.779 -4.632 1.00 0.26 2069 PHE A CA 9
ATOM 9596 C C . PHE A 1 57 ? -2.233 -4.982 -6.131 1.00 0.27 2069 PHE A C 9
ATOM 9597 O O . PHE A 1 57 ? -2.881 -5.890 -6.650 1.00 0.31 2069 PHE A O 9
ATOM 9614 N N . GLU A 1 58 ? -1.462 -4.144 -6.813 1.00 0.30 2070 GLU A N 9
ATOM 9615 C CA . GLU A 1 58 ? -1.429 -4.108 -8.277 1.00 0.36 2070 GLU A CA 9
ATOM 9616 C C . GLU A 1 58 ? -1.339 -5.507 -8.893 1.00 0.36 2070 GLU A C 9
ATOM 9617 O O . GLU A 1 58 ? -2.025 -5.809 -9.868 1.00 0.44 2070 GLU A O 9
ATOM 9629 N N . ASP A 1 59 ? -0.516 -6.363 -8.302 1.00 0.40 2071 ASP A N 9
ATOM 9630 C CA . ASP A 1 59 ? -0.267 -7.693 -8.853 1.00 0.53 2071 ASP A CA 9
ATOM 9631 C C . ASP A 1 59 ? -1.249 -8.731 -8.307 1.00 0.50 2071 ASP A C 9
ATOM 9632 O O . ASP A 1 59 ? -1.012 -9.932 -8.419 1.00 0.62 2071 ASP A O 9
ATOM 9641 N N . GLY A 1 60 ? -2.348 -8.270 -7.723 1.00 0.43 2072 GLY A N 9
ATOM 9642 C CA . GLY A 1 60 ? -3.341 -9.183 -7.190 1.00 0.48 2072 GLY A CA 9
ATOM 9643 C C . GLY A 1 60 ? -2.914 -9.809 -5.876 1.00 0.48 2072 GLY A C 9
ATOM 9644 O O . GLY A 1 60 ? -3.292 -10.937 -5.566 1.00 0.63 2072 GLY A O 9
ATOM 9648 N N . SER A 1 61 ? -2.119 -9.082 -5.108 1.00 0.37 2073 SER A N 9
ATOM 9649 C CA . SER A 1 61 ? -1.651 -9.571 -3.816 1.00 0.38 2073 SER A CA 9
ATOM 9650 C C . SER A 1 61 ? -2.433 -8.911 -2.678 1.00 0.35 2073 SER A C 9
ATOM 9651 O O . SER A 1 61 ? -3.181 -7.957 -2.908 1.00 0.38 2073 SER A O 9
ATOM 9659 N N . LYS A 1 62 ? -2.288 -9.438 -1.460 1.00 0.35 2074 LYS A N 9
ATOM 9660 C CA . LYS A 1 62 ? -3.051 -8.937 -0.316 1.00 0.34 2074 LYS A CA 9
ATOM 9661 C C . LYS A 1 62 ? -2.144 -8.485 0.833 1.00 0.34 2074 LYS A C 9
ATOM 9662 O O . LYS A 1 62 ? -2.610 -7.882 1.799 1.00 0.42 2074 LYS A O 9
ATOM 9681 N N . GLU A 1 63 ? -0.864 -8.794 0.741 1.00 0.33 2075 GLU A N 9
ATOM 9682 C CA . GLU A 1 63 ? 0.100 -8.341 1.733 1.00 0.32 2075 GLU A CA 9
ATOM 9683 C C . GLU A 1 63 ? 1.501 -8.368 1.151 1.00 0.34 2075 GLU A C 9
ATOM 9684 O O . GLU A 1 63 ? 1.933 -9.374 0.588 1.00 0.47 2075 GLU A O 9
ATOM 9696 N N . LYS A 1 64 ? 2.192 -7.250 1.269 1.00 0.35 2076 LYS A N 9
ATOM 9697 C CA . LYS A 1 64 ? 3.554 -7.142 0.781 1.00 0.38 2076 LYS A CA 9
ATOM 9698 C C . LYS A 1 64 ? 4.467 -6.746 1.931 1.00 0.37 2076 LYS A C 9
ATOM 9699 O O . LYS A 1 64 ? 4.513 -5.581 2.323 1.00 0.37 2076 LYS A O 9
ATOM 9718 N N . THR A 1 65 ? 5.164 -7.720 2.486 1.00 0.45 2077 THR A N 9
ATOM 9719 C CA . THR A 1 65 ? 6.072 -7.467 3.585 1.00 0.47 2077 THR A CA 9
ATOM 9720 C C . THR A 1 65 ? 7.518 -7.623 3.147 1.00 0.52 2077 THR A C 9
ATOM 9721 O O . THR A 1 65 ? 7.895 -8.641 2.568 1.00 0.63 2077 THR A O 9
ATOM 9732 N N . ILE A 1 66 ? 8.314 -6.603 3.411 1.00 0.51 2078 ILE A N 9
ATOM 9733 C CA . ILE A 1 66 ? 9.751 -6.672 3.214 1.00 0.60 2078 ILE A CA 9
ATOM 9734 C C . ILE A 1 66 ? 10.438 -6.154 4.473 1.00 0.60 2078 ILE A C 9
ATOM 9735 O O . ILE A 1 66 ? 10.035 -5.120 5.011 1.00 0.53 2078 ILE A O 9
ATOM 9751 N N . PRO A 1 67 ? 11.439 -6.886 4.995 1.00 0.72 2079 PRO A N 9
ATOM 9752 C CA . PRO A 1 67 ? 12.190 -6.461 6.182 1.00 0.79 2079 PRO A CA 9
ATOM 9753 C C . PRO A 1 67 ? 12.767 -5.056 6.027 1.00 0.74 2079 PRO A C 9
ATOM 9754 O O . PRO A 1 67 ? 13.704 -4.839 5.259 1.00 0.76 2079 PRO A O 9
ATOM 9765 N N . GLY A 1 68 ? 12.198 -4.108 6.762 1.00 0.73 2080 GLY A N 9
ATOM 9766 C CA . GLY A 1 68 ? 12.656 -2.734 6.694 1.00 0.76 2080 GLY A CA 9
ATOM 9767 C C . GLY A 1 68 ? 11.773 -1.876 5.810 1.00 0.70 2080 GLY A C 9
ATOM 9768 O O . GLY A 1 68 ? 11.978 -0.669 5.704 1.00 0.94 2080 GLY A O 9
ATOM 9772 N N . GLN A 1 69 ? 10.791 -2.502 5.177 1.00 0.54 2081 GLN A N 9
ATOM 9773 C CA . GLN A 1 69 ? 9.868 -1.797 4.291 1.00 0.53 2081 GLN A CA 9
ATOM 9774 C C . GLN A 1 69 ? 8.501 -1.671 4.948 1.00 0.50 2081 GLN A C 9
ATOM 9775 O O . GLN A 1 69 ? 7.759 -0.720 4.697 1.00 0.57 2081 GLN A O 9
ATOM 9789 N N . GLY A 1 70 ? 8.179 -2.643 5.789 1.00 0.47 2082 GLY A N 9
ATOM 9790 C CA . GLY A 1 70 ? 6.908 -2.643 6.482 1.00 0.50 2082 GLY A CA 9
ATOM 9791 C C . GLY A 1 70 ? 5.942 -3.635 5.875 1.00 0.40 2082 GLY A C 9
ATOM 9792 O O . GLY A 1 70 ? 6.355 -4.537 5.140 1.00 0.45 2082 GLY A O 9
ATOM 9796 N N . THR A 1 71 ? 4.663 -3.475 6.176 1.00 0.33 2083 THR A N 9
ATOM 9797 C CA . THR A 1 71 ? 3.638 -4.339 5.620 1.00 0.29 2083 THR A CA 9
ATOM 9798 C C . THR A 1 71 ? 2.403 -3.537 5.247 1.00 0.25 2083 THR A C 9
ATOM 9799 O O . THR A 1 71 ? 1.954 -2.661 5.989 1.00 0.30 2083 THR A O 9
ATOM 9810 N N . TYR A 1 72 ? 1.878 -3.822 4.082 1.00 0.28 2084 TYR A N 9
ATOM 9811 C CA . TYR A 1 72 ? 0.607 -3.278 3.674 1.00 0.34 2084 TYR A CA 9
ATOM 9812 C C . TYR A 1 72 ? -0.417 -4.396 3.796 1.00 0.32 2084 TYR A C 9
ATOM 9813 O O . TYR A 1 72 ? -0.343 -5.386 3.071 1.00 0.29 2084 TYR A O 9
ATOM 9831 N N . THR A 1 73 ? -1.323 -4.273 4.752 1.00 0.39 2085 THR A N 9
ATOM 9832 C CA . THR A 1 73 ? -2.231 -5.362 5.074 1.00 0.40 2085 THR A CA 9
ATOM 9833 C C . THR A 1 73 ? -3.655 -5.079 4.623 1.00 0.41 2085 THR A C 9
ATOM 9834 O O . THR A 1 73 ? -4.246 -4.065 5.002 1.00 0.49 2085 THR A O 9
ATOM 9845 N N . ILE A 1 74 ? -4.199 -5.975 3.813 1.00 0.39 2086 ILE A N 9
ATOM 9846 C CA . ILE A 1 74 ? -5.610 -5.932 3.478 1.00 0.40 2086 ILE A CA 9
ATOM 9847 C C . ILE A 1 74 ? -6.255 -7.276 3.785 1.00 0.45 2086 ILE A C 9
ATOM 9848 O O . ILE A 1 74 ? -5.732 -8.331 3.417 1.00 0.55 2086 ILE A O 9
ATOM 9864 N N . VAL A 1 75 ? -7.374 -7.235 4.488 1.00 0.49 2087 VAL A N 9
ATOM 9865 C CA . VAL A 1 75 ? -8.151 -8.432 4.750 1.00 0.59 2087 VAL A CA 9
ATOM 9866 C C . VAL A 1 75 ? -9.570 -8.252 4.219 1.00 0.58 2087 VAL A C 9
ATOM 9867 O O . VAL A 1 75 ? -10.082 -7.127 4.165 1.00 0.53 2087 VAL A O 9
ATOM 9880 N N . PRO A 1 76 ? -10.218 -9.366 3.817 1.00 0.66 2088 PRO A N 9
ATOM 9881 C CA . PRO A 1 76 ? -11.524 -9.357 3.128 1.00 0.68 2088 PRO A CA 9
ATOM 9882 C C . PRO A 1 76 ? -12.648 -8.692 3.921 1.00 0.66 2088 PRO A C 9
ATOM 9883 O O . PRO A 1 76 ? -13.769 -8.563 3.427 1.00 0.69 2088 PRO A O 9
ATOM 9894 N N . ASP A 1 77 ? -12.352 -8.279 5.145 1.00 0.67 2089 ASP A N 9
ATOM 9895 C CA . ASP A 1 77 ? -13.315 -7.557 5.968 1.00 0.73 2089 ASP A CA 9
ATOM 9896 C C . ASP A 1 77 ? -13.557 -6.169 5.392 1.00 0.66 2089 ASP A C 9
ATOM 9897 O O . ASP A 1 77 ? -14.506 -5.481 5.764 1.00 0.73 2089 ASP A O 9
ATOM 9906 N N . GLY A 1 78 ? -12.683 -5.769 4.478 1.00 0.59 2090 GLY A N 9
ATOM 9907 C CA . GLY A 1 78 ? -12.804 -4.473 3.850 1.00 0.63 2090 GLY A CA 9
ATOM 9908 C C . GLY A 1 78 ? -11.891 -3.458 4.493 1.00 0.70 2090 GLY A C 9
ATOM 9909 O O . GLY A 1 78 ? -11.950 -2.269 4.185 1.00 0.83 2090 GLY A O 9
ATOM 9913 N N . THR A 1 79 ? -11.031 -3.931 5.379 1.00 0.70 2091 THR A N 9
ATOM 9914 C CA . THR A 1 79 ? -10.136 -3.055 6.104 1.00 0.79 2091 THR A CA 9
ATOM 9915 C C . THR A 1 79 ? -8.692 -3.282 5.663 1.00 0.60 2091 THR A C 9
ATOM 9916 O O . THR A 1 79 ? -8.209 -4.418 5.601 1.00 0.59 2091 THR A O 9
ATOM 9927 N N . VAL A 1 80 ? -8.021 -2.192 5.323 1.00 0.60 2092 VAL A N 9
ATOM 9928 C CA . VAL A 1 80 ? -6.661 -2.246 4.815 1.00 0.54 2092 VAL A CA 9
ATOM 9929 C C . VAL A 1 80 ? -5.899 -0.979 5.190 1.00 0.55 2092 VAL A C 9
ATOM 9930 O O . VAL A 1 80 ? -6.449 0.122 5.149 1.00 0.78 2092 VAL A O 9
ATOM 9943 N N . THR A 1 81 ? -4.644 -1.143 5.573 1.00 0.47 2093 THR A N 9
ATOM 9944 C CA . THR A 1 81 ? -3.815 -0.018 5.961 1.00 0.53 2093 THR A CA 9
ATOM 9945 C C . THR A 1 81 ? -2.499 -0.023 5.186 1.00 0.44 2093 THR A C 9
ATOM 9946 O O . THR A 1 81 ? -1.823 -1.052 5.083 1.00 0.41 2093 THR A O 9
ATOM 9957 N N . PHE A 1 82 ? -2.154 1.125 4.619 1.00 0.46 2094 PHE A N 9
ATOM 9958 C CA . PHE A 1 82 ? -0.884 1.285 3.929 1.00 0.42 2094 PHE A CA 9
ATOM 9959 C C . PHE A 1 82 ? 0.186 1.626 4.960 1.00 0.43 2094 PHE A C 9
ATOM 9960 O O . PHE A 1 82 ? 0.291 2.773 5.396 1.00 0.52 2094 PHE A O 9
ATOM 9977 N N . THR A 1 83 ? 0.962 0.629 5.381 1.00 0.37 2095 THR A N 9
ATOM 9978 C CA . THR A 1 83 ? 1.940 0.839 6.436 1.00 0.39 2095 THR A CA 9
ATOM 9979 C C . THR A 1 83 ? 3.369 0.624 5.937 1.00 0.37 2095 THR A C 9
ATOM 9980 O O . THR A 1 83 ? 3.901 -0.486 5.983 1.00 0.37 2095 THR A O 9
ATOM 9991 N N . PRO A 1 84 ? 4.003 1.690 5.431 1.00 0.50 2096 PRO A N 9
ATOM 9992 C CA . PRO A 1 84 ? 5.407 1.681 5.069 1.00 0.61 2096 PRO A CA 9
ATOM 9993 C C . PRO A 1 84 ? 6.279 2.037 6.267 1.00 0.69 2096 PRO A C 9
ATOM 9994 O O . PRO A 1 84 ? 5.910 2.884 7.084 1.00 0.81 2096 PRO A O 9
ATOM 10005 N N . ASP A 1 85 ? 7.423 1.379 6.373 1.00 0.89 2097 ASP A N 9
ATOM 10006 C CA . ASP A 1 85 ? 8.341 1.611 7.480 1.00 1.14 2097 ASP A CA 9
ATOM 10007 C C . ASP A 1 85 ? 8.810 3.059 7.496 1.00 1.37 2097 ASP A C 9
ATOM 10008 O O . ASP A 1 85 ? 9.114 3.636 6.451 1.00 1.39 2097 ASP A O 9
ATOM 10017 N N . LYS A 1 86 ? 8.848 3.632 8.694 1.00 1.89 2098 LYS A N 9
ATOM 10018 C CA . LYS A 1 86 ? 9.183 5.040 8.889 1.00 2.37 2098 LYS A CA 9
ATOM 10019 C C . LYS A 1 86 ? 10.599 5.366 8.420 1.00 2.32 2098 LYS A C 9
ATOM 10020 O O . LYS A 1 86 ? 10.921 6.528 8.174 1.00 2.66 2098 LYS A O 9
ATOM 10039 N N . GLN A 1 87 ? 11.442 4.350 8.310 1.00 2.03 2099 GLN A N 9
ATOM 10040 C CA . GLN A 1 87 ? 12.796 4.537 7.813 1.00 2.09 2099 GLN A CA 9
ATOM 10041 C C . GLN A 1 87 ? 12.887 4.048 6.377 1.00 1.67 2099 GLN A C 9
ATOM 10042 O O . GLN A 1 87 ? 13.461 4.727 5.525 1.00 1.81 2099 GLN A O 9
ATOM 10056 N N . PHE A 1 88 ? 12.308 2.879 6.119 1.00 1.40 2100 PHE A N 9
ATOM 10057 C CA . PHE A 1 88 ? 12.264 2.312 4.774 1.00 1.20 2100 PHE A CA 9
ATOM 10058 C C . PHE A 1 88 ? 13.674 1.973 4.280 1.00 1.31 2100 PHE A C 9
ATOM 10059 O O . PHE A 1 88 ? 14.240 2.653 3.414 1.00 1.72 2100 PHE A O 9
ATOM 10076 N N . VAL A 1 89 ? 14.237 0.920 4.861 1.00 1.55 2101 VAL A N 9
ATOM 10077 C CA . VAL A 1 89 ? 15.565 0.435 4.500 1.00 1.92 2101 VAL A CA 9
ATOM 10078 C C . VAL A 1 89 ? 15.606 -1.087 4.603 1.00 2.31 2101 VAL A C 9
ATOM 10079 O O . VAL A 1 89 ? 15.414 -1.642 5.686 1.00 2.68 2101 VAL A O 9
ATOM 10092 N N . GLY A 1 90 ? 15.851 -1.763 3.488 1.00 2.55 2102 GLY A N 9
ATOM 10093 C CA . GLY A 1 90 ? 15.945 -3.210 3.522 1.00 3.15 2102 GLY A CA 9
ATOM 10094 C C . GLY A 1 90 ? 15.618 -3.858 2.195 1.00 3.22 2102 GLY A C 9
ATOM 10095 O O . GLY A 1 90 ? 14.839 -4.809 2.146 1.00 3.84 2102 GLY A O 9
ATOM 10099 N N . LYS A 1 91 ? 16.226 -3.349 1.126 1.00 2.91 2103 LYS A N 9
ATOM 10100 C CA . LYS A 1 91 ? 16.025 -3.880 -0.224 1.00 3.06 2103 LYS A CA 9
ATOM 10101 C C . LYS A 1 91 ? 14.538 -3.885 -0.603 1.00 2.39 2103 LYS A C 9
ATOM 10102 O O . LYS A 1 91 ? 13.908 -4.946 -0.672 1.00 2.33 2103 LYS A O 9
ATOM 10121 N N . PRO A 1 92 ? 13.967 -2.697 -0.864 1.00 2.06 2104 PRO A N 9
ATOM 10122 C CA . PRO A 1 92 ? 12.536 -2.547 -1.158 1.00 1.50 2104 PRO A CA 9
ATOM 10123 C C . PRO A 1 92 ? 12.082 -3.350 -2.375 1.00 1.35 2104 PRO A C 9
ATOM 10124 O O . PRO A 1 92 ? 12.745 -3.360 -3.414 1.00 1.62 2104 PRO A O 9
ATOM 10135 N N . ASP A 1 93 ? 10.948 -4.014 -2.231 1.00 1.04 2105 ASP A N 9
ATOM 10136 C CA . ASP A 1 93 ? 10.366 -4.797 -3.313 1.00 0.98 2105 ASP A CA 9
ATOM 10137 C C . ASP A 1 93 ? 9.375 -3.940 -4.093 1.00 0.79 2105 ASP A C 9
ATOM 10138 O O . ASP A 1 93 ? 8.525 -3.278 -3.497 1.00 0.78 2105 ASP A O 9
ATOM 10147 N N . PRO A 1 94 ? 9.486 -3.929 -5.431 1.00 0.77 2106 PRO A N 9
ATOM 10148 C CA . PRO A 1 94 ? 8.639 -3.093 -6.288 1.00 0.73 2106 PRO A CA 9
ATOM 10149 C C . PRO A 1 94 ? 7.171 -3.495 -6.216 1.00 0.61 2106 PRO A C 9
ATOM 10150 O O . PRO A 1 94 ? 6.771 -4.529 -6.755 1.00 0.74 2106 PRO A O 9
ATOM 10161 N N . VAL A 1 95 ? 6.373 -2.680 -5.548 1.00 0.48 2107 VAL A N 9
ATOM 10162 C CA . VAL A 1 95 ? 4.963 -2.978 -5.376 1.00 0.37 2107 VAL A CA 9
ATOM 10163 C C . VAL A 1 95 ? 4.115 -1.711 -5.446 1.00 0.35 2107 VAL A C 9
ATOM 10164 O O . VAL A 1 95 ? 4.466 -0.674 -4.879 1.00 0.60 2107 VAL A O 9
ATOM 10177 N N . THR A 1 96 ? 3.017 -1.800 -6.173 1.00 0.32 2108 THR A N 9
ATOM 10178 C CA . THR A 1 96 ? 2.023 -0.750 -6.192 1.00 0.30 2108 THR A CA 9
ATOM 10179 C C . THR A 1 96 ? 0.754 -1.241 -5.504 1.00 0.30 2108 THR A C 9
ATOM 10180 O O . THR A 1 96 ? 0.195 -2.271 -5.869 1.00 0.33 2108 THR A O 9
ATOM 10191 N N . VAL A 1 97 ? 0.330 -0.525 -4.483 1.00 0.38 2109 VAL A N 9
ATOM 10192 C CA . VAL A 1 97 ? -0.870 -0.885 -3.745 1.00 0.46 2109 VAL A CA 9
ATOM 10193 C C . VAL A 1 97 ? -2.052 -0.092 -4.303 1.00 0.52 2109 VAL A C 9
ATOM 10194 O O . VAL A 1 97 ? -1.910 1.098 -4.568 1.00 0.61 2109 VAL A O 9
ATOM 10207 N N . LYS A 1 98 ? -3.209 -0.733 -4.495 1.00 0.53 2110 LYS A N 9
ATOM 10208 C CA . LYS A 1 98 ? -4.317 -0.079 -5.191 1.00 0.63 2110 LYS A CA 9
ATOM 10209 C C . LYS A 1 98 ? -5.686 -0.417 -4.592 1.00 0.70 2110 LYS A C 9
ATOM 10210 O O . LYS A 1 98 ? -6.158 -1.546 -4.681 1.00 0.99 2110 LYS A O 9
ATOM 10229 N N . ARG A 1 99 ? -6.340 0.575 -4.018 1.00 0.52 2111 ARG A N 9
ATOM 10230 C CA . ARG A 1 99 ? -7.722 0.416 -3.582 1.00 0.54 2111 ARG A CA 9
ATOM 10231 C C . ARG A 1 99 ? -8.492 1.690 -3.883 1.00 0.44 2111 ARG A C 9
ATOM 10232 O O . ARG A 1 99 ? -7.947 2.784 -3.771 1.00 0.47 2111 ARG A O 9
ATOM 10253 N N . VAL A 1 100 ? -9.749 1.561 -4.269 1.00 0.35 2112 VAL A N 9
ATOM 10254 C CA . VAL A 1 100 ? -10.524 2.737 -4.656 1.00 0.28 2112 VAL A CA 9
ATOM 10255 C C . VAL A 1 100 ? -11.405 3.217 -3.510 1.00 0.25 2112 VAL A C 9
ATOM 10256 O O . VAL A 1 100 ? -11.817 2.437 -2.654 1.00 0.29 2112 VAL A O 9
ATOM 10269 N N . ASP A 1 101 ? -11.652 4.519 -3.481 1.00 0.26 2113 ASP A N 9
ATOM 10270 C CA . ASP A 1 101 ? -12.488 5.116 -2.448 1.00 0.31 2113 ASP A CA 9
ATOM 10271 C C . ASP A 1 101 ? -13.957 5.093 -2.860 1.00 0.33 2113 ASP A C 9
ATOM 10272 O O . ASP A 1 101 ? -14.320 4.438 -3.839 1.00 0.34 2113 ASP A O 9
ATOM 10281 N N . LYS A 1 102 ? -14.797 5.803 -2.120 1.00 0.40 2114 LYS A N 9
ATOM 10282 C CA . LYS A 1 102 ? -16.229 5.832 -2.409 1.00 0.46 2114 LYS A CA 9
ATOM 10283 C C . LYS A 1 102 ? -16.518 6.505 -3.754 1.00 0.52 2114 LYS A C 9
ATOM 10284 O O . LYS A 1 102 ? -17.546 6.244 -4.380 1.00 0.65 2114 LYS A O 9
ATOM 10303 N N . ASN A 1 103 ? -15.601 7.354 -4.207 1.00 0.52 2115 ASN A N 9
ATOM 10304 C CA . ASN A 1 103 ? -15.748 8.025 -5.497 1.00 0.60 2115 ASN A CA 9
ATOM 10305 C C . ASN A 1 103 ? -15.287 7.118 -6.626 1.00 0.54 2115 ASN A C 9
ATOM 10306 O O . ASN A 1 103 ? -15.744 7.235 -7.762 1.00 0.70 2115 ASN A O 9
ATOM 10317 N N . GLY A 1 104 ? -14.372 6.218 -6.302 1.00 0.38 2116 GLY A N 9
ATOM 10318 C CA . GLY A 1 104 ? -13.816 5.330 -7.300 1.00 0.39 2116 GLY A CA 9
ATOM 10319 C C . GLY A 1 104 ? -12.385 5.694 -7.625 1.00 0.38 2116 GLY A C 9
ATOM 10320 O O . GLY A 1 104 ? -11.809 5.196 -8.592 1.00 0.44 2116 GLY A O 9
ATOM 10324 N N . THR A 1 105 ? -11.813 6.567 -6.809 1.00 0.36 2117 THR A N 9
ATOM 10325 C CA . THR A 1 105 ? -10.447 7.016 -6.998 1.00 0.38 2117 THR A CA 9
ATOM 10326 C C . THR A 1 105 ? -9.477 6.115 -6.233 1.00 0.33 2117 THR A C 9
ATOM 10327 O O . THR A 1 105 ? -9.571 5.987 -5.011 1.00 0.33 2117 THR A O 9
ATOM 10338 N N . PRO A 1 106 ? -8.553 5.450 -6.944 1.00 0.38 2118 PRO A N 9
ATOM 10339 C CA . PRO A 1 106 ? -7.583 4.545 -6.329 1.00 0.40 2118 PRO A CA 9
ATOM 10340 C C . PRO A 1 106 ? -6.514 5.276 -5.520 1.00 0.35 2118 PRO A C 9
ATOM 10341 O O . PRO A 1 106 ? -5.770 6.099 -6.052 1.00 0.39 2118 PRO A O 9
ATOM 10352 N N . VAL A 1 107 ? -6.453 4.972 -4.231 1.00 0.33 2119 VAL A N 9
ATOM 10353 C CA . VAL A 1 107 ? -5.350 5.421 -3.395 1.00 0.33 2119 VAL A CA 9
ATOM 10354 C C . VAL A 1 107 ? -4.211 4.435 -3.540 1.00 0.36 2119 VAL A C 9
ATOM 10355 O O . VAL A 1 107 ? -4.297 3.281 -3.117 1.00 0.39 2119 VAL A O 9
ATOM 10368 N N . THR A 1 108 ? -3.167 4.882 -4.200 1.00 0.39 2120 THR A N 9
ATOM 10369 C CA . THR A 1 108 ? -2.101 4.000 -4.601 1.00 0.44 2120 THR A CA 9
ATOM 10370 C C . THR A 1 108 ? -0.777 4.407 -3.991 1.00 0.53 2120 THR A C 9
ATOM 10371 O O . THR A 1 108 ? -0.533 5.582 -3.712 1.00 0.67 2120 THR A O 9
ATOM 10382 N N . ALA A 1 109 ? 0.063 3.420 -3.767 1.00 0.53 2121 ALA A N 9
ATOM 10383 C CA . ALA A 1 109 ? 1.441 3.660 -3.407 1.00 0.65 2121 ALA A CA 9
ATOM 10384 C C . ALA A 1 109 ? 2.319 2.849 -4.337 1.00 0.73 2121 ALA A C 9
ATOM 10385 O O . ALA A 1 109 ? 2.135 1.641 -4.467 1.00 0.69 2121 ALA A O 9
ATOM 10392 N N . THR A 1 110 ? 3.257 3.508 -4.984 1.00 0.98 2122 THR A N 9
ATOM 10393 C CA . THR A 1 110 ? 4.123 2.851 -5.944 1.00 1.15 2122 THR A CA 9
ATOM 10394 C C . THR A 1 110 ? 5.549 2.841 -5.422 1.00 0.99 2122 THR A C 9
ATOM 10395 O O . THR A 1 110 ? 6.249 3.854 -5.471 1.00 1.22 2122 THR A O 9
ATOM 10406 N N . TYR A 1 111 ? 5.966 1.702 -4.902 1.00 0.85 2123 TYR A N 9
ATOM 10407 C CA . TYR A 1 111 ? 7.263 1.597 -4.270 1.00 0.77 2123 TYR A CA 9
ATOM 10408 C C . TYR A 1 111 ? 8.310 1.023 -5.209 1.00 0.94 2123 TYR A C 9
ATOM 10409 O O . TYR A 1 111 ? 8.135 -0.056 -5.777 1.00 1.20 2123 TYR A O 9
ATOM 10427 N N . SER A 1 112 ? 9.394 1.770 -5.367 1.00 1.07 2124 SER A N 9
ATOM 10428 C CA . SER A 1 112 ? 10.475 1.392 -6.257 1.00 1.29 2124 SER A CA 9
ATOM 10429 C C . SER A 1 112 ? 11.532 0.573 -5.517 1.00 1.24 2124 SER A C 9
ATOM 10430 O O . SER A 1 112 ? 11.725 0.739 -4.311 1.00 1.31 2124 SER A O 9
ATOM 10438 N N . PRO A 1 113 ? 12.223 -0.325 -6.235 1.00 1.46 2125 PRO A N 9
ATOM 10439 C CA . PRO A 1 113 ? 13.297 -1.134 -5.666 1.00 1.71 2125 PRO A CA 9
ATOM 10440 C C . PRO A 1 113 ? 14.596 -0.348 -5.545 1.00 1.73 2125 PRO A C 9
ATOM 10441 O O . PRO A 1 113 ? 14.796 0.640 -6.254 1.00 2.16 2125 PRO A O 9
ATOM 10452 N N . GLU A 1 114 ? 15.471 -0.807 -4.656 1.00 1.86 2126 GLU A N 9
ATOM 10453 C CA . GLU A 1 114 ? 16.763 -0.169 -4.412 1.00 2.08 2126 GLU A CA 9
ATOM 10454 C C . GLU A 1 114 ? 16.596 1.283 -3.970 1.00 1.98 2126 GLU A C 9
ATOM 10455 O O . GLU A 1 114 ? 16.605 2.205 -4.788 1.00 2.37 2126 GLU A O 9
ATOM 10467 N N . PHE A 1 115 ? 16.441 1.476 -2.675 1.00 2.04 2127 PHE A N 9
ATOM 10468 C CA . PHE A 1 115 ? 16.375 2.809 -2.106 1.00 2.23 2127 PHE A CA 9
ATOM 10469 C C . PHE A 1 115 ? 17.349 2.884 -0.940 1.00 2.57 2127 PHE A C 9
ATOM 10470 O O . PHE A 1 115 ? 17.160 2.215 0.077 1.00 3.09 2127 PHE A O 9
ATOM 10487 N N . THR A 1 116 ? 18.407 3.669 -1.110 1.00 2.82 2128 THR A N 9
ATOM 10488 C CA . THR A 1 116 ? 19.475 3.748 -0.121 1.00 3.38 2128 THR A CA 9
ATOM 10489 C C . THR A 1 116 ? 18.975 4.232 1.228 1.00 2.89 2128 THR A C 9
ATOM 10490 O O . THR A 1 116 ? 17.918 4.855 1.347 1.00 3.03 2128 THR A O 9
ATOM 10501 N N . LYS A 1 117 ? 19.772 3.948 2.236 1.00 2.90 2129 LYS A N 9
ATOM 10502 C CA . LYS A 1 117 ? 19.441 4.262 3.607 1.00 2.79 2129 LYS A CA 9
ATOM 10503 C C . LYS A 1 117 ? 19.821 5.695 3.963 1.00 3.43 2129 LYS A C 9
ATOM 10504 O O . LYS A 1 117 ? 20.399 5.957 5.018 1.00 3.99 2129 LYS A O 9
ATOM 10523 N N . VAL A 1 118 ? 19.441 6.613 3.088 1.00 3.76 2130 VAL A N 9
ATOM 10524 C CA . VAL A 1 118 ? 19.755 8.030 3.237 1.00 4.65 2130 VAL A CA 9
ATOM 10525 C C . VAL A 1 118 ? 21.264 8.256 3.161 1.00 5.15 2130 VAL A C 9
ATOM 10526 O O . VAL A 1 118 ? 21.764 8.514 2.049 1.00 5.63 2130 VAL A O 9
ATOM 10540 N N . GLN A 1 41 ? -2.374 6.928 6.187 1.00 4.90 2053 GLN A N 10
ATOM 10541 C CA . GLN A 1 41 ? -2.007 5.526 5.870 1.00 4.58 2053 GLN A CA 10
ATOM 10542 C C . GLN A 1 41 ? -3.229 4.614 5.937 1.00 3.90 2053 GLN A C 10
ATOM 10543 O O . GLN A 1 41 ? -3.244 3.532 5.339 1.00 4.20 2053 GLN A O 10
ATOM 10557 N N . GLY A 1 42 ? -4.252 5.049 6.667 1.00 3.41 2054 GLY A N 10
ATOM 10558 C CA . GLY A 1 42 ? -5.467 4.267 6.793 1.00 3.09 2054 GLY A CA 10
ATOM 10559 C C . GLY A 1 42 ? -6.314 4.318 5.541 1.00 2.21 2054 GLY A C 10
ATOM 10560 O O . GLY A 1 42 ? -7.089 3.404 5.273 1.00 2.29 2054 GLY A O 10
ATOM 10564 N N . GLY A 1 43 ? -6.161 5.383 4.769 1.00 1.77 2055 GLY A N 10
ATOM 10565 C CA . GLY A 1 43 ? -6.874 5.510 3.517 1.00 1.45 2055 GLY A CA 10
ATOM 10566 C C . GLY A 1 43 ? -6.847 6.927 3.007 1.00 1.28 2055 GLY A C 10
ATOM 10567 O O . GLY A 1 43 ? -5.791 7.443 2.634 1.00 1.66 2055 GLY A O 10
ATOM 10571 N N . ASP A 1 44 ? -8.002 7.557 3.002 1.00 1.08 2056 ASP A N 10
ATOM 10572 C CA . ASP A 1 44 ? -8.109 8.950 2.618 1.00 1.00 2056 ASP A CA 10
ATOM 10573 C C . ASP A 1 44 ? -9.068 9.665 3.559 1.00 1.03 2056 ASP A C 10
ATOM 10574 O O . ASP A 1 44 ? -10.227 9.273 3.690 1.00 1.04 2056 ASP A O 10
ATOM 10583 N N . PRO A 1 45 ? -8.585 10.709 4.247 1.00 1.20 2057 PRO A N 10
ATOM 10584 C CA . PRO A 1 45 ? -9.373 11.437 5.248 1.00 1.36 2057 PRO A CA 10
ATOM 10585 C C . PRO A 1 45 ? -10.529 12.220 4.632 1.00 1.24 2057 PRO A C 10
ATOM 10586 O O . PRO A 1 45 ? -11.478 12.595 5.324 1.00 1.34 2057 PRO A O 10
ATOM 10597 N N . LEU A 1 46 ? -10.451 12.459 3.331 1.00 1.18 2058 LEU A N 10
ATOM 10598 C CA . LEU A 1 46 ? -11.493 13.195 2.633 1.00 1.17 2058 LEU A CA 10
ATOM 10599 C C . LEU A 1 46 ? -12.589 12.249 2.167 1.00 1.00 2058 LEU A C 10
ATOM 10600 O O . LEU A 1 46 ? -13.765 12.616 2.135 1.00 1.06 2058 LEU A O 10
ATOM 10616 N N . VAL A 1 47 ? -12.205 11.026 1.817 1.00 0.86 2059 VAL A N 10
ATOM 10617 C CA . VAL A 1 47 ? -13.152 10.045 1.323 1.00 0.74 2059 VAL A CA 10
ATOM 10618 C C . VAL A 1 47 ? -12.899 8.701 1.980 1.00 0.66 2059 VAL A C 10
ATOM 10619 O O . VAL A 1 47 ? -12.121 7.896 1.464 1.00 0.62 2059 VAL A O 10
ATOM 10632 N N . PRO A 1 48 ? -13.511 8.468 3.151 1.00 0.71 2060 PRO A N 10
ATOM 10633 C CA . PRO A 1 48 ? -13.471 7.177 3.838 1.00 0.72 2060 PRO A CA 10
ATOM 10634 C C . PRO A 1 48 ? -13.560 5.995 2.875 1.00 0.59 2060 PRO A C 10
ATOM 10635 O O . PRO A 1 48 ? -14.539 5.855 2.135 1.00 0.58 2060 PRO A O 10
ATOM 10646 N N . ILE A 1 49 ? -12.526 5.160 2.886 1.00 0.62 2061 ILE A N 10
ATOM 10647 C CA . ILE A 1 49 ? -12.424 4.032 1.965 1.00 0.56 2061 ILE A CA 10
ATOM 10648 C C . ILE A 1 49 ? -13.638 3.117 2.067 1.00 0.51 2061 ILE A C 10
ATOM 10649 O O . ILE A 1 49 ? -13.966 2.617 3.147 1.00 0.57 2061 ILE A O 10
ATOM 10665 N N . ASP A 1 50 ? -14.301 2.909 0.936 1.00 0.45 2062 ASP A N 10
ATOM 10666 C CA . ASP A 1 50 ? -15.482 2.061 0.888 1.00 0.43 2062 ASP A CA 10
ATOM 10667 C C . ASP A 1 50 ? -15.106 0.610 1.139 1.00 0.43 2062 ASP A C 10
ATOM 10668 O O . ASP A 1 50 ? -14.129 0.104 0.592 1.00 0.43 2062 ASP A O 10
ATOM 10677 N N . GLU A 1 51 ? -15.892 -0.059 1.960 1.00 0.47 2063 GLU A N 10
ATOM 10678 C CA . GLU A 1 51 ? -15.557 -1.400 2.402 1.00 0.52 2063 GLU A CA 10
ATOM 10679 C C . GLU A 1 51 ? -16.053 -2.459 1.423 1.00 0.51 2063 GLU A C 10
ATOM 10680 O O . GLU A 1 51 ? -15.741 -3.641 1.570 1.00 0.58 2063 GLU A O 10
ATOM 10692 N N . THR A 1 52 ? -16.812 -2.042 0.417 1.00 0.49 2064 THR A N 10
ATOM 10693 C CA . THR A 1 52 ? -17.379 -2.987 -0.531 1.00 0.54 2064 THR A CA 10
ATOM 10694 C C . THR A 1 52 ? -16.752 -2.857 -1.921 1.00 0.50 2064 THR A C 10
ATOM 10695 O O . THR A 1 52 ? -17.168 -3.533 -2.860 1.00 0.59 2064 THR A O 10
ATOM 10706 N N . VAL A 1 53 ? -15.752 -1.990 -2.051 1.00 0.44 2065 VAL A N 10
ATOM 10707 C CA . VAL A 1 53 ? -15.006 -1.875 -3.303 1.00 0.43 2065 VAL A CA 10
ATOM 10708 C C . VAL A 1 53 ? -13.864 -2.881 -3.320 1.00 0.37 2065 VAL A C 10
ATOM 10709 O O . VAL A 1 53 ? -13.768 -3.724 -2.424 1.00 0.46 2065 VAL A O 10
ATOM 10722 N N . GLU A 1 54 ? -13.022 -2.811 -4.346 1.00 0.34 2066 GLU A N 10
ATOM 10723 C CA . GLU A 1 54 ? -11.850 -3.671 -4.428 1.00 0.32 2066 GLU A CA 10
ATOM 10724 C C . GLU A 1 54 ? -10.616 -2.985 -3.842 1.00 0.26 2066 GLU A C 10
ATOM 10725 O O . GLU A 1 54 ? -10.070 -2.043 -4.432 1.00 0.28 2066 GLU A O 10
ATOM 10737 N N . PRO A 1 55 ? -10.196 -3.411 -2.645 1.00 0.27 2067 PRO A N 10
ATOM 10738 C CA . PRO A 1 55 ? -8.907 -3.076 -2.093 1.00 0.30 2067 PRO A CA 10
ATOM 10739 C C . PRO A 1 55 ? -7.927 -4.237 -2.270 1.00 0.28 2067 PRO A C 10
ATOM 10740 O O . PRO A 1 55 ? -8.051 -5.278 -1.620 1.00 0.34 2067 PRO A O 10
ATOM 10751 N N . THR A 1 56 ? -6.964 -4.064 -3.158 1.00 0.29 2068 THR A N 10
ATOM 10752 C CA . THR A 1 56 ? -6.035 -5.127 -3.497 1.00 0.32 2068 THR A CA 10
ATOM 10753 C C . THR A 1 56 ? -4.619 -4.593 -3.634 1.00 0.39 2068 THR A C 10
ATOM 10754 O O . THR A 1 56 ? -4.360 -3.406 -3.467 1.00 0.70 2068 THR A O 10
ATOM 10765 N N . PHE A 1 57 ? -3.695 -5.491 -3.881 1.00 0.25 2069 PHE A N 10
ATOM 10766 C CA . PHE A 1 57 ? -2.376 -5.113 -4.335 1.00 0.26 2069 PHE A CA 10
ATOM 10767 C C . PHE A 1 57 ? -2.331 -5.357 -5.826 1.00 0.27 2069 PHE A C 10
ATOM 10768 O O . PHE A 1 57 ? -2.912 -6.331 -6.303 1.00 0.31 2069 PHE A O 10
ATOM 10785 N N . GLU A 1 58 ? -1.660 -4.468 -6.550 1.00 0.30 2070 GLU A N 10
ATOM 10786 C CA . GLU A 1 58 ? -1.739 -4.424 -8.010 1.00 0.36 2070 GLU A CA 10
ATOM 10787 C C . GLU A 1 58 ? -1.298 -5.745 -8.648 1.00 0.36 2070 GLU A C 10
ATOM 10788 O O . GLU A 1 58 ? -1.622 -6.028 -9.805 1.00 0.44 2070 GLU A O 10
ATOM 10800 N N . ASP A 1 59 ? -0.566 -6.553 -7.891 1.00 0.40 2071 ASP A N 10
ATOM 10801 C CA . ASP A 1 59 ? -0.087 -7.841 -8.377 1.00 0.53 2071 ASP A CA 10
ATOM 10802 C C . ASP A 1 59 ? -0.989 -8.981 -7.894 1.00 0.50 2071 ASP A C 10
ATOM 10803 O O . ASP A 1 59 ? -0.671 -10.156 -8.074 1.00 0.62 2071 ASP A O 10
ATOM 10812 N N . GLY A 1 60 ? -2.113 -8.629 -7.280 1.00 0.43 2072 GLY A N 10
ATOM 10813 C CA . GLY A 1 60 ? -3.068 -9.627 -6.835 1.00 0.48 2072 GLY A CA 10
ATOM 10814 C C . GLY A 1 60 ? -2.812 -10.110 -5.418 1.00 0.48 2072 GLY A C 10
ATOM 10815 O O . GLY A 1 60 ? -3.322 -11.156 -5.013 1.00 0.63 2072 GLY A O 10
ATOM 10819 N N . SER A 1 61 ? -2.037 -9.352 -4.657 1.00 0.37 2073 SER A N 10
ATOM 10820 C CA . SER A 1 61 ? -1.695 -9.749 -3.293 1.00 0.38 2073 SER A CA 10
ATOM 10821 C C . SER A 1 61 ? -2.663 -9.132 -2.284 1.00 0.35 2073 SER A C 10
ATOM 10822 O O . SER A 1 61 ? -3.450 -8.247 -2.627 1.00 0.38 2073 SER A O 10
ATOM 10830 N N . LYS A 1 62 ? -2.612 -9.622 -1.045 1.00 0.35 2074 LYS A N 10
ATOM 10831 C CA . LYS A 1 62 ? -3.460 -9.106 0.028 1.00 0.34 2074 LYS A CA 10
ATOM 10832 C C . LYS A 1 62 ? -2.625 -8.725 1.258 1.00 0.34 2074 LYS A C 10
ATOM 10833 O O . LYS A 1 62 ? -3.092 -8.008 2.142 1.00 0.42 2074 LYS A O 10
ATOM 10852 N N . GLU A 1 63 ? -1.396 -9.217 1.315 1.00 0.33 2075 GLU A N 10
ATOM 10853 C CA . GLU A 1 63 ? -0.457 -8.835 2.364 1.00 0.32 2075 GLU A CA 10
ATOM 10854 C C . GLU A 1 63 ? 0.959 -8.900 1.832 1.00 0.34 2075 GLU A C 10
ATOM 10855 O O . GLU A 1 63 ? 1.559 -9.973 1.757 1.00 0.47 2075 GLU A O 10
ATOM 10867 N N . LYS A 1 64 ? 1.490 -7.757 1.444 1.00 0.35 2076 LYS A N 10
ATOM 10868 C CA . LYS A 1 64 ? 2.836 -7.706 0.921 1.00 0.38 2076 LYS A CA 10
ATOM 10869 C C . LYS A 1 64 ? 3.816 -7.422 2.037 1.00 0.37 2076 LYS A C 10
ATOM 10870 O O . LYS A 1 64 ? 3.858 -6.309 2.565 1.00 0.37 2076 LYS A O 10
ATOM 10889 N N . THR A 1 65 ? 4.587 -8.421 2.407 1.00 0.45 2077 THR A N 10
ATOM 10890 C CA . THR A 1 65 ? 5.632 -8.218 3.374 1.00 0.47 2077 THR A CA 10
ATOM 10891 C C . THR A 1 65 ? 6.987 -8.265 2.706 1.00 0.52 2077 THR A C 10
ATOM 10892 O O . THR A 1 65 ? 7.373 -9.270 2.107 1.00 0.63 2077 THR A O 10
ATOM 10903 N N . ILE A 1 66 ? 7.684 -7.155 2.790 1.00 0.51 2078 ILE A N 10
ATOM 10904 C CA . ILE A 1 66 ? 9.033 -7.061 2.300 1.00 0.60 2078 ILE A CA 10
ATOM 10905 C C . ILE A 1 66 ? 9.963 -6.842 3.486 1.00 0.60 2078 ILE A C 10
ATOM 10906 O O . ILE A 1 66 ? 9.857 -5.829 4.175 1.00 0.53 2078 ILE A O 10
ATOM 10922 N N . PRO A 1 67 ? 10.848 -7.816 3.756 1.00 0.72 2079 PRO A N 10
ATOM 10923 C CA . PRO A 1 67 ? 11.728 -7.804 4.933 1.00 0.79 2079 PRO A CA 10
ATOM 10924 C C . PRO A 1 67 ? 12.446 -6.473 5.145 1.00 0.74 2079 PRO A C 10
ATOM 10925 O O . PRO A 1 67 ? 13.333 -6.103 4.378 1.00 0.76 2079 PRO A O 10
ATOM 10936 N N . GLY A 1 68 ? 12.042 -5.755 6.186 1.00 0.73 2080 GLY A N 10
ATOM 10937 C CA . GLY A 1 68 ? 12.699 -4.512 6.540 1.00 0.76 2080 GLY A CA 10
ATOM 10938 C C . GLY A 1 68 ? 12.071 -3.307 5.869 1.00 0.70 2080 GLY A C 10
ATOM 10939 O O . GLY A 1 68 ? 12.393 -2.167 6.200 1.00 0.94 2080 GLY A O 10
ATOM 10943 N N . GLN A 1 69 ? 11.160 -3.557 4.944 1.00 0.54 2081 GLN A N 10
ATOM 10944 C CA . GLN A 1 69 ? 10.540 -2.492 4.167 1.00 0.53 2081 GLN A CA 10
ATOM 10945 C C . GLN A 1 69 ? 9.159 -2.181 4.727 1.00 0.50 2081 GLN A C 10
ATOM 10946 O O . GLN A 1 69 ? 8.691 -1.042 4.671 1.00 0.57 2081 GLN A O 10
ATOM 10960 N N . GLY A 1 70 ? 8.517 -3.202 5.276 1.00 0.47 2082 GLY A N 10
ATOM 10961 C CA . GLY A 1 70 ? 7.225 -3.017 5.896 1.00 0.50 2082 GLY A CA 10
ATOM 10962 C C . GLY A 1 70 ? 6.196 -4.007 5.396 1.00 0.40 2082 GLY A C 10
ATOM 10963 O O . GLY A 1 70 ? 6.534 -5.003 4.749 1.00 0.45 2082 GLY A O 10
ATOM 10967 N N . THR A 1 71 ? 4.938 -3.749 5.716 1.00 0.33 2083 THR A N 10
ATOM 10968 C CA . THR A 1 71 ? 3.841 -4.574 5.242 1.00 0.29 2083 THR A CA 10
ATOM 10969 C C . THR A 1 71 ? 2.582 -3.739 5.085 1.00 0.25 2083 THR A C 10
ATOM 10970 O O . THR A 1 71 ? 2.195 -2.979 5.980 1.00 0.30 2083 THR A O 10
ATOM 10981 N N . TYR A 1 72 ? 1.970 -3.859 3.934 1.00 0.28 2084 TYR A N 10
ATOM 10982 C CA . TYR A 1 72 ? 0.674 -3.274 3.705 1.00 0.34 2084 TYR A CA 10
ATOM 10983 C C . TYR A 1 72 ? -0.339 -4.398 3.811 1.00 0.32 2084 TYR A C 10
ATOM 10984 O O . TYR A 1 72 ? -0.133 -5.465 3.230 1.00 0.29 2084 TYR A O 10
ATOM 11002 N N . THR A 1 73 ? -1.391 -4.206 4.583 1.00 0.39 2085 THR A N 10
ATOM 11003 C CA . THR A 1 73 ? -2.309 -5.298 4.850 1.00 0.40 2085 THR A CA 10
ATOM 11004 C C . THR A 1 73 ? -3.743 -4.931 4.506 1.00 0.41 2085 THR A C 10
ATOM 11005 O O . THR A 1 73 ? -4.195 -3.815 4.777 1.00 0.49 2085 THR A O 10
ATOM 11016 N N . ILE A 1 74 ? -4.440 -5.870 3.883 1.00 0.39 2086 ILE A N 10
ATOM 11017 C CA . ILE A 1 74 ? -5.853 -5.716 3.606 1.00 0.40 2086 ILE A CA 10
ATOM 11018 C C . ILE A 1 74 ? -6.607 -6.962 4.052 1.00 0.45 2086 ILE A C 10
ATOM 11019 O O . ILE A 1 74 ? -6.179 -8.090 3.794 1.00 0.55 2086 ILE A O 10
ATOM 11035 N N . VAL A 1 75 ? -7.708 -6.753 4.750 1.00 0.49 2087 VAL A N 10
ATOM 11036 C CA . VAL A 1 75 ? -8.607 -7.839 5.092 1.00 0.59 2087 VAL A CA 10
ATOM 11037 C C . VAL A 1 75 ? -9.958 -7.599 4.425 1.00 0.58 2087 VAL A C 10
ATOM 11038 O O . VAL A 1 75 ? -10.356 -6.446 4.216 1.00 0.53 2087 VAL A O 10
ATOM 11051 N N . PRO A 1 76 ? -10.676 -8.684 4.073 1.00 0.66 2088 PRO A N 10
ATOM 11052 C CA . PRO A 1 76 ? -11.899 -8.623 3.247 1.00 0.68 2088 PRO A CA 10
ATOM 11053 C C . PRO A 1 76 ? -13.036 -7.825 3.881 1.00 0.66 2088 PRO A C 10
ATOM 11054 O O . PRO A 1 76 ? -14.105 -7.685 3.289 1.00 0.69 2088 PRO A O 10
ATOM 11065 N N . ASP A 1 77 ? -12.803 -7.305 5.079 1.00 0.67 2089 ASP A N 10
ATOM 11066 C CA . ASP A 1 77 ? -13.785 -6.475 5.763 1.00 0.73 2089 ASP A CA 10
ATOM 11067 C C . ASP A 1 77 ? -13.901 -5.125 5.070 1.00 0.66 2089 ASP A C 10
ATOM 11068 O O . ASP A 1 77 ? -14.847 -4.369 5.303 1.00 0.73 2089 ASP A O 10
ATOM 11077 N N . GLY A 1 78 ? -12.929 -4.827 4.215 1.00 0.59 2090 GLY A N 10
ATOM 11078 C CA . GLY A 1 78 ? -12.936 -3.582 3.479 1.00 0.63 2090 GLY A CA 10
ATOM 11079 C C . GLY A 1 78 ? -12.057 -2.537 4.123 1.00 0.70 2090 GLY A C 10
ATOM 11080 O O . GLY A 1 78 ? -12.226 -1.341 3.890 1.00 0.83 2090 GLY A O 10
ATOM 11084 N N . THR A 1 79 ? -11.119 -2.987 4.938 1.00 0.70 2091 THR A N 10
ATOM 11085 C CA . THR A 1 79 ? -10.206 -2.085 5.615 1.00 0.79 2091 THR A CA 10
ATOM 11086 C C . THR A 1 79 ? -8.760 -2.407 5.234 1.00 0.60 2091 THR A C 10
ATOM 11087 O O . THR A 1 79 ? -8.369 -3.578 5.156 1.00 0.59 2091 THR A O 10
ATOM 11098 N N . VAL A 1 80 ? -7.985 -1.362 4.958 1.00 0.60 2092 VAL A N 10
ATOM 11099 C CA . VAL A 1 80 ? -6.605 -1.512 4.510 1.00 0.54 2092 VAL A CA 10
ATOM 11100 C C . VAL A 1 80 ? -5.710 -0.515 5.236 1.00 0.55 2092 VAL A C 10
ATOM 11101 O O . VAL A 1 80 ? -6.157 0.576 5.593 1.00 0.78 2092 VAL A O 10
ATOM 11114 N N . THR A 1 81 ? -4.458 -0.877 5.447 1.00 0.47 2093 THR A N 10
ATOM 11115 C CA . THR A 1 81 ? -3.489 0.056 5.988 1.00 0.53 2093 THR A CA 10
ATOM 11116 C C . THR A 1 81 ? -2.180 -0.026 5.210 1.00 0.44 2093 THR A C 10
ATOM 11117 O O . THR A 1 81 ? -1.653 -1.115 4.953 1.00 0.41 2093 THR A O 10
ATOM 11128 N N . PHE A 1 82 ? -1.684 1.129 4.794 1.00 0.46 2094 PHE A N 10
ATOM 11129 C CA . PHE A 1 82 ? -0.405 1.207 4.108 1.00 0.42 2094 PHE A CA 10
ATOM 11130 C C . PHE A 1 82 ? 0.689 1.497 5.128 1.00 0.43 2094 PHE A C 10
ATOM 11131 O O . PHE A 1 82 ? 0.871 2.643 5.531 1.00 0.52 2094 PHE A O 10
ATOM 11148 N N . THR A 1 83 ? 1.408 0.464 5.566 1.00 0.37 2095 THR A N 10
ATOM 11149 C CA . THR A 1 83 ? 2.433 0.647 6.585 1.00 0.39 2095 THR A CA 10
ATOM 11150 C C . THR A 1 83 ? 3.829 0.290 6.062 1.00 0.37 2095 THR A C 10
ATOM 11151 O O . THR A 1 83 ? 4.269 -0.857 6.163 1.00 0.37 2095 THR A O 10
ATOM 11162 N N . PRO A 1 84 ? 4.529 1.268 5.472 1.00 0.50 2096 PRO A N 10
ATOM 11163 C CA . PRO A 1 84 ? 5.926 1.127 5.084 1.00 0.61 2096 PRO A CA 10
ATOM 11164 C C . PRO A 1 84 ? 6.872 1.593 6.189 1.00 0.69 2096 PRO A C 10
ATOM 11165 O O . PRO A 1 84 ? 6.468 2.327 7.095 1.00 0.81 2096 PRO A O 10
ATOM 11176 N N . ASP A 1 85 ? 8.124 1.169 6.117 1.00 0.89 2097 ASP A N 10
ATOM 11177 C CA . ASP A 1 85 ? 9.129 1.610 7.073 1.00 1.14 2097 ASP A CA 10
ATOM 11178 C C . ASP A 1 85 ? 9.549 3.038 6.751 1.00 1.37 2097 ASP A C 10
ATOM 11179 O O . ASP A 1 85 ? 10.124 3.296 5.693 1.00 1.39 2097 ASP A O 10
ATOM 11188 N N . LYS A 1 86 ? 9.228 3.949 7.666 1.00 1.89 2098 LYS A N 10
ATOM 11189 C CA . LYS A 1 86 ? 9.372 5.390 7.452 1.00 2.37 2098 LYS A CA 10
ATOM 11190 C C . LYS A 1 86 ? 10.692 5.772 6.781 1.00 2.32 2098 LYS A C 10
ATOM 11191 O O . LYS A 1 86 ? 10.700 6.466 5.763 1.00 2.66 2098 LYS A O 10
ATOM 11210 N N . GLN A 1 87 ? 11.799 5.323 7.354 1.00 2.03 2099 GLN A N 10
ATOM 11211 C CA . GLN A 1 87 ? 13.112 5.767 6.910 1.00 2.09 2099 GLN A CA 10
ATOM 11212 C C . GLN A 1 87 ? 13.981 4.601 6.451 1.00 1.67 2099 GLN A C 10
ATOM 11213 O O . GLN A 1 87 ? 15.190 4.591 6.692 1.00 1.81 2099 GLN A O 10
ATOM 11227 N N . PHE A 1 88 ? 13.376 3.621 5.798 1.00 1.40 2100 PHE A N 10
ATOM 11228 C CA . PHE A 1 88 ? 14.130 2.488 5.282 1.00 1.20 2100 PHE A CA 10
ATOM 11229 C C . PHE A 1 88 ? 14.841 2.871 3.989 1.00 1.31 2100 PHE A C 10
ATOM 11230 O O . PHE A 1 88 ? 14.338 2.647 2.888 1.00 1.72 2100 PHE A O 10
ATOM 11247 N N . VAL A 1 89 ? 16.011 3.464 4.135 1.00 1.55 2101 VAL A N 10
ATOM 11248 C CA . VAL A 1 89 ? 16.800 3.882 2.992 1.00 1.92 2101 VAL A CA 10
ATOM 11249 C C . VAL A 1 89 ? 17.800 2.797 2.620 1.00 2.31 2101 VAL A C 10
ATOM 11250 O O . VAL A 1 89 ? 18.719 2.498 3.384 1.00 2.68 2101 VAL A O 10
ATOM 11263 N N . GLY A 1 90 ? 17.605 2.201 1.455 1.00 2.55 2102 GLY A N 10
ATOM 11264 C CA . GLY A 1 90 ? 18.485 1.147 0.997 1.00 3.15 2102 GLY A CA 10
ATOM 11265 C C . GLY A 1 90 ? 18.057 0.614 -0.350 1.00 3.22 2102 GLY A C 10
ATOM 11266 O O . GLY A 1 90 ? 18.161 1.309 -1.359 1.00 3.84 2102 GLY A O 10
ATOM 11270 N N . LYS A 1 91 ? 17.559 -0.611 -0.370 1.00 2.91 2103 LYS A N 10
ATOM 11271 C CA . LYS A 1 91 ? 17.047 -1.200 -1.599 1.00 3.06 2103 LYS A CA 10
ATOM 11272 C C . LYS A 1 91 ? 15.707 -1.900 -1.355 1.00 2.39 2103 LYS A C 10
ATOM 11273 O O . LYS A 1 91 ? 15.623 -3.131 -1.335 1.00 2.33 2103 LYS A O 10
ATOM 11292 N N . PRO A 1 92 ? 14.639 -1.111 -1.157 1.00 2.06 2104 PRO A N 10
ATOM 11293 C CA . PRO A 1 92 ? 13.287 -1.638 -0.956 1.00 1.50 2104 PRO A CA 10
ATOM 11294 C C . PRO A 1 92 ? 12.775 -2.359 -2.199 1.00 1.35 2104 PRO A C 10
ATOM 11295 O O . PRO A 1 92 ? 13.088 -1.972 -3.328 1.00 1.62 2104 PRO A O 10
ATOM 11306 N N . ASP A 1 93 ? 12.007 -3.416 -1.992 1.00 1.04 2105 ASP A N 10
ATOM 11307 C CA . ASP A 1 93 ? 11.416 -4.146 -3.103 1.00 0.98 2105 ASP A CA 10
ATOM 11308 C C . ASP A 1 93 ? 10.226 -3.383 -3.669 1.00 0.79 2105 ASP A C 10
ATOM 11309 O O . ASP A 1 93 ? 9.476 -2.738 -2.925 1.00 0.78 2105 ASP A O 10
ATOM 11318 N N . PRO A 1 94 ? 10.058 -3.429 -5.002 1.00 0.77 2106 PRO A N 10
ATOM 11319 C CA . PRO A 1 94 ? 9.004 -2.695 -5.699 1.00 0.73 2106 PRO A CA 10
ATOM 11320 C C . PRO A 1 94 ? 7.642 -3.384 -5.639 1.00 0.61 2106 PRO A C 10
ATOM 11321 O O . PRO A 1 94 ? 7.527 -4.589 -5.880 1.00 0.74 2106 PRO A O 10
ATOM 11332 N N . VAL A 1 95 ? 6.618 -2.608 -5.309 1.00 0.48 2107 VAL A N 10
ATOM 11333 C CA . VAL A 1 95 ? 5.248 -3.102 -5.265 1.00 0.37 2107 VAL A CA 10
ATOM 11334 C C . VAL A 1 95 ? 4.265 -1.929 -5.312 1.00 0.35 2107 VAL A C 10
ATOM 11335 O O . VAL A 1 95 ? 4.550 -0.855 -4.776 1.00 0.60 2107 VAL A O 10
ATOM 11348 N N . THR A 1 96 ? 3.134 -2.121 -5.980 1.00 0.32 2108 THR A N 10
ATOM 11349 C CA . THR A 1 96 ? 2.087 -1.113 -6.001 1.00 0.30 2108 THR A CA 10
ATOM 11350 C C . THR A 1 96 ? 0.832 -1.631 -5.306 1.00 0.30 2108 THR A C 10
ATOM 11351 O O . THR A 1 96 ? 0.326 -2.710 -5.618 1.00 0.33 2108 THR A O 10
ATOM 11362 N N . VAL A 1 97 ? 0.352 -0.859 -4.348 1.00 0.38 2109 VAL A N 10
ATOM 11363 C CA . VAL A 1 97 ? -0.847 -1.208 -3.606 1.00 0.46 2109 VAL A CA 10
ATOM 11364 C C . VAL A 1 97 ? -2.040 -0.451 -4.196 1.00 0.52 2109 VAL A C 10
ATOM 11365 O O . VAL A 1 97 ? -1.917 0.731 -4.507 1.00 0.61 2109 VAL A O 10
ATOM 11378 N N . LYS A 1 98 ? -3.186 -1.116 -4.348 1.00 0.53 2110 LYS A N 10
ATOM 11379 C CA . LYS A 1 98 ? -4.288 -0.556 -5.135 1.00 0.63 2110 LYS A CA 10
ATOM 11380 C C . LYS A 1 98 ? -5.635 -0.665 -4.410 1.00 0.70 2110 LYS A C 10
ATOM 11381 O O . LYS A 1 98 ? -6.198 -1.746 -4.294 1.00 0.99 2110 LYS A O 10
ATOM 11400 N N . ARG A 1 99 ? -6.176 0.456 -3.962 1.00 0.52 2111 ARG A N 10
ATOM 11401 C CA . ARG A 1 99 ? -7.525 0.464 -3.406 1.00 0.54 2111 ARG A CA 10
ATOM 11402 C C . ARG A 1 99 ? -8.244 1.753 -3.773 1.00 0.44 2111 ARG A C 10
ATOM 11403 O O . ARG A 1 99 ? -7.658 2.832 -3.726 1.00 0.47 2111 ARG A O 10
ATOM 11424 N N . VAL A 1 100 ? -9.506 1.636 -4.153 1.00 0.35 2112 VAL A N 10
ATOM 11425 C CA . VAL A 1 100 ? -10.300 2.803 -4.514 1.00 0.28 2112 VAL A CA 10
ATOM 11426 C C . VAL A 1 100 ? -11.240 3.193 -3.379 1.00 0.25 2112 VAL A C 10
ATOM 11427 O O . VAL A 1 100 ? -11.550 2.379 -2.509 1.00 0.29 2112 VAL A O 10
ATOM 11440 N N . ASP A 1 101 ? -11.663 4.448 -3.380 1.00 0.26 2113 ASP A N 10
ATOM 11441 C CA . ASP A 1 101 ? -12.605 4.947 -2.386 1.00 0.31 2113 ASP A CA 10
ATOM 11442 C C . ASP A 1 101 ? -14.026 4.943 -2.945 1.00 0.33 2113 ASP A C 10
ATOM 11443 O O . ASP A 1 101 ? -14.284 4.348 -3.994 1.00 0.34 2113 ASP A O 10
ATOM 11452 N N . LYS A 1 102 ? -14.941 5.600 -2.237 1.00 0.40 2114 LYS A N 10
ATOM 11453 C CA . LYS A 1 102 ? -16.352 5.631 -2.621 1.00 0.46 2114 LYS A CA 10
ATOM 11454 C C . LYS A 1 102 ? -16.554 6.134 -4.053 1.00 0.52 2114 LYS A C 10
ATOM 11455 O O . LYS A 1 102 ? -17.365 5.582 -4.798 1.00 0.65 2114 LYS A O 10
ATOM 11474 N N . ASN A 1 103 ? -15.816 7.168 -4.447 1.00 0.52 2115 ASN A N 10
ATOM 11475 C CA . ASN A 1 103 ? -16.001 7.757 -5.772 1.00 0.60 2115 ASN A CA 10
ATOM 11476 C C . ASN A 1 103 ? -15.160 7.026 -6.807 1.00 0.54 2115 ASN A C 10
ATOM 11477 O O . ASN A 1 103 ? -15.488 7.018 -7.994 1.00 0.70 2115 ASN A O 10
ATOM 11488 N N . GLY A 1 104 ? -14.081 6.408 -6.356 1.00 0.38 2116 GLY A N 10
ATOM 11489 C CA . GLY A 1 104 ? -13.233 5.654 -7.254 1.00 0.39 2116 GLY A CA 10
ATOM 11490 C C . GLY A 1 104 ? -11.820 6.192 -7.299 1.00 0.38 2116 GLY A C 10
ATOM 11491 O O . GLY A 1 104 ? -11.057 5.871 -8.212 1.00 0.44 2116 GLY A O 10
ATOM 11495 N N . THR A 1 105 ? -11.470 7.024 -6.329 1.00 0.36 2117 THR A N 10
ATOM 11496 C CA . THR A 1 105 ? -10.109 7.520 -6.207 1.00 0.38 2117 THR A CA 10
ATOM 11497 C C . THR A 1 105 ? -9.209 6.448 -5.599 1.00 0.33 2117 THR A C 10
ATOM 11498 O O . THR A 1 105 ? -9.412 6.027 -4.459 1.00 0.33 2117 THR A O 10
ATOM 11509 N N . PRO A 1 106 ? -8.221 5.965 -6.363 1.00 0.38 2118 PRO A N 10
ATOM 11510 C CA . PRO A 1 106 ? -7.308 4.940 -5.897 1.00 0.40 2118 PRO A CA 10
ATOM 11511 C C . PRO A 1 106 ? -6.169 5.507 -5.057 1.00 0.35 2118 PRO A C 10
ATOM 11512 O O . PRO A 1 106 ? -5.238 6.114 -5.588 1.00 0.39 2118 PRO A O 10
ATOM 11523 N N . VAL A 1 107 ? -6.263 5.327 -3.747 1.00 0.33 2119 VAL A N 10
ATOM 11524 C CA . VAL A 1 107 ? -5.133 5.583 -2.868 1.00 0.33 2119 VAL A CA 10
ATOM 11525 C C . VAL A 1 107 ? -4.155 4.442 -3.027 1.00 0.36 2119 VAL A C 10
ATOM 11526 O O . VAL A 1 107 ? -4.419 3.310 -2.618 1.00 0.39 2119 VAL A O 10
ATOM 11539 N N . THR A 1 108 ? -3.045 4.742 -3.668 1.00 0.39 2120 THR A N 10
ATOM 11540 C CA . THR A 1 108 ? -2.091 3.730 -4.050 1.00 0.44 2120 THR A CA 10
ATOM 11541 C C . THR A 1 108 ? -0.711 4.083 -3.539 1.00 0.53 2120 THR A C 10
ATOM 11542 O O . THR A 1 108 ? -0.417 5.247 -3.267 1.00 0.67 2120 THR A O 10
ATOM 11553 N N . ALA A 1 109 ? 0.121 3.079 -3.389 1.00 0.53 2121 ALA A N 10
ATOM 11554 C CA . ALA A 1 109 ? 1.510 3.301 -3.071 1.00 0.65 2121 ALA A CA 10
ATOM 11555 C C . ALA A 1 109 ? 2.362 2.526 -4.050 1.00 0.73 2121 ALA A C 10
ATOM 11556 O O . ALA A 1 109 ? 2.167 1.324 -4.230 1.00 0.69 2121 ALA A O 10
ATOM 11563 N N . THR A 1 110 ? 3.292 3.209 -4.683 1.00 0.98 2122 THR A N 10
ATOM 11564 C CA . THR A 1 110 ? 4.166 2.580 -5.648 1.00 1.15 2122 THR A CA 10
ATOM 11565 C C . THR A 1 110 ? 5.592 2.636 -5.142 1.00 0.99 2122 THR A C 10
ATOM 11566 O O . THR A 1 110 ? 6.262 3.667 -5.228 1.00 1.22 2122 THR A O 10
ATOM 11577 N N . TYR A 1 111 ? 6.036 1.533 -4.584 1.00 0.85 2123 TYR A N 10
ATOM 11578 C CA . TYR A 1 111 ? 7.342 1.469 -3.976 1.00 0.77 2123 TYR A CA 10
ATOM 11579 C C . TYR A 1 111 ? 8.355 0.844 -4.914 1.00 0.94 2123 TYR A C 10
ATOM 11580 O O . TYR A 1 111 ? 8.018 -0.023 -5.717 1.00 1.20 2123 TYR A O 10
ATOM 11598 N N . SER A 1 112 ? 9.585 1.327 -4.834 1.00 1.07 2124 SER A N 10
ATOM 11599 C CA . SER A 1 112 ? 10.662 0.872 -5.695 1.00 1.29 2124 SER A CA 10
ATOM 11600 C C . SER A 1 112 ? 12.001 1.063 -4.980 1.00 1.24 2124 SER A C 10
ATOM 11601 O O . SER A 1 112 ? 12.032 1.692 -3.920 1.00 1.31 2124 SER A O 10
ATOM 11609 N N . PRO A 1 113 ? 13.114 0.508 -5.516 1.00 1.46 2125 PRO A N 10
ATOM 11610 C CA . PRO A 1 113 ? 14.449 0.678 -4.926 1.00 1.71 2125 PRO A CA 10
ATOM 11611 C C . PRO A 1 113 ? 14.756 2.130 -4.556 1.00 1.73 2125 PRO A C 10
ATOM 11612 O O . PRO A 1 113 ? 15.150 2.425 -3.426 1.00 2.16 2125 PRO A O 10
ATOM 11623 N N . GLU A 1 114 ? 14.569 3.037 -5.503 1.00 1.86 2126 GLU A N 10
ATOM 11624 C CA . GLU A 1 114 ? 14.811 4.445 -5.241 1.00 2.08 2126 GLU A CA 10
ATOM 11625 C C . GLU A 1 114 ? 13.495 5.199 -5.107 1.00 1.98 2126 GLU A C 10
ATOM 11626 O O . GLU A 1 114 ? 12.728 5.322 -6.068 1.00 2.37 2126 GLU A O 10
ATOM 11638 N N . PHE A 1 115 ? 13.240 5.695 -3.909 1.00 2.04 2127 PHE A N 10
ATOM 11639 C CA . PHE A 1 115 ? 12.027 6.447 -3.626 1.00 2.23 2127 PHE A CA 10
ATOM 11640 C C . PHE A 1 115 ? 12.379 7.758 -2.932 1.00 2.57 2127 PHE A C 10
ATOM 11641 O O . PHE A 1 115 ? 11.504 8.463 -2.431 1.00 3.09 2127 PHE A O 10
ATOM 11658 N N . THR A 1 116 ? 13.676 8.073 -2.932 1.00 2.82 2128 THR A N 10
ATOM 11659 C CA . THR A 1 116 ? 14.209 9.252 -2.252 1.00 3.38 2128 THR A CA 10
ATOM 11660 C C . THR A 1 116 ? 14.142 9.073 -0.731 1.00 2.89 2128 THR A C 10
ATOM 11661 O O . THR A 1 116 ? 13.209 8.472 -0.199 1.00 3.03 2128 THR A O 10
ATOM 11672 N N . LYS A 1 117 ? 15.135 9.595 -0.030 1.00 2.90 2129 LYS A N 10
ATOM 11673 C CA . LYS A 1 117 ? 15.212 9.414 1.413 1.00 2.79 2129 LYS A CA 10
ATOM 11674 C C . LYS A 1 117 ? 14.838 10.692 2.152 1.00 3.43 2129 LYS A C 10
ATOM 11675 O O . LYS A 1 117 ? 15.378 11.757 1.864 1.00 3.99 2129 LYS A O 10
ATOM 11694 N N . VAL A 1 118 ? 13.907 10.553 3.100 1.00 3.76 2130 VAL A N 10
ATOM 11695 C CA . VAL A 1 118 ? 13.391 11.659 3.922 1.00 4.65 2130 VAL A CA 10
ATOM 11696 C C . VAL A 1 118 ? 13.159 12.942 3.105 1.00 5.15 2130 VAL A C 10
ATOM 11697 O O . VAL A 1 118 ? 12.061 13.067 2.523 1.00 5.63 2130 VAL A O 10
ATOM 11711 N N . GLN A 1 41 ? 1.529 8.348 2.777 1.00 4.90 2053 GLN A N 11
ATOM 11712 C CA . GLN A 1 41 ? 1.532 6.871 2.642 1.00 4.58 2053 GLN A CA 11
ATOM 11713 C C . GLN A 1 41 ? 0.887 6.433 1.329 1.00 3.90 2053 GLN A C 11
ATOM 11714 O O . GLN A 1 41 ? 0.987 5.271 0.940 1.00 4.20 2053 GLN A O 11
ATOM 11728 N N . GLY A 1 42 ? 0.238 7.369 0.642 1.00 3.41 2054 GLY A N 11
ATOM 11729 C CA . GLY A 1 42 ? -0.471 7.036 -0.577 1.00 3.09 2054 GLY A CA 11
ATOM 11730 C C . GLY A 1 42 ? -1.873 6.538 -0.297 1.00 2.21 2054 GLY A C 11
ATOM 11731 O O . GLY A 1 42 ? -2.432 5.773 -1.080 1.00 2.29 2054 GLY A O 11
ATOM 11735 N N . GLY A 1 43 ? -2.447 6.982 0.817 1.00 1.77 2055 GLY A N 11
ATOM 11736 C CA . GLY A 1 43 ? -3.754 6.516 1.208 1.00 1.45 2055 GLY A CA 11
ATOM 11737 C C . GLY A 1 43 ? -4.795 7.609 1.145 1.00 1.28 2055 GLY A C 11
ATOM 11738 O O . GLY A 1 43 ? -4.786 8.436 0.230 1.00 1.66 2055 GLY A O 11
ATOM 11742 N N . ASP A 1 44 ? -5.666 7.635 2.137 1.00 1.08 2056 ASP A N 11
ATOM 11743 C CA . ASP A 1 44 ? -6.818 8.523 2.124 1.00 1.00 2056 ASP A CA 11
ATOM 11744 C C . ASP A 1 44 ? -7.226 8.958 3.528 1.00 1.03 2056 ASP A C 11
ATOM 11745 O O . ASP A 1 44 ? -8.039 8.312 4.182 1.00 1.04 2056 ASP A O 11
ATOM 11754 N N . PRO A 1 45 ? -6.734 10.109 3.981 1.00 1.20 2057 PRO A N 11
ATOM 11755 C CA . PRO A 1 45 ? -7.125 10.661 5.277 1.00 1.36 2057 PRO A CA 11
ATOM 11756 C C . PRO A 1 45 ? -8.551 11.192 5.249 1.00 1.24 2057 PRO A C 11
ATOM 11757 O O . PRO A 1 45 ? -9.344 10.957 6.161 1.00 1.34 2057 PRO A O 11
ATOM 11768 N N . LEU A 1 46 ? -8.850 11.908 4.181 1.00 1.18 2058 LEU A N 11
ATOM 11769 C CA . LEU A 1 46 ? -10.112 12.570 3.992 1.00 1.17 2058 LEU A CA 11
ATOM 11770 C C . LEU A 1 46 ? -11.210 11.677 3.422 1.00 1.00 2058 LEU A C 11
ATOM 11771 O O . LEU A 1 46 ? -12.380 12.055 3.447 1.00 1.06 2058 LEU A O 11
ATOM 11787 N N . VAL A 1 47 ? -10.865 10.499 2.916 1.00 0.86 2059 VAL A N 11
ATOM 11788 C CA . VAL A 1 47 ? -11.882 9.649 2.298 1.00 0.74 2059 VAL A CA 11
ATOM 11789 C C . VAL A 1 47 ? -11.662 8.200 2.654 1.00 0.66 2059 VAL A C 11
ATOM 11790 O O . VAL A 1 47 ? -11.076 7.461 1.870 1.00 0.62 2059 VAL A O 11
ATOM 11803 N N . PRO A 1 48 ? -12.135 7.771 3.828 1.00 0.71 2060 PRO A N 11
ATOM 11804 C CA . PRO A 1 48 ? -11.985 6.389 4.258 1.00 0.72 2060 PRO A CA 11
ATOM 11805 C C . PRO A 1 48 ? -12.503 5.414 3.203 1.00 0.59 2060 PRO A C 11
ATOM 11806 O O . PRO A 1 48 ? -13.679 5.456 2.824 1.00 0.58 2060 PRO A O 11
ATOM 11817 N N . ILE A 1 49 ? -11.599 4.571 2.719 1.00 0.62 2061 ILE A N 11
ATOM 11818 C CA . ILE A 1 49 ? -11.900 3.567 1.699 1.00 0.56 2061 ILE A CA 11
ATOM 11819 C C . ILE A 1 49 ? -13.191 2.813 1.995 1.00 0.51 2061 ILE A C 11
ATOM 11820 O O . ILE A 1 49 ? -13.449 2.408 3.132 1.00 0.57 2061 ILE A O 11
ATOM 11836 N N . ASP A 1 50 ? -13.997 2.635 0.958 1.00 0.45 2062 ASP A N 11
ATOM 11837 C CA . ASP A 1 50 ? -15.255 1.921 1.079 1.00 0.43 2062 ASP A CA 11
ATOM 11838 C C . ASP A 1 50 ? -14.992 0.432 1.262 1.00 0.43 2062 ASP A C 11
ATOM 11839 O O . ASP A 1 50 ? -14.094 -0.130 0.639 1.00 0.43 2062 ASP A O 11
ATOM 11848 N N . GLU A 1 51 ? -15.782 -0.205 2.102 1.00 0.47 2063 GLU A N 11
ATOM 11849 C CA . GLU A 1 51 ? -15.527 -1.583 2.483 1.00 0.52 2063 GLU A CA 11
ATOM 11850 C C . GLU A 1 51 ? -16.158 -2.576 1.508 1.00 0.51 2063 GLU A C 11
ATOM 11851 O O . GLU A 1 51 ? -15.911 -3.779 1.597 1.00 0.58 2063 GLU A O 11
ATOM 11863 N N . THR A 1 52 ? -16.962 -2.086 0.571 1.00 0.49 2064 THR A N 11
ATOM 11864 C CA . THR A 1 52 ? -17.634 -2.973 -0.372 1.00 0.54 2064 THR A CA 11
ATOM 11865 C C . THR A 1 52 ? -17.018 -2.889 -1.767 1.00 0.50 2064 THR A C 11
ATOM 11866 O O . THR A 1 52 ? -17.527 -3.482 -2.719 1.00 0.59 2064 THR A O 11
ATOM 11877 N N . VAL A 1 53 ? -15.920 -2.155 -1.887 1.00 0.44 2065 VAL A N 11
ATOM 11878 C CA . VAL A 1 53 ? -15.213 -2.046 -3.159 1.00 0.43 2065 VAL A CA 11
ATOM 11879 C C . VAL A 1 53 ? -14.037 -3.017 -3.187 1.00 0.37 2065 VAL A C 11
ATOM 11880 O O . VAL A 1 53 ? -13.884 -3.822 -2.271 1.00 0.46 2065 VAL A O 11
ATOM 11893 N N . GLU A 1 54 ? -13.226 -2.954 -4.238 1.00 0.34 2066 GLU A N 11
ATOM 11894 C CA . GLU A 1 54 ? -12.054 -3.815 -4.350 1.00 0.32 2066 GLU A CA 11
ATOM 11895 C C . GLU A 1 54 ? -10.795 -3.088 -3.886 1.00 0.26 2066 GLU A C 11
ATOM 11896 O O . GLU A 1 54 ? -10.296 -2.184 -4.570 1.00 0.28 2066 GLU A O 11
ATOM 11908 N N . PRO A 1 55 ? -10.298 -3.427 -2.692 1.00 0.27 2067 PRO A N 11
ATOM 11909 C CA . PRO A 1 55 ? -8.990 -3.023 -2.238 1.00 0.30 2067 PRO A CA 11
ATOM 11910 C C . PRO A 1 55 ? -7.973 -4.156 -2.404 1.00 0.28 2067 PRO A C 11
ATOM 11911 O O . PRO A 1 55 ? -8.035 -5.170 -1.708 1.00 0.34 2067 PRO A O 11
ATOM 11922 N N . THR A 1 56 ? -7.055 -3.994 -3.341 1.00 0.29 2068 THR A N 11
ATOM 11923 C CA . THR A 1 56 ? -6.094 -5.041 -3.656 1.00 0.32 2068 THR A CA 11
ATOM 11924 C C . THR A 1 56 ? -4.700 -4.464 -3.850 1.00 0.39 2068 THR A C 11
ATOM 11925 O O . THR A 1 56 ? -4.485 -3.263 -3.730 1.00 0.70 2068 THR A O 11
ATOM 11936 N N . PHE A 1 57 ? -3.745 -5.335 -4.101 1.00 0.25 2069 PHE A N 11
ATOM 11937 C CA . PHE A 1 57 ? -2.431 -4.907 -4.532 1.00 0.26 2069 PHE A CA 11
ATOM 11938 C C . PHE A 1 57 ? -2.345 -5.097 -6.031 1.00 0.27 2069 PHE A C 11
ATOM 11939 O O . PHE A 1 57 ? -2.980 -6.010 -6.558 1.00 0.31 2069 PHE A O 11
ATOM 11956 N N . GLU A 1 58 ? -1.567 -4.258 -6.708 1.00 0.30 2070 GLU A N 11
ATOM 11957 C CA . GLU A 1 58 ? -1.532 -4.240 -8.170 1.00 0.36 2070 GLU A CA 11
ATOM 11958 C C . GLU A 1 58 ? -1.375 -5.647 -8.747 1.00 0.36 2070 GLU A C 11
ATOM 11959 O O . GLU A 1 58 ? -2.081 -6.028 -9.681 1.00 0.44 2070 GLU A O 11
ATOM 11971 N N . ASP A 1 59 ? -0.471 -6.424 -8.161 1.00 0.40 2071 ASP A N 11
ATOM 11972 C CA . ASP A 1 59 ? -0.144 -7.751 -8.675 1.00 0.53 2071 ASP A CA 11
ATOM 11973 C C . ASP A 1 59 ? -1.123 -8.813 -8.170 1.00 0.50 2071 ASP A C 11
ATOM 11974 O O . ASP A 1 59 ? -0.867 -10.011 -8.294 1.00 0.62 2071 ASP A O 11
ATOM 11983 N N . GLY A 1 60 ? -2.243 -8.374 -7.608 1.00 0.43 2072 GLY A N 11
ATOM 11984 C CA . GLY A 1 60 ? -3.259 -9.301 -7.140 1.00 0.48 2072 GLY A CA 11
ATOM 11985 C C . GLY A 1 60 ? -2.945 -9.871 -5.770 1.00 0.48 2072 GLY A C 11
ATOM 11986 O O . GLY A 1 60 ? -3.386 -10.968 -5.429 1.00 0.63 2072 GLY A O 11
ATOM 11990 N N . SER A 1 61 ? -2.183 -9.128 -4.986 1.00 0.37 2073 SER A N 11
ATOM 11991 C CA . SER A 1 61 ? -1.794 -9.570 -3.655 1.00 0.38 2073 SER A CA 11
ATOM 11992 C C . SER A 1 61 ? -2.697 -8.947 -2.584 1.00 0.35 2073 SER A C 11
ATOM 11993 O O . SER A 1 61 ? -3.470 -8.028 -2.872 1.00 0.38 2073 SER A O 11
ATOM 12001 N N . LYS A 1 62 ? -2.622 -9.473 -1.361 1.00 0.35 2074 LYS A N 11
ATOM 12002 C CA . LYS A 1 62 ? -3.464 -8.995 -0.262 1.00 0.34 2074 LYS A CA 11
ATOM 12003 C C . LYS A 1 62 ? -2.620 -8.533 0.931 1.00 0.34 2074 LYS A C 11
ATOM 12004 O O . LYS A 1 62 ? -3.055 -7.703 1.726 1.00 0.42 2074 LYS A O 11
ATOM 12023 N N . GLU A 1 63 ? -1.428 -9.086 1.064 1.00 0.33 2075 GLU A N 11
ATOM 12024 C CA . GLU A 1 63 ? -0.471 -8.624 2.059 1.00 0.32 2075 GLU A CA 11
ATOM 12025 C C . GLU A 1 63 ? 0.935 -8.799 1.527 1.00 0.34 2075 GLU A C 11
ATOM 12026 O O . GLU A 1 63 ? 1.262 -9.829 0.938 1.00 0.47 2075 GLU A O 11
ATOM 12038 N N . LYS A 1 64 ? 1.751 -7.784 1.709 1.00 0.35 2076 LYS A N 11
ATOM 12039 C CA . LYS A 1 64 ? 3.134 -7.851 1.297 1.00 0.38 2076 LYS A CA 11
ATOM 12040 C C . LYS A 1 64 ? 4.026 -7.464 2.458 1.00 0.37 2076 LYS A C 11
ATOM 12041 O O . LYS A 1 64 ? 4.190 -6.280 2.757 1.00 0.37 2076 LYS A O 11
ATOM 12060 N N . THR A 1 65 ? 4.576 -8.456 3.130 1.00 0.45 2077 THR A N 11
ATOM 12061 C CA . THR A 1 65 ? 5.492 -8.197 4.214 1.00 0.47 2077 THR A CA 11
ATOM 12062 C C . THR A 1 65 ? 6.901 -8.598 3.833 1.00 0.52 2077 THR A C 11
ATOM 12063 O O . THR A 1 65 ? 7.190 -9.773 3.611 1.00 0.63 2077 THR A O 11
ATOM 12074 N N . ILE A 1 66 ? 7.765 -7.611 3.739 1.00 0.51 2078 ILE A N 11
ATOM 12075 C CA . ILE A 1 66 ? 9.172 -7.854 3.510 1.00 0.60 2078 ILE A CA 11
ATOM 12076 C C . ILE A 1 66 ? 9.957 -7.236 4.656 1.00 0.60 2078 ILE A C 11
ATOM 12077 O O . ILE A 1 66 ? 9.841 -6.035 4.902 1.00 0.53 2078 ILE A O 11
ATOM 12093 N N . PRO A 1 67 ? 10.719 -8.056 5.398 1.00 0.72 2079 PRO A N 11
ATOM 12094 C CA . PRO A 1 67 ? 11.470 -7.609 6.578 1.00 0.79 2079 PRO A CA 11
ATOM 12095 C C . PRO A 1 67 ? 12.246 -6.317 6.334 1.00 0.74 2079 PRO A C 11
ATOM 12096 O O . PRO A 1 67 ? 13.209 -6.287 5.562 1.00 0.76 2079 PRO A O 11
ATOM 12107 N N . GLY A 1 68 ? 11.806 -5.251 6.990 1.00 0.73 2080 GLY A N 11
ATOM 12108 C CA . GLY A 1 68 ? 12.463 -3.969 6.855 1.00 0.76 2080 GLY A CA 11
ATOM 12109 C C . GLY A 1 68 ? 11.647 -2.980 6.047 1.00 0.70 2080 GLY A C 11
ATOM 12110 O O . GLY A 1 68 ? 11.907 -1.778 6.090 1.00 0.94 2080 GLY A O 11
ATOM 12114 N N . GLN A 1 69 ? 10.655 -3.477 5.320 1.00 0.54 2081 GLN A N 11
ATOM 12115 C CA . GLN A 1 69 ? 9.825 -2.621 4.481 1.00 0.53 2081 GLN A CA 11
ATOM 12116 C C . GLN A 1 69 ? 8.532 -2.263 5.188 1.00 0.50 2081 GLN A C 11
ATOM 12117 O O . GLN A 1 69 ? 8.030 -1.147 5.063 1.00 0.57 2081 GLN A O 11
ATOM 12131 N N . GLY A 1 70 ? 7.998 -3.220 5.924 1.00 0.47 2082 GLY A N 11
ATOM 12132 C CA . GLY A 1 70 ? 6.736 -3.021 6.595 1.00 0.50 2082 GLY A CA 11
ATOM 12133 C C . GLY A 1 70 ? 5.698 -4.006 6.105 1.00 0.40 2082 GLY A C 11
ATOM 12134 O O . GLY A 1 70 ? 6.038 -4.987 5.434 1.00 0.45 2082 GLY A O 11
ATOM 12138 N N . THR A 1 71 ? 4.439 -3.763 6.434 1.00 0.33 2083 THR A N 11
ATOM 12139 C CA . THR A 1 71 ? 3.360 -4.579 5.914 1.00 0.29 2083 THR A CA 11
ATOM 12140 C C . THR A 1 71 ? 2.274 -3.711 5.309 1.00 0.25 2083 THR A C 11
ATOM 12141 O O . THR A 1 71 ? 1.681 -2.852 5.971 1.00 0.30 2083 THR A O 11
ATOM 12152 N N . TYR A 1 72 ? 2.049 -3.914 4.037 1.00 0.28 2084 TYR A N 11
ATOM 12153 C CA . TYR A 1 72 ? 0.894 -3.362 3.384 1.00 0.34 2084 TYR A CA 11
ATOM 12154 C C . TYR A 1 72 ? -0.159 -4.451 3.415 1.00 0.32 2084 TYR A C 11
ATOM 12155 O O . TYR A 1 72 ? 0.106 -5.572 2.979 1.00 0.29 2084 TYR A O 11
ATOM 12173 N N . THR A 1 73 ? -1.315 -4.164 3.988 1.00 0.39 2085 THR A N 11
ATOM 12174 C CA . THR A 1 73 ? -2.271 -5.222 4.276 1.00 0.40 2085 THR A CA 11
ATOM 12175 C C . THR A 1 73 ? -3.701 -4.833 3.935 1.00 0.41 2085 THR A C 11
ATOM 12176 O O . THR A 1 73 ? -4.101 -3.677 4.103 1.00 0.49 2085 THR A O 11
ATOM 12187 N N . ILE A 1 74 ? -4.452 -5.806 3.438 1.00 0.39 2086 ILE A N 11
ATOM 12188 C CA . ILE A 1 74 ? -5.883 -5.662 3.244 1.00 0.40 2086 ILE A CA 11
ATOM 12189 C C . ILE A 1 74 ? -6.587 -6.950 3.660 1.00 0.45 2086 ILE A C 11
ATOM 12190 O O . ILE A 1 74 ? -6.160 -8.048 3.299 1.00 0.55 2086 ILE A O 11
ATOM 12206 N N . VAL A 1 75 ? -7.647 -6.817 4.443 1.00 0.49 2087 VAL A N 11
ATOM 12207 C CA . VAL A 1 75 ? -8.483 -7.954 4.786 1.00 0.59 2087 VAL A CA 11
ATOM 12208 C C . VAL A 1 75 ? -9.911 -7.707 4.301 1.00 0.58 2087 VAL A C 11
ATOM 12209 O O . VAL A 1 75 ? -10.354 -6.554 4.224 1.00 0.53 2087 VAL A O 11
ATOM 12222 N N . PRO A 1 76 ? -10.646 -8.790 3.966 1.00 0.66 2088 PRO A N 11
ATOM 12223 C CA . PRO A 1 76 ? -11.959 -8.713 3.291 1.00 0.68 2088 PRO A CA 11
ATOM 12224 C C . PRO A 1 76 ? -13.039 -7.993 4.100 1.00 0.66 2088 PRO A C 11
ATOM 12225 O O . PRO A 1 76 ? -14.184 -7.891 3.656 1.00 0.69 2088 PRO A O 11
ATOM 12236 N N . ASP A 1 77 ? -12.687 -7.513 5.287 1.00 0.67 2089 ASP A N 11
ATOM 12237 C CA . ASP A 1 77 ? -13.594 -6.697 6.087 1.00 0.73 2089 ASP A CA 11
ATOM 12238 C C . ASP A 1 77 ? -13.812 -5.352 5.411 1.00 0.66 2089 ASP A C 11
ATOM 12239 O O . ASP A 1 77 ? -14.781 -4.646 5.699 1.00 0.73 2089 ASP A O 11
ATOM 12248 N N . GLY A 1 78 ? -12.901 -5.012 4.508 1.00 0.59 2090 GLY A N 11
ATOM 12249 C CA . GLY A 1 78 ? -12.978 -3.751 3.806 1.00 0.63 2090 GLY A CA 11
ATOM 12250 C C . GLY A 1 78 ? -12.014 -2.736 4.371 1.00 0.70 2090 GLY A C 11
ATOM 12251 O O . GLY A 1 78 ? -12.080 -1.551 4.045 1.00 0.83 2090 GLY A O 11
ATOM 12255 N N . THR A 1 79 ? -11.109 -3.202 5.215 1.00 0.70 2091 THR A N 11
ATOM 12256 C CA . THR A 1 79 ? -10.143 -2.324 5.847 1.00 0.79 2091 THR A CA 11
ATOM 12257 C C . THR A 1 79 ? -8.749 -2.575 5.285 1.00 0.60 2091 THR A C 11
ATOM 12258 O O . THR A 1 79 ? -8.336 -3.725 5.088 1.00 0.59 2091 THR A O 11
ATOM 12269 N N . VAL A 1 80 ? -8.039 -1.495 5.006 1.00 0.60 2092 VAL A N 11
ATOM 12270 C CA . VAL A 1 80 ? -6.724 -1.576 4.397 1.00 0.54 2092 VAL A CA 11
ATOM 12271 C C . VAL A 1 80 ? -5.757 -0.666 5.137 1.00 0.55 2092 VAL A C 11
ATOM 12272 O O . VAL A 1 80 ? -6.158 0.367 5.677 1.00 0.78 2092 VAL A O 11
ATOM 12285 N N . THR A 1 81 ? -4.493 -1.043 5.167 1.00 0.47 2093 THR A N 11
ATOM 12286 C CA . THR A 1 81 ? -3.480 -0.224 5.800 1.00 0.53 2093 THR A CA 11
ATOM 12287 C C . THR A 1 81 ? -2.205 -0.176 4.957 1.00 0.44 2093 THR A C 11
ATOM 12288 O O . THR A 1 81 ? -1.599 -1.210 4.655 1.00 0.41 2093 THR A O 11
ATOM 12299 N N . PHE A 1 82 ? -1.829 1.028 4.541 1.00 0.46 2094 PHE A N 11
ATOM 12300 C CA . PHE A 1 82 ? -0.577 1.236 3.828 1.00 0.42 2094 PHE A CA 11
ATOM 12301 C C . PHE A 1 82 ? 0.495 1.627 4.844 1.00 0.43 2094 PHE A C 11
ATOM 12302 O O . PHE A 1 82 ? 0.584 2.790 5.243 1.00 0.52 2094 PHE A O 11
ATOM 12319 N N . THR A 1 83 ? 1.294 0.655 5.284 1.00 0.37 2095 THR A N 11
ATOM 12320 C CA . THR A 1 83 ? 2.296 0.920 6.307 1.00 0.39 2095 THR A CA 11
ATOM 12321 C C . THR A 1 83 ? 3.709 0.614 5.806 1.00 0.37 2095 THR A C 11
ATOM 12322 O O . THR A 1 83 ? 4.210 -0.502 5.968 1.00 0.37 2095 THR A O 11
ATOM 12333 N N . PRO A 1 84 ? 4.359 1.604 5.177 1.00 0.50 2096 PRO A N 11
ATOM 12334 C CA . PRO A 1 84 ? 5.745 1.501 4.745 1.00 0.61 2096 PRO A CA 11
ATOM 12335 C C . PRO A 1 84 ? 6.726 2.010 5.797 1.00 0.69 2096 PRO A C 11
ATOM 12336 O O . PRO A 1 84 ? 6.363 2.796 6.679 1.00 0.81 2096 PRO A O 11
ATOM 12347 N N . ASP A 1 85 ? 7.961 1.551 5.709 1.00 0.89 2097 ASP A N 11
ATOM 12348 C CA . ASP A 1 85 ? 9.044 2.112 6.500 1.00 1.14 2097 ASP A CA 11
ATOM 12349 C C . ASP A 1 85 ? 9.302 3.557 6.092 1.00 1.37 2097 ASP A C 11
ATOM 12350 O O . ASP A 1 85 ? 9.316 3.888 4.905 1.00 1.39 2097 ASP A O 11
ATOM 12359 N N . LYS A 1 86 ? 9.492 4.414 7.084 1.00 1.89 2098 LYS A N 11
ATOM 12360 C CA . LYS A 1 86 ? 9.689 5.834 6.840 1.00 2.37 2098 LYS A CA 11
ATOM 12361 C C . LYS A 1 86 ? 11.173 6.189 6.702 1.00 2.32 2098 LYS A C 11
ATOM 12362 O O . LYS A 1 86 ? 11.530 7.093 5.951 1.00 2.66 2098 LYS A O 11
ATOM 12381 N N . GLN A 1 87 ? 12.039 5.455 7.392 1.00 2.03 2099 GLN A N 11
ATOM 12382 C CA . GLN A 1 87 ? 13.419 5.903 7.584 1.00 2.09 2099 GLN A CA 11
ATOM 12383 C C . GLN A 1 87 ? 14.445 5.111 6.772 1.00 1.67 2099 GLN A C 11
ATOM 12384 O O . GLN A 1 87 ? 15.314 5.705 6.129 1.00 1.81 2099 GLN A O 11
ATOM 12398 N N . PHE A 1 88 ? 14.346 3.789 6.806 1.00 1.40 2100 PHE A N 11
ATOM 12399 C CA . PHE A 1 88 ? 15.391 2.913 6.274 1.00 1.20 2100 PHE A CA 11
ATOM 12400 C C . PHE A 1 88 ? 15.700 3.205 4.800 1.00 1.31 2100 PHE A C 11
ATOM 12401 O O . PHE A 1 88 ? 14.820 3.192 3.939 1.00 1.72 2100 PHE A O 11
ATOM 12418 N N . VAL A 1 89 ? 16.969 3.507 4.534 1.00 1.55 2101 VAL A N 11
ATOM 12419 C CA . VAL A 1 89 ? 17.431 3.794 3.184 1.00 1.92 2101 VAL A CA 11
ATOM 12420 C C . VAL A 1 89 ? 17.677 2.498 2.421 1.00 2.31 2101 VAL A C 11
ATOM 12421 O O . VAL A 1 89 ? 18.141 1.508 2.984 1.00 2.68 2101 VAL A O 11
ATOM 12434 N N . GLY A 1 90 ? 17.364 2.525 1.138 1.00 2.55 2102 GLY A N 11
ATOM 12435 C CA . GLY A 1 90 ? 17.323 1.322 0.343 1.00 3.15 2102 GLY A CA 11
ATOM 12436 C C . GLY A 1 90 ? 15.919 1.120 -0.160 1.00 3.22 2102 GLY A C 11
ATOM 12437 O O . GLY A 1 90 ? 15.688 0.965 -1.359 1.00 3.84 2102 GLY A O 11
ATOM 12441 N N . LYS A 1 91 ? 14.991 1.151 0.791 1.00 2.91 2103 LYS A N 11
ATOM 12442 C CA . LYS A 1 91 ? 13.561 1.244 0.525 1.00 3.06 2103 LYS A CA 11
ATOM 12443 C C . LYS A 1 91 ? 12.968 -0.010 -0.122 1.00 2.39 2103 LYS A C 11
ATOM 12444 O O . LYS A 1 91 ? 13.686 -0.842 -0.678 1.00 2.33 2103 LYS A O 11
ATOM 12463 N N . PRO A 1 92 ? 11.634 -0.161 0.004 1.00 2.06 2104 PRO A N 11
ATOM 12464 C CA . PRO A 1 92 ? 10.888 -1.345 -0.441 1.00 1.50 2104 PRO A CA 11
ATOM 12465 C C . PRO A 1 92 ? 11.245 -1.885 -1.824 1.00 1.35 2104 PRO A C 11
ATOM 12466 O O . PRO A 1 92 ? 11.566 -1.142 -2.752 1.00 1.62 2104 PRO A O 11
ATOM 12477 N N . ASP A 1 93 ? 11.195 -3.210 -1.924 1.00 1.04 2105 ASP A N 11
ATOM 12478 C CA . ASP A 1 93 ? 11.176 -3.896 -3.202 1.00 0.98 2105 ASP A CA 11
ATOM 12479 C C . ASP A 1 93 ? 9.872 -3.545 -3.905 1.00 0.79 2105 ASP A C 11
ATOM 12480 O O . ASP A 1 93 ? 8.806 -3.621 -3.283 1.00 0.78 2105 ASP A O 11
ATOM 12489 N N . PRO A 1 94 ? 9.952 -3.162 -5.195 1.00 0.77 2106 PRO A N 11
ATOM 12490 C CA . PRO A 1 94 ? 8.827 -2.605 -5.964 1.00 0.73 2106 PRO A CA 11
ATOM 12491 C C . PRO A 1 94 ? 7.520 -3.384 -5.833 1.00 0.61 2106 PRO A C 11
ATOM 12492 O O . PRO A 1 94 ? 7.401 -4.523 -6.291 1.00 0.74 2106 PRO A O 11
ATOM 12503 N N . VAL A 1 95 ? 6.542 -2.749 -5.204 1.00 0.48 2107 VAL A N 11
ATOM 12504 C CA . VAL A 1 95 ? 5.203 -3.297 -5.090 1.00 0.37 2107 VAL A CA 11
ATOM 12505 C C . VAL A 1 95 ? 4.177 -2.166 -5.021 1.00 0.35 2107 VAL A C 11
ATOM 12506 O O . VAL A 1 95 ? 4.275 -1.265 -4.185 1.00 0.60 2107 VAL A O 11
ATOM 12519 N N . THR A 1 96 ? 3.221 -2.191 -5.933 1.00 0.32 2108 THR A N 11
ATOM 12520 C CA . THR A 1 96 ? 2.177 -1.186 -5.973 1.00 0.30 2108 THR A CA 11
ATOM 12521 C C . THR A 1 96 ? 0.894 -1.720 -5.347 1.00 0.30 2108 THR A C 11
ATOM 12522 O O . THR A 1 96 ? 0.480 -2.847 -5.617 1.00 0.33 2108 THR A O 11
ATOM 12533 N N . VAL A 1 97 ? 0.280 -0.916 -4.497 1.00 0.38 2109 VAL A N 11
ATOM 12534 C CA . VAL A 1 97 ? -0.982 -1.284 -3.874 1.00 0.46 2109 VAL A CA 11
ATOM 12535 C C . VAL A 1 97 ? -2.101 -0.411 -4.437 1.00 0.52 2109 VAL A C 11
ATOM 12536 O O . VAL A 1 97 ? -1.859 0.745 -4.780 1.00 0.61 2109 VAL A O 11
ATOM 12549 N N . LYS A 1 98 ? -3.315 -0.951 -4.536 1.00 0.53 2110 LYS A N 11
ATOM 12550 C CA . LYS A 1 98 ? -4.412 -0.237 -5.180 1.00 0.63 2110 LYS A CA 11
ATOM 12551 C C . LYS A 1 98 ? -5.753 -0.498 -4.491 1.00 0.70 2110 LYS A C 11
ATOM 12552 O O . LYS A 1 98 ? -6.318 -1.585 -4.599 1.00 0.99 2110 LYS A O 11
ATOM 12571 N N . ARG A 1 99 ? -6.277 0.504 -3.816 1.00 0.52 2111 ARG A N 11
ATOM 12572 C CA . ARG A 1 99 ? -7.605 0.406 -3.232 1.00 0.54 2111 ARG A CA 11
ATOM 12573 C C . ARG A 1 99 ? -8.407 1.651 -3.602 1.00 0.44 2111 ARG A C 11
ATOM 12574 O O . ARG A 1 99 ? -7.881 2.759 -3.565 1.00 0.47 2111 ARG A O 11
ATOM 12595 N N . VAL A 1 100 ? -9.662 1.476 -3.988 1.00 0.35 2112 VAL A N 11
ATOM 12596 C CA . VAL A 1 100 ? -10.480 2.620 -4.389 1.00 0.28 2112 VAL A CA 11
ATOM 12597 C C . VAL A 1 100 ? -11.387 3.070 -3.249 1.00 0.25 2112 VAL A C 11
ATOM 12598 O O . VAL A 1 100 ? -11.847 2.257 -2.450 1.00 0.29 2112 VAL A O 11
ATOM 12611 N N . ASP A 1 101 ? -11.610 4.373 -3.162 1.00 0.26 2113 ASP A N 11
ATOM 12612 C CA . ASP A 1 101 ? -12.440 4.939 -2.105 1.00 0.31 2113 ASP A CA 11
ATOM 12613 C C . ASP A 1 101 ? -13.891 5.051 -2.560 1.00 0.33 2113 ASP A C 11
ATOM 12614 O O . ASP A 1 101 ? -14.261 4.506 -3.600 1.00 0.34 2113 ASP A O 11
ATOM 12623 N N . LYS A 1 102 ? -14.708 5.754 -1.789 1.00 0.40 2114 LYS A N 11
ATOM 12624 C CA . LYS A 1 102 ? -16.124 5.906 -2.105 1.00 0.46 2114 LYS A CA 11
ATOM 12625 C C . LYS A 1 102 ? -16.330 6.705 -3.395 1.00 0.52 2114 LYS A C 11
ATOM 12626 O O . LYS A 1 102 ? -17.313 6.504 -4.107 1.00 0.65 2114 LYS A O 11
ATOM 12645 N N . ASN A 1 103 ? -15.398 7.600 -3.702 1.00 0.52 2115 ASN A N 11
ATOM 12646 C CA . ASN A 1 103 ? -15.429 8.326 -4.972 1.00 0.60 2115 ASN A CA 11
ATOM 12647 C C . ASN A 1 103 ? -15.006 7.407 -6.110 1.00 0.54 2115 ASN A C 11
ATOM 12648 O O . ASN A 1 103 ? -15.310 7.656 -7.277 1.00 0.70 2115 ASN A O 11
ATOM 12659 N N . GLY A 1 104 ? -14.305 6.340 -5.756 1.00 0.38 2116 GLY A N 11
ATOM 12660 C CA . GLY A 1 104 ? -13.812 5.408 -6.746 1.00 0.39 2116 GLY A CA 11
ATOM 12661 C C . GLY A 1 104 ? -12.394 5.726 -7.161 1.00 0.38 2116 GLY A C 11
ATOM 12662 O O . GLY A 1 104 ? -11.875 5.154 -8.117 1.00 0.44 2116 GLY A O 11
ATOM 12666 N N . THR A 1 105 ? -11.768 6.641 -6.438 1.00 0.36 2117 THR A N 11
ATOM 12667 C CA . THR A 1 105 ? -10.402 7.033 -6.725 1.00 0.38 2117 THR A CA 11
ATOM 12668 C C . THR A 1 105 ? -9.429 6.030 -6.106 1.00 0.33 2117 THR A C 11
ATOM 12669 O O . THR A 1 105 ? -9.449 5.803 -4.897 1.00 0.33 2117 THR A O 11
ATOM 12680 N N . PRO A 1 106 ? -8.596 5.379 -6.930 1.00 0.38 2118 PRO A N 11
ATOM 12681 C CA . PRO A 1 106 ? -7.622 4.405 -6.449 1.00 0.40 2118 PRO A CA 11
ATOM 12682 C C . PRO A 1 106 ? -6.451 5.059 -5.724 1.00 0.35 2118 PRO A C 11
ATOM 12683 O O . PRO A 1 106 ? -5.586 5.674 -6.350 1.00 0.39 2118 PRO A O 11
ATOM 12694 N N . VAL A 1 107 ? -6.428 4.934 -4.406 1.00 0.33 2119 VAL A N 11
ATOM 12695 C CA . VAL A 1 107 ? -5.269 5.351 -3.634 1.00 0.33 2119 VAL A CA 11
ATOM 12696 C C . VAL A 1 107 ? -4.201 4.286 -3.780 1.00 0.36 2119 VAL A C 11
ATOM 12697 O O . VAL A 1 107 ? -4.336 3.153 -3.310 1.00 0.39 2119 VAL A O 11
ATOM 12710 N N . THR A 1 108 ? -3.171 4.643 -4.514 1.00 0.39 2120 THR A N 11
ATOM 12711 C CA . THR A 1 108 ? -2.150 3.701 -4.887 1.00 0.44 2120 THR A CA 11
ATOM 12712 C C . THR A 1 108 ? -0.806 4.140 -4.361 1.00 0.53 2120 THR A C 11
ATOM 12713 O O . THR A 1 108 ? -0.506 5.337 -4.297 1.00 0.67 2120 THR A O 11
ATOM 12724 N N . ALA A 1 109 ? -0.003 3.176 -3.987 1.00 0.53 2121 ALA A N 11
ATOM 12725 C CA . ALA A 1 109 ? 1.340 3.453 -3.558 1.00 0.65 2121 ALA A CA 11
ATOM 12726 C C . ALA A 1 109 ? 2.300 2.573 -4.325 1.00 0.73 2121 ALA A C 11
ATOM 12727 O O . ALA A 1 109 ? 2.139 1.353 -4.359 1.00 0.69 2121 ALA A O 11
ATOM 12734 N N . THR A 1 110 ? 3.287 3.191 -4.947 1.00 0.98 2122 THR A N 11
ATOM 12735 C CA . THR A 1 110 ? 4.302 2.454 -5.665 1.00 1.15 2122 THR A CA 11
ATOM 12736 C C . THR A 1 110 ? 5.542 2.358 -4.800 1.00 0.99 2122 THR A C 11
ATOM 12737 O O . THR A 1 110 ? 6.354 3.282 -4.745 1.00 1.22 2122 THR A O 11
ATOM 12748 N N . TYR A 1 111 ? 5.689 1.236 -4.122 1.00 0.85 2123 TYR A N 11
ATOM 12749 C CA . TYR A 1 111 ? 6.739 1.098 -3.141 1.00 0.77 2123 TYR A CA 11
ATOM 12750 C C . TYR A 1 111 ? 8.001 0.569 -3.752 1.00 0.94 2123 TYR A C 11
ATOM 12751 O O . TYR A 1 111 ? 8.150 -0.626 -3.980 1.00 1.20 2123 TYR A O 11
ATOM 12769 N N . SER A 1 112 ? 8.902 1.485 -4.016 1.00 1.07 2124 SER A N 11
ATOM 12770 C CA . SER A 1 112 ? 10.181 1.153 -4.576 1.00 1.29 2124 SER A CA 11
ATOM 12771 C C . SER A 1 112 ? 11.227 2.150 -4.081 1.00 1.24 2124 SER A C 11
ATOM 12772 O O . SER A 1 112 ? 10.869 3.141 -3.435 1.00 1.31 2124 SER A O 11
ATOM 12780 N N . PRO A 1 113 ? 12.527 1.892 -4.331 1.00 1.46 2125 PRO A N 11
ATOM 12781 C CA . PRO A 1 113 ? 13.596 2.834 -3.987 1.00 1.71 2125 PRO A CA 11
ATOM 12782 C C . PRO A 1 113 ? 13.367 4.205 -4.615 1.00 1.73 2125 PRO A C 11
ATOM 12783 O O . PRO A 1 113 ? 13.665 4.423 -5.789 1.00 2.16 2125 PRO A O 11
ATOM 12794 N N . GLU A 1 114 ? 12.814 5.113 -3.823 1.00 1.86 2126 GLU A N 11
ATOM 12795 C CA . GLU A 1 114 ? 12.486 6.450 -4.287 1.00 2.08 2126 GLU A CA 11
ATOM 12796 C C . GLU A 1 114 ? 12.303 7.383 -3.098 1.00 1.98 2126 GLU A C 11
ATOM 12797 O O . GLU A 1 114 ? 12.973 8.408 -2.985 1.00 2.37 2126 GLU A O 11
ATOM 12809 N N . PHE A 1 115 ? 11.400 6.999 -2.207 1.00 2.04 2127 PHE A N 11
ATOM 12810 C CA . PHE A 1 115 ? 11.029 7.824 -1.066 1.00 2.23 2127 PHE A CA 11
ATOM 12811 C C . PHE A 1 115 ? 12.169 7.940 -0.055 1.00 2.57 2127 PHE A C 11
ATOM 12812 O O . PHE A 1 115 ? 12.862 6.958 0.227 1.00 3.09 2127 PHE A O 11
ATOM 12829 N N . THR A 1 116 ? 12.367 9.157 0.454 1.00 2.82 2128 THR A N 11
ATOM 12830 C CA . THR A 1 116 ? 13.307 9.435 1.543 1.00 3.38 2128 THR A CA 11
ATOM 12831 C C . THR A 1 116 ? 14.769 9.403 1.091 1.00 2.89 2128 THR A C 11
ATOM 12832 O O . THR A 1 116 ? 15.496 10.383 1.261 1.00 3.03 2128 THR A O 11
ATOM 12843 N N . LYS A 1 117 ? 15.199 8.287 0.518 1.00 2.90 2129 LYS A N 11
ATOM 12844 C CA . LYS A 1 117 ? 16.592 8.127 0.121 1.00 2.79 2129 LYS A CA 11
ATOM 12845 C C . LYS A 1 117 ? 16.907 8.951 -1.120 1.00 3.43 2129 LYS A C 11
ATOM 12846 O O . LYS A 1 117 ? 16.041 9.172 -1.969 1.00 3.99 2129 LYS A O 11
ATOM 12865 N N . VAL A 1 118 ? 18.148 9.395 -1.219 1.00 3.76 2130 VAL A N 11
ATOM 12866 C CA . VAL A 1 118 ? 18.607 10.129 -2.386 1.00 4.65 2130 VAL A CA 11
ATOM 12867 C C . VAL A 1 118 ? 19.592 9.276 -3.175 1.00 5.15 2130 VAL A C 11
ATOM 12868 O O . VAL A 1 118 ? 20.797 9.297 -2.844 1.00 5.63 2130 VAL A O 11
ATOM 12882 N N . GLN A 1 41 ? -0.772 9.669 -0.643 1.00 4.90 2053 GLN A N 12
ATOM 12883 C CA . GLN A 1 41 ? -1.399 8.999 -1.803 1.00 4.58 2053 GLN A CA 12
ATOM 12884 C C . GLN A 1 41 ? -2.046 7.679 -1.392 1.00 3.90 2053 GLN A C 12
ATOM 12885 O O . GLN A 1 41 ? -2.766 7.068 -2.179 1.00 4.20 2053 GLN A O 12
ATOM 12899 N N . GLY A 1 42 ? -1.804 7.251 -0.156 1.00 3.41 2054 GLY A N 12
ATOM 12900 C CA . GLY A 1 42 ? -2.264 5.947 0.280 1.00 3.09 2054 GLY A CA 12
ATOM 12901 C C . GLY A 1 42 ? -3.521 6.005 1.126 1.00 2.21 2054 GLY A C 12
ATOM 12902 O O . GLY A 1 42 ? -4.095 4.969 1.468 1.00 2.29 2054 GLY A O 12
ATOM 12906 N N . GLY A 1 43 ? -3.957 7.208 1.459 1.00 1.77 2055 GLY A N 12
ATOM 12907 C CA . GLY A 1 43 ? -5.131 7.364 2.286 1.00 1.45 2055 GLY A CA 12
ATOM 12908 C C . GLY A 1 43 ? -5.632 8.787 2.281 1.00 1.28 2055 GLY A C 12
ATOM 12909 O O . GLY A 1 43 ? -4.930 9.701 2.712 1.00 1.66 2055 GLY A O 12
ATOM 12913 N N . ASP A 1 44 ? -6.829 8.983 1.763 1.00 1.08 2056 ASP A N 12
ATOM 12914 C CA . ASP A 1 44 ? -7.438 10.303 1.726 1.00 1.00 2056 ASP A CA 12
ATOM 12915 C C . ASP A 1 44 ? -8.469 10.450 2.837 1.00 1.03 2056 ASP A C 12
ATOM 12916 O O . ASP A 1 44 ? -9.494 9.775 2.840 1.00 1.04 2056 ASP A O 12
ATOM 12925 N N . PRO A 1 45 ? -8.194 11.340 3.802 1.00 1.20 2057 PRO A N 12
ATOM 12926 C CA . PRO A 1 45 ? -9.082 11.588 4.951 1.00 1.36 2057 PRO A CA 12
ATOM 12927 C C . PRO A 1 45 ? -10.451 12.113 4.530 1.00 1.24 2057 PRO A C 12
ATOM 12928 O O . PRO A 1 45 ? -11.483 11.650 5.010 1.00 1.34 2057 PRO A O 12
ATOM 12939 N N . LEU A 1 46 ? -10.433 13.101 3.646 1.00 1.18 2058 LEU A N 12
ATOM 12940 C CA . LEU A 1 46 ? -11.626 13.691 3.084 1.00 1.17 2058 LEU A CA 12
ATOM 12941 C C . LEU A 1 46 ? -12.476 12.697 2.296 1.00 1.00 2058 LEU A C 12
ATOM 12942 O O . LEU A 1 46 ? -13.665 12.927 2.085 1.00 1.06 2058 LEU A O 12
ATOM 12958 N N . VAL A 1 47 ? -11.878 11.597 1.866 1.00 0.86 2059 VAL A N 12
ATOM 12959 C CA . VAL A 1 47 ? -12.607 10.597 1.102 1.00 0.74 2059 VAL A CA 12
ATOM 12960 C C . VAL A 1 47 ? -12.378 9.213 1.697 1.00 0.66 2059 VAL A C 12
ATOM 12961 O O . VAL A 1 47 ? -11.466 8.496 1.279 1.00 0.62 2059 VAL A O 12
ATOM 12974 N N . PRO A 1 48 ? -13.190 8.829 2.693 1.00 0.71 2060 PRO A N 12
ATOM 12975 C CA . PRO A 1 48 ? -13.041 7.543 3.374 1.00 0.72 2060 PRO A CA 12
ATOM 12976 C C . PRO A 1 48 ? -13.160 6.368 2.407 1.00 0.59 2060 PRO A C 12
ATOM 12977 O O . PRO A 1 48 ? -14.129 6.264 1.649 1.00 0.58 2060 PRO A O 12
ATOM 12988 N N . ILE A 1 49 ? -12.155 5.500 2.425 1.00 0.62 2061 ILE A N 12
ATOM 12989 C CA . ILE A 1 49 ? -12.128 4.332 1.558 1.00 0.56 2061 ILE A CA 12
ATOM 12990 C C . ILE A 1 49 ? -13.338 3.445 1.825 1.00 0.51 2061 ILE A C 12
ATOM 12991 O O . ILE A 1 49 ? -13.663 3.151 2.979 1.00 0.57 2061 ILE A O 12
ATOM 13007 N N . ASP A 1 50 ? -13.998 3.023 0.759 1.00 0.45 2062 ASP A N 12
ATOM 13008 C CA . ASP A 1 50 ? -15.217 2.241 0.881 1.00 0.43 2062 ASP A CA 12
ATOM 13009 C C . ASP A 1 50 ? -14.893 0.790 1.216 1.00 0.43 2062 ASP A C 12
ATOM 13010 O O . ASP A 1 50 ? -13.973 0.200 0.655 1.00 0.43 2062 ASP A O 12
ATOM 13019 N N . GLU A 1 51 ? -15.662 0.216 2.120 1.00 0.47 2063 GLU A N 12
ATOM 13020 C CA . GLU A 1 51 ? -15.357 -1.103 2.646 1.00 0.52 2063 GLU A CA 12
ATOM 13021 C C . GLU A 1 51 ? -16.082 -2.205 1.875 1.00 0.51 2063 GLU A C 12
ATOM 13022 O O . GLU A 1 51 ? -15.915 -3.389 2.172 1.00 0.58 2063 GLU A O 12
ATOM 13034 N N . THR A 1 52 ? -16.870 -1.828 0.873 1.00 0.49 2064 THR A N 12
ATOM 13035 C CA . THR A 1 52 ? -17.563 -2.817 0.056 1.00 0.54 2064 THR A CA 12
ATOM 13036 C C . THR A 1 52 ? -16.952 -2.904 -1.341 1.00 0.50 2064 THR A C 12
ATOM 13037 O O . THR A 1 52 ? -17.381 -3.712 -2.169 1.00 0.59 2064 THR A O 12
ATOM 13048 N N . VAL A 1 53 ? -15.949 -2.072 -1.601 1.00 0.44 2065 VAL A N 12
ATOM 13049 C CA . VAL A 1 53 ? -15.271 -2.080 -2.893 1.00 0.43 2065 VAL A CA 12
ATOM 13050 C C . VAL A 1 53 ? -14.100 -3.051 -2.865 1.00 0.37 2065 VAL A C 12
ATOM 13051 O O . VAL A 1 53 ? -13.893 -3.744 -1.869 1.00 0.46 2065 VAL A O 12
ATOM 13064 N N . GLU A 1 54 ? -13.337 -3.103 -3.952 1.00 0.34 2066 GLU A N 12
ATOM 13065 C CA . GLU A 1 54 ? -12.182 -3.985 -4.022 1.00 0.32 2066 GLU A CA 12
ATOM 13066 C C . GLU A 1 54 ? -10.904 -3.265 -3.603 1.00 0.26 2066 GLU A C 12
ATOM 13067 O O . GLU A 1 54 ? -10.451 -2.326 -4.271 1.00 0.28 2066 GLU A O 12
ATOM 13079 N N . PRO A 1 55 ? -10.337 -3.653 -2.458 1.00 0.27 2067 PRO A N 12
ATOM 13080 C CA . PRO A 1 55 ? -9.006 -3.259 -2.067 1.00 0.30 2067 PRO A CA 12
ATOM 13081 C C . PRO A 1 55 ? -7.994 -4.378 -2.330 1.00 0.28 2067 PRO A C 12
ATOM 13082 O O . PRO A 1 55 ? -7.967 -5.383 -1.622 1.00 0.34 2067 PRO A O 12
ATOM 13093 N N . THR A 1 56 ? -7.162 -4.198 -3.343 1.00 0.29 2068 THR A N 12
ATOM 13094 C CA . THR A 1 56 ? -6.187 -5.210 -3.725 1.00 0.32 2068 THR A CA 12
ATOM 13095 C C . THR A 1 56 ? -4.915 -4.558 -4.233 1.00 0.39 2068 THR A C 12
ATOM 13096 O O . THR A 1 56 ? -4.954 -3.494 -4.848 1.00 0.70 2068 THR A O 12
ATOM 13107 N N . PHE A 1 57 ? -3.787 -5.191 -3.977 1.00 0.25 2069 PHE A N 12
ATOM 13108 C CA . PHE A 1 57 ? -2.522 -4.673 -4.459 1.00 0.26 2069 PHE A CA 12
ATOM 13109 C C . PHE A 1 57 ? -2.475 -4.878 -5.960 1.00 0.27 2069 PHE A C 12
ATOM 13110 O O . PHE A 1 57 ? -3.060 -5.847 -6.440 1.00 0.31 2069 PHE A O 12
ATOM 13127 N N . GLU A 1 58 ? -1.813 -3.996 -6.697 1.00 0.30 2070 GLU A N 12
ATOM 13128 C CA . GLU A 1 58 ? -1.885 -4.020 -8.159 1.00 0.36 2070 GLU A CA 12
ATOM 13129 C C . GLU A 1 58 ? -1.543 -5.410 -8.711 1.00 0.36 2070 GLU A C 12
ATOM 13130 O O . GLU A 1 58 ? -2.165 -5.890 -9.666 1.00 0.44 2070 GLU A O 12
ATOM 13142 N N . ASP A 1 59 ? -0.577 -6.065 -8.068 1.00 0.40 2071 ASP A N 12
ATOM 13143 C CA . ASP A 1 59 ? -0.132 -7.401 -8.463 1.00 0.53 2071 ASP A CA 12
ATOM 13144 C C . ASP A 1 59 ? -1.215 -8.462 -8.218 1.00 0.50 2071 ASP A C 12
ATOM 13145 O O . ASP A 1 59 ? -1.120 -9.586 -8.709 1.00 0.62 2071 ASP A O 12
ATOM 13154 N N . GLY A 1 60 ? -2.260 -8.091 -7.490 1.00 0.43 2072 GLY A N 12
ATOM 13155 C CA . GLY A 1 60 ? -3.293 -9.042 -7.135 1.00 0.48 2072 GLY A CA 12
ATOM 13156 C C . GLY A 1 60 ? -3.009 -9.721 -5.810 1.00 0.48 2072 GLY A C 12
ATOM 13157 O O . GLY A 1 60 ? -3.398 -10.867 -5.597 1.00 0.63 2072 GLY A O 12
ATOM 13161 N N . SER A 1 61 ? -2.325 -9.015 -4.923 1.00 0.37 2073 SER A N 12
ATOM 13162 C CA . SER A 1 61 ? -1.962 -9.567 -3.624 1.00 0.38 2073 SER A CA 12
ATOM 13163 C C . SER A 1 61 ? -2.748 -8.895 -2.498 1.00 0.35 2073 SER A C 12
ATOM 13164 O O . SER A 1 61 ? -3.327 -7.820 -2.683 1.00 0.38 2073 SER A O 12
ATOM 13172 N N . LYS A 1 62 ? -2.787 -9.554 -1.343 1.00 0.35 2074 LYS A N 12
ATOM 13173 C CA . LYS A 1 62 ? -3.511 -9.045 -0.183 1.00 0.34 2074 LYS A CA 12
ATOM 13174 C C . LYS A 1 62 ? -2.545 -8.623 0.923 1.00 0.34 2074 LYS A C 12
ATOM 13175 O O . LYS A 1 62 ? -2.898 -7.848 1.809 1.00 0.42 2074 LYS A O 12
ATOM 13194 N N . GLU A 1 63 ? -1.334 -9.151 0.875 1.00 0.33 2075 GLU A N 12
ATOM 13195 C CA . GLU A 1 63 ? -0.295 -8.771 1.819 1.00 0.32 2075 GLU A CA 12
ATOM 13196 C C . GLU A 1 63 ? 1.060 -8.836 1.155 1.00 0.34 2075 GLU A C 12
ATOM 13197 O O . GLU A 1 63 ? 1.322 -9.718 0.338 1.00 0.47 2075 GLU A O 12
ATOM 13209 N N . LYS A 1 64 ? 1.912 -7.892 1.496 1.00 0.35 2076 LYS A N 12
ATOM 13210 C CA . LYS A 1 64 ? 3.261 -7.873 0.975 1.00 0.38 2076 LYS A CA 12
ATOM 13211 C C . LYS A 1 64 ? 4.213 -7.435 2.076 1.00 0.37 2076 LYS A C 12
ATOM 13212 O O . LYS A 1 64 ? 4.068 -6.345 2.630 1.00 0.37 2076 LYS A O 12
ATOM 13231 N N . THR A 1 65 ? 5.157 -8.298 2.414 1.00 0.45 2077 THR A N 12
ATOM 13232 C CA . THR A 1 65 ? 6.127 -7.989 3.446 1.00 0.47 2077 THR A CA 12
ATOM 13233 C C . THR A 1 65 ? 7.546 -8.102 2.922 1.00 0.52 2077 THR A C 12
ATOM 13234 O O . THR A 1 65 ? 7.950 -9.132 2.376 1.00 0.63 2077 THR A O 12
ATOM 13245 N N . ILE A 1 66 ? 8.291 -7.029 3.083 1.00 0.51 2078 ILE A N 12
ATOM 13246 C CA . ILE A 1 66 ? 9.704 -7.025 2.782 1.00 0.60 2078 ILE A CA 12
ATOM 13247 C C . ILE A 1 66 ? 10.459 -6.550 4.013 1.00 0.60 2078 ILE A C 12
ATOM 13248 O O . ILE A 1 66 ? 10.189 -5.460 4.517 1.00 0.53 2078 ILE A O 12
ATOM 13264 N N . PRO A 1 67 ? 11.370 -7.387 4.539 1.00 0.72 2079 PRO A N 12
ATOM 13265 C CA . PRO A 1 67 ? 12.128 -7.086 5.759 1.00 0.79 2079 PRO A CA 12
ATOM 13266 C C . PRO A 1 67 ? 12.727 -5.685 5.756 1.00 0.74 2079 PRO A C 12
ATOM 13267 O O . PRO A 1 67 ? 13.637 -5.384 4.977 1.00 0.76 2079 PRO A O 12
ATOM 13278 N N . GLY A 1 68 ? 12.192 -4.829 6.613 1.00 0.73 2080 GLY A N 12
ATOM 13279 C CA . GLY A 1 68 ? 12.691 -3.479 6.729 1.00 0.76 2080 GLY A CA 12
ATOM 13280 C C . GLY A 1 68 ? 11.821 -2.472 6.006 1.00 0.70 2080 GLY A C 12
ATOM 13281 O O . GLY A 1 68 ? 11.844 -1.291 6.330 1.00 0.94 2080 GLY A O 12
ATOM 13285 N N . GLN A 1 69 ? 11.035 -2.941 5.045 1.00 0.54 2081 GLN A N 12
ATOM 13286 C CA . GLN A 1 69 ? 10.230 -2.051 4.215 1.00 0.53 2081 GLN A CA 12
ATOM 13287 C C . GLN A 1 69 ? 8.830 -1.892 4.797 1.00 0.50 2081 GLN A C 12
ATOM 13288 O O . GLN A 1 69 ? 8.199 -0.841 4.661 1.00 0.57 2081 GLN A O 12
ATOM 13302 N N . GLY A 1 70 ? 8.348 -2.944 5.444 1.00 0.47 2082 GLY A N 12
ATOM 13303 C CA . GLY A 1 70 ? 7.048 -2.891 6.082 1.00 0.50 2082 GLY A CA 12
ATOM 13304 C C . GLY A 1 70 ? 6.079 -3.891 5.491 1.00 0.40 2082 GLY A C 12
ATOM 13305 O O . GLY A 1 70 ? 6.439 -4.662 4.596 1.00 0.45 2082 GLY A O 12
ATOM 13309 N N . THR A 1 71 ? 4.856 -3.886 5.996 1.00 0.33 2083 THR A N 12
ATOM 13310 C CA . THR A 1 71 ? 3.812 -4.745 5.474 1.00 0.29 2083 THR A CA 12
ATOM 13311 C C . THR A 1 71 ? 2.576 -3.926 5.150 1.00 0.25 2083 THR A C 12
ATOM 13312 O O . THR A 1 71 ? 2.235 -2.968 5.851 1.00 0.30 2083 THR A O 12
ATOM 13323 N N . TYR A 1 72 ? 1.930 -4.285 4.070 1.00 0.28 2084 TYR A N 12
ATOM 13324 C CA . TYR A 1 72 ? 0.663 -3.698 3.711 1.00 0.34 2084 TYR A CA 12
ATOM 13325 C C . TYR A 1 72 ? -0.388 -4.793 3.809 1.00 0.32 2084 TYR A C 12
ATOM 13326 O O . TYR A 1 72 ? -0.233 -5.847 3.193 1.00 0.29 2084 TYR A O 12
ATOM 13344 N N . THR A 1 73 ? -1.415 -4.584 4.619 1.00 0.39 2085 THR A N 12
ATOM 13345 C CA . THR A 1 73 ? -2.387 -5.638 4.875 1.00 0.40 2085 THR A CA 12
ATOM 13346 C C . THR A 1 73 ? -3.805 -5.210 4.524 1.00 0.41 2085 THR A C 12
ATOM 13347 O O . THR A 1 73 ? -4.262 -4.137 4.928 1.00 0.49 2085 THR A O 12
ATOM 13358 N N . ILE A 1 74 ? -4.487 -6.047 3.754 1.00 0.39 2086 ILE A N 12
ATOM 13359 C CA . ILE A 1 74 ? -5.906 -5.870 3.502 1.00 0.40 2086 ILE A CA 12
ATOM 13360 C C . ILE A 1 74 ? -6.670 -7.102 3.956 1.00 0.45 2086 ILE A C 12
ATOM 13361 O O . ILE A 1 74 ? -6.309 -8.234 3.625 1.00 0.55 2086 ILE A O 12
ATOM 13377 N N . VAL A 1 75 ? -7.710 -6.874 4.735 1.00 0.49 2087 VAL A N 12
ATOM 13378 C CA . VAL A 1 75 ? -8.592 -7.941 5.165 1.00 0.59 2087 VAL A CA 12
ATOM 13379 C C . VAL A 1 75 ? -9.946 -7.790 4.479 1.00 0.58 2087 VAL A C 12
ATOM 13380 O O . VAL A 1 75 ? -10.375 -6.669 4.180 1.00 0.53 2087 VAL A O 12
ATOM 13393 N N . PRO A 1 76 ? -10.630 -8.921 4.218 1.00 0.66 2088 PRO A N 12
ATOM 13394 C CA . PRO A 1 76 ? -11.880 -8.959 3.435 1.00 0.68 2088 PRO A CA 12
ATOM 13395 C C . PRO A 1 76 ? -13.023 -8.161 4.061 1.00 0.66 2088 PRO A C 12
ATOM 13396 O O . PRO A 1 76 ? -14.126 -8.114 3.514 1.00 0.69 2088 PRO A O 12
ATOM 13407 N N . ASP A 1 77 ? -12.760 -7.541 5.205 1.00 0.67 2089 ASP A N 12
ATOM 13408 C CA . ASP A 1 77 ? -13.727 -6.663 5.847 1.00 0.73 2089 ASP A CA 12
ATOM 13409 C C . ASP A 1 77 ? -13.886 -5.385 5.033 1.00 0.66 2089 ASP A C 12
ATOM 13410 O O . ASP A 1 77 ? -14.814 -4.606 5.247 1.00 0.73 2089 ASP A O 12
ATOM 13419 N N . GLY A 1 78 ? -12.961 -5.175 4.104 1.00 0.59 2090 GLY A N 12
ATOM 13420 C CA . GLY A 1 78 ? -13.001 -4.002 3.260 1.00 0.63 2090 GLY A CA 12
ATOM 13421 C C . GLY A 1 78 ? -12.130 -2.895 3.800 1.00 0.70 2090 GLY A C 12
ATOM 13422 O O . GLY A 1 78 ? -12.220 -1.748 3.367 1.00 0.83 2090 GLY A O 12
ATOM 13426 N N . THR A 1 79 ? -11.274 -3.245 4.744 1.00 0.70 2091 THR A N 12
ATOM 13427 C CA . THR A 1 79 ? -10.413 -2.272 5.384 1.00 0.79 2091 THR A CA 12
ATOM 13428 C C . THR A 1 79 ? -8.947 -2.633 5.158 1.00 0.60 2091 THR A C 12
ATOM 13429 O O . THR A 1 79 ? -8.567 -3.810 5.191 1.00 0.59 2091 THR A O 12
ATOM 13440 N N . VAL A 1 80 ? -8.135 -1.619 4.895 1.00 0.60 2092 VAL A N 12
ATOM 13441 C CA . VAL A 1 80 ? -6.732 -1.814 4.568 1.00 0.54 2092 VAL A CA 12
ATOM 13442 C C . VAL A 1 80 ? -5.877 -0.824 5.340 1.00 0.55 2092 VAL A C 12
ATOM 13443 O O . VAL A 1 80 ? -6.350 0.250 5.713 1.00 0.78 2092 VAL A O 12
ATOM 13456 N N . THR A 1 81 ? -4.635 -1.187 5.587 1.00 0.47 2093 THR A N 12
ATOM 13457 C CA . THR A 1 81 ? -3.679 -0.257 6.143 1.00 0.53 2093 THR A CA 12
ATOM 13458 C C . THR A 1 81 ? -2.378 -0.305 5.346 1.00 0.44 2093 THR A C 12
ATOM 13459 O O . THR A 1 81 ? -1.771 -1.368 5.172 1.00 0.41 2093 THR A O 12
ATOM 13470 N N . PHE A 1 82 ? -1.983 0.841 4.817 1.00 0.46 2094 PHE A N 12
ATOM 13471 C CA . PHE A 1 82 ? -0.716 0.958 4.122 1.00 0.42 2094 PHE A CA 12
ATOM 13472 C C . PHE A 1 82 ? 0.351 1.350 5.134 1.00 0.43 2094 PHE A C 12
ATOM 13473 O O . PHE A 1 82 ? 0.468 2.520 5.490 1.00 0.52 2094 PHE A O 12
ATOM 13490 N N . THR A 1 83 ? 1.112 0.375 5.617 1.00 0.37 2095 THR A N 12
ATOM 13491 C CA . THR A 1 83 ? 2.098 0.641 6.652 1.00 0.39 2095 THR A CA 12
ATOM 13492 C C . THR A 1 83 ? 3.521 0.431 6.136 1.00 0.37 2095 THR A C 12
ATOM 13493 O O . THR A 1 83 ? 4.066 -0.673 6.201 1.00 0.37 2095 THR A O 12
ATOM 13504 N N . PRO A 1 84 ? 4.123 1.493 5.588 1.00 0.50 2096 PRO A N 12
ATOM 13505 C CA . PRO A 1 84 ? 5.508 1.479 5.150 1.00 0.61 2096 PRO A CA 12
ATOM 13506 C C . PRO A 1 84 ? 6.453 1.918 6.265 1.00 0.69 2096 PRO A C 12
ATOM 13507 O O . PRO A 1 84 ? 6.084 2.724 7.122 1.00 0.81 2096 PRO A O 12
ATOM 13518 N N . ASP A 1 85 ? 7.663 1.386 6.261 1.00 0.89 2097 ASP A N 12
ATOM 13519 C CA . ASP A 1 85 ? 8.642 1.740 7.279 1.00 1.14 2097 ASP A CA 12
ATOM 13520 C C . ASP A 1 85 ? 9.264 3.091 6.956 1.00 1.37 2097 ASP A C 12
ATOM 13521 O O . ASP A 1 85 ? 9.787 3.302 5.859 1.00 1.39 2097 ASP A O 12
ATOM 13530 N N . LYS A 1 86 ? 9.211 4.002 7.915 1.00 1.89 2098 LYS A N 12
ATOM 13531 C CA . LYS A 1 86 ? 9.659 5.372 7.697 1.00 2.37 2098 LYS A CA 12
ATOM 13532 C C . LYS A 1 86 ? 11.168 5.519 7.884 1.00 2.32 2098 LYS A C 12
ATOM 13533 O O . LYS A 1 86 ? 11.742 6.551 7.546 1.00 2.66 2098 LYS A O 12
ATOM 13552 N N . GLN A 1 87 ? 11.818 4.493 8.413 1.00 2.03 2099 GLN A N 12
ATOM 13553 C CA . GLN A 1 87 ? 13.240 4.593 8.716 1.00 2.09 2099 GLN A CA 12
ATOM 13554 C C . GLN A 1 87 ? 14.055 3.633 7.861 1.00 1.67 2099 GLN A C 12
ATOM 13555 O O . GLN A 1 87 ? 15.234 3.400 8.126 1.00 1.81 2099 GLN A O 12
ATOM 13569 N N . PHE A 1 88 ? 13.427 3.086 6.831 1.00 1.40 2100 PHE A N 12
ATOM 13570 C CA . PHE A 1 88 ? 14.095 2.137 5.955 1.00 1.20 2100 PHE A CA 12
ATOM 13571 C C . PHE A 1 88 ? 15.020 2.851 4.980 1.00 1.31 2100 PHE A C 12
ATOM 13572 O O . PHE A 1 88 ? 14.567 3.572 4.085 1.00 1.72 2100 PHE A O 12
ATOM 13589 N N . VAL A 1 89 ? 16.315 2.663 5.170 1.00 1.55 2101 VAL A N 12
ATOM 13590 C CA . VAL A 1 89 ? 17.307 3.188 4.248 1.00 1.92 2101 VAL A CA 12
ATOM 13591 C C . VAL A 1 89 ? 17.984 2.031 3.523 1.00 2.31 2101 VAL A C 12
ATOM 13592 O O . VAL A 1 89 ? 18.885 1.389 4.063 1.00 2.68 2101 VAL A O 12
ATOM 13605 N N . GLY A 1 90 ? 17.529 1.758 2.311 1.00 2.55 2102 GLY A N 12
ATOM 13606 C CA . GLY A 1 90 ? 18.084 0.671 1.535 1.00 3.15 2102 GLY A CA 12
ATOM 13607 C C . GLY A 1 90 ? 17.441 0.575 0.170 1.00 3.22 2102 GLY A C 12
ATOM 13608 O O . GLY A 1 90 ? 17.135 1.598 -0.443 1.00 3.84 2102 GLY A O 12
ATOM 13612 N N . LYS A 1 91 ? 17.230 -0.644 -0.307 1.00 2.91 2103 LYS A N 12
ATOM 13613 C CA . LYS A 1 91 ? 16.604 -0.849 -1.607 1.00 3.06 2103 LYS A CA 12
ATOM 13614 C C . LYS A 1 91 ? 15.234 -1.519 -1.465 1.00 2.39 2103 LYS A C 12
ATOM 13615 O O . LYS A 1 91 ? 15.134 -2.727 -1.232 1.00 2.33 2103 LYS A O 12
ATOM 13634 N N . PRO A 1 92 ? 14.159 -0.732 -1.576 1.00 2.06 2104 PRO A N 12
ATOM 13635 C CA . PRO A 1 92 ? 12.794 -1.257 -1.574 1.00 1.50 2104 PRO A CA 12
ATOM 13636 C C . PRO A 1 92 ? 12.485 -1.992 -2.874 1.00 1.35 2104 PRO A C 12
ATOM 13637 O O . PRO A 1 92 ? 13.002 -1.634 -3.934 1.00 1.62 2104 PRO A O 12
ATOM 13648 N N . ASP A 1 93 ? 11.660 -3.022 -2.796 1.00 1.04 2105 ASP A N 12
ATOM 13649 C CA . ASP A 1 93 ? 11.308 -3.791 -3.982 1.00 0.98 2105 ASP A CA 12
ATOM 13650 C C . ASP A 1 93 ? 9.992 -3.280 -4.557 1.00 0.79 2105 ASP A C 12
ATOM 13651 O O . ASP A 1 93 ? 9.021 -3.082 -3.819 1.00 0.78 2105 ASP A O 12
ATOM 13660 N N . PRO A 1 94 ? 9.954 -3.049 -5.881 1.00 0.77 2106 PRO A N 12
ATOM 13661 C CA . PRO A 1 94 ? 8.807 -2.437 -6.565 1.00 0.73 2106 PRO A CA 12
ATOM 13662 C C . PRO A 1 94 ? 7.490 -3.186 -6.368 1.00 0.61 2106 PRO A C 12
ATOM 13663 O O . PRO A 1 94 ? 7.318 -4.314 -6.838 1.00 0.74 2106 PRO A O 12
ATOM 13674 N N . VAL A 1 95 ? 6.568 -2.539 -5.670 1.00 0.48 2107 VAL A N 12
ATOM 13675 C CA . VAL A 1 95 ? 5.223 -3.052 -5.485 1.00 0.37 2107 VAL A CA 12
ATOM 13676 C C . VAL A 1 95 ? 4.240 -1.889 -5.409 1.00 0.35 2107 VAL A C 12
ATOM 13677 O O . VAL A 1 95 ? 4.559 -0.831 -4.859 1.00 0.60 2107 VAL A O 12
ATOM 13690 N N . THR A 1 96 ? 3.070 -2.069 -5.996 1.00 0.32 2108 THR A N 12
ATOM 13691 C CA . THR A 1 96 ? 2.050 -1.041 -5.975 1.00 0.30 2108 THR A CA 12
ATOM 13692 C C . THR A 1 96 ? 0.828 -1.526 -5.208 1.00 0.30 2108 THR A C 12
ATOM 13693 O O . THR A 1 96 ? 0.149 -2.466 -5.621 1.00 0.33 2108 THR A O 12
ATOM 13704 N N . VAL A 1 97 ? 0.569 -0.895 -4.080 1.00 0.38 2109 VAL A N 12
ATOM 13705 C CA . VAL A 1 97 ? -0.558 -1.260 -3.240 1.00 0.46 2109 VAL A CA 12
ATOM 13706 C C . VAL A 1 97 ? -1.765 -0.411 -3.629 1.00 0.52 2109 VAL A C 12
ATOM 13707 O O . VAL A 1 97 ? -1.633 0.798 -3.770 1.00 0.61 2109 VAL A O 12
ATOM 13720 N N . LYS A 1 98 ? -2.928 -1.032 -3.815 1.00 0.53 2110 LYS A N 12
ATOM 13721 C CA . LYS A 1 98 ? -4.072 -0.323 -4.383 1.00 0.63 2110 LYS A CA 12
ATOM 13722 C C . LYS A 1 98 ? -5.356 -0.587 -3.584 1.00 0.70 2110 LYS A C 12
ATOM 13723 O O . LYS A 1 98 ? -5.543 -1.660 -3.015 1.00 0.99 2110 LYS A O 12
ATOM 13742 N N . ARG A 1 99 ? -6.210 0.429 -3.513 1.00 0.52 2111 ARG A N 12
ATOM 13743 C CA . ARG A 1 99 ? -7.569 0.296 -2.989 1.00 0.54 2111 ARG A CA 12
ATOM 13744 C C . ARG A 1 99 ? -8.371 1.523 -3.405 1.00 0.44 2111 ARG A C 12
ATOM 13745 O O . ARG A 1 99 ? -7.856 2.638 -3.363 1.00 0.47 2111 ARG A O 12
ATOM 13766 N N . VAL A 1 100 ? -9.614 1.333 -3.826 1.00 0.35 2112 VAL A N 12
ATOM 13767 C CA . VAL A 1 100 ? -10.408 2.462 -4.309 1.00 0.28 2112 VAL A CA 12
ATOM 13768 C C . VAL A 1 100 ? -11.352 2.982 -3.233 1.00 0.25 2112 VAL A C 12
ATOM 13769 O O . VAL A 1 100 ? -11.799 2.238 -2.363 1.00 0.29 2112 VAL A O 12
ATOM 13782 N N . ASP A 1 101 ? -11.616 4.280 -3.287 1.00 0.26 2113 ASP A N 12
ATOM 13783 C CA . ASP A 1 101 ? -12.482 4.941 -2.319 1.00 0.31 2113 ASP A CA 12
ATOM 13784 C C . ASP A 1 101 ? -13.943 4.906 -2.765 1.00 0.33 2113 ASP A C 12
ATOM 13785 O O . ASP A 1 101 ? -14.294 4.192 -3.708 1.00 0.34 2113 ASP A O 12
ATOM 13794 N N . LYS A 1 102 ? -14.793 5.674 -2.091 1.00 0.40 2114 LYS A N 12
ATOM 13795 C CA . LYS A 1 102 ? -16.222 5.674 -2.389 1.00 0.46 2114 LYS A CA 12
ATOM 13796 C C . LYS A 1 102 ? -16.530 6.209 -3.791 1.00 0.52 2114 LYS A C 12
ATOM 13797 O O . LYS A 1 102 ? -17.461 5.729 -4.438 1.00 0.65 2114 LYS A O 12
ATOM 13816 N N . ASN A 1 103 ? -15.763 7.181 -4.281 1.00 0.52 2115 ASN A N 12
ATOM 13817 C CA . ASN A 1 103 ? -15.996 7.673 -5.640 1.00 0.60 2115 ASN A CA 12
ATOM 13818 C C . ASN A 1 103 ? -15.277 6.794 -6.657 1.00 0.54 2115 ASN A C 12
ATOM 13819 O O . ASN A 1 103 ? -15.647 6.755 -7.833 1.00 0.70 2115 ASN A O 12
ATOM 13830 N N . GLY A 1 104 ? -14.248 6.098 -6.202 1.00 0.38 2116 GLY A N 12
ATOM 13831 C CA . GLY A 1 104 ? -13.576 5.133 -7.044 1.00 0.39 2116 GLY A CA 12
ATOM 13832 C C . GLY A 1 104 ? -12.132 5.493 -7.318 1.00 0.38 2116 GLY A C 12
ATOM 13833 O O . GLY A 1 104 ? -11.497 4.891 -8.189 1.00 0.44 2116 GLY A O 12
ATOM 13837 N N . THR A 1 105 ? -11.598 6.465 -6.585 1.00 0.36 2117 THR A N 12
ATOM 13838 C CA . THR A 1 105 ? -10.202 6.836 -6.751 1.00 0.38 2117 THR A CA 12
ATOM 13839 C C . THR A 1 105 ? -9.311 5.898 -5.936 1.00 0.33 2117 THR A C 12
ATOM 13840 O O . THR A 1 105 ? -9.531 5.706 -4.740 1.00 0.33 2117 THR A O 12
ATOM 13851 N N . PRO A 1 106 ? -8.318 5.262 -6.577 1.00 0.38 2118 PRO A N 12
ATOM 13852 C CA . PRO A 1 106 ? -7.426 4.331 -5.905 1.00 0.40 2118 PRO A CA 12
ATOM 13853 C C . PRO A 1 106 ? -6.301 5.026 -5.148 1.00 0.35 2118 PRO A C 12
ATOM 13854 O O . PRO A 1 106 ? -5.412 5.630 -5.750 1.00 0.39 2118 PRO A O 12
ATOM 13865 N N . VAL A 1 107 ? -6.351 4.950 -3.826 1.00 0.33 2119 VAL A N 12
ATOM 13866 C CA . VAL A 1 107 ? -5.210 5.329 -3.010 1.00 0.33 2119 VAL A CA 12
ATOM 13867 C C . VAL A 1 107 ? -4.179 4.222 -3.088 1.00 0.36 2119 VAL A C 12
ATOM 13868 O O . VAL A 1 107 ? -4.489 3.045 -2.876 1.00 0.39 2119 VAL A O 12
ATOM 13881 N N . THR A 1 108 ? -2.968 4.595 -3.432 1.00 0.39 2120 THR A N 12
ATOM 13882 C CA . THR A 1 108 ? -1.947 3.624 -3.735 1.00 0.44 2120 THR A CA 12
ATOM 13883 C C . THR A 1 108 ? -0.662 3.925 -2.991 1.00 0.53 2120 THR A C 12
ATOM 13884 O O . THR A 1 108 ? -0.489 5.005 -2.433 1.00 0.67 2120 THR A O 12
ATOM 13895 N N . ALA A 1 109 ? 0.226 2.956 -2.982 1.00 0.53 2121 ALA A N 12
ATOM 13896 C CA . ALA A 1 109 ? 1.575 3.166 -2.518 1.00 0.65 2121 ALA A CA 12
ATOM 13897 C C . ALA A 1 109 ? 2.514 2.675 -3.598 1.00 0.73 2121 ALA A C 12
ATOM 13898 O O . ALA A 1 109 ? 2.395 1.538 -4.058 1.00 0.69 2121 ALA A O 12
ATOM 13905 N N . THR A 1 110 ? 3.431 3.528 -4.007 1.00 0.98 2122 THR A N 12
ATOM 13906 C CA . THR A 1 110 ? 4.274 3.231 -5.144 1.00 1.15 2122 THR A CA 12
ATOM 13907 C C . THR A 1 110 ? 5.702 2.980 -4.698 1.00 0.99 2122 THR A C 12
ATOM 13908 O O . THR A 1 110 ? 6.457 3.916 -4.439 1.00 1.22 2122 THR A O 12
ATOM 13919 N N . TYR A 1 111 ? 6.065 1.714 -4.590 1.00 0.85 2123 TYR A N 12
ATOM 13920 C CA . TYR A 1 111 ? 7.403 1.357 -4.174 1.00 0.77 2123 TYR A CA 12
ATOM 13921 C C . TYR A 1 111 ? 8.241 0.877 -5.343 1.00 0.94 2123 TYR A C 12
ATOM 13922 O O . TYR A 1 111 ? 7.722 0.338 -6.324 1.00 1.20 2123 TYR A O 12
ATOM 13940 N N . SER A 1 112 ? 9.538 1.087 -5.217 1.00 1.07 2124 SER A N 12
ATOM 13941 C CA . SER A 1 112 ? 10.492 0.824 -6.276 1.00 1.29 2124 SER A CA 12
ATOM 13942 C C . SER A 1 112 ? 11.897 0.909 -5.688 1.00 1.24 2124 SER A C 12
ATOM 13943 O O . SER A 1 112 ? 12.043 1.313 -4.533 1.00 1.31 2124 SER A O 12
ATOM 13951 N N . PRO A 1 113 ? 12.945 0.519 -6.446 1.00 1.46 2125 PRO A N 12
ATOM 13952 C CA . PRO A 1 113 ? 14.341 0.623 -5.988 1.00 1.71 2125 PRO A CA 12
ATOM 13953 C C . PRO A 1 113 ? 14.821 2.075 -5.922 1.00 1.73 2125 PRO A C 12
ATOM 13954 O O . PRO A 1 113 ? 15.853 2.436 -6.496 1.00 2.16 2125 PRO A O 12
ATOM 13965 N N . GLU A 1 114 ? 14.055 2.892 -5.220 1.00 1.86 2126 GLU A N 12
ATOM 13966 C CA . GLU A 1 114 ? 14.359 4.297 -5.029 1.00 2.08 2126 GLU A CA 12
ATOM 13967 C C . GLU A 1 114 ? 14.396 4.592 -3.535 1.00 1.98 2126 GLU A C 12
ATOM 13968 O O . GLU A 1 114 ? 14.807 3.738 -2.749 1.00 2.37 2126 GLU A O 12
ATOM 13980 N N . PHE A 1 115 ? 13.968 5.796 -3.158 1.00 2.04 2127 PHE A N 12
ATOM 13981 C CA . PHE A 1 115 ? 13.840 6.187 -1.756 1.00 2.23 2127 PHE A CA 12
ATOM 13982 C C . PHE A 1 115 ? 15.176 6.099 -1.029 1.00 2.57 2127 PHE A C 12
ATOM 13983 O O . PHE A 1 115 ? 15.471 5.100 -0.366 1.00 3.09 2127 PHE A O 12
ATOM 14000 N N . THR A 1 116 ? 15.980 7.147 -1.160 1.00 2.82 2128 THR A N 12
ATOM 14001 C CA . THR A 1 116 ? 17.263 7.216 -0.476 1.00 3.38 2128 THR A CA 12
ATOM 14002 C C . THR A 1 116 ? 17.066 7.053 1.025 1.00 2.89 2128 THR A C 12
ATOM 14003 O O . THR A 1 116 ? 17.671 6.183 1.656 1.00 3.03 2128 THR A O 12
ATOM 14014 N N . LYS A 1 117 ? 16.196 7.888 1.576 1.00 2.90 2129 LYS A N 12
ATOM 14015 C CA . LYS A 1 117 ? 15.801 7.808 2.973 1.00 2.79 2129 LYS A CA 12
ATOM 14016 C C . LYS A 1 117 ? 14.633 8.752 3.218 1.00 3.43 2129 LYS A C 12
ATOM 14017 O O . LYS A 1 117 ? 14.477 9.749 2.510 1.00 3.99 2129 LYS A O 12
ATOM 14036 N N . VAL A 1 118 ? 13.810 8.431 4.201 1.00 3.76 2130 VAL A N 12
ATOM 14037 C CA . VAL A 1 118 ? 12.645 9.245 4.511 1.00 4.65 2130 VAL A CA 12
ATOM 14038 C C . VAL A 1 118 ? 13.013 10.328 5.514 1.00 5.15 2130 VAL A C 12
ATOM 14039 O O . VAL A 1 118 ? 13.097 11.505 5.114 1.00 5.63 2130 VAL A O 12
ATOM 14053 N N . GLN A 1 41 ? -3.983 3.891 9.028 1.00 4.90 2053 GLN A N 13
ATOM 14054 C CA . GLN A 1 41 ? -4.829 4.212 7.860 1.00 4.58 2053 GLN A CA 13
ATOM 14055 C C . GLN A 1 41 ? -4.336 3.467 6.629 1.00 3.90 2053 GLN A C 13
ATOM 14056 O O . GLN A 1 41 ? -3.165 3.102 6.548 1.00 4.20 2053 GLN A O 13
ATOM 14070 N N . GLY A 1 42 ? -5.229 3.242 5.679 1.00 3.41 2054 GLY A N 13
ATOM 14071 C CA . GLY A 1 42 ? -4.870 2.534 4.469 1.00 3.09 2054 GLY A CA 13
ATOM 14072 C C . GLY A 1 42 ? -5.462 3.176 3.240 1.00 2.21 2054 GLY A C 13
ATOM 14073 O O . GLY A 1 42 ? -6.055 2.501 2.398 1.00 2.29 2054 GLY A O 13
ATOM 14077 N N . GLY A 1 43 ? -5.301 4.483 3.138 1.00 1.77 2055 GLY A N 13
ATOM 14078 C CA . GLY A 1 43 ? -5.841 5.214 2.017 1.00 1.45 2055 GLY A CA 13
ATOM 14079 C C . GLY A 1 43 ? -5.935 6.694 2.299 1.00 1.28 2055 GLY A C 13
ATOM 14080 O O . GLY A 1 43 ? -4.931 7.404 2.257 1.00 1.66 2055 GLY A O 13
ATOM 14084 N N . ASP A 1 44 ? -7.134 7.161 2.601 1.00 1.08 2056 ASP A N 13
ATOM 14085 C CA . ASP A 1 44 ? -7.359 8.572 2.880 1.00 1.00 2056 ASP A CA 13
ATOM 14086 C C . ASP A 1 44 ? -8.264 8.744 4.091 1.00 1.03 2056 ASP A C 13
ATOM 14087 O O . ASP A 1 44 ? -9.301 8.099 4.197 1.00 1.04 2056 ASP A O 13
ATOM 14096 N N . PRO A 1 45 ? -7.865 9.610 5.034 1.00 1.20 2057 PRO A N 13
ATOM 14097 C CA . PRO A 1 45 ? -8.664 9.911 6.231 1.00 1.36 2057 PRO A CA 13
ATOM 14098 C C . PRO A 1 45 ? -9.981 10.600 5.883 1.00 1.24 2057 PRO A C 13
ATOM 14099 O O . PRO A 1 45 ? -11.060 10.133 6.242 1.00 1.34 2057 PRO A O 13
ATOM 14110 N N . LEU A 1 46 ? -9.870 11.718 5.176 1.00 1.18 2058 LEU A N 13
ATOM 14111 C CA . LEU A 1 46 ? -11.009 12.481 4.708 1.00 1.17 2058 LEU A CA 13
ATOM 14112 C C . LEU A 1 46 ? -11.877 11.715 3.712 1.00 1.00 2058 LEU A C 13
ATOM 14113 O O . LEU A 1 46 ? -12.993 12.135 3.399 1.00 1.06 2058 LEU A O 13
ATOM 14129 N N . VAL A 1 47 ? -11.370 10.600 3.215 1.00 0.86 2059 VAL A N 13
ATOM 14130 C CA . VAL A 1 47 ? -12.098 9.797 2.246 1.00 0.74 2059 VAL A CA 13
ATOM 14131 C C . VAL A 1 47 ? -11.973 8.323 2.600 1.00 0.66 2059 VAL A C 13
ATOM 14132 O O . VAL A 1 47 ? -11.081 7.631 2.108 1.00 0.62 2059 VAL A O 13
ATOM 14145 N N . PRO A 1 48 ? -12.857 7.835 3.477 1.00 0.71 2060 PRO A N 13
ATOM 14146 C CA . PRO A 1 48 ? -12.811 6.454 3.958 1.00 0.72 2060 PRO A CA 13
ATOM 14147 C C . PRO A 1 48 ? -12.891 5.441 2.819 1.00 0.59 2060 PRO A C 13
ATOM 14148 O O . PRO A 1 48 ? -13.669 5.607 1.874 1.00 0.58 2060 PRO A O 13
ATOM 14159 N N . ILE A 1 49 ? -12.072 4.403 2.915 1.00 0.62 2061 ILE A N 13
ATOM 14160 C CA . ILE A 1 49 ? -12.023 3.363 1.902 1.00 0.56 2061 ILE A CA 13
ATOM 14161 C C . ILE A 1 49 ? -13.342 2.606 1.858 1.00 0.51 2061 ILE A C 13
ATOM 14162 O O . ILE A 1 49 ? -13.917 2.278 2.896 1.00 0.57 2061 ILE A O 13
ATOM 14178 N N . ASP A 1 50 ? -13.824 2.346 0.654 1.00 0.45 2062 ASP A N 13
ATOM 14179 C CA . ASP A 1 50 ? -15.117 1.710 0.485 1.00 0.43 2062 ASP A CA 13
ATOM 14180 C C . ASP A 1 50 ? -15.005 0.201 0.624 1.00 0.43 2062 ASP A C 13
ATOM 14181 O O . ASP A 1 50 ? -14.121 -0.429 0.049 1.00 0.43 2062 ASP A O 13
ATOM 14190 N N . GLU A 1 51 ? -15.923 -0.373 1.378 1.00 0.47 2063 GLU A N 13
ATOM 14191 C CA . GLU A 1 51 ? -15.870 -1.788 1.699 1.00 0.52 2063 GLU A CA 13
ATOM 14192 C C . GLU A 1 51 ? -16.561 -2.632 0.632 1.00 0.51 2063 GLU A C 13
ATOM 14193 O O . GLU A 1 51 ? -16.473 -3.859 0.655 1.00 0.58 2063 GLU A O 13
ATOM 14205 N N . THR A 1 52 ? -17.242 -1.984 -0.308 1.00 0.49 2064 THR A N 13
ATOM 14206 C CA . THR A 1 52 ? -17.958 -2.715 -1.346 1.00 0.54 2064 THR A CA 13
ATOM 14207 C C . THR A 1 52 ? -17.219 -2.661 -2.682 1.00 0.50 2064 THR A C 13
ATOM 14208 O O . THR A 1 52 ? -17.737 -3.095 -3.710 1.00 0.59 2064 THR A O 13
ATOM 14219 N N . VAL A 1 53 ? -16.006 -2.124 -2.660 1.00 0.44 2065 VAL A N 13
ATOM 14220 C CA . VAL A 1 53 ? -15.147 -2.128 -3.838 1.00 0.43 2065 VAL A CA 13
ATOM 14221 C C . VAL A 1 53 ? -13.979 -3.076 -3.610 1.00 0.37 2065 VAL A C 13
ATOM 14222 O O . VAL A 1 53 ? -13.902 -3.725 -2.566 1.00 0.46 2065 VAL A O 13
ATOM 14235 N N . GLU A 1 54 ? -13.076 -3.160 -4.578 1.00 0.34 2066 GLU A N 13
ATOM 14236 C CA . GLU A 1 54 ? -11.927 -4.042 -4.462 1.00 0.32 2066 GLU A CA 13
ATOM 14237 C C . GLU A 1 54 ? -10.713 -3.290 -3.925 1.00 0.26 2066 GLU A C 13
ATOM 14238 O O . GLU A 1 54 ? -10.174 -2.386 -4.586 1.00 0.28 2066 GLU A O 13
ATOM 14250 N N . PRO A 1 55 ? -10.304 -3.607 -2.690 1.00 0.27 2067 PRO A N 13
ATOM 14251 C CA . PRO A 1 55 ? -9.052 -3.158 -2.137 1.00 0.30 2067 PRO A CA 13
ATOM 14252 C C . PRO A 1 55 ? -7.985 -4.253 -2.191 1.00 0.28 2067 PRO A C 13
ATOM 14253 O O . PRO A 1 55 ? -8.014 -5.202 -1.407 1.00 0.34 2067 PRO A O 13
ATOM 14264 N N . THR A 1 56 ? -7.024 -4.104 -3.088 1.00 0.29 2068 THR A N 13
ATOM 14265 C CA . THR A 1 56 ? -5.996 -5.116 -3.276 1.00 0.32 2068 THR A CA 13
ATOM 14266 C C . THR A 1 56 ? -4.648 -4.473 -3.569 1.00 0.39 2068 THR A C 13
ATOM 14267 O O . THR A 1 56 ? -4.501 -3.251 -3.523 1.00 0.70 2068 THR A O 13
ATOM 14278 N N . PHE A 1 57 ? -3.649 -5.301 -3.799 1.00 0.25 2069 PHE A N 13
ATOM 14279 C CA . PHE A 1 57 ? -2.375 -4.825 -4.296 1.00 0.26 2069 PHE A CA 13
ATOM 14280 C C . PHE A 1 57 ? -2.296 -5.108 -5.779 1.00 0.27 2069 PHE A C 13
ATOM 14281 O O . PHE A 1 57 ? -3.097 -5.897 -6.274 1.00 0.31 2069 PHE A O 13
ATOM 14298 N N . GLU A 1 58 ? -1.358 -4.490 -6.481 1.00 0.30 2070 GLU A N 13
ATOM 14299 C CA . GLU A 1 58 ? -1.313 -4.580 -7.941 1.00 0.36 2070 GLU A CA 13
ATOM 14300 C C . GLU A 1 58 ? -1.308 -6.043 -8.421 1.00 0.36 2070 GLU A C 13
ATOM 14301 O O . GLU A 1 58 ? -1.898 -6.372 -9.453 1.00 0.44 2070 GLU A O 13
ATOM 14313 N N . ASP A 1 59 ? -0.685 -6.926 -7.640 1.00 0.40 2071 ASP A N 13
ATOM 14314 C CA . ASP A 1 59 ? -0.633 -8.354 -7.973 1.00 0.53 2071 ASP A CA 13
ATOM 14315 C C . ASP A 1 59 ? -1.860 -9.106 -7.452 1.00 0.50 2071 ASP A C 13
ATOM 14316 O O . ASP A 1 59 ? -1.880 -10.337 -7.438 1.00 0.62 2071 ASP A O 13
ATOM 14325 N N . GLY A 1 60 ? -2.881 -8.370 -7.030 1.00 0.43 2072 GLY A N 13
ATOM 14326 C CA . GLY A 1 60 ? -4.074 -8.989 -6.481 1.00 0.48 2072 GLY A CA 13
ATOM 14327 C C . GLY A 1 60 ? -3.853 -9.490 -5.069 1.00 0.48 2072 GLY A C 13
ATOM 14328 O O . GLY A 1 60 ? -4.627 -10.296 -4.552 1.00 0.63 2072 GLY A O 13
ATOM 14332 N N . SER A 1 61 ? -2.806 -8.987 -4.435 1.00 0.37 2073 SER A N 13
ATOM 14333 C CA . SER A 1 61 ? -2.390 -9.483 -3.127 1.00 0.38 2073 SER A CA 13
ATOM 14334 C C . SER A 1 61 ? -3.272 -8.915 -2.018 1.00 0.35 2073 SER A C 13
ATOM 14335 O O . SER A 1 61 ? -4.007 -7.943 -2.230 1.00 0.38 2073 SER A O 13
ATOM 14343 N N . LYS A 1 62 ? -3.205 -9.533 -0.842 1.00 0.35 2074 LYS A N 13
ATOM 14344 C CA . LYS A 1 62 ? -3.966 -9.077 0.319 1.00 0.34 2074 LYS A CA 13
ATOM 14345 C C . LYS A 1 62 ? -3.020 -8.605 1.426 1.00 0.34 2074 LYS A C 13
ATOM 14346 O O . LYS A 1 62 ? -3.418 -7.885 2.341 1.00 0.42 2074 LYS A O 13
ATOM 14365 N N . GLU A 1 63 ? -1.765 -9.021 1.331 1.00 0.33 2075 GLU A N 13
ATOM 14366 C CA . GLU A 1 63 ? -0.712 -8.544 2.216 1.00 0.32 2075 GLU A CA 13
ATOM 14367 C C . GLU A 1 63 ? 0.601 -8.505 1.458 1.00 0.34 2075 GLU A C 13
ATOM 14368 O O . GLU A 1 63 ? 0.879 -9.384 0.645 1.00 0.47 2075 GLU A O 13
ATOM 14380 N N . LYS A 1 64 ? 1.389 -7.479 1.701 1.00 0.35 2076 LYS A N 13
ATOM 14381 C CA . LYS A 1 64 ? 2.710 -7.394 1.115 1.00 0.38 2076 LYS A CA 13
ATOM 14382 C C . LYS A 1 64 ? 3.738 -7.136 2.195 1.00 0.37 2076 LYS A C 13
ATOM 14383 O O . LYS A 1 64 ? 3.707 -6.092 2.848 1.00 0.37 2076 LYS A O 13
ATOM 14402 N N . THR A 1 65 ? 4.641 -8.077 2.389 1.00 0.45 2077 THR A N 13
ATOM 14403 C CA . THR A 1 65 ? 5.700 -7.892 3.351 1.00 0.47 2077 THR A CA 13
ATOM 14404 C C . THR A 1 65 ? 7.048 -7.810 2.664 1.00 0.52 2077 THR A C 13
ATOM 14405 O O . THR A 1 65 ? 7.369 -8.613 1.787 1.00 0.63 2077 THR A O 13
ATOM 14416 N N . ILE A 1 66 ? 7.819 -6.820 3.063 1.00 0.51 2078 ILE A N 13
ATOM 14417 C CA . ILE A 1 66 ? 9.151 -6.619 2.543 1.00 0.60 2078 ILE A CA 13
ATOM 14418 C C . ILE A 1 66 ? 10.095 -6.334 3.704 1.00 0.60 2078 ILE A C 13
ATOM 14419 O O . ILE A 1 66 ? 9.871 -5.392 4.465 1.00 0.53 2078 ILE A O 13
ATOM 14435 N N . PRO A 1 67 ? 11.138 -7.166 3.873 1.00 0.72 2079 PRO A N 13
ATOM 14436 C CA . PRO A 1 67 ? 12.074 -7.065 5.001 1.00 0.79 2079 PRO A CA 13
ATOM 14437 C C . PRO A 1 67 ? 12.638 -5.659 5.190 1.00 0.74 2079 PRO A C 13
ATOM 14438 O O . PRO A 1 67 ? 13.448 -5.186 4.390 1.00 0.76 2079 PRO A O 13
ATOM 14449 N N . GLY A 1 68 ? 12.201 -4.999 6.255 1.00 0.73 2080 GLY A N 13
ATOM 14450 C CA . GLY A 1 68 ? 12.715 -3.686 6.578 1.00 0.76 2080 GLY A CA 13
ATOM 14451 C C . GLY A 1 68 ? 11.848 -2.570 6.040 1.00 0.70 2080 GLY A C 13
ATOM 14452 O O . GLY A 1 68 ? 12.020 -1.415 6.414 1.00 0.94 2080 GLY A O 13
ATOM 14456 N N . GLN A 1 69 ? 10.903 -2.915 5.181 1.00 0.54 2081 GLN A N 13
ATOM 14457 C CA . GLN A 1 69 ? 10.061 -1.918 4.536 1.00 0.53 2081 GLN A CA 13
ATOM 14458 C C . GLN A 1 69 ? 8.685 -1.902 5.185 1.00 0.50 2081 GLN A C 13
ATOM 14459 O O . GLN A 1 69 ? 7.980 -0.890 5.166 1.00 0.57 2081 GLN A O 13
ATOM 14473 N N . GLY A 1 70 ? 8.310 -3.039 5.749 1.00 0.47 2082 GLY A N 13
ATOM 14474 C CA . GLY A 1 70 ? 7.070 -3.130 6.488 1.00 0.50 2082 GLY A CA 13
ATOM 14475 C C . GLY A 1 70 ? 6.068 -4.047 5.827 1.00 0.40 2082 GLY A C 13
ATOM 14476 O O . GLY A 1 70 ? 6.438 -4.951 5.072 1.00 0.45 2082 GLY A O 13
ATOM 14480 N N . THR A 1 71 ? 4.797 -3.829 6.120 1.00 0.33 2083 THR A N 13
ATOM 14481 C CA . THR A 1 71 ? 3.732 -4.604 5.519 1.00 0.29 2083 THR A CA 13
ATOM 14482 C C . THR A 1 71 ? 2.505 -3.739 5.282 1.00 0.25 2083 THR A C 13
ATOM 14483 O O . THR A 1 71 ? 2.128 -2.903 6.113 1.00 0.30 2083 THR A O 13
ATOM 14494 N N . TYR A 1 72 ? 1.912 -3.921 4.126 1.00 0.28 2084 TYR A N 13
ATOM 14495 C CA . TYR A 1 72 ? 0.643 -3.307 3.819 1.00 0.34 2084 TYR A CA 13
ATOM 14496 C C . TYR A 1 72 ? -0.401 -4.413 3.819 1.00 0.32 2084 TYR A C 13
ATOM 14497 O O . TYR A 1 72 ? -0.216 -5.434 3.154 1.00 0.29 2084 TYR A O 13
ATOM 14515 N N . THR A 1 73 ? -1.461 -4.246 4.585 1.00 0.39 2085 THR A N 13
ATOM 14516 C CA . THR A 1 73 ? -2.420 -5.324 4.772 1.00 0.40 2085 THR A CA 13
ATOM 14517 C C . THR A 1 73 ? -3.852 -4.894 4.496 1.00 0.41 2085 THR A C 13
ATOM 14518 O O . THR A 1 73 ? -4.235 -3.741 4.730 1.00 0.49 2085 THR A O 13
ATOM 14529 N N . ILE A 1 74 ? -4.635 -5.832 3.987 1.00 0.39 2086 ILE A N 13
ATOM 14530 C CA . ILE A 1 74 ? -6.058 -5.638 3.810 1.00 0.40 2086 ILE A CA 13
ATOM 14531 C C . ILE A 1 74 ? -6.799 -6.928 4.135 1.00 0.45 2086 ILE A C 13
ATOM 14532 O O . ILE A 1 74 ? -6.464 -7.997 3.624 1.00 0.55 2086 ILE A O 13
ATOM 14548 N N . VAL A 1 75 ? -7.781 -6.835 5.014 1.00 0.49 2087 VAL A N 13
ATOM 14549 C CA . VAL A 1 75 ? -8.635 -7.972 5.299 1.00 0.59 2087 VAL A CA 13
ATOM 14550 C C . VAL A 1 75 ? -9.970 -7.788 4.581 1.00 0.58 2087 VAL A C 13
ATOM 14551 O O . VAL A 1 75 ? -10.426 -6.652 4.389 1.00 0.53 2087 VAL A O 13
ATOM 14564 N N . PRO A 1 76 ? -10.605 -8.901 4.165 1.00 0.66 2088 PRO A N 13
ATOM 14565 C CA . PRO A 1 76 ? -11.802 -8.887 3.300 1.00 0.68 2088 PRO A CA 13
ATOM 14566 C C . PRO A 1 76 ? -13.009 -8.172 3.907 1.00 0.66 2088 PRO A C 13
ATOM 14567 O O . PRO A 1 76 ? -14.066 -8.104 3.281 1.00 0.69 2088 PRO A O 13
ATOM 14578 N N . ASP A 1 77 ? -12.862 -7.645 5.117 1.00 0.67 2089 ASP A N 13
ATOM 14579 C CA . ASP A 1 77 ? -13.919 -6.856 5.733 1.00 0.73 2089 ASP A CA 13
ATOM 14580 C C . ASP A 1 77 ? -14.030 -5.511 5.034 1.00 0.66 2089 ASP A C 13
ATOM 14581 O O . ASP A 1 77 ? -15.055 -4.836 5.117 1.00 0.73 2089 ASP A O 13
ATOM 14590 N N . GLY A 1 78 ? -12.962 -5.125 4.346 1.00 0.59 2090 GLY A N 13
ATOM 14591 C CA . GLY A 1 78 ? -12.954 -3.870 3.623 1.00 0.63 2090 GLY A CA 13
ATOM 14592 C C . GLY A 1 78 ? -12.126 -2.812 4.319 1.00 0.70 2090 GLY A C 13
ATOM 14593 O O . GLY A 1 78 ? -12.260 -1.625 4.032 1.00 0.83 2090 GLY A O 13
ATOM 14597 N N . THR A 1 79 ? -11.268 -3.238 5.234 1.00 0.70 2091 THR A N 13
ATOM 14598 C CA . THR A 1 79 ? -10.431 -2.309 5.978 1.00 0.79 2091 THR A CA 13
ATOM 14599 C C . THR A 1 79 ? -8.963 -2.493 5.601 1.00 0.60 2091 THR A C 13
ATOM 14600 O O . THR A 1 79 ? -8.471 -3.621 5.478 1.00 0.59 2091 THR A O 13
ATOM 14611 N N . VAL A 1 80 ? -8.272 -1.379 5.396 1.00 0.60 2092 VAL A N 13
ATOM 14612 C CA . VAL A 1 80 ? -6.910 -1.406 4.887 1.00 0.54 2092 VAL A CA 13
ATOM 14613 C C . VAL A 1 80 ? -5.985 -0.562 5.755 1.00 0.55 2092 VAL A C 13
ATOM 14614 O O . VAL A 1 80 ? -6.423 0.398 6.392 1.00 0.78 2092 VAL A O 13
ATOM 14627 N N . THR A 1 81 ? -4.709 -0.922 5.778 1.00 0.47 2093 THR A N 13
ATOM 14628 C CA . THR A 1 81 ? -3.704 -0.113 6.439 1.00 0.53 2093 THR A CA 13
ATOM 14629 C C . THR A 1 81 ? -2.402 -0.118 5.630 1.00 0.44 2093 THR A C 13
ATOM 14630 O O . THR A 1 81 ? -1.855 -1.175 5.296 1.00 0.41 2093 THR A O 13
ATOM 14641 N N . PHE A 1 82 ? -1.941 1.072 5.269 1.00 0.46 2094 PHE A N 13
ATOM 14642 C CA . PHE A 1 82 ? -0.685 1.229 4.552 1.00 0.42 2094 PHE A CA 13
ATOM 14643 C C . PHE A 1 82 ? 0.399 1.601 5.552 1.00 0.43 2094 PHE A C 13
ATOM 14644 O O . PHE A 1 82 ? 0.500 2.763 5.944 1.00 0.52 2094 PHE A O 13
ATOM 14661 N N . THR A 1 83 ? 1.198 0.631 5.989 1.00 0.37 2095 THR A N 13
ATOM 14662 C CA . THR A 1 83 ? 2.245 0.924 6.954 1.00 0.39 2095 THR A CA 13
ATOM 14663 C C . THR A 1 83 ? 3.633 0.666 6.365 1.00 0.37 2095 THR A C 13
ATOM 14664 O O . THR A 1 83 ? 4.170 -0.439 6.466 1.00 0.37 2095 THR A O 13
ATOM 14675 N N . PRO A 1 84 ? 4.212 1.680 5.704 1.00 0.50 2096 PRO A N 13
ATOM 14676 C CA . PRO A 1 84 ? 5.575 1.639 5.209 1.00 0.61 2096 PRO A CA 13
ATOM 14677 C C . PRO A 1 84 ? 6.569 2.215 6.212 1.00 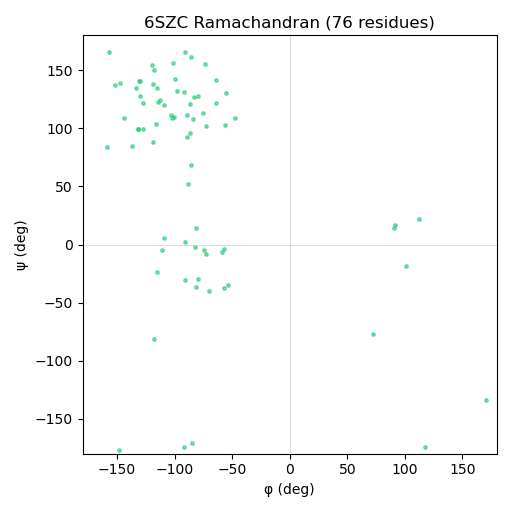0.69 2096 PRO A C 13
ATOM 14678 O O . PRO A 1 84 ? 6.261 3.184 6.914 1.00 0.81 2096 PRO A O 13
ATOM 14689 N N . ASP A 1 85 ? 7.751 1.631 6.284 1.00 0.89 2097 ASP A N 13
ATOM 14690 C CA . ASP A 1 85 ? 8.814 2.203 7.094 1.00 1.14 2097 ASP A CA 13
ATOM 14691 C C . ASP A 1 85 ? 9.607 3.192 6.255 1.00 1.37 2097 ASP A C 13
ATOM 14692 O O . ASP A 1 85 ? 10.552 2.821 5.563 1.00 1.39 2097 ASP A O 13
ATOM 14701 N N . LYS A 1 86 ? 9.210 4.458 6.316 1.00 1.89 2098 LYS A N 13
ATOM 14702 C CA . LYS A 1 86 ? 9.835 5.495 5.502 1.00 2.37 2098 LYS A CA 13
ATOM 14703 C C . LYS A 1 86 ? 11.200 5.884 6.056 1.00 2.32 2098 LYS A C 13
ATOM 14704 O O . LYS A 1 86 ? 11.897 6.726 5.488 1.00 2.66 2098 LYS A O 13
ATOM 14723 N N . GLN A 1 87 ? 11.581 5.267 7.167 1.00 2.03 2099 GLN A N 13
ATOM 14724 C CA . GLN A 1 87 ? 12.911 5.451 7.717 1.00 2.09 2099 GLN A CA 13
ATOM 14725 C C . GLN A 1 87 ? 13.887 4.538 6.981 1.00 1.67 2099 GLN A C 13
ATOM 14726 O O . GLN A 1 87 ? 15.106 4.720 7.039 1.00 1.81 2099 GLN A O 13
ATOM 14740 N N . PHE A 1 88 ? 13.325 3.563 6.281 1.00 1.40 2100 PHE A N 13
ATOM 14741 C CA . PHE A 1 88 ? 14.092 2.634 5.473 1.00 1.20 2100 PHE A CA 13
ATOM 14742 C C . PHE A 1 88 ? 14.033 3.056 4.012 1.00 1.31 2100 PHE A C 13
ATOM 14743 O O . PHE A 1 88 ? 12.983 2.976 3.375 1.00 1.72 2100 PHE A O 13
ATOM 14760 N N . VAL A 1 89 ? 15.152 3.519 3.485 1.00 1.55 2101 VAL A N 13
ATOM 14761 C CA . VAL A 1 89 ? 15.200 3.953 2.104 1.00 1.92 2101 VAL A CA 13
ATOM 14762 C C . VAL A 1 89 ? 16.544 3.615 1.458 1.00 2.31 2101 VAL A C 13
ATOM 14763 O O . VAL A 1 89 ? 17.556 4.291 1.664 1.00 2.68 2101 VAL A O 13
ATOM 14776 N N . GLY A 1 90 ? 16.536 2.541 0.689 1.00 2.55 2102 GLY A N 13
ATOM 14777 C CA . GLY A 1 90 ? 17.702 2.138 -0.063 1.00 3.15 2102 GLY A CA 13
ATOM 14778 C C . GLY A 1 90 ? 17.294 1.389 -1.305 1.00 3.22 2102 GLY A C 13
ATOM 14779 O O . GLY A 1 90 ? 17.280 1.947 -2.402 1.00 3.84 2102 GLY A O 13
ATOM 14783 N N . LYS A 1 91 ? 16.927 0.129 -1.133 1.00 2.91 2103 LYS A N 13
ATOM 14784 C CA . LYS A 1 91 ? 16.374 -0.653 -2.228 1.00 3.06 2103 LYS A CA 13
ATOM 14785 C C . LYS A 1 91 ? 15.063 -1.326 -1.811 1.00 2.39 2103 LYS A C 13
ATOM 14786 O O . LYS A 1 91 ? 15.009 -2.540 -1.612 1.00 2.33 2103 LYS A O 13
ATOM 14805 N N . PRO A 1 92 ? 13.985 -0.537 -1.658 1.00 2.06 2104 PRO A N 13
ATOM 14806 C CA . PRO A 1 92 ? 12.655 -1.074 -1.348 1.00 1.50 2104 PRO A CA 13
ATOM 14807 C C . PRO A 1 92 ? 12.175 -2.013 -2.447 1.00 1.35 2104 PRO A C 13
ATOM 14808 O O . PRO A 1 92 ? 12.522 -1.838 -3.614 1.00 1.62 2104 PRO A O 13
ATOM 14819 N N . ASP A 1 93 ? 11.387 -3.009 -2.081 1.00 1.04 2105 ASP A N 13
ATOM 14820 C CA . ASP A 1 93 ? 10.908 -3.976 -3.056 1.00 0.98 2105 ASP A CA 13
ATOM 14821 C C . ASP A 1 93 ? 9.805 -3.352 -3.892 1.00 0.79 2105 ASP A C 13
ATOM 14822 O O . ASP A 1 93 ? 8.897 -2.705 -3.352 1.00 0.78 2105 ASP A O 13
ATOM 14831 N N . PRO A 1 94 ? 9.888 -3.515 -5.221 1.00 0.77 2106 PRO A N 13
ATOM 14832 C CA . PRO A 1 94 ? 8.939 -2.916 -6.158 1.00 0.73 2106 PRO A CA 13
ATOM 14833 C C . PRO A 1 94 ? 7.530 -3.473 -6.002 1.00 0.61 2106 PRO A C 13
ATOM 14834 O O . PRO A 1 94 ? 7.246 -4.611 -6.387 1.00 0.74 2106 PRO A O 13
ATOM 14845 N N . VAL A 1 95 ? 6.658 -2.668 -5.422 1.00 0.48 2107 VAL A N 13
ATOM 14846 C CA . VAL A 1 95 ? 5.270 -3.041 -5.247 1.00 0.37 2107 VAL A CA 13
ATOM 14847 C C . VAL A 1 95 ? 4.371 -1.811 -5.334 1.00 0.35 2107 VAL A C 13
ATOM 14848 O O . VAL A 1 95 ? 4.674 -0.757 -4.765 1.00 0.60 2107 VAL A O 13
ATOM 14861 N N . THR A 1 96 ? 3.290 -1.939 -6.081 1.00 0.32 2108 THR A N 13
ATOM 14862 C CA . THR A 1 96 ? 2.291 -0.898 -6.155 1.00 0.30 2108 THR A CA 13
ATOM 14863 C C . THR A 1 96 ? 1.019 -1.344 -5.449 1.00 0.30 2108 THR A C 13
ATOM 14864 O O . THR A 1 96 ? 0.497 -2.432 -5.697 1.00 0.33 2108 THR A O 13
ATOM 14875 N N . VAL A 1 97 ? 0.542 -0.511 -4.551 1.00 0.38 2109 VAL A N 13
ATOM 14876 C CA . VAL A 1 97 ? -0.697 -0.779 -3.854 1.00 0.46 2109 VAL A CA 13
ATOM 14877 C C . VAL A 1 97 ? -1.840 -0.146 -4.631 1.00 0.52 2109 VAL A C 13
ATOM 14878 O O . VAL A 1 97 ? -1.859 1.063 -4.801 1.00 0.61 2109 VAL A O 13
ATOM 14891 N N . LYS A 1 98 ? -2.780 -0.949 -5.115 1.00 0.53 2110 LYS A N 13
ATOM 14892 C CA . LYS A 1 98 ? -3.813 -0.432 -6.003 1.00 0.63 2110 LYS A CA 13
ATOM 14893 C C . LYS A 1 98 ? -5.203 -0.760 -5.470 1.00 0.70 2110 LYS A C 13
ATOM 14894 O O . LYS A 1 98 ? -5.643 -1.904 -5.517 1.00 0.99 2110 LYS A O 13
ATOM 14913 N N . ARG A 1 99 ? -5.899 0.256 -4.988 1.00 0.52 2111 ARG A N 13
ATOM 14914 C CA . ARG A 1 99 ? -7.269 0.092 -4.531 1.00 0.54 2111 ARG A CA 13
ATOM 14915 C C . ARG A 1 99 ? -8.001 1.418 -4.617 1.00 0.44 2111 ARG A C 13
ATOM 14916 O O . ARG A 1 99 ? -7.370 2.471 -4.631 1.00 0.47 2111 ARG A O 13
ATOM 14937 N N . VAL A 1 100 ? -9.322 1.374 -4.687 1.00 0.35 2112 VAL A N 13
ATOM 14938 C CA . VAL A 1 100 ? -10.095 2.604 -4.835 1.00 0.28 2112 VAL A CA 13
ATOM 14939 C C . VAL A 1 100 ? -10.916 2.907 -3.587 1.00 0.25 2112 VAL A C 13
ATOM 14940 O O . VAL A 1 100 ? -11.323 2.001 -2.858 1.00 0.29 2112 VAL A O 13
ATOM 14953 N N . ASP A 1 101 ? -11.126 4.194 -3.336 1.00 0.26 2113 ASP A N 13
ATOM 14954 C CA . ASP A 1 101 ? -11.946 4.641 -2.215 1.00 0.31 2113 ASP A CA 13
ATOM 14955 C C . ASP A 1 101 ? -13.399 4.822 -2.646 1.00 0.33 2113 ASP A C 13
ATOM 14956 O O . ASP A 1 101 ? -13.777 4.416 -3.747 1.00 0.34 2113 ASP A O 13
ATOM 14965 N N . LYS A 1 102 ? -14.210 5.431 -1.788 1.00 0.40 2114 LYS A N 13
ATOM 14966 C CA . LYS A 1 102 ? -15.630 5.624 -2.078 1.00 0.46 2114 LYS A CA 13
ATOM 14967 C C . LYS A 1 102 ? -15.849 6.515 -3.299 1.00 0.52 2114 LYS A C 13
ATOM 14968 O O . LYS A 1 102 ? -16.806 6.321 -4.049 1.00 0.65 2114 LYS A O 13
ATOM 14987 N N . ASN A 1 103 ? -14.951 7.463 -3.520 1.00 0.52 2115 ASN A N 13
ATOM 14988 C CA . ASN A 1 103 ? -15.067 8.368 -4.657 1.00 0.60 2115 ASN A CA 13
ATOM 14989 C C . ASN A 1 103 ? -14.605 7.673 -5.928 1.00 0.54 2115 ASN A C 13
ATOM 14990 O O . ASN A 1 103 ? -14.927 8.098 -7.038 1.00 0.70 2115 ASN A O 13
ATOM 15001 N N . GLY A 1 104 ? -13.853 6.596 -5.750 1.00 0.38 2116 GLY A N 13
ATOM 15002 C CA . GLY A 1 104 ? -13.324 5.858 -6.875 1.00 0.39 2116 GLY A CA 13
ATOM 15003 C C . GLY A 1 104 ? -11.883 6.223 -7.142 1.00 0.38 2116 GLY A C 13
ATOM 15004 O O . GLY A 1 104 ? -11.315 5.847 -8.168 1.00 0.44 2116 GLY A O 13
ATOM 15008 N N . THR A 1 105 ? -11.291 6.956 -6.211 1.00 0.36 2117 THR A N 13
ATOM 15009 C CA . THR A 1 105 ? -9.917 7.394 -6.343 1.00 0.38 2117 THR A CA 13
ATOM 15010 C C . THR A 1 105 ? -8.959 6.283 -5.920 1.00 0.33 2117 THR A C 13
ATOM 15011 O O . THR A 1 105 ? -9.091 5.724 -4.828 1.00 0.33 2117 THR A O 13
ATOM 15022 N N . PRO A 1 106 ? -8.011 5.918 -6.792 1.00 0.38 2118 PRO A N 13
ATOM 15023 C CA . PRO A 1 106 ? -7.013 4.901 -6.483 1.00 0.40 2118 PRO A CA 13
ATOM 15024 C C . PRO A 1 106 ? -5.998 5.372 -5.446 1.00 0.35 2118 PRO A C 13
ATOM 15025 O O . PRO A 1 106 ? -5.077 6.131 -5.760 1.00 0.39 2118 PRO A O 13
ATOM 15036 N N . VAL A 1 107 ? -6.182 4.934 -4.209 1.00 0.33 2119 VAL A N 13
ATOM 15037 C CA . VAL A 1 107 ? -5.177 5.126 -3.175 1.00 0.33 2119 VAL A CA 13
ATOM 15038 C C . VAL A 1 107 ? -4.043 4.140 -3.419 1.00 0.36 2119 VAL A C 13
ATOM 15039 O O . VAL A 1 107 ? -4.196 2.923 -3.270 1.00 0.39 2119 VAL A O 13
ATOM 15052 N N . THR A 1 108 ? -2.917 4.675 -3.854 1.00 0.39 2120 THR A N 13
ATOM 15053 C CA . THR A 1 108 ? -1.811 3.853 -4.293 1.00 0.44 2120 THR A CA 13
ATOM 15054 C C . THR A 1 108 ? -0.531 4.226 -3.572 1.00 0.53 2120 THR A C 13
ATOM 15055 O O . THR A 1 108 ? -0.372 5.349 -3.095 1.00 0.67 2120 THR A O 13
ATOM 15066 N N . ALA A 1 109 ? 0.367 3.270 -3.481 1.00 0.53 2121 ALA A N 13
ATOM 15067 C CA . ALA A 1 109 ? 1.703 3.531 -3.006 1.00 0.65 2121 ALA A CA 13
ATOM 15068 C C . ALA A 1 109 ? 2.683 2.964 -4.010 1.00 0.73 2121 ALA A C 13
ATOM 15069 O O . ALA A 1 109 ? 2.574 1.799 -4.399 1.00 0.69 2121 ALA A O 13
ATOM 15076 N N . THR A 1 110 ? 3.617 3.786 -4.446 1.00 0.98 2122 THR A N 13
ATOM 15077 C CA . THR A 1 110 ? 4.581 3.374 -5.444 1.00 1.15 2122 THR A CA 13
ATOM 15078 C C . THR A 1 110 ? 5.932 3.129 -4.797 1.00 0.99 2122 THR A C 13
ATOM 15079 O O . THR A 1 110 ? 6.676 4.066 -4.503 1.00 1.22 2122 THR A O 13
ATOM 15090 N N . TYR A 1 111 ? 6.232 1.870 -4.546 1.00 0.85 2123 TYR A N 13
ATOM 15091 C CA . TYR A 1 111 ? 7.483 1.512 -3.918 1.00 0.77 2123 TYR A CA 13
ATOM 15092 C C . TYR A 1 111 ? 8.370 0.736 -4.867 1.00 0.94 2123 TYR A C 13
ATOM 15093 O O . TYR A 1 111 ? 7.913 -0.167 -5.562 1.00 1.20 2123 TYR A O 13
ATOM 15111 N N . SER A 1 112 ? 9.638 1.117 -4.906 1.00 1.07 2124 SER A N 13
ATOM 15112 C CA . SER A 1 112 ? 10.585 0.542 -5.838 1.00 1.29 2124 SER A CA 13
ATOM 15113 C C . SER A 1 112 ? 12.013 0.785 -5.347 1.00 1.24 2124 SER A C 13
ATOM 15114 O O . SER A 1 112 ? 12.243 1.660 -4.511 1.00 1.31 2124 SER A O 13
ATOM 15122 N N . PRO A 1 113 ? 12.995 0.010 -5.856 1.00 1.46 2125 PRO A N 13
ATOM 15123 C CA . PRO A 1 113 ? 14.399 0.113 -5.428 1.00 1.71 2125 PRO A CA 13
ATOM 15124 C C . PRO A 1 113 ? 15.079 1.391 -5.914 1.00 1.73 2125 PRO A C 13
ATOM 15125 O O . PRO A 1 113 ? 16.272 1.596 -5.694 1.00 2.16 2125 PRO A O 13
ATOM 15136 N N . GLU A 1 114 ? 14.314 2.244 -6.578 1.00 1.86 2126 GLU A N 13
ATOM 15137 C CA . GLU A 1 114 ? 14.822 3.521 -7.055 1.00 2.08 2126 GLU A CA 13
ATOM 15138 C C . GLU A 1 114 ? 14.297 4.651 -6.175 1.00 1.98 2126 GLU A C 13
ATOM 15139 O O . GLU A 1 114 ? 14.491 5.830 -6.472 1.00 2.37 2126 GLU A O 13
ATOM 15151 N N . PHE A 1 115 ? 13.625 4.267 -5.093 1.00 2.04 2127 PHE A N 13
ATOM 15152 C CA . PHE A 1 115 ? 13.050 5.214 -4.146 1.00 2.23 2127 PHE A CA 13
ATOM 15153 C C . PHE A 1 115 ? 14.147 6.084 -3.535 1.00 2.57 2127 PHE A C 13
ATOM 15154 O O . PHE A 1 115 ? 15.103 5.571 -2.950 1.00 3.09 2127 PHE A O 13
ATOM 15171 N N . THR A 1 116 ? 14.008 7.390 -3.685 1.00 2.82 2128 THR A N 13
ATOM 15172 C CA . THR A 1 116 ? 15.009 8.330 -3.207 1.00 3.38 2128 THR A CA 13
ATOM 15173 C C . THR A 1 116 ? 14.731 8.759 -1.769 1.00 2.89 2128 THR A C 13
ATOM 15174 O O . THR A 1 116 ? 13.583 8.749 -1.316 1.00 3.03 2128 THR A O 13
ATOM 15185 N N . LYS A 1 117 ? 15.786 9.133 -1.053 1.00 2.90 2129 LYS A N 13
ATOM 15186 C CA . LYS A 1 117 ? 15.657 9.541 0.340 1.00 2.79 2129 LYS A CA 13
ATOM 15187 C C . LYS A 1 117 ? 15.589 11.058 0.450 1.00 3.43 2129 LYS A C 13
ATOM 15188 O O . LYS A 1 117 ? 16.224 11.774 -0.326 1.00 3.99 2129 LYS A O 13
ATOM 15207 N N . VAL A 1 118 ? 14.822 11.543 1.409 1.00 3.76 2130 VAL A N 13
ATOM 15208 C CA . VAL A 1 118 ? 14.678 12.971 1.616 1.00 4.65 2130 VAL A CA 13
ATOM 15209 C C . VAL A 1 118 ? 14.469 13.277 3.097 1.00 5.15 2130 VAL A C 13
ATOM 15210 O O . VAL A 1 118 ? 15.304 14.002 3.672 1.00 5.63 2130 VAL A O 13
ATOM 15224 N N . GLN A 1 41 ? -2.077 5.307 5.564 1.00 4.90 2053 GLN A N 14
ATOM 15225 C CA . GLN A 1 41 ? -3.136 5.876 6.424 1.00 4.58 2053 GLN A CA 14
ATOM 15226 C C . GLN A 1 41 ? -4.480 5.226 6.109 1.00 3.90 2053 GLN A C 14
ATOM 15227 O O . GLN A 1 41 ? -4.530 4.224 5.392 1.00 4.20 2053 GLN A O 14
ATOM 15241 N N . GLY A 1 42 ? -5.561 5.794 6.636 1.00 3.41 2054 GLY A N 14
ATOM 15242 C CA . GLY A 1 42 ? -6.880 5.216 6.444 1.00 3.09 2054 GLY A CA 14
ATOM 15243 C C . GLY A 1 42 ? -7.301 5.174 4.987 1.00 2.21 2054 GLY A C 14
ATOM 15244 O O . GLY A 1 42 ? -7.884 4.190 4.531 1.00 2.29 2054 GLY A O 14
ATOM 15248 N N . GLY A 1 43 ? -7.005 6.241 4.262 1.00 1.77 2055 GLY A N 14
ATOM 15249 C CA . GLY A 1 43 ? -7.344 6.313 2.853 1.00 1.45 2055 GLY A CA 14
ATOM 15250 C C . GLY A 1 43 ? -7.298 7.734 2.353 1.00 1.28 2055 GLY A C 14
ATOM 15251 O O . GLY A 1 43 ? -6.228 8.248 2.019 1.00 1.66 2055 GLY A O 14
ATOM 15255 N N . ASP A 1 44 ? -8.450 8.378 2.311 1.00 1.08 2056 ASP A N 14
ATOM 15256 C CA . ASP A 1 44 ? -8.513 9.782 1.955 1.00 1.00 2056 ASP A CA 14
ATOM 15257 C C . ASP A 1 44 ? -9.216 10.547 3.062 1.00 1.03 2056 ASP A C 14
ATOM 15258 O O . ASP A 1 44 ? -10.247 10.094 3.554 1.00 1.04 2056 ASP A O 14
ATOM 15267 N N . PRO A 1 45 ? -8.665 11.696 3.481 1.00 1.20 2057 PRO A N 14
ATOM 15268 C CA . PRO A 1 45 ? -9.185 12.473 4.609 1.00 1.36 2057 PRO A CA 14
ATOM 15269 C C . PRO A 1 45 ? -10.707 12.613 4.594 1.00 1.24 2057 PRO A C 14
ATOM 15270 O O . PRO A 1 45 ? -11.384 12.256 5.563 1.00 1.34 2057 PRO A O 14
ATOM 15281 N N . LEU A 1 46 ? -11.241 13.119 3.487 1.00 1.18 2058 LEU A N 14
ATOM 15282 C CA . LEU A 1 46 ? -12.675 13.344 3.367 1.00 1.17 2058 LEU A CA 14
ATOM 15283 C C . LEU A 1 46 ? -13.362 12.248 2.557 1.00 1.00 2058 LEU A C 14
ATOM 15284 O O . LEU A 1 46 ? -14.577 12.278 2.350 1.00 1.06 2058 LEU A O 14
ATOM 15300 N N . VAL A 1 47 ? -12.590 11.257 2.129 1.00 0.86 2059 VAL A N 14
ATOM 15301 C CA . VAL A 1 47 ? -13.140 10.143 1.369 1.00 0.74 2059 VAL A CA 14
ATOM 15302 C C . VAL A 1 47 ? -12.651 8.823 1.948 1.00 0.66 2059 VAL A C 14
ATOM 15303 O O . VAL A 1 47 ? -11.726 8.208 1.417 1.00 0.62 2059 VAL A O 14
ATOM 15316 N N . PRO A 1 48 ? -13.251 8.381 3.056 1.00 0.71 2060 PRO A N 14
ATOM 15317 C CA . PRO A 1 48 ? -12.913 7.098 3.664 1.00 0.72 2060 PRO A CA 14
ATOM 15318 C C . PRO A 1 48 ? -13.150 5.945 2.695 1.00 0.59 2060 PRO A C 14
ATOM 15319 O O . PRO A 1 48 ? -14.127 5.942 1.942 1.00 0.58 2060 PRO A O 14
ATOM 15330 N N . ILE A 1 49 ? -12.239 4.984 2.707 1.00 0.62 2061 ILE A N 14
ATOM 15331 C CA . ILE A 1 49 ? -12.310 3.840 1.807 1.00 0.56 2061 ILE A CA 14
ATOM 15332 C C . ILE A 1 49 ? -13.584 3.031 2.034 1.00 0.51 2061 ILE A C 14
ATOM 15333 O O . ILE A 1 49 ? -13.931 2.694 3.171 1.00 0.57 2061 ILE A O 14
ATOM 15349 N N . ASP A 1 50 ? -14.275 2.738 0.939 1.00 0.45 2062 ASP A N 14
ATOM 15350 C CA . ASP A 1 50 ? -15.497 1.948 0.974 1.00 0.43 2062 ASP A CA 14
ATOM 15351 C C . ASP A 1 50 ? -15.160 0.484 1.228 1.00 0.43 2062 ASP A C 14
ATOM 15352 O O . ASP A 1 50 ? -14.187 -0.040 0.694 1.00 0.43 2062 ASP A O 14
ATOM 15361 N N . GLU A 1 51 ? -15.968 -0.175 2.037 1.00 0.47 2063 GLU A N 14
ATOM 15362 C CA . GLU A 1 51 ? -15.651 -1.519 2.495 1.00 0.52 2063 GLU A CA 14
ATOM 15363 C C . GLU A 1 51 ? -16.137 -2.582 1.518 1.00 0.51 2063 GLU A C 14
ATOM 15364 O O . GLU A 1 51 ? -15.789 -3.757 1.644 1.00 0.58 2063 GLU A O 14
ATOM 15376 N N . THR A 1 52 ? -16.937 -2.177 0.545 1.00 0.49 2064 THR A N 14
ATOM 15377 C CA . THR A 1 52 ? -17.502 -3.120 -0.407 1.00 0.54 2064 THR A CA 14
ATOM 15378 C C . THR A 1 52 ? -16.882 -2.965 -1.797 1.00 0.50 2064 THR A C 14
ATOM 15379 O O . THR A 1 52 ? -17.363 -3.548 -2.770 1.00 0.59 2064 THR A O 14
ATOM 15390 N N . VAL A 1 53 ? -15.815 -2.180 -1.888 1.00 0.44 2065 VAL A N 14
ATOM 15391 C CA . VAL A 1 53 ? -15.080 -2.040 -3.142 1.00 0.43 2065 VAL A CA 14
ATOM 15392 C C . VAL A 1 53 ? -13.952 -3.061 -3.203 1.00 0.37 2065 VAL A C 14
ATOM 15393 O O . VAL A 1 53 ? -13.835 -3.912 -2.321 1.00 0.46 2065 VAL A O 14
ATOM 15406 N N . GLU A 1 54 ? -13.135 -2.980 -4.244 1.00 0.34 2066 GLU A N 14
ATOM 15407 C CA . GLU A 1 54 ? -11.986 -3.861 -4.382 1.00 0.32 2066 GLU A CA 14
ATOM 15408 C C . GLU A 1 54 ? -10.718 -3.178 -3.883 1.00 0.26 2066 GLU A C 14
ATOM 15409 O O . GLU A 1 54 ? -10.195 -2.267 -4.534 1.00 0.28 2066 GLU A O 14
ATOM 15421 N N . PRO A 1 55 ? -10.230 -3.564 -2.701 1.00 0.27 2067 PRO A N 14
ATOM 15422 C CA . PRO A 1 55 ? -8.922 -3.176 -2.238 1.00 0.30 2067 PRO A CA 14
ATOM 15423 C C . PRO A 1 55 ? -7.910 -4.300 -2.457 1.00 0.28 2067 PRO A C 14
ATOM 15424 O O . PRO A 1 55 ? -7.912 -5.307 -1.748 1.00 0.34 2067 PRO A O 14
ATOM 15435 N N . THR A 1 56 ? -7.041 -4.118 -3.438 1.00 0.29 2068 THR A N 14
ATOM 15436 C CA . THR A 1 56 ? -6.069 -5.137 -3.803 1.00 0.32 2068 THR A CA 14
ATOM 15437 C C . THR A 1 56 ? -4.772 -4.485 -4.248 1.00 0.39 2068 THR A C 14
ATOM 15438 O O . THR A 1 56 ? -4.776 -3.401 -4.823 1.00 0.70 2068 THR A O 14
ATOM 15449 N N . PHE A 1 57 ? -3.661 -5.141 -3.987 1.00 0.25 2069 PHE A N 14
ATOM 15450 C CA . PHE A 1 57 ? -2.374 -4.619 -4.406 1.00 0.26 2069 PHE A CA 14
ATOM 15451 C C . PHE A 1 57 ? -2.258 -4.775 -5.910 1.00 0.27 2069 PHE A C 14
ATOM 15452 O O . PHE A 1 57 ? -2.897 -5.663 -6.469 1.00 0.31 2069 PHE A O 14
ATOM 15469 N N . GLU A 1 58 ? -1.463 -3.931 -6.556 1.00 0.30 2070 GLU A N 14
ATOM 15470 C CA . GLU A 1 58 ? -1.391 -3.900 -8.019 1.00 0.36 2070 GLU A CA 14
ATOM 15471 C C . GLU A 1 58 ? -1.165 -5.301 -8.590 1.00 0.36 2070 GLU A C 14
ATOM 15472 O O . GLU A 1 58 ? -1.826 -5.710 -9.545 1.00 0.44 2070 GLU A O 14
ATOM 15484 N N . ASP A 1 59 ? -0.261 -6.041 -7.958 1.00 0.40 2071 ASP A N 14
ATOM 15485 C CA . ASP A 1 59 ? 0.107 -7.383 -8.406 1.00 0.53 2071 ASP A CA 14
ATOM 15486 C C . ASP A 1 59 ? -0.957 -8.422 -8.014 1.00 0.50 2071 ASP A C 14
ATOM 15487 O O . ASP A 1 59 ? -0.808 -9.616 -8.276 1.00 0.62 2071 ASP A O 14
ATOM 15496 N N . GLY A 1 60 ? -2.039 -7.958 -7.398 1.00 0.43 2072 GLY A N 14
ATOM 15497 C CA . GLY A 1 60 ? -3.113 -8.847 -6.995 1.00 0.48 2072 GLY A CA 14
ATOM 15498 C C . GLY A 1 60 ? -2.876 -9.464 -5.633 1.00 0.48 2072 GLY A C 14
ATOM 15499 O O . GLY A 1 60 ? -3.324 -10.578 -5.364 1.00 0.63 2072 GLY A O 14
ATOM 15503 N N . SER A 1 61 ? -2.175 -8.742 -4.773 1.00 0.37 2073 SER A N 14
ATOM 15504 C CA . SER A 1 61 ? -1.818 -9.258 -3.457 1.00 0.38 2073 SER A CA 14
ATOM 15505 C C . SER A 1 61 ? -2.741 -8.688 -2.377 1.00 0.35 2073 SER A C 14
ATOM 15506 O O . SER A 1 61 ? -3.432 -7.690 -2.599 1.00 0.38 2073 SER A O 14
ATOM 15514 N N . LYS A 1 62 ? -2.758 -9.341 -1.217 1.00 0.35 2074 LYS A N 14
ATOM 15515 C CA . LYS A 1 62 ? -3.574 -8.901 -0.087 1.00 0.34 2074 LYS A CA 14
ATOM 15516 C C . LYS A 1 62 ? -2.692 -8.491 1.096 1.00 0.34 2074 LYS A C 14
ATOM 15517 O O . LYS A 1 62 ? -3.134 -7.785 2.003 1.00 0.42 2074 LYS A O 14
ATOM 15536 N N . GLU A 1 63 ? -1.453 -8.957 1.085 1.00 0.33 2075 GLU A N 14
ATOM 15537 C CA . GLU A 1 63 ? -0.451 -8.536 2.055 1.00 0.32 2075 GLU A CA 14
ATOM 15538 C C . GLU A 1 63 ? 0.938 -8.739 1.478 1.00 0.34 2075 GLU A C 14
ATOM 15539 O O . GLU A 1 63 ? 1.283 -9.829 1.019 1.00 0.47 2075 GLU A O 14
ATOM 15551 N N . LYS A 1 64 ? 1.718 -7.679 1.484 1.00 0.35 2076 LYS A N 14
ATOM 15552 C CA . LYS A 1 64 ? 3.080 -7.737 0.997 1.00 0.38 2076 LYS A CA 14
ATOM 15553 C C . LYS A 1 64 ? 4.032 -7.425 2.129 1.00 0.37 2076 LYS A C 14
ATOM 15554 O O . LYS A 1 64 ? 3.979 -6.339 2.707 1.00 0.37 2076 LYS A O 14
ATOM 15573 N N . THR A 1 65 ? 4.884 -8.370 2.454 1.00 0.45 2077 THR A N 14
ATOM 15574 C CA . THR A 1 65 ? 5.884 -8.139 3.465 1.00 0.47 2077 THR A CA 14
ATOM 15575 C C . THR A 1 65 ? 7.271 -8.110 2.856 1.00 0.52 2077 THR A C 14
ATOM 15576 O O . THR A 1 65 ? 7.763 -9.108 2.330 1.00 0.63 2077 THR A O 14
ATOM 15587 N N . ILE A 1 66 ? 7.880 -6.946 2.909 1.00 0.51 2078 ILE A N 14
ATOM 15588 C CA . ILE A 1 66 ? 9.248 -6.786 2.481 1.00 0.60 2078 ILE A CA 14
ATOM 15589 C C . ILE A 1 66 ? 10.108 -6.528 3.713 1.00 0.60 2078 ILE A C 14
ATOM 15590 O O . ILE A 1 66 ? 9.939 -5.511 4.382 1.00 0.53 2078 ILE A O 14
ATOM 15606 N N . PRO A 1 67 ? 11.008 -7.471 4.039 1.00 0.72 2079 PRO A N 14
ATOM 15607 C CA . PRO A 1 67 ? 11.788 -7.453 5.289 1.00 0.79 2079 PRO A CA 14
ATOM 15608 C C . PRO A 1 67 ? 12.425 -6.100 5.601 1.00 0.74 2079 PRO A C 14
ATOM 15609 O O . PRO A 1 67 ? 13.363 -5.670 4.928 1.00 0.76 2079 PRO A O 14
ATOM 15620 N N . GLY A 1 68 ? 11.899 -5.435 6.624 1.00 0.73 2080 GLY A N 14
ATOM 15621 C CA . GLY A 1 68 ? 12.457 -4.170 7.063 1.00 0.76 2080 GLY A CA 14
ATOM 15622 C C . GLY A 1 68 ? 11.843 -2.981 6.352 1.00 0.70 2080 GLY A C 14
ATOM 15623 O O . GLY A 1 68 ? 12.032 -1.836 6.768 1.00 0.94 2080 GLY A O 14
ATOM 15627 N N . GLN A 1 69 ? 11.090 -3.253 5.298 1.00 0.54 2081 GLN A N 14
ATOM 15628 C CA . GLN A 1 69 ? 10.524 -2.203 4.459 1.00 0.53 2081 GLN A CA 14
ATOM 15629 C C . GLN A 1 69 ? 9.077 -1.939 4.859 1.00 0.50 2081 GLN A C 14
ATOM 15630 O O . GLN A 1 69 ? 8.563 -0.831 4.692 1.00 0.57 2081 GLN A O 14
ATOM 15644 N N . GLY A 1 70 ? 8.423 -2.969 5.381 1.00 0.47 2082 GLY A N 14
ATOM 15645 C CA . GLY A 1 70 ? 7.092 -2.802 5.920 1.00 0.50 2082 GLY A CA 14
ATOM 15646 C C . GLY A 1 70 ? 6.114 -3.834 5.397 1.00 0.40 2082 GLY A C 14
ATOM 15647 O O . GLY A 1 70 ? 6.500 -4.784 4.707 1.00 0.45 2082 GLY A O 14
ATOM 15651 N N . THR A 1 71 ? 4.849 -3.663 5.750 1.00 0.33 2083 THR A N 14
ATOM 15652 C CA . THR A 1 71 ? 3.789 -4.529 5.268 1.00 0.29 2083 THR A CA 14
ATOM 15653 C C . THR A 1 71 ? 2.491 -3.751 5.127 1.00 0.25 2083 THR A C 14
ATOM 15654 O O . THR A 1 71 ? 2.151 -2.900 5.955 1.00 0.30 2083 THR A O 14
ATOM 15665 N N . TYR A 1 72 ? 1.791 -4.028 4.054 1.00 0.28 2084 TYR A N 14
ATOM 15666 C CA . TYR A 1 72 ? 0.489 -3.451 3.818 1.00 0.34 2084 TYR A CA 14
ATOM 15667 C C . TYR A 1 72 ? -0.519 -4.582 3.863 1.00 0.32 2084 TYR A C 14
ATOM 15668 O O . TYR A 1 72 ? -0.291 -5.629 3.257 1.00 0.29 2084 TYR A O 14
ATOM 15686 N N . THR A 1 73 ? -1.596 -4.409 4.604 1.00 0.39 2085 THR A N 14
ATOM 15687 C CA . THR A 1 73 ? -2.547 -5.491 4.787 1.00 0.40 2085 THR A CA 14
ATOM 15688 C C . THR A 1 73 ? -3.971 -5.065 4.462 1.00 0.41 2085 THR A C 14
ATOM 15689 O O . THR A 1 73 ? -4.453 -4.034 4.942 1.00 0.49 2085 THR A O 14
ATOM 15700 N N . ILE A 1 74 ? -4.625 -5.851 3.620 1.00 0.39 2086 ILE A N 14
ATOM 15701 C CA . ILE A 1 74 ? -6.044 -5.688 3.370 1.00 0.40 2086 ILE A CA 14
ATOM 15702 C C . ILE A 1 74 ? -6.790 -6.931 3.819 1.00 0.45 2086 ILE A C 14
ATOM 15703 O O . ILE A 1 74 ? -6.410 -8.058 3.486 1.00 0.55 2086 ILE A O 14
ATOM 15719 N N . VAL A 1 75 ? -7.832 -6.728 4.602 1.00 0.49 2087 VAL A N 14
ATOM 15720 C CA . VAL A 1 75 ? -8.704 -7.814 4.990 1.00 0.59 2087 VAL A CA 14
ATOM 15721 C C . VAL A 1 75 ? -10.116 -7.544 4.475 1.00 0.58 2087 VAL A C 14
ATOM 15722 O O . VAL A 1 75 ? -10.552 -6.385 4.417 1.00 0.53 2087 VAL A O 14
ATOM 15735 N N . PRO A 1 76 ? -10.835 -8.615 4.090 1.00 0.66 2088 PRO A N 14
ATOM 15736 C CA . PRO A 1 76 ? -12.110 -8.527 3.349 1.00 0.68 2088 PRO A CA 14
ATOM 15737 C C . PRO A 1 76 ? -13.218 -7.760 4.073 1.00 0.66 2088 PRO A C 14
ATOM 15738 O O . PRO A 1 76 ? -14.285 -7.530 3.501 1.00 0.69 2088 PRO A O 14
ATOM 15749 N N . ASP A 1 77 ? -12.970 -7.353 5.313 1.00 0.67 2089 ASP A N 14
ATOM 15750 C CA . ASP A 1 77 ? -13.937 -6.548 6.052 1.00 0.73 2089 ASP A CA 14
ATOM 15751 C C . ASP A 1 77 ? -14.038 -5.159 5.428 1.00 0.66 2089 ASP A C 14
ATOM 15752 O O . ASP A 1 77 ? -15.037 -4.456 5.590 1.00 0.73 2089 ASP A O 14
ATOM 15761 N N . GLY A 1 78 ? -13.001 -4.781 4.691 1.00 0.59 2090 GLY A N 14
ATOM 15762 C CA . GLY A 1 78 ? -12.985 -3.491 4.038 1.00 0.63 2090 GLY A CA 14
ATOM 15763 C C . GLY A 1 78 ? -11.980 -2.552 4.661 1.00 0.70 2090 GLY A C 14
ATOM 15764 O O . GLY A 1 78 ? -11.925 -1.371 4.321 1.00 0.83 2090 GLY A O 14
ATOM 15768 N N . THR A 1 79 ? -11.176 -3.080 5.568 1.00 0.70 2091 THR A N 14
ATOM 15769 C CA . THR A 1 79 ? -10.181 -2.273 6.250 1.00 0.79 2091 THR A CA 14
ATOM 15770 C C . THR A 1 79 ? -8.784 -2.608 5.746 1.00 0.60 2091 THR A C 14
ATOM 15771 O O . THR A 1 79 ? -8.365 -3.770 5.739 1.00 0.59 2091 THR A O 14
ATOM 15782 N N . VAL A 1 80 ? -8.086 -1.581 5.285 1.00 0.60 2092 VAL A N 14
ATOM 15783 C CA . VAL A 1 80 ? -6.747 -1.736 4.743 1.00 0.54 2092 VAL A CA 14
ATOM 15784 C C . VAL A 1 80 ? -5.810 -0.734 5.397 1.00 0.55 2092 VAL A C 14
ATOM 15785 O O . VAL A 1 80 ? -6.180 0.424 5.604 1.00 0.78 2092 VAL A O 14
ATOM 15798 N N . THR A 1 81 ? -4.609 -1.170 5.726 1.00 0.47 2093 THR A N 14
ATOM 15799 C CA . THR A 1 81 ? -3.613 -0.268 6.266 1.00 0.53 2093 THR A CA 14
ATOM 15800 C C . THR A 1 81 ? -2.349 -0.290 5.410 1.00 0.44 2093 THR A C 14
ATOM 15801 O O . THR A 1 81 ? -1.681 -1.319 5.274 1.00 0.41 2093 THR A O 14
ATOM 15812 N N . PHE A 1 82 ? -2.055 0.845 4.793 1.00 0.46 2094 PHE A N 14
ATOM 15813 C CA . PHE A 1 82 ? -0.825 1.003 4.037 1.00 0.42 2094 PHE A CA 14
ATOM 15814 C C . PHE A 1 82 ? 0.280 1.427 4.990 1.00 0.43 2094 PHE A C 14
ATOM 15815 O O . PHE A 1 82 ? 0.382 2.603 5.336 1.00 0.52 2094 PHE A O 14
ATOM 15832 N N . THR A 1 83 ? 1.094 0.471 5.428 1.00 0.37 2095 THR A N 14
ATOM 15833 C CA . THR A 1 83 ? 2.135 0.760 6.399 1.00 0.39 2095 THR A CA 14
ATOM 15834 C C . THR A 1 83 ? 3.527 0.595 5.787 1.00 0.37 2095 THR A C 14
ATOM 15835 O O . THR A 1 83 ? 4.118 -0.486 5.837 1.00 0.37 2095 THR A O 14
ATOM 15846 N N . PRO A 1 84 ? 4.057 1.664 5.177 1.00 0.50 2096 PRO A N 14
ATOM 15847 C CA . PRO A 1 84 ? 5.390 1.674 4.602 1.00 0.61 2096 PRO A CA 14
ATOM 15848 C C . PRO A 1 84 ? 6.450 2.180 5.580 1.00 0.69 2096 PRO A C 14
ATOM 15849 O O . PRO A 1 84 ? 6.183 3.056 6.410 1.00 0.81 2096 PRO A O 14
ATOM 15860 N N . ASP A 1 85 ? 7.645 1.623 5.499 1.00 0.89 2097 ASP A N 14
ATOM 15861 C CA . ASP A 1 85 ? 8.775 2.159 6.237 1.00 1.14 2097 ASP A CA 14
ATOM 15862 C C . ASP A 1 85 ? 9.760 2.782 5.260 1.00 1.37 2097 ASP A C 14
ATOM 15863 O O . ASP A 1 85 ? 10.511 2.081 4.584 1.00 1.39 2097 ASP A O 14
ATOM 15872 N N . LYS A 1 86 ? 9.741 4.103 5.188 1.00 1.89 2098 LYS A N 14
ATOM 15873 C CA . LYS A 1 86 ? 10.552 4.832 4.221 1.00 2.37 2098 LYS A CA 14
ATOM 15874 C C . LYS A 1 86 ? 11.949 5.114 4.767 1.00 2.32 2098 LYS A C 14
ATOM 15875 O O . LYS A 1 86 ? 12.713 5.877 4.182 1.00 2.66 2098 LYS A O 14
ATOM 15894 N N . GLN A 1 87 ? 12.283 4.488 5.885 1.00 2.03 2099 GLN A N 14
ATOM 15895 C CA . GLN A 1 87 ? 13.603 4.643 6.472 1.00 2.09 2099 GLN A CA 14
ATOM 15896 C C . GLN A 1 87 ? 14.419 3.379 6.248 1.00 1.67 2099 GLN A C 14
ATOM 15897 O O . GLN A 1 87 ? 15.513 3.221 6.792 1.00 1.81 2099 GLN A O 14
ATOM 15911 N N . PHE A 1 88 ? 13.874 2.483 5.433 1.00 1.40 2100 PHE A N 14
ATOM 15912 C CA . PHE A 1 88 ? 14.581 1.279 5.034 1.00 1.20 2100 PHE A CA 14
ATOM 15913 C C . PHE A 1 88 ? 15.572 1.610 3.925 1.00 1.31 2100 PHE A C 14
ATOM 15914 O O . PHE A 1 88 ? 15.297 1.409 2.741 1.00 1.72 2100 PHE A O 14
ATOM 15931 N N . VAL A 1 89 ? 16.718 2.140 4.310 1.00 1.55 2101 VAL A N 14
ATOM 15932 C CA . VAL A 1 89 ? 17.734 2.505 3.343 1.00 1.92 2101 VAL A CA 14
ATOM 15933 C C . VAL A 1 89 ? 18.591 1.292 3.014 1.00 2.31 2101 VAL A C 14
ATOM 15934 O O . VAL A 1 89 ? 19.512 0.942 3.756 1.00 2.68 2101 VAL A O 14
ATOM 15947 N N . GLY A 1 90 ? 18.271 0.650 1.905 1.00 2.55 2102 GLY A N 14
ATOM 15948 C CA . GLY A 1 90 ? 18.980 -0.542 1.496 1.00 3.15 2102 GLY A CA 14
ATOM 15949 C C . GLY A 1 90 ? 18.291 -1.224 0.338 1.00 3.22 2102 GLY A C 14
ATOM 15950 O O . GLY A 1 90 ? 18.055 -2.433 0.370 1.00 3.84 2102 GLY A O 14
ATOM 15954 N N . LYS A 1 91 ? 17.965 -0.431 -0.680 1.00 2.91 2103 LYS A N 14
ATOM 15955 C CA . LYS A 1 91 ? 17.260 -0.912 -1.867 1.00 3.06 2103 LYS A CA 14
ATOM 15956 C C . LYS A 1 91 ? 15.902 -1.520 -1.503 1.00 2.39 2103 LYS A C 14
ATOM 15957 O O . LYS A 1 91 ? 15.738 -2.740 -1.523 1.00 2.33 2103 LYS A O 14
ATOM 15976 N N . PRO A 1 92 ? 14.912 -0.678 -1.156 1.00 2.06 2104 PRO A N 14
ATOM 15977 C CA . PRO A 1 92 ? 13.549 -1.139 -0.877 1.00 1.50 2104 PRO A CA 14
ATOM 15978 C C . PRO A 1 92 ? 12.946 -1.834 -2.090 1.00 1.35 2104 PRO A C 14
ATOM 15979 O O . PRO A 1 92 ? 13.026 -1.325 -3.210 1.00 1.62 2104 PRO A O 14
ATOM 15990 N N . ASP A 1 93 ? 12.365 -3.003 -1.863 1.00 1.04 2105 ASP A N 14
ATOM 15991 C CA . ASP A 1 93 ? 11.785 -3.793 -2.944 1.00 0.98 2105 ASP A CA 14
ATOM 15992 C C . ASP A 1 93 ? 10.540 -3.103 -3.498 1.00 0.79 2105 ASP A C 14
ATOM 15993 O O . ASP A 1 93 ? 9.680 -2.649 -2.736 1.00 0.78 2105 ASP A O 14
ATOM 16002 N N . PRO A 1 94 ? 10.463 -2.977 -4.833 1.00 0.77 2106 PRO A N 14
ATOM 16003 C CA . PRO A 1 94 ? 9.356 -2.294 -5.510 1.00 0.73 2106 PRO A CA 14
ATOM 16004 C C . PRO A 1 94 ? 8.046 -3.083 -5.491 1.00 0.61 2106 PRO A C 14
ATOM 16005 O O . PRO A 1 94 ? 8.016 -4.282 -5.790 1.00 0.74 2106 PRO A O 14
ATOM 16016 N N . VAL A 1 95 ? 6.971 -2.393 -5.125 1.00 0.48 2107 VAL A N 14
ATOM 16017 C CA . VAL A 1 95 ? 5.629 -2.954 -5.155 1.00 0.37 2107 VAL A CA 14
ATOM 16018 C C . VAL A 1 95 ? 4.598 -1.823 -5.136 1.00 0.35 2107 VAL A C 14
ATOM 16019 O O . VAL A 1 95 ? 4.821 -0.785 -4.509 1.00 0.60 2107 VAL A O 14
ATOM 16032 N N . THR A 1 96 ? 3.496 -2.003 -5.846 1.00 0.32 2108 THR A N 14
ATOM 16033 C CA . THR A 1 96 ? 2.434 -1.013 -5.842 1.00 0.30 2108 THR A CA 14
ATOM 16034 C C . THR A 1 96 ? 1.210 -1.537 -5.099 1.00 0.30 2108 THR A C 14
ATOM 16035 O O . THR A 1 96 ? 0.691 -2.616 -5.395 1.00 0.33 2108 THR A O 14
ATOM 16046 N N . VAL A 1 97 ? 0.770 -0.771 -4.121 1.00 0.38 2109 VAL A N 14
ATOM 16047 C CA . VAL A 1 97 ? -0.379 -1.128 -3.308 1.00 0.46 2109 VAL A CA 14
ATOM 16048 C C . VAL A 1 97 ? -1.587 -0.315 -3.772 1.00 0.52 2109 VAL A C 14
ATOM 16049 O O . VAL A 1 97 ? -1.439 0.864 -4.068 1.00 0.61 2109 VAL A O 14
ATOM 16062 N N . LYS A 1 98 ? -2.770 -0.928 -3.850 1.00 0.53 2110 LYS A N 14
ATOM 16063 C CA . LYS A 1 98 ? -3.926 -0.248 -4.435 1.00 0.63 2110 LYS A CA 14
ATOM 16064 C C . LYS A 1 98 ? -5.221 -0.525 -3.656 1.00 0.70 2110 LYS A C 14
ATOM 16065 O O . LYS A 1 98 ? -5.350 -1.543 -2.978 1.00 0.99 2110 LYS A O 14
ATOM 16084 N N . ARG A 1 99 ? -6.155 0.421 -3.744 1.00 0.52 2111 ARG A N 14
ATOM 16085 C CA . ARG A 1 99 ? -7.529 0.254 -3.269 1.00 0.54 2111 ARG A CA 14
ATOM 16086 C C . ARG A 1 99 ? -8.323 1.498 -3.644 1.00 0.44 2111 ARG A C 14
ATOM 16087 O O . ARG A 1 99 ? -7.787 2.601 -3.605 1.00 0.47 2111 ARG A O 14
ATOM 16108 N N . VAL A 1 100 ? -9.582 1.339 -4.018 1.00 0.35 2112 VAL A N 14
ATOM 16109 C CA . VAL A 1 100 ? -10.381 2.489 -4.429 1.00 0.28 2112 VAL A CA 14
ATOM 16110 C C . VAL A 1 100 ? -11.280 2.973 -3.295 1.00 0.25 2112 VAL A C 14
ATOM 16111 O O . VAL A 1 100 ? -11.677 2.198 -2.425 1.00 0.29 2112 VAL A O 14
ATOM 16124 N N . ASP A 1 101 ? -11.560 4.268 -3.296 1.00 0.26 2113 ASP A N 14
ATOM 16125 C CA . ASP A 1 101 ? -12.414 4.878 -2.283 1.00 0.31 2113 ASP A CA 14
ATOM 16126 C C . ASP A 1 101 ? -13.876 4.891 -2.727 1.00 0.33 2113 ASP A C 14
ATOM 16127 O O . ASP A 1 101 ? -14.234 4.253 -3.719 1.00 0.34 2113 ASP A O 14
ATOM 16136 N N . LYS A 1 102 ? -14.713 5.617 -1.986 1.00 0.40 2114 LYS A N 14
ATOM 16137 C CA . LYS A 1 102 ? -16.141 5.709 -2.290 1.00 0.46 2114 LYS A CA 14
ATOM 16138 C C . LYS A 1 102 ? -16.384 6.269 -3.691 1.00 0.52 2114 LYS A C 14
ATOM 16139 O O . LYS A 1 102 ? -17.286 5.824 -4.400 1.00 0.65 2114 LYS A O 14
ATOM 16158 N N . ASN A 1 103 ? -15.569 7.236 -4.088 1.00 0.52 2115 ASN A N 14
ATOM 16159 C CA . ASN A 1 103 ? -15.729 7.886 -5.381 1.00 0.60 2115 ASN A CA 14
ATOM 16160 C C . ASN A 1 103 ? -15.160 7.000 -6.476 1.00 0.54 2115 ASN A C 14
ATOM 16161 O O . ASN A 1 103 ? -15.622 7.019 -7.619 1.00 0.70 2115 ASN A O 14
ATOM 16172 N N . GLY A 1 104 ? -14.151 6.228 -6.110 1.00 0.38 2116 GLY A N 14
ATOM 16173 C CA . GLY A 1 104 ? -13.537 5.309 -7.036 1.00 0.39 2116 GLY A CA 14
ATOM 16174 C C . GLY A 1 104 ? -12.095 5.665 -7.317 1.00 0.38 2116 GLY A C 14
ATOM 16175 O O . GLY A 1 104 ? -11.521 5.207 -8.303 1.00 0.44 2116 GLY A O 14
ATOM 16179 N N . THR A 1 105 ? -11.501 6.480 -6.454 1.00 0.36 2117 THR A N 14
ATOM 16180 C CA . THR A 1 105 ? -10.114 6.863 -6.622 1.00 0.38 2117 THR A CA 14
ATOM 16181 C C . THR A 1 105 ? -9.202 5.850 -5.937 1.00 0.33 2117 THR A C 14
ATOM 16182 O O . THR A 1 105 ? -9.311 5.624 -4.732 1.00 0.33 2117 THR A O 14
ATOM 16193 N N . PRO A 1 106 ? -8.321 5.191 -6.701 1.00 0.38 2118 PRO A N 14
ATOM 16194 C CA . PRO A 1 106 ? -7.365 4.242 -6.147 1.00 0.40 2118 PRO A CA 14
ATOM 16195 C C . PRO A 1 106 ? -6.260 4.933 -5.359 1.00 0.35 2118 PRO A C 14
ATOM 16196 O O . PRO A 1 106 ? -5.351 5.531 -5.938 1.00 0.39 2118 PRO A O 14
ATOM 16207 N N . VAL A 1 107 ? -6.348 4.863 -4.039 1.00 0.33 2119 VAL A N 14
ATOM 16208 C CA . VAL A 1 107 ? -5.253 5.300 -3.189 1.00 0.33 2119 VAL A CA 14
ATOM 16209 C C . VAL A 1 107 ? -4.161 4.250 -3.244 1.00 0.36 2119 VAL A C 14
ATOM 16210 O O . VAL A 1 107 ? -4.350 3.102 -2.835 1.00 0.39 2119 VAL A O 14
ATOM 16223 N N . THR A 1 108 ? -3.041 4.628 -3.823 1.00 0.39 2120 THR A N 14
ATOM 16224 C CA . THR A 1 108 ? -1.979 3.688 -4.082 1.00 0.44 2120 THR A CA 14
ATOM 16225 C C . THR A 1 108 ? -0.696 4.100 -3.391 1.00 0.53 2120 THR A C 14
ATOM 16226 O O . THR A 1 108 ? -0.529 5.252 -2.988 1.00 0.67 2120 THR A O 14
ATOM 16237 N N . ALA A 1 109 ? 0.194 3.144 -3.244 1.00 0.53 2121 ALA A N 14
ATOM 16238 C CA . ALA A 1 109 ? 1.551 3.418 -2.836 1.00 0.65 2121 ALA A CA 14
ATOM 16239 C C . ALA A 1 109 ? 2.472 2.746 -3.830 1.00 0.73 2121 ALA A C 14
ATOM 16240 O O . ALA A 1 109 ? 2.333 1.552 -4.097 1.00 0.69 2121 ALA A O 14
ATOM 16247 N N . THR A 1 110 ? 3.395 3.503 -4.386 1.00 0.98 2122 THR A N 14
ATOM 16248 C CA . THR A 1 110 ? 4.222 2.994 -5.458 1.00 1.15 2122 THR A CA 14
ATOM 16249 C C . THR A 1 110 ? 5.676 2.934 -5.031 1.00 0.99 2122 THR A C 14
ATOM 16250 O O . THR A 1 110 ? 6.377 3.947 -5.003 1.00 1.22 2122 THR A O 14
ATOM 16261 N N . TYR A 1 111 ? 6.121 1.746 -4.674 1.00 0.85 2123 TYR A N 14
ATOM 16262 C CA . TYR A 1 111 ? 7.506 1.543 -4.318 1.00 0.77 2123 TYR A CA 14
ATOM 16263 C C . TYR A 1 111 ? 8.317 1.180 -5.546 1.00 0.94 2123 TYR A C 14
ATOM 16264 O O . TYR A 1 111 ? 7.922 0.321 -6.335 1.00 1.20 2123 TYR A O 14
ATOM 16282 N N . SER A 1 112 ? 9.438 1.854 -5.711 1.00 1.07 2124 SER A N 14
ATOM 16283 C CA . SER A 1 112 ? 10.309 1.632 -6.848 1.00 1.29 2124 SER A CA 14
ATOM 16284 C C . SER A 1 112 ? 11.714 1.283 -6.354 1.00 1.24 2124 SER A C 14
ATOM 16285 O O . SER A 1 112 ? 12.005 1.443 -5.166 1.00 1.31 2124 SER A O 14
ATOM 16293 N N . PRO A 1 113 ? 12.590 0.771 -7.235 1.00 1.46 2125 PRO A N 14
ATOM 16294 C CA . PRO A 1 113 ? 13.982 0.461 -6.875 1.00 1.71 2125 PRO A CA 14
ATOM 16295 C C . PRO A 1 113 ? 14.699 1.659 -6.248 1.00 1.73 2125 PRO A C 14
ATOM 16296 O O . PRO A 1 113 ? 14.873 2.698 -6.895 1.00 2.16 2125 PRO A O 14
ATOM 16307 N N . GLU A 1 114 ? 15.084 1.507 -4.977 1.00 1.86 2126 GLU A N 14
ATOM 16308 C CA . GLU A 1 114 ? 15.772 2.558 -4.220 1.00 2.08 2126 GLU A CA 14
ATOM 16309 C C . GLU A 1 114 ? 14.884 3.784 -4.015 1.00 1.98 2126 GLU A C 14
ATOM 16310 O O . GLU A 1 114 ? 15.376 4.906 -3.923 1.00 2.37 2126 GLU A O 14
ATOM 16322 N N . PHE A 1 115 ? 13.578 3.564 -3.931 1.00 2.04 2127 PHE A N 14
ATOM 16323 C CA . PHE A 1 115 ? 12.634 4.653 -3.724 1.00 2.23 2127 PHE A CA 14
ATOM 16324 C C . PHE A 1 115 ? 12.453 4.920 -2.238 1.00 2.57 2127 PHE A C 14
ATOM 16325 O O . PHE A 1 115 ? 12.285 3.985 -1.455 1.00 3.09 2127 PHE A O 14
ATOM 16342 N N . THR A 1 116 ? 12.490 6.203 -1.881 1.00 2.82 2128 THR A N 14
ATOM 16343 C CA . THR A 1 116 ? 12.342 6.680 -0.503 1.00 3.38 2128 THR A CA 14
ATOM 16344 C C . THR A 1 116 ? 13.344 6.052 0.458 1.00 2.89 2128 THR A C 14
ATOM 16345 O O . THR A 1 116 ? 13.226 4.897 0.867 1.00 3.03 2128 THR A O 14
ATOM 16356 N N . LYS A 1 117 ? 14.326 6.852 0.823 1.00 2.90 2129 LYS A N 14
ATOM 16357 C CA . LYS A 1 117 ? 15.393 6.425 1.703 1.00 2.79 2129 LYS A CA 14
ATOM 16358 C C . LYS A 1 117 ? 15.657 7.499 2.754 1.00 3.43 2129 LYS A C 14
ATOM 16359 O O . LYS A 1 117 ? 16.267 8.530 2.462 1.00 3.99 2129 LYS A O 14
ATOM 16378 N N . VAL A 1 118 ? 15.138 7.247 3.957 1.00 3.76 2130 VAL A N 14
ATOM 16379 C CA . VAL A 1 118 ? 15.226 8.154 5.108 1.00 4.65 2130 VAL A CA 14
ATOM 16380 C C . VAL A 1 118 ? 14.915 9.610 4.725 1.00 5.15 2130 VAL A C 14
ATOM 16381 O O . VAL A 1 118 ? 13.710 9.942 4.645 1.00 5.63 2130 VAL A O 14
ATOM 16395 N N . GLN A 1 41 ? -1.919 9.909 -1.539 1.00 4.90 2053 GLN A N 15
ATOM 16396 C CA . GLN A 1 41 ? -1.802 8.435 -1.468 1.00 4.58 2053 GLN A CA 15
ATOM 16397 C C . GLN A 1 41 ? -1.981 7.976 -0.029 1.00 3.90 2053 GLN A C 15
ATOM 16398 O O . GLN A 1 41 ? -1.880 8.780 0.899 1.00 4.20 2053 GLN A O 15
ATOM 16412 N N . GLY A 1 42 ? -2.239 6.690 0.160 1.00 3.41 2054 GLY A N 15
ATOM 16413 C CA . GLY A 1 42 ? -2.454 6.169 1.496 1.00 3.09 2054 GLY A CA 15
ATOM 16414 C C . GLY A 1 42 ? -3.923 5.979 1.809 1.00 2.21 2054 GLY A C 15
ATOM 16415 O O . GLY A 1 42 ? -4.469 4.885 1.647 1.00 2.29 2054 GLY A O 15
ATOM 16419 N N . GLY A 1 43 ? -4.564 7.046 2.251 1.00 1.77 2055 GLY A N 15
ATOM 16420 C CA . GLY A 1 43 ? -5.973 6.989 2.573 1.00 1.45 2055 GLY A CA 15
ATOM 16421 C C . GLY A 1 43 ? -6.540 8.362 2.855 1.00 1.28 2055 GLY A C 15
ATOM 16422 O O . GLY A 1 43 ? -6.165 9.002 3.839 1.00 1.66 2055 GLY A O 15
ATOM 16426 N N . ASP A 1 44 ? -7.420 8.824 1.979 1.00 1.08 2056 ASP A N 15
ATOM 16427 C CA . ASP A 1 44 ? -8.062 10.127 2.140 1.00 1.00 2056 ASP A CA 15
ATOM 16428 C C . ASP A 1 44 ? -8.978 10.139 3.352 1.00 1.03 2056 ASP A C 15
ATOM 16429 O O . ASP A 1 44 ? -9.954 9.396 3.406 1.00 1.04 2056 ASP A O 15
ATOM 16438 N N . PRO A 1 45 ? -8.682 10.990 4.343 1.00 1.20 2057 PRO A N 15
ATOM 16439 C CA . PRO A 1 45 ? -9.534 11.140 5.520 1.00 1.36 2057 PRO A CA 15
ATOM 16440 C C . PRO A 1 45 ? -10.811 11.902 5.186 1.00 1.24 2057 PRO A C 15
ATOM 16441 O O . PRO A 1 45 ? -11.773 11.904 5.957 1.00 1.34 2057 PRO A O 15
ATOM 16452 N N . LEU A 1 46 ? -10.806 12.552 4.027 1.00 1.18 2058 LEU A N 15
ATOM 16453 C CA . LEU A 1 46 ? -11.972 13.275 3.547 1.00 1.17 2058 LEU A CA 15
ATOM 16454 C C . LEU A 1 46 ? -13.024 12.296 3.050 1.00 1.00 2058 LEU A C 15
ATOM 16455 O O . LEU A 1 46 ? -14.217 12.470 3.299 1.00 1.06 2058 LEU A O 15
ATOM 16471 N N . VAL A 1 47 ? -12.580 11.262 2.350 1.00 0.86 2059 VAL A N 15
ATOM 16472 C CA . VAL A 1 47 ? -13.487 10.263 1.815 1.00 0.74 2059 VAL A CA 15
ATOM 16473 C C . VAL A 1 47 ? -13.046 8.878 2.262 1.00 0.66 2059 VAL A C 15
ATOM 16474 O O . VAL A 1 47 ? -12.129 8.301 1.680 1.00 0.62 2059 VAL A O 15
ATOM 16487 N N . PRO A 1 48 ? -13.675 8.335 3.312 1.00 0.71 2060 PRO A N 15
ATOM 16488 C CA . PRO A 1 48 ? -13.325 7.015 3.831 1.00 0.72 2060 PRO A CA 15
ATOM 16489 C C . PRO A 1 48 ? -13.500 5.926 2.777 1.00 0.59 2060 PRO A C 15
ATOM 16490 O O . PRO A 1 48 ? -14.530 5.862 2.099 1.00 0.58 2060 PRO A O 15
ATOM 16501 N N . ILE A 1 49 ? -12.478 5.089 2.639 1.00 0.62 2061 ILE A N 15
ATOM 16502 C CA . ILE A 1 49 ? -12.473 4.019 1.648 1.00 0.56 2061 ILE A CA 15
ATOM 16503 C C . ILE A 1 49 ? -13.694 3.122 1.820 1.00 0.51 2061 ILE A C 15
ATOM 16504 O O . ILE A 1 49 ? -13.988 2.665 2.930 1.00 0.57 2061 ILE A O 15
ATOM 16520 N N . ASP A 1 50 ? -14.406 2.880 0.726 1.00 0.45 2062 ASP A N 15
ATOM 16521 C CA . ASP A 1 50 ? -15.618 2.076 0.772 1.00 0.43 2062 ASP A CA 15
ATOM 16522 C C . ASP A 1 50 ? -15.266 0.599 0.904 1.00 0.43 2062 ASP A C 15
ATOM 16523 O O . ASP A 1 50 ? -14.341 0.110 0.262 1.00 0.43 2062 ASP A O 15
ATOM 16532 N N . GLU A 1 51 ? -16.021 -0.111 1.719 1.00 0.47 2063 GLU A N 15
ATOM 16533 C CA . GLU A 1 51 ? -15.680 -1.479 2.071 1.00 0.52 2063 GLU A CA 15
ATOM 16534 C C . GLU A 1 51 ? -16.289 -2.493 1.101 1.00 0.51 2063 GLU A C 15
ATOM 16535 O O . GLU A 1 51 ? -16.015 -3.691 1.198 1.00 0.58 2063 GLU A O 15
ATOM 16547 N N . THR A 1 52 ? -17.101 -2.025 0.158 1.00 0.49 2064 THR A N 15
ATOM 16548 C CA . THR A 1 52 ? -17.703 -2.929 -0.818 1.00 0.54 2064 THR A CA 15
ATOM 16549 C C . THR A 1 52 ? -16.939 -2.904 -2.140 1.00 0.50 2064 THR A C 15
ATOM 16550 O O . THR A 1 52 ? -17.118 -3.781 -2.987 1.00 0.59 2064 THR A O 15
ATOM 16561 N N . VAL A 1 53 ? -16.069 -1.913 -2.309 1.00 0.44 2065 VAL A N 15
ATOM 16562 C CA . VAL A 1 53 ? -15.284 -1.796 -3.535 1.00 0.43 2065 VAL A CA 15
ATOM 16563 C C . VAL A 1 53 ? -14.097 -2.757 -3.486 1.00 0.37 2065 VAL A C 15
ATOM 16564 O O . VAL A 1 53 ? -13.991 -3.557 -2.552 1.00 0.46 2065 VAL A O 15
ATOM 16577 N N . GLU A 1 54 ? -13.220 -2.701 -4.484 1.00 0.34 2066 GLU A N 15
ATOM 16578 C CA . GLU A 1 54 ? -12.065 -3.589 -4.517 1.00 0.32 2066 GLU A CA 15
ATOM 16579 C C . GLU A 1 54 ? -10.829 -2.924 -3.928 1.00 0.26 2066 GLU A C 15
ATOM 16580 O O . GLU A 1 54 ? -10.286 -1.968 -4.496 1.00 0.28 2066 GLU A O 15
ATOM 16592 N N . PRO A 1 55 ? -10.404 -3.387 -2.749 1.00 0.27 2067 PRO A N 15
ATOM 16593 C CA . PRO A 1 55 ? -9.104 -3.093 -2.202 1.00 0.30 2067 PRO A CA 15
ATOM 16594 C C . PRO A 1 55 ? -8.143 -4.269 -2.416 1.00 0.28 2067 PRO A C 15
ATOM 16595 O O . PRO A 1 55 ? -8.432 -5.396 -2.013 1.00 0.34 2067 PRO A O 15
ATOM 16606 N N . THR A 1 56 ? -7.020 -4.016 -3.068 1.00 0.29 2068 THR A N 15
ATOM 16607 C CA . THR A 1 56 ? -6.040 -5.058 -3.363 1.00 0.32 2068 THR A CA 15
ATOM 16608 C C . THR A 1 56 ? -4.645 -4.460 -3.495 1.00 0.39 2068 THR A C 15
ATOM 16609 O O . THR A 1 56 ? -4.444 -3.266 -3.285 1.00 0.70 2068 THR A O 15
ATOM 16620 N N . PHE A 1 57 ? -3.667 -5.300 -3.778 1.00 0.25 2069 PHE A N 15
ATOM 16621 C CA . PHE A 1 57 ? -2.392 -4.820 -4.277 1.00 0.26 2069 PHE A CA 15
ATOM 16622 C C . PHE A 1 57 ? -2.366 -5.072 -5.770 1.00 0.27 2069 PHE A C 15
ATOM 16623 O O . PHE A 1 57 ? -3.066 -5.973 -6.223 1.00 0.31 2069 PHE A O 15
ATOM 16640 N N . GLU A 1 58 ? -1.594 -4.310 -6.529 1.00 0.30 2070 GLU A N 15
ATOM 16641 C CA . GLU A 1 58 ? -1.670 -4.377 -7.990 1.00 0.36 2070 GLU A CA 15
ATOM 16642 C C . GLU A 1 58 ? -1.477 -5.809 -8.504 1.00 0.36 2070 GLU A C 15
ATOM 16643 O O . GLU A 1 58 ? -2.115 -6.222 -9.474 1.00 0.44 2070 GLU A O 15
ATOM 16655 N N . ASP A 1 59 ? -0.611 -6.567 -7.834 1.00 0.40 2071 ASP A N 15
ATOM 16656 C CA . ASP A 1 59 ? -0.338 -7.956 -8.215 1.00 0.53 2071 ASP A CA 15
ATOM 16657 C C . ASP A 1 59 ? -1.436 -8.910 -7.748 1.00 0.50 2071 ASP A C 15
ATOM 16658 O O . ASP A 1 59 ? -1.321 -10.128 -7.912 1.00 0.62 2071 ASP A O 15
ATOM 16667 N N . GLY A 1 60 ? -2.496 -8.361 -7.175 1.00 0.43 2072 GLY A N 15
ATOM 16668 C CA . GLY A 1 60 ? -3.573 -9.179 -6.651 1.00 0.48 2072 GLY A CA 15
ATOM 16669 C C . GLY A 1 60 ? -3.242 -9.741 -5.285 1.00 0.48 2072 GLY A C 15
ATOM 16670 O O . GLY A 1 60 ? -3.780 -10.767 -4.878 1.00 0.63 2072 GLY A O 15
ATOM 16674 N N . SER A 1 61 ? -2.359 -9.058 -4.571 1.00 0.37 2073 SER A N 15
ATOM 16675 C CA . SER A 1 61 ? -1.896 -9.533 -3.274 1.00 0.38 2073 SER A CA 15
ATOM 16676 C C . SER A 1 61 ? -2.726 -8.922 -2.144 1.00 0.35 2073 SER A C 15
ATOM 16677 O O . SER A 1 61 ? -3.339 -7.865 -2.315 1.00 0.38 2073 SER A O 15
ATOM 16685 N N . LYS A 1 62 ? -2.754 -9.598 -0.999 1.00 0.35 2074 LYS A N 15
ATOM 16686 C CA . LYS A 1 62 ? -3.504 -9.124 0.162 1.00 0.34 2074 LYS A CA 15
ATOM 16687 C C . LYS A 1 62 ? -2.578 -8.918 1.364 1.00 0.34 2074 LYS A C 15
ATOM 16688 O O . LYS A 1 62 ? -3.027 -8.629 2.475 1.00 0.42 2074 LYS A O 15
ATOM 16707 N N . GLU A 1 63 ? -1.287 -9.090 1.131 1.00 0.33 2075 GLU A N 15
ATOM 16708 C CA . GLU A 1 63 ? -0.255 -8.742 2.099 1.00 0.32 2075 GLU A CA 15
ATOM 16709 C C . GLU A 1 63 ? 1.090 -8.724 1.405 1.00 0.34 2075 GLU A C 15
ATOM 16710 O O . GLU A 1 63 ? 1.359 -9.549 0.534 1.00 0.47 2075 GLU A O 15
ATOM 16722 N N . LYS A 1 64 ? 1.919 -7.766 1.765 1.00 0.35 2076 LYS A N 15
ATOM 16723 C CA . LYS A 1 64 ? 3.271 -7.724 1.259 1.00 0.38 2076 LYS A CA 15
ATOM 16724 C C . LYS A 1 64 ? 4.227 -7.339 2.365 1.00 0.37 2076 LYS A C 15
ATOM 16725 O O . LYS A 1 64 ? 4.284 -6.176 2.765 1.00 0.37 2076 LYS A O 15
ATOM 16744 N N . THR A 1 65 ? 4.948 -8.313 2.876 1.00 0.45 2077 THR A N 15
ATOM 16745 C CA . THR A 1 65 ? 5.978 -8.039 3.846 1.00 0.47 2077 THR A CA 15
ATOM 16746 C C . THR A 1 65 ? 7.342 -8.068 3.186 1.00 0.52 2077 THR A C 15
ATOM 16747 O O . THR A 1 65 ? 7.759 -9.085 2.631 1.00 0.63 2077 THR A O 15
ATOM 16758 N N . ILE A 1 66 ? 8.013 -6.938 3.223 1.00 0.51 2078 ILE A N 15
ATOM 16759 C CA . ILE A 1 66 ? 9.363 -6.836 2.717 1.00 0.60 2078 ILE A CA 15
ATOM 16760 C C . ILE A 1 66 ? 10.284 -6.474 3.874 1.00 0.60 2078 ILE A C 15
ATOM 16761 O O . ILE A 1 66 ? 10.083 -5.448 4.520 1.00 0.53 2078 ILE A O 15
ATOM 16777 N N . PRO A 1 67 ? 11.273 -7.337 4.168 1.00 0.72 2079 PRO A N 15
ATOM 16778 C CA . PRO A 1 67 ? 12.161 -7.188 5.331 1.00 0.79 2079 PRO A CA 15
ATOM 16779 C C . PRO A 1 67 ? 12.720 -5.777 5.493 1.00 0.74 2079 PRO A C 15
ATOM 16780 O O . PRO A 1 67 ? 13.544 -5.323 4.696 1.00 0.76 2079 PRO A O 15
ATOM 16791 N N . GLY A 1 68 ? 12.252 -5.085 6.524 1.00 0.73 2080 GLY A N 15
ATOM 16792 C CA . GLY A 1 68 ? 12.750 -3.757 6.823 1.00 0.76 2080 GLY A CA 15
ATOM 16793 C C . GLY A 1 68 ? 11.928 -2.664 6.170 1.00 0.70 2080 GLY A C 15
ATOM 16794 O O . GLY A 1 68 ? 12.061 -1.492 6.519 1.00 0.94 2080 GLY A O 15
ATOM 16798 N N . GLN A 1 69 ? 11.069 -3.050 5.237 1.00 0.54 2081 GLN A N 15
ATOM 16799 C CA . GLN A 1 69 ? 10.260 -2.093 4.493 1.00 0.53 2081 GLN A CA 15
ATOM 16800 C C . GLN A 1 69 ? 8.845 -2.054 5.053 1.00 0.50 2081 GLN A C 15
ATOM 16801 O O . GLN A 1 69 ? 8.136 -1.060 4.920 1.00 0.57 2081 GLN A O 15
ATOM 16815 N N . GLY A 1 70 ? 8.431 -3.155 5.655 1.00 0.47 2082 GLY A N 15
ATOM 16816 C CA . GLY A 1 70 ? 7.158 -3.183 6.342 1.00 0.50 2082 GLY A CA 15
ATOM 16817 C C . GLY A 1 70 ? 6.151 -4.087 5.671 1.00 0.40 2082 GLY A C 15
ATOM 16818 O O . GLY A 1 70 ? 6.512 -4.932 4.848 1.00 0.45 2082 GLY A O 15
ATOM 16822 N N . THR A 1 71 ? 4.886 -3.919 6.032 1.00 0.33 2083 THR A N 15
ATOM 16823 C CA . THR A 1 71 ? 3.815 -4.704 5.451 1.00 0.29 2083 THR A CA 15
ATOM 16824 C C . THR A 1 71 ? 2.616 -3.821 5.135 1.00 0.25 2083 THR A C 15
ATOM 16825 O O . THR A 1 71 ? 2.334 -2.834 5.824 1.00 0.30 2083 THR A O 15
ATOM 16836 N N . TYR A 1 72 ? 1.941 -4.156 4.063 1.00 0.28 2084 TYR A N 15
ATOM 16837 C CA . TYR A 1 72 ? 0.639 -3.601 3.792 1.00 0.34 2084 TYR A CA 15
ATOM 16838 C C . TYR A 1 72 ? -0.375 -4.707 4.047 1.00 0.32 2084 TYR A C 15
ATOM 16839 O O . TYR A 1 72 ? -0.366 -5.725 3.359 1.00 0.29 2084 TYR A O 15
ATOM 16857 N N . THR A 1 73 ? -1.192 -4.550 5.074 1.00 0.39 2085 THR A N 15
ATOM 16858 C CA . THR A 1 73 ? -2.102 -5.614 5.470 1.00 0.40 2085 THR A CA 15
ATOM 16859 C C . THR A 1 73 ? -3.533 -5.308 5.057 1.00 0.41 2085 THR A C 15
ATOM 16860 O O . THR A 1 73 ? -4.017 -4.185 5.233 1.00 0.49 2085 THR A O 15
ATOM 16871 N N . ILE A 1 74 ? -4.197 -6.307 4.495 1.00 0.39 2086 ILE A N 15
ATOM 16872 C CA . ILE A 1 74 ? -5.570 -6.157 4.055 1.00 0.40 2086 ILE A CA 15
ATOM 16873 C C . ILE A 1 74 ? -6.323 -7.484 4.115 1.00 0.45 2086 ILE A C 15
ATOM 16874 O O . ILE A 1 74 ? -5.837 -8.508 3.632 1.00 0.55 2086 ILE A O 15
ATOM 16890 N N . VAL A 1 75 ? -7.503 -7.460 4.724 1.00 0.49 2087 VAL A N 15
ATOM 16891 C CA . VAL A 1 75 ? -8.366 -8.631 4.765 1.00 0.59 2087 VAL A CA 15
ATOM 16892 C C . VAL A 1 75 ? -9.650 -8.348 3.986 1.00 0.58 2087 VAL A C 15
ATOM 16893 O O . VAL A 1 75 ? -10.022 -7.186 3.795 1.00 0.53 2087 VAL A O 15
ATOM 16906 N N . PRO A 1 76 ? -10.342 -9.411 3.526 1.00 0.66 2088 PRO A N 15
ATOM 16907 C CA . PRO A 1 76 ? -11.512 -9.302 2.631 1.00 0.68 2088 PRO A CA 15
ATOM 16908 C C . PRO A 1 76 ? -12.703 -8.568 3.246 1.00 0.66 2088 PRO A C 15
ATOM 16909 O O . PRO A 1 76 ? -13.739 -8.410 2.597 1.00 0.69 2088 PRO A O 15
ATOM 16920 N N . ASP A 1 77 ? -12.561 -8.131 4.489 1.00 0.67 2089 ASP A N 15
ATOM 16921 C CA . ASP A 1 77 ? -13.603 -7.359 5.153 1.00 0.73 2089 ASP A CA 15
ATOM 16922 C C . ASP A 1 77 ? -13.572 -5.917 4.664 1.00 0.66 2089 ASP A C 15
ATOM 16923 O O . ASP A 1 77 ? -14.570 -5.202 4.721 1.00 0.73 2089 ASP A O 15
ATOM 16932 N N . GLY A 1 78 ? -12.415 -5.507 4.164 1.00 0.59 2090 GLY A N 15
ATOM 16933 C CA . GLY A 1 78 ? -12.249 -4.146 3.701 1.00 0.63 2090 GLY A CA 15
ATOM 16934 C C . GLY A 1 78 ? -11.285 -3.363 4.566 1.00 0.70 2090 GLY A C 15
ATOM 16935 O O . GLY A 1 78 ? -11.261 -2.133 4.523 1.00 0.83 2090 GLY A O 15
ATOM 16939 N N . THR A 1 79 ? -10.488 -4.071 5.356 1.00 0.70 2091 THR A N 15
ATOM 16940 C CA . THR A 1 79 ? -9.510 -3.426 6.215 1.00 0.79 2091 THR A CA 15
ATOM 16941 C C . THR A 1 79 ? -8.191 -3.290 5.465 1.00 0.60 2091 THR A C 15
ATOM 16942 O O . THR A 1 79 ? -7.588 -4.291 5.080 1.00 0.59 2091 THR A O 15
ATOM 16953 N N . VAL A 1 80 ? -7.757 -2.065 5.219 1.00 0.60 2092 VAL A N 15
ATOM 16954 C CA . VAL A 1 80 ? -6.502 -1.847 4.518 1.00 0.54 2092 VAL A CA 15
ATOM 16955 C C . VAL A 1 80 ? -5.704 -0.750 5.197 1.00 0.55 2092 VAL A C 15
ATOM 16956 O O . VAL A 1 80 ? -6.243 0.309 5.513 1.00 0.78 2092 VAL A O 15
ATOM 16969 N N . THR A 1 81 ? -4.430 -1.007 5.426 1.00 0.47 2093 THR A N 15
ATOM 16970 C CA . THR A 1 81 ? -3.555 -0.009 6.002 1.00 0.53 2093 THR A CA 15
ATOM 16971 C C . THR A 1 81 ? -2.209 -0.008 5.282 1.00 0.44 2093 THR A C 15
ATOM 16972 O O . THR A 1 81 ? -1.537 -1.038 5.173 1.00 0.41 2093 THR A O 15
ATOM 16983 N N . PHE A 1 82 ? -1.841 1.145 4.747 1.00 0.46 2094 PHE A N 15
ATOM 16984 C CA . PHE A 1 82 ? -0.578 1.288 4.046 1.00 0.42 2094 PHE A CA 15
ATOM 16985 C C . PHE A 1 82 ? 0.515 1.615 5.056 1.00 0.43 2094 PHE A C 15
ATOM 16986 O O . PHE A 1 82 ? 0.654 2.772 5.458 1.00 0.52 2094 PHE A O 15
ATOM 17003 N N . THR A 1 83 ? 1.289 0.620 5.488 1.00 0.37 2095 THR A N 15
ATOM 17004 C CA . THR A 1 83 ? 2.339 0.893 6.455 1.00 0.39 2095 THR A CA 15
ATOM 17005 C C . THR A 1 83 ? 3.714 0.496 5.919 1.00 0.37 2095 THR A C 15
ATOM 17006 O O . THR A 1 83 ? 4.207 -0.605 6.175 1.00 0.37 2095 THR A O 15
ATOM 17017 N N . PRO A 1 84 ? 4.347 1.396 5.154 1.00 0.50 2096 PRO A N 15
ATOM 17018 C CA . PRO A 1 84 ? 5.729 1.256 4.741 1.00 0.61 2096 PRO A CA 15
ATOM 17019 C C . PRO A 1 84 ? 6.683 1.968 5.696 1.00 0.69 2096 PRO A C 15
ATOM 17020 O O . PRO A 1 84 ? 6.334 2.990 6.293 1.00 0.81 2096 PRO A O 15
ATOM 17031 N N . ASP A 1 85 ? 7.876 1.424 5.850 1.00 0.89 2097 ASP A N 15
ATOM 17032 C CA . ASP A 1 85 ? 8.927 2.106 6.583 1.00 1.14 2097 ASP A CA 15
ATOM 17033 C C . ASP A 1 85 ? 9.557 3.158 5.690 1.00 1.37 2097 ASP A C 15
ATOM 17034 O O . ASP A 1 85 ? 10.551 2.907 5.017 1.00 1.39 2097 ASP A O 15
ATOM 17043 N N . LYS A 1 86 ? 8.955 4.336 5.686 1.00 1.89 2098 LYS A N 15
ATOM 17044 C CA . LYS A 1 86 ? 9.371 5.423 4.809 1.00 2.37 2098 LYS A CA 15
ATOM 17045 C C . LYS A 1 86 ? 10.787 5.869 5.132 1.00 2.32 2098 LYS A C 15
ATOM 17046 O O . LYS A 1 86 ? 11.485 6.430 4.290 1.00 2.66 2098 LYS A O 15
ATOM 17065 N N . GLN A 1 87 ? 11.203 5.615 6.357 1.00 2.03 2099 GLN A N 15
ATOM 17066 C CA . GLN A 1 87 ? 12.508 6.045 6.827 1.00 2.09 2099 GLN A CA 15
ATOM 17067 C C . GLN A 1 87 ? 13.534 4.920 6.703 1.00 1.67 2099 GLN A C 15
ATOM 17068 O O . GLN A 1 87 ? 14.638 4.999 7.249 1.00 1.81 2099 GLN A O 15
ATOM 17082 N N . PHE A 1 88 ? 13.163 3.882 5.970 1.00 1.40 2100 PHE A N 15
ATOM 17083 C CA . PHE A 1 88 ? 14.053 2.764 5.704 1.00 1.20 2100 PHE A CA 15
ATOM 17084 C C . PHE A 1 88 ? 14.964 3.079 4.524 1.00 1.31 2100 PHE A C 15
ATOM 17085 O O . PHE A 1 88 ? 14.535 3.063 3.368 1.00 1.72 2100 PHE A O 15
ATOM 17102 N N . VAL A 1 89 ? 16.216 3.389 4.812 1.00 1.55 2101 VAL A N 15
ATOM 17103 C CA . VAL A 1 89 ? 17.187 3.608 3.760 1.00 1.92 2101 VAL A CA 15
ATOM 17104 C C . VAL A 1 89 ? 17.880 2.295 3.426 1.00 2.31 2101 VAL A C 15
ATOM 17105 O O . VAL A 1 89 ? 18.790 1.854 4.127 1.00 2.68 2101 VAL A O 15
ATOM 17118 N N . GLY A 1 90 ? 17.409 1.663 2.366 1.00 2.55 2102 GLY A N 15
ATOM 17119 C CA . GLY A 1 90 ? 17.965 0.405 1.924 1.00 3.15 2102 GLY A CA 15
ATOM 17120 C C . GLY A 1 90 ? 17.557 0.112 0.502 1.00 3.22 2102 GLY A C 15
ATOM 17121 O O . GLY A 1 90 ? 17.282 1.038 -0.262 1.00 3.84 2102 GLY A O 15
ATOM 17125 N N . LYS A 1 91 ? 17.494 -1.157 0.140 1.00 2.91 2103 LYS A N 15
ATOM 17126 C CA . LYS A 1 91 ? 17.049 -1.533 -1.195 1.00 3.06 2103 LYS A CA 15
ATOM 17127 C C . LYS A 1 91 ? 15.674 -2.201 -1.126 1.00 2.39 2103 LYS A C 15
ATOM 17128 O O . LYS A 1 91 ? 15.558 -3.401 -0.881 1.00 2.33 2103 LYS A O 15
ATOM 17147 N N . PRO A 1 92 ? 14.609 -1.411 -1.325 1.00 2.06 2104 PRO A N 15
ATOM 17148 C CA . PRO A 1 92 ? 13.230 -1.898 -1.236 1.00 1.50 2104 PRO A CA 15
ATOM 17149 C C . PRO A 1 92 ? 12.814 -2.693 -2.469 1.00 1.35 2104 PRO A C 15
ATOM 17150 O O . PRO A 1 92 ? 13.438 -2.595 -3.528 1.00 1.62 2104 PRO A O 15
ATOM 17161 N N . ASP A 1 93 ? 11.757 -3.478 -2.325 1.00 1.04 2105 ASP A N 15
ATOM 17162 C CA . ASP A 1 93 ? 11.249 -4.286 -3.427 1.00 0.98 2105 ASP A CA 15
ATOM 17163 C C . ASP A 1 93 ? 10.015 -3.636 -4.041 1.00 0.79 2105 ASP A C 15
ATOM 17164 O O . ASP A 1 93 ? 9.181 -3.065 -3.331 1.00 0.78 2105 ASP A O 15
ATOM 17173 N N . PRO A 1 94 ? 9.904 -3.701 -5.378 1.00 0.77 2106 PRO A N 15
ATOM 17174 C CA . PRO A 1 94 ? 8.814 -3.064 -6.125 1.00 0.73 2106 PRO A CA 15
ATOM 17175 C C . PRO A 1 94 ? 7.452 -3.719 -5.892 1.00 0.61 2106 PRO A C 15
ATOM 17176 O O . PRO A 1 94 ? 7.262 -4.912 -6.148 1.00 0.74 2106 PRO A O 15
ATOM 17187 N N . VAL A 1 95 ? 6.512 -2.920 -5.404 1.00 0.48 2107 VAL A N 15
ATOM 17188 C CA . VAL A 1 95 ? 5.141 -3.360 -5.196 1.00 0.37 2107 VAL A CA 15
ATOM 17189 C C . VAL A 1 95 ? 4.208 -2.148 -5.174 1.00 0.35 2107 VAL A C 15
ATOM 17190 O O . VAL A 1 95 ? 4.585 -1.073 -4.699 1.00 0.60 2107 VAL A O 15
ATOM 17203 N N . THR A 1 96 ? 3.008 -2.308 -5.716 1.00 0.32 2108 THR A N 15
ATOM 17204 C CA . THR A 1 96 ? 2.042 -1.224 -5.764 1.00 0.30 2108 THR A CA 15
ATOM 17205 C C . THR A 1 96 ? 0.757 -1.619 -5.044 1.00 0.30 2108 THR A C 15
ATOM 17206 O O . THR A 1 96 ? 0.209 -2.696 -5.275 1.00 0.33 2108 THR A O 15
ATOM 17217 N N . VAL A 1 97 ? 0.291 -0.750 -4.163 1.00 0.38 2109 VAL A N 15
ATOM 17218 C CA . VAL A 1 97 ? -0.950 -0.980 -3.441 1.00 0.46 2109 VAL A CA 15
ATOM 17219 C C . VAL A 1 97 ? -2.103 -0.324 -4.205 1.00 0.52 2109 VAL A C 15
ATOM 17220 O O . VAL A 1 97 ? -1.906 0.725 -4.811 1.00 0.61 2109 VAL A O 15
ATOM 17233 N N . LYS A 1 98 ? -3.290 -0.933 -4.198 1.00 0.53 2110 LYS A N 15
ATOM 17234 C CA . LYS A 1 98 ? -4.395 -0.445 -5.027 1.00 0.63 2110 LYS A CA 15
ATOM 17235 C C . LYS A 1 98 ? -5.746 -0.592 -4.313 1.00 0.70 2110 LYS A C 15
ATOM 17236 O O . LYS A 1 98 ? -6.269 -1.689 -4.182 1.00 0.99 2110 LYS A O 15
ATOM 17255 N N . ARG A 1 99 ? -6.332 0.513 -3.885 1.00 0.52 2111 ARG A N 15
ATOM 17256 C CA . ARG A 1 99 ? -7.696 0.482 -3.368 1.00 0.54 2111 ARG A CA 15
ATOM 17257 C C . ARG A 1 99 ? -8.403 1.786 -3.697 1.00 0.44 2111 ARG A C 15
ATOM 17258 O O . ARG A 1 99 ? -7.804 2.858 -3.623 1.00 0.47 2111 ARG A O 15
ATOM 17279 N N . VAL A 1 100 ? -9.662 1.694 -4.087 1.00 0.35 2112 VAL A N 15
ATOM 17280 C CA . VAL A 1 100 ? -10.425 2.884 -4.436 1.00 0.28 2112 VAL A CA 15
ATOM 17281 C C . VAL A 1 100 ? -11.391 3.258 -3.318 1.00 0.25 2112 VAL A C 15
ATOM 17282 O O . VAL A 1 100 ? -11.782 2.415 -2.512 1.00 0.29 2112 VAL A O 15
ATOM 17295 N N . ASP A 1 101 ? -11.744 4.534 -3.257 1.00 0.26 2113 ASP A N 15
ATOM 17296 C CA . ASP A 1 101 ? -12.690 5.028 -2.264 1.00 0.31 2113 ASP A CA 15
ATOM 17297 C C . ASP A 1 101 ? -14.091 5.096 -2.863 1.00 0.33 2113 ASP A C 15
ATOM 17298 O O . ASP A 1 101 ? -14.339 4.557 -3.941 1.00 0.34 2113 ASP A O 15
ATOM 17307 N N . LYS A 1 102 ? -14.994 5.761 -2.154 1.00 0.40 2114 LYS A N 15
ATOM 17308 C CA . LYS A 1 102 ? -16.370 5.933 -2.599 1.00 0.46 2114 LYS A CA 15
ATOM 17309 C C . LYS A 1 102 ? -16.452 6.532 -4.009 1.00 0.52 2114 LYS A C 15
ATOM 17310 O O . LYS A 1 102 ? -17.234 6.062 -4.838 1.00 0.65 2114 LYS A O 15
ATOM 17329 N N . ASN A 1 103 ? -15.652 7.561 -4.288 1.00 0.52 2115 ASN A N 15
ATOM 17330 C CA . ASN A 1 103 ? -15.735 8.236 -5.584 1.00 0.60 2115 ASN A CA 15
ATOM 17331 C C . ASN A 1 103 ? -14.887 7.524 -6.630 1.00 0.54 2115 ASN A C 15
ATOM 17332 O O . ASN A 1 103 ? -15.034 7.763 -7.828 1.00 0.70 2115 ASN A O 15
ATOM 17343 N N . GLY A 1 104 ? -14.003 6.649 -6.180 1.00 0.38 2116 GLY A N 15
ATOM 17344 C CA . GLY A 1 104 ? -13.203 5.876 -7.108 1.00 0.39 2116 GLY A CA 15
ATOM 17345 C C . GLY A 1 104 ? -11.776 6.368 -7.208 1.00 0.38 2116 GLY A C 15
ATOM 17346 O O . GLY A 1 104 ? -11.063 6.016 -8.145 1.00 0.44 2116 GLY A O 15
ATOM 17350 N N . THR A 1 105 ? -11.362 7.188 -6.255 1.00 0.36 2117 THR A N 15
ATOM 17351 C CA . THR A 1 105 ? -9.980 7.639 -6.188 1.00 0.38 2117 THR A CA 15
ATOM 17352 C C . THR A 1 105 ? -9.093 6.518 -5.648 1.00 0.33 2117 THR A C 15
ATOM 17353 O O . THR A 1 105 ? -9.253 6.085 -4.505 1.00 0.33 2117 THR A O 15
ATOM 17364 N N . PRO A 1 106 ? -8.172 6.001 -6.470 1.00 0.38 2118 PRO A N 15
ATOM 17365 C CA . PRO A 1 106 ? -7.272 4.935 -6.060 1.00 0.40 2118 PRO A CA 15
ATOM 17366 C C . PRO A 1 106 ? -6.132 5.444 -5.188 1.00 0.35 2118 PRO A C 15
ATOM 17367 O O . PRO A 1 106 ? -5.160 6.016 -5.688 1.00 0.39 2118 PRO A O 15
ATOM 17378 N N . VAL A 1 107 ? -6.260 5.253 -3.883 1.00 0.33 2119 VAL A N 15
ATOM 17379 C CA . VAL A 1 107 ? -5.148 5.489 -2.983 1.00 0.33 2119 VAL A CA 15
ATOM 17380 C C . VAL A 1 107 ? -4.162 4.346 -3.129 1.00 0.36 2119 VAL A C 15
ATOM 17381 O O . VAL A 1 107 ? -4.440 3.201 -2.768 1.00 0.39 2119 VAL A O 15
ATOM 17394 N N . THR A 1 108 ? -3.034 4.662 -3.721 1.00 0.39 2120 THR A N 15
ATOM 17395 C CA . THR A 1 108 ? -2.037 3.673 -4.044 1.00 0.44 2120 THR A CA 15
ATOM 17396 C C . THR A 1 108 ? -0.744 3.984 -3.316 1.00 0.53 2120 THR A C 15
ATOM 17397 O O . THR A 1 108 ? -0.691 4.890 -2.482 1.00 0.67 2120 THR A O 15
ATOM 17408 N N . ALA A 1 109 ? 0.282 3.219 -3.618 1.00 0.53 2121 ALA A N 15
ATOM 17409 C CA . ALA A 1 109 ? 1.620 3.524 -3.167 1.00 0.65 2121 ALA A CA 15
ATOM 17410 C C . ALA A 1 109 ? 2.608 3.001 -4.187 1.00 0.73 2121 ALA A C 15
ATOM 17411 O O . ALA A 1 109 ? 2.553 1.830 -4.567 1.00 0.69 2121 ALA A O 15
ATOM 17418 N N . THR A 1 110 ? 3.496 3.862 -4.638 1.00 0.98 2122 THR A N 15
ATOM 17419 C CA . THR A 1 110 ? 4.476 3.477 -5.627 1.00 1.15 2122 THR A CA 15
ATOM 17420 C C . THR A 1 110 ? 5.802 3.205 -4.948 1.00 0.99 2122 THR A C 15
ATOM 17421 O O . THR A 1 110 ? 6.559 4.126 -4.653 1.00 1.22 2122 THR A O 15
ATOM 17432 N N . TYR A 1 111 ? 6.078 1.941 -4.691 1.00 0.85 2123 TYR A N 15
ATOM 17433 C CA . TYR A 1 111 ? 7.290 1.575 -3.992 1.00 0.77 2123 TYR A CA 15
ATOM 17434 C C . TYR A 1 111 ? 8.181 0.698 -4.845 1.00 0.94 2123 TYR A C 15
ATOM 17435 O O . TYR A 1 111 ? 7.754 -0.334 -5.363 1.00 1.20 2123 TYR A O 15
ATOM 17453 N N . SER A 1 112 ? 9.410 1.156 -5.012 1.00 1.07 2124 SER A N 15
ATOM 17454 C CA . SER A 1 112 ? 10.417 0.464 -5.794 1.00 1.29 2124 SER A CA 15
ATOM 17455 C C . SER A 1 112 ? 11.800 0.933 -5.340 1.00 1.24 2124 SER A C 15
ATOM 17456 O O . SER A 1 112 ? 11.888 1.850 -4.516 1.00 1.31 2124 SER A O 15
ATOM 17464 N N . PRO A 1 113 ? 12.892 0.301 -5.814 1.00 1.46 2125 PRO A N 15
ATOM 17465 C CA . PRO A 1 113 ? 14.251 0.773 -5.539 1.00 1.71 2125 PRO A CA 15
ATOM 17466 C C . PRO A 1 113 ? 14.407 2.276 -5.778 1.00 1.73 2125 PRO A C 15
ATOM 17467 O O . PRO A 1 113 ? 13.834 2.826 -6.719 1.00 2.16 2125 PRO A O 15
ATOM 17478 N N . GLU A 1 114 ? 15.167 2.925 -4.900 1.00 1.86 2126 GLU A N 15
ATOM 17479 C CA . GLU A 1 114 ? 15.435 4.364 -4.986 1.00 2.08 2126 GLU A CA 15
ATOM 17480 C C . GLU A 1 114 ? 14.183 5.211 -4.760 1.00 1.98 2126 GLU A C 15
ATOM 17481 O O . GLU A 1 114 ? 14.123 6.363 -5.186 1.00 2.37 2126 GLU A O 15
ATOM 17493 N N . PHE A 1 115 ? 13.189 4.653 -4.082 1.00 2.04 2127 PHE A N 15
ATOM 17494 C CA . PHE A 1 115 ? 12.017 5.435 -3.707 1.00 2.23 2127 PHE A CA 15
ATOM 17495 C C . PHE A 1 115 ? 12.015 5.711 -2.209 1.00 2.57 2127 PHE A C 15
ATOM 17496 O O . PHE A 1 115 ? 11.848 6.849 -1.780 1.00 3.09 2127 PHE A O 15
ATOM 17513 N N . THR A 1 116 ? 12.211 4.660 -1.423 1.00 2.82 2128 THR A N 15
ATOM 17514 C CA . THR A 1 116 ? 12.117 4.751 0.027 1.00 3.38 2128 THR A CA 15
ATOM 17515 C C . THR A 1 116 ? 13.172 5.686 0.622 1.00 2.89 2128 THR A C 15
ATOM 17516 O O . THR A 1 116 ? 12.901 6.397 1.589 1.00 3.03 2128 THR A O 15
ATOM 17527 N N . LYS A 1 117 ? 14.372 5.698 0.052 1.00 2.90 2129 LYS A N 15
ATOM 17528 C CA . LYS A 1 117 ? 15.418 6.578 0.556 1.00 2.79 2129 LYS A CA 15
ATOM 17529 C C . LYS A 1 117 ? 15.403 7.900 -0.200 1.00 3.43 2129 LYS A C 15
ATOM 17530 O O . LYS A 1 117 ? 14.666 8.061 -1.175 1.00 3.99 2129 LYS A O 15
ATOM 17549 N N . VAL A 1 118 ? 16.224 8.829 0.251 1.00 3.76 2130 VAL A N 15
ATOM 17550 C CA . VAL A 1 118 ? 16.273 10.157 -0.326 1.00 4.65 2130 VAL A CA 15
ATOM 17551 C C . VAL A 1 118 ? 17.494 10.322 -1.231 1.00 5.15 2130 VAL A C 15
ATOM 17552 O O . VAL A 1 118 ? 18.580 10.680 -0.729 1.00 5.63 2130 VAL A O 15
#

Sequence (78 aa):
QGGDPLVPIDETVEPTFEDGSKEKTIPGQGTYTIVPDGTVTFTPDKQFVGKPDPVTVKRVDKNGTPVTATYSPEFTKVQGGDPLVPIDETVEPTFEDGSKEKTIPGQGTYTIVPDGTVTFTPDKQFVGKPDPVTVKRVDKNGTPVTATYSPEFTKVQGGDPLVPIDETVEPTFEDGSKEKTIPGQGTYTIVPDGTVTFTPDKQFVGKPDPVTVKRVDKNGTPVTATYSPEFTKVQGGDPLVPIDETVEPTFEDGSKEKTIPGQGTYTIVPDGTVTFTPDKQFVGKPDPVTVKRVDKNGTPVTATYSPEFTKVQGGDPLVPIDETVEPTFEDGSKEKTIPGQGTYTIVPDGTVTFTPDKQFVGKPDPVTVKRVDKNGTPVTATYSPEFTKVQGGDPLVPIDETVEPTFEDGSKEKTIPGQGTYTIVPDGTVTFTPDKQFVGKPDPVTVKRVDKNGTPVTATYSPEFTKVQGGDPLVPIDETVEPTFEDGSKEKTIPGQGTYTIVPDGTVTFTPDKQFVGKPDPVTVKRVDKNGTPVTATYSPEFTKVQGGDPLVPIDETVEPTFEDGSKEKTIPGQGTYTIVPDGTVTFTPDKQFVGKPDPVTVKRVDKNGTPVTATYSPEFTKVQGGDPLVPIDETVEPTFEDGSKEKTIPGQGTYTIVPDGTVTFTPDKQFVGKPDPVTVKRVDKNGTPVTATYSPEFTKVQGGDPLVPIDETVEPTFEDGSKEKTIPGQGTYTIVPDGTVTFTPDKQFVGKPDPVTVKRVDKNGTPVTATYSPEFTKVQGGDPLVPIDETVEPTFEDGSKEKTIPGQGTYTIVPDGTVTFTPDKQFVGKPDPVTVKRVDKNGTPVTATYSPEFTKVQGGDPLVPIDETVEPTFEDGSKEKTIPGQGTYTIVPDGTVTFTPDKQFVGKPDPVTVKRVDKNGTPVTATYSPEFTKVQGGDPLVPIDETVEPTFEDGSKEKTIPGQGTYTIVPDGTVTFTPDKQFVGKPDPVTVKRVDKNGTPVTATYSPEFTKVQGGDPLVPIDETVEPTFEDGSKEKTIPGQGTYTIVPDGTVTFTPDKQFVGKPDPVTVKRVDKNGTPVTATYSPEFTKVQGGDPLVPIDETVEPTFEDGSKEKTIPGQGTYTIVPDGTVTFTPDKQFVGKPDPVTVKRVDKNGTPVTATYSPEFTKV

Foldseek 3Di:
DWADPVFGADLVFDWAWPVRHQWDDDVQQGMWHHDNRRDTGDDTPLQRPDFTDFTKTFGQGPVGDTDMDTDGGPRSHD

Secondary structure (DSSP, 8-state):
--S-SSSPBPTTS-EEETTS-SEEEETTTEEEEEETTTEEEEEE-TT--S----EEEEEEBSS--EEEEEE-TTSS--

Solvent-accessible surface area: 4846 Å² total; per-residue (Å²): 173,21,44,39,123,134,23,72,22,30,115,129,52,113,13,10,1,98,118,40,31,105,82,58,70,39,118,49,0,21,41,0,52,17,67,134,108,3,70,12,76,38,70,74,48,140,149,41,96,37,141,0,55,78,6,36,0,49,21,36,5,134,126,40,77,63,1,53,20,68,19,29,73,123,94,20,155,110

InterPro domains:
  IPR005877 YSIRK Gram-positive signal peptide [PF04650] (11-33)
  IPR005877 YSIRK Gram-positive signal peptide [TIGR01168] (5-43)
  IPR019931 LPXTG cell wall anchor motif [PF00746] (2463-2504)
  IPR019931 LPXTG cell wall anchor motif [PS50847] (2470-2507)
  IPR026395 CshA domain [PF19076] (672-776)
  IPR026395 CshA domain [PF19076] (810-915)
  IPR026395 CshA domain [PF19076] (917-1015)
  IPR026395 CshA domain [PF19076] (1018-1117)
  IPR026395 CshA domain [PF19076] (1119-1218)
  IPR026395 CshA domain [PF19076] (1220-1318)
  IPR026395 CshA domain [PF19076] (1321-1419)
  IPR026395 CshA domain [PF19076] (1422-1521)
  IPR026395 CshA domain [PF19076] (1523-1622)
  IPR026395 CshA domain [PF19076] (1624-1723)
  IPR026395 CshA domain [PF19076] (1725-1823)
  IPR026395 CshA domain [PF19076] (1826-1924)
  IPR026395 CshA domain [PF19076] (1927-2025)
  IPR026395 CshA domain [PF19076] (2028-2126)
  IPR026395 CshA domain [PF19076] (2129-2228)
  IPR026395 CshA domain [PF19076] (2233-2323)

Radius of gyration: 12.39 Å; Cα contacts (8 Å, |Δi|>4): 166; chains: 1; bounding box: 36×23×16 Å

Organism: Streptococcus gordonii (strain Challis / ATCC 35105 / BCRC 15272 / CH1 / DL1 / V288) (NCBI:txid467705)

B-factor: mean 1.47, std 1.34, range [0.25, 7.47]

Nearest PDB structures (foldseek):
  6szc-assembly1_A  TM=9.017E-01  e=3.878E-12  Streptococcus gordonii str. Challis substr. CH1
  2ic3-assembly1_A  TM=4.201E-01  e=4.116E+00  Human immunodeficiency virus type 1 BH10
  2opr-assembly1_A  TM=2.768E-01  e=4.116E+00  HIV-1 M:B_HXB2R
  8tpu-assembly1_Ai  TM=2.381E-01  e=5.921E+00  Plasmodium falciparum 3D7
  6szc-assembly1_A  TM=9.713E-01  e=1.169E-11  Streptococcus gordonii str. Challis substr. CH1